Protein AF-0000000085098813 (afdb_homodimer)

Foldseek 3Di:
DDDPPPPPPPPPPPPPPPLQDWDDDVQWIWTQDQQGIEIEHWDAAPVGAIKTKFAFAAQFPQCAQVSFLFATHGRRHPPHDHHYRYAHAQADDAPDDPVSYDSRFFGKMKMARDLPAAAQEEEEQEADLQRDDFQHCFAAFPCRLLRVFHYMYMYGHFHGDCRQAAALCDPGRHGNNRLSSVLSVLVVCLRGVNRVRHDQQLYEYEYFQRRLQSQLLLQQFPSNASSHAEYEHEFAHLQAQFQADSLVVLQVLCVVVVFDRHPPVRSVVVVSPDDSNSSNVVVVVVCPLQFDAHRGDHACSCHRHVDRSLVCLLVPNGHAHQYEYEYADQAQLQRCVVCQVVFVVQLCCFQVVLVCPCRNLRHDRDSVLSQLLCCVQPRNPGRGDHPVRSSSVRVSNSCSRGNLNSVSSLQRSQAHYFYFAEYEWAFFQDAPGADADPVNGGPTHYRCQLVCLAGAHPRNHHDDDPPGPCVVSSNQVSVQVSVCSVPVDGDDDDDDRGTDHPVDAWYWYDYPDIDIDHDPPVVVSVSVCVSRVDHHPRDNPCPVVPPPPPPDDPVVVVVVVVVD/DDDPPPPPPPPPPPPPPPLQDWDDDVQWIWTQAQQGIEIEHWDAAPVGAIKTKFAFAAQFPQCAQVSFLFATHGRRHPPHDHHYRYAHAQADDAPDDPVSYDSRFFGKMKMARDLPAAAQEEEEQEADLQRDDFQHCFAAFPCRLLRVFHYMYMYGHFHGDCRQAAALCDPGRHGNNRLSSVLSVLVVCLRGVNRVNHDQQLYEYEYFQRRLQSQLLLQLFPSNASSHAEYEREFAHLQAQFQADSLVVLQVLCVVVVFDRHPPVRSVVVVSPDDSNSSNVVVVVVCPLQFDAHHGDDACSCHRHVDRSLVCLLVVNGHAHQYEYEYEPQAQLQRCVVCQVVFVVQLCCFQVVLVCPCRNLRHPRDSVLSQLLCCVQPRNPGRGDHPVRSSSVRVSNSCSRGVLNSVSSLQRSQAHYFYFAEYEWAFFQDAPGADADPVNGGPTHYRCQLVCLAGAHPRNHHDDDPPGPCVVSSNQVSVQVSVCSVPVDGDDDDDDRGTDHPVDDWYWYDYPDIDIDHDPPVVVSVSVCVSDVHHHPRDNPCPVVPCPPPPDPPVVVVVVVVVD

Organism: Drosophila sechellia (NCBI:txid7238)

InterPro domains:
  IPR002018 Carboxylesterase, type B [PF00135] (27-511)
  IPR019826 Carboxylesterase type B, active site [PS00122] (196-211)
  IPR029058 Alpha/Beta hydrolase fold [G3DSA:3.40.50.1820] (4-537)
  IPR029058 Alpha/Beta hydrolase fold [SSF53474] (27-530)

Nearest PDB structures (foldseek):
  3be8-assembly1_A  TM=8.441E-01  e=2.572E-43  Homo sapiens
  5ydj-assembly1_A-2  TM=8.595E-01  e=6.577E-42  Anopheles gambiae
  6ary-assembly1_B-2  TM=8.665E-01  e=5.708E-41  Anopheles gambiae
  5ydh-assembly1_A-2  TM=8.693E-01  e=1.323E-40  Anopheles gambiae
  3biw-assembly2_C  TM=8.330E-01  e=2.824E-39  Rattus norvegicus

Sequence (1128 aa):
MPRFFQLTWALLLILIGFTAAVTFIGDDPVVELSLGRIQGDTMQSFRNKTIYAFRGIRYAQSPVGQLRFANPVQETSWGDEVFKATSDSLVCPQPGVVSFMSEDCLKINVFTKSFEEKFPVMVYIHGGANVLGSGHSSYEAGPQYLLDQDVVFVAFNYRLGALGFLSTNSSETKGNFGFLDQVMALEWVRDHISHFGGDPELVTIFGMSAGSMAVSLHLASPLSAGLFHRAILMSGSATNHFDIDNIFWTRKLARELGCPMYDPTDVVKCLRNETWARIVEVCKAWETYQLVNMKWNYEIDGHFLPNHPTELIKEGNFNKVPLLISYTANEFDYNANVHLENQHLLHDFGSNFVDYAPELFLYRQDAQIGEKLKDFYLGDNTTEINSENIQNFGQIFSDAYIGHGVHRLVQLASHFTPVYYMRMDYVGDQSLSAPLNGENKPVGVGHADDLHYVMPGYWYGALMSANDSDVFMMERLTSWFSHFAKTGTPVNSTDIWPPCNSTVLKMLYNGVVTQVGSPGYSNRYAVWDELFPTHARGGGAAWKLSFAVAVATGVASRLIGKLMMPRFFQLTWALLLILIGFTAAVTFIGDDPVVELSLGRIQGDTMQSFRNKTIYAFRGIRYAQSPVGQLRFANPVQETSWGDEVFKATSDSLVCPQPGVVSFMSEDCLKINVFTKSFEEKFPVMVYIHGGANVLGSGHSSYEAGPQYLLDQDVVFVAFNYRLGALGFLSTNSSETKGNFGFLDQVMALEWVRDHISHFGGDPELVTIFGMSAGSMAVSLHLASPLSAGLFHRAILMSGSATNHFDIDNIFWTRKLARELGCPMYDPTDVVKCLRNETWARIVEVCKAWETYQLVNMKWNYEIDGHFLPNHPTELIKEGNFNKVPLLISYTANEFDYNANVHLENQHLLHDFGSNFVDYAPELFLYRQDAQIGEKLKDFYLGDNTTEINSENIQNFGQIFSDAYIGHGVHRLVQLASHFTPVYYMRMDYVGDQSLSAPLNGENKPVGVGHADDLHYVMPGYWYGALMSANDSDVFMMERLTSWFSHFAKTGTPVNSTDIWPPCNSTVLKMLYNGVVTQVGSPGYSNRYAVWDELFPTHARGGGAAWKLSFAVAVATGVASRLIGKLM

Secondary structure (DSSP, 8-state):
----------------------EEETTEEEEEETTEEEE-EEEE-TT--EEEEEEEEE-B----GGGTTS---B-----SSPEE-BSPPPBPS-SS-GGGB-S---EEEEEES-SSS-EEEEEEE--STTTS----TTTT---TTGGGSS-EEEEE----HHHHH----SSS--S-HHHHHHHHHHHHHHHHGGGGTEEEEEEEEEEETHHHHHHHHHHH-GGGTTS-SEEEEES--S-S-----HHHHHHHHHHHTT--SS-HHHHHHHHHTS-HHHHHHHHHTT-TT------------SSS-SS-HHHHHHTT-S----EEEEEESSBGGGGGGGGTT-HHHHHHHHHTHHHHHHHHTT----HHHHHHHHHHHT-TT-----TTTHHHHHHHHHIIIIIHHHHHHHHHHTTTS-EEEEEE----S--SSPPB-TTS-BSS-BTTTTGGGT--BTTTBPPPPTT-TTHHHHHHHHHHHHHHHHHSS----SS--PPB-SS---EEEESSSEEEESPTTHHHHHHHHHH--S---SS---------------HHHHHHTTT-/----------------------EEETTEEEEEETTEEEE-EEEE-TT--EEEEEEEEE-B----GGGTTS---B-----SSPEE-BSPPPBPS-SS-GGGB-S---EEEEEES-SSS-EEEEEEE--STTTS----TTTT---TTGGGSS-EEEEE----HHHHH----SSS--S-HHHHHHHHHHHHHHHHGGGGTEEEEEEEEEEETHHHHHHHHHHH-GGGTTS-SEEEEES--SSS-----HHHHHHHHHHHTT--SS-HHHHHHHHHTS-HHHHHHHHHTT-TT------------SSS-SS-HHHHHHTT-S----EEEEEESSBGGGGGGGGTT-HHHHHHHHHTHHHHHHHHTT----HHHHHHHHHHHT-TT-----TTTHHHHHHHHHIIIIIHHHHHHHHHHTTTS-EEEEEE----S--SSPPB-TTS-BSS-BTTTTGGGT--BTTTBPPPPTT-TTHHHHHHHHHHHHHHHHHSS----SS--PPB-SS---EEEESSSEEEESPTTHHHHHHHHHH--S---SS---------------HHHHHHHHH-

Structure (mmCIF, N/CA/C/O backbone):
data_AF-0000000085098813-model_v1
#
loop_
_entity.id
_entity.type
_entity.pdbx_description
1 polymer 'Carboxylic ester hydrolase'
#
loop_
_atom_site.group_PDB
_atom_site.id
_atom_site.type_symbol
_atom_site.label_atom_id
_atom_site.label_alt_id
_atom_site.label_comp_id
_atom_site.label_asym_id
_atom_site.label_entity_id
_atom_site.label_seq_id
_atom_site.pdbx_PDB_ins_code
_atom_site.Cartn_x
_atom_site.Cartn_y
_atom_site.Cartn_z
_atom_site.occupancy
_atom_site.B_iso_or_equiv
_atom_site.auth_seq_id
_atom_site.auth_comp_id
_atom_site.auth_asym_id
_atom_site.auth_atom_id
_atom_site.pdbx_PDB_model_num
ATOM 1 N N . MET A 1 1 ? 56.406 -68.812 -48.812 1 28.59 1 MET A N 1
ATOM 2 C CA . MET A 1 1 ? 56.406 -67.938 -47.656 1 28.59 1 MET A CA 1
ATOM 3 C C . MET A 1 1 ? 55.062 -68.062 -46.906 1 28.59 1 MET A C 1
ATOM 5 O O . MET A 1 1 ? 54.031 -68.375 -47.5 1 28.59 1 MET A O 1
ATOM 9 N N . PRO A 1 2 ? 55.031 -68.062 -45.5 1 29.84 2 PRO A N 1
ATOM 10 C CA . PRO A 1 2 ? 54.062 -68.375 -44.406 1 29.84 2 PRO A CA 1
ATOM 11 C C . PRO A 1 2 ? 52.812 -67.5 -44.5 1 29.84 2 PRO A C 1
ATOM 13 O O . PRO A 1 2 ? 52.844 -66.375 -45.031 1 29.84 2 PRO A O 1
ATOM 16 N N . ARG A 1 3 ? 51.625 -68.25 -44.531 1 33 3 ARG A N 1
ATOM 17 C CA . ARG A 1 3 ? 50.188 -68.062 -44.375 1 33 3 ARG A CA 1
ATOM 18 C C . ARG A 1 3 ? 49.875 -67.25 -43.125 1 33 3 ARG A C 1
ATOM 20 O O . ARG A 1 3 ? 50.094 -67.688 -42 1 33 3 ARG A O 1
ATOM 27 N N . PHE A 1 4 ? 50.094 -65.875 -43.094 1 33.34 4 PHE A N 1
ATOM 28 C CA . PHE A 1 4 ? 49.75 -64.938 -42.031 1 33.34 4 PHE A CA 1
ATOM 29 C C . PHE A 1 4 ? 48.281 -65.062 -41.656 1 33.34 4 PHE A C 1
ATOM 31 O O . PHE A 1 4 ? 47.406 -64.75 -42.469 1 33.34 4 PHE A O 1
ATOM 38 N N . PHE A 1 5 ? 47.875 -66.062 -40.875 1 38.84 5 PHE A N 1
ATOM 39 C CA . PHE A 1 5 ? 46.531 -66.125 -40.312 1 38.84 5 PHE A CA 1
ATOM 40 C C . PHE A 1 5 ? 46.188 -64.875 -39.469 1 38.84 5 PHE A C 1
ATOM 42 O O . PHE A 1 5 ? 46.906 -64.562 -38.531 1 38.84 5 PHE A O 1
ATOM 49 N N . GLN A 1 6 ? 45.594 -63.844 -40.062 1 34.66 6 GLN A N 1
ATOM 50 C CA . GLN A 1 6 ? 45.031 -62.656 -39.406 1 34.66 6 GLN A CA 1
ATOM 51 C C . GLN A 1 6 ? 43.938 -63.031 -38.406 1 34.66 6 GLN A C 1
ATOM 53 O O . GLN A 1 6 ? 42.906 -63.594 -38.781 1 34.66 6 GLN A O 1
ATOM 58 N N . LEU A 1 7 ? 44.25 -63.406 -37.125 1 39.22 7 LEU A N 1
ATOM 59 C CA . LEU A 1 7 ? 43.281 -63.562 -36.031 1 39.22 7 LEU A CA 1
ATOM 60 C C . LEU A 1 7 ? 42.531 -62.281 -35.812 1 39.22 7 LEU A C 1
ATOM 62 O O . LEU A 1 7 ? 43.125 -61.25 -35.438 1 39.22 7 LEU A O 1
ATOM 66 N N . THR A 1 8 ? 41.406 -62.062 -36.438 1 39.66 8 THR A N 1
ATOM 67 C CA . THR A 1 8 ? 40.469 -61 -36.156 1 39.66 8 THR A CA 1
ATOM 68 C C . THR A 1 8 ? 39.938 -61.125 -34.75 1 39.66 8 THR A C 1
ATOM 70 O O . THR A 1 8 ? 39.312 -62.125 -34.375 1 39.66 8 THR A O 1
ATOM 73 N N . TRP A 1 9 ? 40.562 -60.562 -33.688 1 38.81 9 TRP A N 1
ATOM 74 C CA . TRP A 1 9 ? 40.031 -60.438 -32.344 1 38.81 9 TRP A CA 1
ATOM 75 C C . TRP A 1 9 ? 38.719 -59.688 -32.344 1 38.81 9 TRP A C 1
ATOM 77 O O . TRP A 1 9 ? 38.656 -58.531 -32.781 1 38.81 9 TRP A O 1
ATOM 87 N N . ALA A 1 10 ? 37.562 -60.312 -32.438 1 42.25 10 ALA A N 1
ATOM 88 C CA . ALA A 1 10 ? 36.219 -59.781 -32.156 1 42.25 10 ALA A CA 1
ATOM 89 C C . ALA A 1 10 ? 36.188 -59.156 -30.75 1 42.25 10 ALA A C 1
ATOM 91 O O . ALA A 1 10 ? 36.281 -59.875 -29.75 1 42.25 10 ALA A O 1
ATOM 92 N N . LEU A 1 11 ? 36.531 -57.938 -30.547 1 40.31 11 LEU A N 1
ATOM 93 C CA . LEU A 1 11 ? 36.25 -57.188 -29.344 1 40.31 11 LEU A CA 1
ATOM 94 C C . LEU A 1 11 ? 34.75 -57.25 -29.016 1 40.31 11 LEU A C 1
ATOM 96 O O . LEU A 1 11 ? 33.906 -56.75 -29.766 1 40.31 11 LEU A O 1
ATOM 100 N N . LEU A 1 12 ? 34.281 -58.312 -28.375 1 38.62 12 LEU A N 1
ATOM 101 C CA . LEU A 1 12 ? 32.969 -58.344 -27.75 1 38.62 12 LEU A CA 1
ATOM 102 C C . LEU A 1 12 ? 32.781 -57.094 -26.875 1 38.62 12 LEU A C 1
ATOM 104 O O . LEU A 1 12 ? 33.438 -56.969 -25.844 1 38.62 12 LEU A O 1
ATOM 108 N N . LEU A 1 13 ? 32.375 -56 -27.422 1 38.66 13 LEU A N 1
ATOM 109 C CA . LEU A 1 13 ? 31.859 -54.875 -26.625 1 38.66 13 LEU A CA 1
ATOM 110 C C . LEU A 1 13 ? 30.75 -55.375 -25.688 1 38.66 13 LEU A C 1
ATOM 112 O O . LEU A 1 13 ? 29.656 -55.719 -26.141 1 38.66 13 LEU A O 1
ATOM 116 N N . ILE A 1 14 ? 31.078 -55.969 -24.609 1 38.69 14 ILE A N 1
ATOM 117 C CA . ILE A 1 14 ? 30.094 -56.156 -23.547 1 38.69 14 ILE A CA 1
ATOM 118 C C . ILE A 1 14 ? 29.391 -54.844 -23.25 1 38.69 14 ILE A C 1
ATOM 120 O O . ILE A 1 14 ? 30.016 -53.875 -22.812 1 38.69 14 ILE A O 1
ATOM 124 N N . LEU A 1 15 ? 28.391 -54.562 -23.969 1 37.47 15 LEU A N 1
ATOM 125 C CA . LEU A 1 15 ? 27.438 -53.562 -23.5 1 37.47 15 LEU A CA 1
ATOM 126 C C . LEU A 1 15 ? 27.062 -53.812 -22.031 1 37.47 15 LEU A C 1
ATOM 128 O O . LEU A 1 15 ? 26.312 -54.75 -21.734 1 37.47 15 LEU A O 1
ATOM 132 N N . ILE A 1 16 ? 27.953 -53.625 -21.125 1 39.03 16 ILE A N 1
ATOM 133 C CA . ILE A 1 16 ? 27.5 -53.531 -19.734 1 39.03 16 ILE A CA 1
ATOM 134 C C . ILE A 1 16 ? 26.312 -52.594 -19.641 1 39.03 16 ILE A C 1
ATOM 136 O O . ILE A 1 16 ? 26.453 -51.375 -19.828 1 39.03 16 ILE A O 1
ATOM 140 N N . GLY A 1 17 ? 25.203 -53.031 -20.078 1 39.47 17 GLY A N 1
ATOM 141 C CA . GLY A 1 17 ? 24.031 -52.281 -19.641 1 39.47 17 GLY A CA 1
ATOM 142 C C . GLY A 1 17 ? 24.094 -51.844 -18.188 1 39.47 17 GLY A C 1
ATOM 143 O O . GLY A 1 17 ? 24.172 -52.688 -17.297 1 39.47 17 GLY A O 1
ATOM 144 N N . PHE A 1 18 ? 24.75 -50.75 -17.891 1 42.78 18 PHE A N 1
ATOM 145 C CA . PHE A 1 18 ? 24.641 -50.125 -16.578 1 42.78 18 PHE A CA 1
ATOM 146 C C . PHE A 1 18 ? 23.219 -50.156 -16.062 1 42.78 18 PHE A C 1
ATOM 148 O O . PHE A 1 18 ? 22.391 -49.312 -16.422 1 42.78 18 PHE A O 1
ATOM 155 N N . THR A 1 19 ? 22.594 -51.25 -15.977 1 49.66 19 THR A N 1
ATOM 156 C CA . THR A 1 19 ? 21.375 -51.25 -15.18 1 49.66 19 THR A CA 1
ATOM 157 C C . THR A 1 19 ? 21.594 -50.562 -13.836 1 49.66 19 THR A C 1
ATOM 159 O O . THR A 1 19 ? 22.547 -50.875 -13.125 1 49.66 19 THR A O 1
ATOM 162 N N . ALA A 1 20 ? 21.219 -49.344 -13.648 1 57.47 20 ALA A N 1
ATOM 163 C CA . ALA A 1 20 ? 21.219 -48.625 -12.375 1 57.47 20 ALA A CA 1
ATOM 164 C C . ALA A 1 20 ? 20.859 -49.562 -11.219 1 57.47 20 ALA A C 1
ATOM 166 O O . ALA A 1 20 ? 19.766 -50.125 -11.203 1 57.47 20 ALA A O 1
ATOM 167 N N . ALA A 1 21 ? 21.797 -50.156 -10.57 1 70.75 21 ALA A N 1
ATOM 168 C CA . ALA A 1 21 ? 21.703 -51.125 -9.484 1 70.75 21 ALA A CA 1
ATOM 169 C C . ALA A 1 21 ? 21.031 -50.5 -8.266 1 70.75 21 ALA A C 1
ATOM 171 O O . ALA A 1 21 ? 21.469 -49.469 -7.762 1 70.75 21 ALA A O 1
ATOM 172 N N . VAL A 1 22 ? 19.656 -50.719 -8.094 1 83.56 22 VAL A N 1
ATOM 173 C CA . VAL A 1 22 ? 18.969 -50.406 -6.848 1 83.56 22 VAL A CA 1
ATOM 174 C C . VAL A 1 22 ? 19.312 -51.438 -5.781 1 83.56 22 VAL A C 1
ATOM 176 O O . VAL A 1 22 ? 19.375 -52.625 -6.062 1 83.56 22 VAL A O 1
ATOM 179 N N . THR A 1 23 ? 19.812 -50.938 -4.684 1 89.12 23 THR A N 1
ATOM 180 C CA . THR A 1 23 ? 20 -51.781 -3.518 1 89.12 23 THR A CA 1
ATOM 181 C C . THR A 1 23 ? 18.984 -51.438 -2.426 1 89.12 23 THR A C 1
ATOM 183 O O . THR A 1 23 ? 18.234 -50.469 -2.559 1 89.12 23 THR A O 1
ATOM 186 N N . PHE A 1 24 ? 18.859 -52.344 -1.469 1 91.56 24 PHE A N 1
ATOM 187 C CA . PHE A 1 24 ? 17.891 -52.125 -0.398 1 91.56 24 PHE A CA 1
ATOM 188 C C . PHE A 1 24 ? 18.578 -52.188 0.965 1 91.56 24 PHE A C 1
ATOM 190 O O . PHE A 1 24 ? 19.438 -53.031 1.189 1 91.56 24 PHE A O 1
ATOM 197 N N . ILE A 1 25 ? 18.359 -51.312 1.752 1 87.38 25 ILE A N 1
ATOM 198 C CA . ILE A 1 25 ? 18.641 -51.375 3.182 1 87.38 25 ILE A CA 1
ATOM 199 C C . ILE A 1 25 ? 17.359 -51.656 3.953 1 87.38 25 ILE A C 1
ATOM 201 O O . ILE A 1 25 ? 16.547 -50.75 4.172 1 87.38 25 ILE A O 1
ATOM 205 N N . GLY A 1 26 ? 17.266 -52.875 4.383 1 87.38 26 GLY A N 1
ATOM 206 C CA . GLY A 1 26 ? 15.93 -53.281 4.809 1 87.38 26 GLY A CA 1
ATOM 207 C C . GLY A 1 26 ? 14.898 -53.219 3.697 1 87.38 26 GLY A C 1
ATOM 208 O O . GLY A 1 26 ? 15.102 -53.781 2.613 1 87.38 26 GLY A O 1
ATOM 209 N N . ASP A 1 27 ? 13.922 -52.531 3.982 1 88.44 27 ASP A N 1
ATOM 210 C CA . ASP A 1 27 ? 12.867 -52.375 2.988 1 88.44 27 ASP A CA 1
ATOM 211 C C . ASP A 1 27 ? 13.031 -51.031 2.238 1 88.44 27 ASP A C 1
ATOM 213 O O . ASP A 1 27 ? 12.273 -50.75 1.308 1 88.44 27 ASP A O 1
ATOM 217 N N . ASP A 1 28 ? 14.055 -50.375 2.57 1 93.44 28 ASP A N 1
ATOM 218 C CA . ASP A 1 28 ? 14.25 -49.062 1.999 1 93.44 28 ASP A CA 1
ATOM 219 C C . ASP A 1 28 ? 15.141 -49.125 0.763 1 93.44 28 ASP A C 1
ATOM 221 O O . ASP A 1 28 ? 16.25 -49.656 0.818 1 93.44 28 ASP A O 1
ATOM 225 N N . PRO A 1 29 ? 14.672 -48.562 -0.352 1 95.94 29 PRO A N 1
ATOM 226 C CA . PRO A 1 29 ? 15.477 -48.594 -1.571 1 95.94 29 PRO A CA 1
ATOM 227 C C . PRO A 1 29 ? 16.609 -47.562 -1.553 1 95.94 29 PRO A C 1
ATOM 229 O O . PRO A 1 29 ? 16.422 -46.469 -1.042 1 95.94 29 PRO A O 1
ATOM 232 N N . VAL A 1 30 ? 17.734 -47.875 -2.094 1 95.69 30 VAL A N 1
ATOM 233 C CA . VAL A 1 30 ? 18.859 -46.969 -2.287 1 95.69 30 VAL A CA 1
ATOM 234 C C . VAL A 1 30 ? 19.234 -46.906 -3.768 1 95.69 30 VAL A C 1
ATOM 236 O O . VAL A 1 30 ? 19.484 -47.938 -4.387 1 95.69 30 VAL A O 1
ATOM 239 N N . VAL A 1 31 ? 19.172 -45.781 -4.312 1 94.69 31 VAL A N 1
ATOM 240 C CA . VAL A 1 31 ? 19.5 -45.531 -5.715 1 94.69 31 VAL A CA 1
ATOM 241 C C . VAL A 1 31 ? 20.797 -44.75 -5.82 1 94.69 31 VAL A C 1
ATOM 243 O O . VAL A 1 31 ? 21.078 -43.875 -4.977 1 94.69 31 VAL A O 1
ATOM 246 N N . GLU A 1 32 ? 21.625 -45 -6.828 1 92.56 32 GLU A N 1
ATOM 247 C CA . GLU A 1 32 ? 22.875 -44.312 -7.07 1 92.56 32 GLU A CA 1
ATOM 248 C C . GLU A 1 32 ? 22.734 -43.344 -8.242 1 92.56 32 GLU A C 1
ATOM 250 O O . GLU A 1 32 ? 22.406 -43.75 -9.359 1 92.56 32 GLU A O 1
ATOM 255 N N . LEU A 1 33 ? 22.906 -42.031 -7.926 1 92.19 33 LEU A N 1
ATOM 256 C CA . LEU A 1 33 ? 22.938 -41 -8.938 1 92.19 33 LEU A CA 1
ATOM 257 C C . LEU A 1 33 ? 24.359 -40.438 -9.102 1 92.19 33 LEU A C 1
ATOM 259 O O . LEU A 1 33 ? 25.25 -40.781 -8.32 1 92.19 33 LEU A O 1
ATOM 263 N N . SER A 1 34 ? 24.547 -39.625 -10.18 1 89.69 34 SER A N 1
ATOM 264 C CA . SER A 1 34 ? 25.812 -38.906 -10.328 1 89.69 34 SER A CA 1
ATOM 265 C C . SER A 1 34 ? 26.062 -37.969 -9.164 1 89.69 34 SER A C 1
ATOM 267 O O . SER A 1 34 ? 27.219 -37.625 -8.875 1 89.69 34 SER A O 1
ATOM 269 N N . LEU A 1 35 ? 25.031 -37.656 -8.422 1 91.5 35 LEU A N 1
ATOM 270 C CA . LEU A 1 35 ? 25.094 -36.75 -7.289 1 91.5 35 LEU A CA 1
ATOM 271 C C . LEU A 1 35 ? 25.438 -37.469 -6.004 1 91.5 35 LEU A C 1
ATOM 273 O O . LEU A 1 35 ? 25.812 -36.875 -5.004 1 91.5 35 LEU A O 1
ATOM 277 N N . GLY A 1 36 ? 25.266 -38.75 -6.035 1 91.75 36 GLY A N 1
ATOM 278 C CA . GLY A 1 36 ? 25.469 -39.594 -4.855 1 91.75 36 GLY A CA 1
ATOM 279 C C . GLY A 1 36 ? 24.344 -40.594 -4.648 1 91.75 36 GLY A C 1
ATOM 280 O O . GLY A 1 36 ? 23.453 -40.719 -5.488 1 91.75 36 GLY A O 1
ATOM 281 N N . ARG A 1 37 ? 24.484 -41.281 -3.469 1 94.25 37 ARG A N 1
ATOM 282 C CA . ARG A 1 37 ? 23.469 -42.281 -3.145 1 94.25 37 ARG A CA 1
ATOM 283 C C . ARG A 1 37 ? 22.312 -41.656 -2.373 1 94.25 37 ARG A C 1
ATOM 285 O O . ARG A 1 37 ? 22.531 -40.812 -1.516 1 94.25 37 ARG A O 1
ATOM 292 N N . ILE A 1 38 ? 21.109 -42.219 -2.746 1 95.12 38 ILE A N 1
ATOM 293 C CA . ILE A 1 38 ? 19.922 -41.688 -2.068 1 95.12 38 ILE A CA 1
ATOM 294 C C . ILE A 1 38 ? 19.078 -42.875 -1.544 1 95.12 38 ILE A C 1
ATOM 296 O O . ILE A 1 38 ? 18.875 -43.844 -2.25 1 95.12 38 ILE A O 1
ATOM 300 N N . GLN A 1 39 ? 18.703 -42.719 -0.272 1 96.69 39 GLN A N 1
ATOM 301 C CA . GLN A 1 39 ? 17.844 -43.719 0.354 1 96.69 39 GLN A CA 1
ATOM 302 C C . GLN A 1 39 ? 16.406 -43.188 0.468 1 96.69 39 GLN A C 1
ATOM 304 O O . GLN A 1 39 ? 16.172 -42.125 1.015 1 96.69 39 GLN A O 1
ATOM 309 N N . GLY A 1 40 ? 15.5 -43.969 -0.162 1 97.62 40 GLY A N 1
ATOM 310 C CA . GLY A 1 40 ? 14.086 -43.656 -0.005 1 97.62 40 GLY A CA 1
ATOM 311 C C . GLY A 1 40 ? 13.398 -44.5 1.049 1 97.62 40 GLY A C 1
ATOM 312 O O . GLY A 1 40 ? 14.062 -45.125 1.891 1 97.62 40 GLY A O 1
ATOM 313 N N . ASP A 1 41 ? 12.117 -44.375 1.143 1 97.19 41 ASP A N 1
ATOM 314 C CA . ASP A 1 41 ? 11.297 -45.25 1.994 1 97.19 41 ASP A CA 1
ATOM 315 C C . ASP A 1 41 ? 10.078 -45.781 1.231 1 97.19 41 ASP A C 1
ATOM 317 O O . ASP A 1 41 ? 10.094 -45.812 0 1 97.19 41 ASP A O 1
ATOM 321 N N . THR A 1 42 ? 9.141 -46.344 1.973 1 96.69 42 THR A N 1
ATOM 322 C CA . THR A 1 42 ? 7.988 -46.938 1.308 1 96.69 42 THR A CA 1
ATOM 323 C C . THR A 1 42 ? 6.691 -46.281 1.764 1 96.69 42 THR A C 1
ATOM 325 O O . THR A 1 42 ? 6.602 -45.812 2.896 1 96.69 42 THR A O 1
ATOM 328 N N . MET A 1 43 ? 5.777 -46.188 0.823 1 96.88 43 MET A N 1
ATOM 329 C CA . MET A 1 43 ? 4.398 -45.75 1.034 1 96.88 43 MET A CA 1
ATOM 330 C C . MET A 1 43 ? 3.42 -46.75 0.403 1 96.88 43 MET A C 1
ATOM 332 O O . MET A 1 43 ? 3.83 -47.719 -0.217 1 96.88 43 MET A O 1
ATOM 336 N N . GLN A 1 44 ? 2.152 -46.469 0.664 1 97 44 GLN A N 1
ATOM 337 C CA . GLN A 1 44 ? 1.113 -47.281 0.053 1 97 44 GLN A CA 1
ATOM 338 C C . GLN A 1 44 ? 0.214 -46.438 -0.855 1 97 44 GLN A C 1
ATOM 340 O O . GLN A 1 44 ? -0.122 -45.312 -0.527 1 97 44 GLN A O 1
ATOM 345 N N . SER A 1 45 ? -0.099 -47.062 -1.951 1 97.88 45 SER A N 1
ATOM 346 C CA . SER A 1 45 ? -1.06 -46.438 -2.838 1 97.88 45 SER A CA 1
ATOM 347 C C . SER A 1 45 ? -2.484 -46.594 -2.318 1 97.88 45 SER A C 1
ATOM 349 O O . SER A 1 45 ? -2.703 -47.188 -1.264 1 97.88 45 SER A O 1
ATOM 351 N N . PHE A 1 46 ? -3.412 -45.938 -3.057 1 97.88 46 PHE A N 1
ATOM 352 C CA . PHE A 1 46 ? -4.82 -46 -2.68 1 97.88 46 PHE A CA 1
ATOM 353 C C . PHE A 1 46 ? -5.301 -47.469 -2.631 1 97.88 46 PHE A C 1
ATOM 355 O O . PHE A 1 46 ? -6.062 -47.844 -1.736 1 97.88 46 PHE A O 1
ATOM 362 N N . ARG A 1 47 ? -4.824 -48.312 -3.541 1 97.12 47 ARG A N 1
ATOM 363 C CA . ARG A 1 47 ? -5.191 -49.75 -3.604 1 97.12 47 ARG A CA 1
ATOM 364 C C . ARG A 1 47 ? -4.117 -50.625 -2.967 1 97.12 47 ARG A C 1
ATOM 366 O O . ARG A 1 47 ? -3.91 -51.75 -3.385 1 97.12 47 ARG A O 1
ATOM 373 N N . ASN A 1 48 ? -3.295 -50.062 -2.158 1 96.06 48 ASN A N 1
ATOM 374 C CA . ASN A 1 48 ? -2.361 -50.75 -1.263 1 96.06 48 ASN A CA 1
ATOM 375 C C . ASN A 1 48 ? -1.185 -51.344 -2.027 1 96.06 48 ASN A C 1
ATOM 377 O O . ASN A 1 48 ? -0.657 -52.406 -1.646 1 96.06 48 ASN A O 1
ATOM 381 N N . LYS A 1 49 ? -0.895 -50.75 -3.104 1 96.62 49 LYS A N 1
ATOM 382 C CA . LYS A 1 49 ? 0.363 -51.094 -3.758 1 96.62 49 LYS A CA 1
ATOM 383 C C . LYS A 1 49 ? 1.543 -50.406 -3.09 1 96.62 49 LYS A C 1
ATOM 385 O O . LYS A 1 49 ? 1.396 -49.281 -2.549 1 96.62 49 LYS A O 1
ATOM 390 N N . THR A 1 50 ? 2.684 -51.094 -3.123 1 96.75 50 THR A N 1
ATOM 391 C CA . THR A 1 50 ? 3.883 -50.5 -2.557 1 96.75 50 THR A CA 1
ATOM 392 C C . THR A 1 50 ? 4.402 -49.375 -3.459 1 96.75 50 THR A C 1
ATOM 394 O O . THR A 1 50 ? 4.555 -49.562 -4.668 1 96.75 50 THR A O 1
ATOM 397 N N . ILE A 1 51 ? 4.641 -48.25 -2.893 1 98.06 51 ILE A N 1
ATOM 398 C CA . ILE A 1 51 ? 5.293 -47.125 -3.535 1 98.06 51 ILE A CA 1
ATOM 399 C C . ILE A 1 51 ? 6.691 -46.938 -2.949 1 98.06 51 ILE A C 1
ATOM 401 O O . ILE A 1 51 ? 6.855 -46.844 -1.73 1 98.06 51 ILE A O 1
ATOM 405 N N . TYR A 1 52 ? 7.691 -46.938 -3.748 1 98.19 52 TYR A N 1
ATOM 406 C CA . TYR A 1 52 ? 9.008 -46.469 -3.336 1 98.19 52 TYR A CA 1
ATOM 407 C C . TYR A 1 52 ? 9.109 -44.969 -3.459 1 98.19 52 TYR A C 1
ATOM 409 O O . TYR A 1 52 ? 9 -44.406 -4.559 1 98.19 52 TYR A O 1
ATOM 417 N N . ALA A 1 53 ? 9.305 -44.344 -2.291 1 98.56 53 ALA A N 1
ATOM 418 C CA . ALA A 1 53 ? 9.227 -42.875 -2.217 1 98.56 53 ALA A CA 1
ATOM 419 C C . ALA A 1 53 ? 10.594 -42.281 -1.893 1 98.56 53 ALA A C 1
ATOM 421 O O . ALA A 1 53 ? 11.25 -42.688 -0.933 1 98.56 53 ALA A O 1
ATOM 422 N N . PHE A 1 54 ? 11.055 -41.375 -2.717 1 98.5 54 PHE A N 1
ATOM 423 C CA . PHE A 1 54 ? 12.219 -40.531 -2.48 1 98.5 54 PHE A CA 1
ATOM 424 C C . PHE A 1 54 ? 11.812 -39.062 -2.352 1 98.5 54 PHE A C 1
ATOM 426 O O . PHE A 1 54 ? 11.406 -38.438 -3.334 1 98.5 54 PHE A O 1
ATOM 433 N N . ARG A 1 55 ? 11.891 -38.5 -1.119 1 98.44 55 ARG A N 1
ATOM 434 C CA . ARG A 1 55 ? 11.336 -37.188 -0.845 1 98.44 55 ARG A CA 1
ATOM 435 C C . ARG A 1 55 ? 12.414 -36.219 -0.34 1 98.44 55 ARG A C 1
ATOM 437 O O . ARG A 1 55 ? 13.336 -36.656 0.367 1 98.44 55 ARG A O 1
ATOM 444 N N . GLY A 1 56 ? 12.234 -34.938 -0.734 1 97.06 56 GLY A N 1
ATOM 445 C CA . GLY A 1 56 ? 13.117 -33.906 -0.233 1 97.06 56 GLY A CA 1
ATOM 446 C C . GLY A 1 56 ? 14.461 -33.875 -0.937 1 97.06 56 GLY A C 1
ATOM 447 O O . GLY A 1 56 ? 15.461 -33.438 -0.362 1 97.06 56 GLY A O 1
ATOM 448 N N . ILE A 1 57 ? 14.531 -34.344 -2.162 1 96.56 57 ILE A N 1
ATOM 449 C CA . ILE A 1 57 ? 15.781 -34.375 -2.91 1 96.56 57 ILE A CA 1
ATOM 450 C C . ILE A 1 57 ? 16.109 -32.969 -3.414 1 96.56 57 ILE A C 1
ATOM 452 O O . ILE A 1 57 ? 15.289 -32.312 -4.066 1 96.56 57 ILE A O 1
ATOM 456 N N . ARG A 1 58 ? 17.281 -32.5 -3.152 1 95.56 58 ARG A N 1
ATOM 457 C CA . ARG A 1 58 ? 17.703 -31.188 -3.633 1 95.56 58 ARG A CA 1
ATOM 458 C C . ARG A 1 58 ? 18 -31.219 -5.129 1 95.56 58 ARG A C 1
ATOM 460 O O . ARG A 1 58 ? 18.875 -31.953 -5.582 1 95.56 58 ARG A O 1
ATOM 467 N N . TYR A 1 59 ? 17.297 -30.453 -5.918 1 96.38 59 TYR A N 1
ATOM 468 C CA . TYR A 1 59 ? 17.578 -30.438 -7.348 1 96.38 59 TYR A CA 1
ATOM 469 C C . TYR A 1 59 ? 18.344 -29.172 -7.723 1 96.38 59 TYR A C 1
ATOM 471 O O . TYR A 1 59 ? 18.875 -29.062 -8.836 1 96.38 59 TYR A O 1
ATOM 479 N N . ALA A 1 60 ? 18.422 -28.203 -6.801 1 97.25 60 ALA A N 1
ATOM 480 C CA . ALA A 1 60 ? 19.156 -26.953 -6.961 1 97.25 60 ALA A CA 1
ATOM 481 C C . ALA A 1 60 ? 19.75 -26.484 -5.633 1 97.25 60 ALA A C 1
ATOM 483 O O . ALA A 1 60 ? 19.312 -26.906 -4.562 1 97.25 60 ALA A O 1
ATOM 484 N N . GLN A 1 61 ? 20.766 -25.641 -5.723 1 97 61 GLN A N 1
ATOM 485 C CA . GLN A 1 61 ? 21.312 -25.016 -4.52 1 97 61 GLN A CA 1
ATOM 486 C C . GLN A 1 61 ? 20.281 -24.109 -3.854 1 97 61 GLN A C 1
ATOM 488 O O . GLN A 1 61 ? 19.375 -23.594 -4.52 1 97 61 GLN A O 1
ATOM 493 N N . SER A 1 62 ? 20.469 -24 -2.496 1 96.81 62 SER A N 1
ATOM 494 C CA . SER A 1 62 ? 19.547 -23.141 -1.749 1 96.81 62 SER A CA 1
ATOM 495 C C . SER A 1 62 ? 19.578 -21.703 -2.26 1 96.81 62 SER A C 1
ATOM 497 O O . SER A 1 62 ? 20.656 -21.109 -2.371 1 96.81 62 SER A O 1
ATOM 499 N N . PRO A 1 63 ? 18.422 -21.156 -2.629 1 97.56 63 PRO A N 1
ATOM 500 C CA . PRO A 1 63 ? 18.391 -19.797 -3.172 1 97.56 63 PRO A CA 1
ATOM 501 C C . PRO A 1 63 ? 18.391 -18.719 -2.082 1 97.56 63 PRO A C 1
ATOM 503 O O . PRO A 1 63 ? 17.469 -17.906 -1.996 1 97.56 63 PRO A O 1
ATOM 506 N N . VAL A 1 64 ? 19.453 -18.656 -1.254 1 96.56 64 VAL A N 1
ATOM 507 C CA . VAL A 1 64 ? 19.609 -17.719 -0.142 1 96.56 64 VAL A CA 1
ATOM 508 C C . VAL A 1 64 ? 20.828 -16.828 -0.383 1 96.56 64 VAL A C 1
ATOM 510 O O . VAL A 1 64 ? 21.641 -17.094 -1.272 1 96.56 64 VAL A O 1
ATOM 513 N N . GLY A 1 65 ? 20.906 -15.719 0.398 1 94.88 65 GLY A N 1
ATOM 514 C CA . GLY A 1 65 ? 22.031 -14.805 0.237 1 94.88 65 GLY A CA 1
ATOM 515 C C . GLY A 1 65 ? 22.156 -14.266 -1.174 1 94.88 65 GLY A C 1
ATOM 516 O O . GLY A 1 65 ? 21.188 -13.75 -1.738 1 94.88 65 GLY A O 1
ATOM 517 N N . GLN A 1 66 ? 23.297 -14.508 -1.8 1 94.31 66 GLN A N 1
ATOM 518 C CA . GLN A 1 66 ? 23.562 -13.977 -3.133 1 94.31 66 GLN A CA 1
ATOM 519 C C . GLN A 1 66 ? 22.766 -14.727 -4.195 1 94.31 66 GLN A C 1
ATOM 521 O O . GLN A 1 66 ? 22.625 -14.25 -5.324 1 94.31 66 GLN A O 1
ATOM 526 N N . LEU A 1 67 ? 22.234 -15.891 -3.84 1 96.38 67 LEU A N 1
ATOM 527 C CA . LEU A 1 67 ? 21.453 -16.672 -4.801 1 96.38 67 LEU A CA 1
ATOM 528 C C . LEU A 1 67 ? 19.984 -16.297 -4.738 1 96.38 67 LEU A C 1
ATOM 530 O O . LEU A 1 67 ? 19.172 -16.781 -5.539 1 96.38 67 LEU A O 1
ATOM 534 N N . ARG A 1 68 ? 19.688 -15.445 -3.682 1 96.19 68 ARG A N 1
ATOM 535 C CA . ARG A 1 68 ? 18.344 -14.852 -3.707 1 96.19 68 ARG A CA 1
ATOM 536 C C . ARG A 1 68 ? 18.203 -13.875 -4.871 1 96.19 68 ARG A C 1
ATOM 538 O O . ARG A 1 68 ? 19.109 -13.086 -5.145 1 96.19 68 ARG A O 1
ATOM 545 N N . PHE A 1 69 ? 17.094 -13.945 -5.574 1 97.19 69 PHE A N 1
ATOM 546 C CA . PHE A 1 69 ? 16.812 -13.086 -6.719 1 97.19 69 PHE A CA 1
ATOM 547 C C . PHE A 1 69 ? 17.844 -13.289 -7.816 1 97.19 69 PHE A C 1
ATOM 549 O O . PHE A 1 69 ? 18.344 -12.312 -8.383 1 97.19 69 PHE A O 1
ATOM 556 N N . ALA A 1 70 ? 18.125 -14.5 -8.055 1 95.94 70 ALA A N 1
ATOM 557 C CA . ALA A 1 70 ? 19.062 -14.898 -9.102 1 95.94 70 ALA A CA 1
ATOM 558 C C . ALA A 1 70 ? 18.656 -16.219 -9.727 1 95.94 70 ALA A C 1
ATOM 560 O O . ALA A 1 70 ? 17.781 -16.922 -9.195 1 95.94 70 ALA A O 1
ATOM 561 N N . ASN A 1 71 ? 19.25 -16.516 -10.891 1 96.94 71 ASN A N 1
ATOM 562 C CA . ASN A 1 71 ? 18.984 -17.812 -11.523 1 96.94 71 ASN A CA 1
ATOM 563 C C . ASN A 1 71 ? 19.375 -18.969 -10.617 1 96.94 71 ASN A C 1
ATOM 565 O O . ASN A 1 71 ? 20.328 -18.859 -9.844 1 96.94 71 ASN A O 1
ATOM 569 N N . PRO A 1 72 ? 18.609 -20.062 -10.688 1 97.75 72 PRO A N 1
ATOM 570 C CA . PRO A 1 72 ? 19 -21.219 -9.883 1 97.75 72 PRO A CA 1
ATOM 571 C C . PRO A 1 72 ? 20.344 -21.812 -10.305 1 97.75 72 PRO A C 1
ATOM 573 O O . PRO A 1 72 ? 20.734 -21.672 -11.461 1 97.75 72 PRO A O 1
ATOM 576 N N . VAL A 1 73 ? 20.984 -22.422 -9.336 1 97.19 73 VAL A N 1
ATOM 577 C CA . VAL A 1 73 ? 22.281 -23.078 -9.57 1 97.19 73 VAL A CA 1
ATOM 578 C C . VAL A 1 73 ? 22.156 -24.578 -9.281 1 97.19 73 VAL A C 1
ATOM 580 O O . VAL A 1 73 ? 21.594 -24.969 -8.258 1 97.19 73 VAL A O 1
ATOM 583 N N . GLN A 1 74 ? 22.656 -25.344 -10.141 1 94.44 74 GLN A N 1
ATOM 584 C CA . GLN A 1 74 ? 22.547 -26.797 -10.031 1 94.44 74 GLN A CA 1
ATOM 585 C C . GLN A 1 74 ? 23.281 -27.312 -8.805 1 94.44 74 GLN A C 1
ATOM 587 O O . GLN A 1 74 ? 24.375 -26.828 -8.477 1 94.44 74 GLN A O 1
ATOM 592 N N . GLU A 1 75 ? 22.656 -28.234 -8.141 1 89.25 75 GLU A N 1
ATOM 593 C CA . GLU A 1 75 ? 23.328 -28.984 -7.09 1 89.25 75 GLU A CA 1
ATOM 594 C C . GLU A 1 75 ? 24.328 -29.969 -7.68 1 89.25 75 GLU A C 1
ATOM 596 O O . GLU A 1 75 ? 24 -30.703 -8.609 1 89.25 75 GLU A O 1
ATOM 601 N N . THR A 1 76 ? 25.562 -30.031 -7.125 1 85.25 76 THR A N 1
ATOM 602 C CA . THR A 1 76 ? 26.594 -30.812 -7.801 1 85.25 76 THR A CA 1
ATOM 603 C C . THR A 1 76 ? 26.891 -32.094 -7.035 1 85.25 76 THR A C 1
ATOM 605 O O . THR A 1 76 ? 27.406 -33.062 -7.602 1 85.25 76 THR A O 1
ATOM 608 N N . SER A 1 77 ? 26.656 -32.156 -5.75 1 87.62 77 SER A N 1
ATOM 609 C CA . SER A 1 77 ? 26.922 -33.375 -5 1 87.62 77 SER A CA 1
ATOM 610 C C . SER A 1 77 ? 26.281 -33.344 -3.619 1 87.62 77 SER A C 1
ATOM 612 O O . SER A 1 77 ? 26.047 -32.25 -3.072 1 87.62 77 SER A O 1
ATOM 614 N N . TRP A 1 78 ? 25.906 -34.562 -3.182 1 80.44 78 TRP A N 1
ATOM 615 C CA . TRP A 1 78 ? 25.469 -34.656 -1.796 1 80.44 78 TRP A CA 1
ATOM 616 C C . TRP A 1 78 ? 26.578 -35.219 -0.909 1 80.44 78 TRP A C 1
ATOM 618 O O . TRP A 1 78 ? 26.359 -35.469 0.278 1 80.44 78 TRP A O 1
ATOM 628 N N . GLY A 1 79 ? 27.672 -35.406 -1.423 1 80 79 GLY A N 1
ATOM 629 C CA . GLY A 1 79 ? 28.797 -35.938 -0.665 1 80 79 GLY A CA 1
ATOM 630 C C . GLY A 1 79 ? 28.828 -37.469 -0.667 1 80 79 GLY A C 1
ATOM 631 O O . GLY A 1 79 ? 28.172 -38.094 -1.482 1 80 79 GLY A O 1
ATOM 632 N N . ASP A 1 80 ? 29.594 -38.031 0.26 1 85.06 80 ASP A N 1
ATOM 633 C CA . ASP A 1 80 ? 29.859 -39.469 0.29 1 85.06 80 ASP A CA 1
ATOM 634 C C . ASP A 1 80 ? 28.797 -40.188 1.098 1 85.06 80 ASP A C 1
ATOM 636 O O . ASP A 1 80 ? 28.594 -41.406 0.909 1 85.06 80 ASP A O 1
ATOM 640 N N . GLU A 1 81 ? 28.156 -39.469 1.831 1 89.44 81 GLU A N 1
ATOM 641 C CA . GLU A 1 81 ? 27.141 -40.094 2.674 1 89.44 81 GLU A CA 1
ATOM 642 C C . GLU A 1 81 ? 25.828 -40.281 1.906 1 89.44 81 GLU A C 1
ATOM 644 O O . GLU A 1 81 ? 25.562 -39.562 0.938 1 89.44 81 GLU A O 1
ATOM 649 N N . VAL A 1 82 ? 25.141 -41.406 2.307 1 92.62 82 VAL A N 1
ATOM 650 C CA . VAL A 1 82 ? 23.828 -41.656 1.706 1 92.62 82 VAL A CA 1
ATOM 651 C C . VAL A 1 82 ? 22.844 -40.562 2.115 1 92.62 82 VAL A C 1
ATOM 653 O O . VAL A 1 82 ? 22.641 -40.312 3.305 1 92.62 82 VAL A O 1
ATOM 656 N N . PHE A 1 83 ? 22.375 -39.906 1.102 1 93.69 83 PHE A N 1
ATOM 657 C CA . PHE A 1 83 ? 21.375 -38.875 1.359 1 93.69 83 PHE A CA 1
ATOM 658 C C . PHE A 1 83 ? 20.047 -39.5 1.78 1 93.69 83 PHE A C 1
ATOM 660 O O . PHE A 1 83 ? 19.5 -40.312 1.061 1 93.69 83 PHE A O 1
ATOM 667 N N . LYS A 1 84 ? 19.547 -39.125 2.939 1 95.25 84 LYS A N 1
ATOM 668 C CA . LYS A 1 84 ? 18.266 -39.625 3.42 1 95.25 84 LYS A CA 1
ATOM 669 C C . LYS A 1 84 ? 17.109 -38.844 2.816 1 95.25 84 LYS A C 1
ATOM 671 O O . LYS A 1 84 ? 16.75 -37.75 3.301 1 95.25 84 LYS A O 1
ATOM 676 N N . ALA A 1 85 ? 16.5 -39.438 1.814 1 97.12 85 ALA A N 1
ATOM 677 C CA . ALA A 1 85 ? 15.352 -38.844 1.131 1 97.12 85 ALA A CA 1
ATOM 678 C C . ALA A 1 85 ? 14.047 -39.469 1.615 1 97.12 85 ALA A C 1
ATOM 680 O O . ALA A 1 85 ? 13.219 -39.906 0.807 1 97.12 85 ALA A O 1
ATOM 681 N N . THR A 1 86 ? 13.805 -39.406 2.938 1 97.25 86 THR A N 1
ATOM 682 C CA . THR A 1 86 ? 12.695 -40.125 3.521 1 97.25 86 THR A CA 1
ATOM 683 C C . THR A 1 86 ? 11.609 -39.188 4.023 1 97.25 86 THR A C 1
ATOM 685 O O . THR A 1 86 ? 10.609 -39.625 4.594 1 97.25 86 THR A O 1
ATOM 688 N N . SER A 1 87 ? 11.828 -37.938 3.854 1 96.88 87 SER A N 1
ATOM 689 C CA . SER A 1 87 ? 10.836 -36.938 4.281 1 96.88 87 SER A CA 1
ATOM 690 C C . SER A 1 87 ? 10.742 -35.812 3.285 1 96.88 87 SER A C 1
ATOM 692 O O . SER A 1 87 ? 11.727 -35.438 2.639 1 96.88 87 SER A O 1
ATOM 694 N N . ASP A 1 88 ? 9.516 -35.25 3.238 1 97.06 88 ASP A N 1
ATOM 695 C CA . ASP A 1 88 ? 9.352 -34.062 2.422 1 97.06 88 ASP A CA 1
ATOM 696 C C . ASP A 1 88 ? 10.18 -32.906 2.971 1 97.06 88 ASP A C 1
ATOM 698 O O . ASP A 1 88 ? 10.414 -32.812 4.18 1 97.06 88 ASP A O 1
ATOM 702 N N . SER A 1 89 ? 10.57 -32.031 2.07 1 96.12 89 SER A N 1
ATOM 703 C CA . SER A 1 89 ? 11.18 -30.781 2.488 1 96.12 89 SER A CA 1
ATOM 704 C C . SER A 1 89 ? 10.133 -29.797 2.986 1 96.12 89 SER A C 1
ATOM 706 O O . SER A 1 89 ? 8.938 -30 2.799 1 96.12 89 SER A O 1
ATOM 708 N N . LEU A 1 90 ? 10.625 -28.734 3.662 1 96.12 90 LEU A N 1
ATOM 709 C CA . LEU A 1 90 ? 9.766 -27.562 3.902 1 96.12 90 LEU A CA 1
ATOM 710 C C . LEU A 1 90 ? 9.344 -26.922 2.586 1 96.12 90 LEU A C 1
ATOM 712 O O . LEU A 1 90 ? 10 -27.109 1.559 1 96.12 90 LEU A O 1
ATOM 716 N N . VAL A 1 91 ? 8.219 -26.219 2.65 1 97.19 91 VAL A N 1
ATOM 717 C CA . VAL A 1 91 ? 7.707 -25.578 1.447 1 97.19 91 VAL A CA 1
ATOM 718 C C . VAL A 1 91 ? 8.352 -24.203 1.286 1 97.19 91 VAL A C 1
ATOM 720 O O . VAL A 1 91 ? 8.938 -23.672 2.23 1 97.19 91 VAL A O 1
ATOM 723 N N . CYS A 1 92 ? 8.266 -23.641 0.091 1 98.38 92 CYS A N 1
ATOM 724 C CA . CYS A 1 92 ? 8.82 -22.312 -0.146 1 98.38 92 CYS A CA 1
ATOM 725 C C . CYS A 1 92 ? 8.016 -21.25 0.593 1 98.38 92 CYS A C 1
ATOM 727 O O . CYS A 1 92 ? 6.816 -21.422 0.836 1 98.38 92 CYS A O 1
ATOM 729 N N . PRO A 1 93 ? 8.664 -20.125 0.936 1 98.12 93 PRO A N 1
ATOM 730 C CA . PRO A 1 93 ? 7.961 -19.047 1.623 1 98.12 93 PRO A CA 1
ATOM 731 C C . PRO A 1 93 ? 6.703 -18.594 0.887 1 98.12 93 PRO A C 1
ATOM 733 O O . PRO A 1 93 ? 6.746 -18.328 -0.318 1 98.12 93 PRO A O 1
ATOM 736 N N . GLN A 1 94 ? 5.629 -18.531 1.582 1 96.56 94 GLN A N 1
ATOM 737 C CA . GLN A 1 94 ? 4.301 -18.172 1.108 1 96.56 94 GLN A CA 1
ATOM 738 C C . GLN A 1 94 ? 3.404 -17.734 2.266 1 96.56 94 GLN A C 1
ATOM 740 O O . GLN A 1 94 ? 3.771 -17.891 3.432 1 96.56 94 GLN A O 1
ATOM 745 N N . PRO A 1 95 ? 2.334 -17.062 2.039 1 92.62 95 PRO A N 1
ATOM 746 C CA . PRO A 1 95 ? 1.457 -16.688 3.15 1 92.62 95 PRO A CA 1
ATOM 747 C C . PRO A 1 95 ? 0.992 -17.891 3.967 1 92.62 95 PRO A C 1
ATOM 749 O O . PRO A 1 95 ? 0.71 -18.953 3.402 1 92.62 95 PRO A O 1
ATOM 752 N N . GLY A 1 96 ? 0.967 -17.797 5.215 1 88.12 96 GLY A N 1
ATOM 753 C CA . GLY A 1 96 ? 0.557 -18.906 6.066 1 88.12 96 GLY A CA 1
ATOM 754 C C . GLY A 1 96 ? 1.481 -19.109 7.25 1 88.12 96 GLY A C 1
ATOM 755 O O . GLY A 1 96 ? 2.059 -18.156 7.777 1 88.12 96 GLY A O 1
ATOM 756 N N . VAL A 1 97 ? 1.622 -20.375 7.668 1 78.19 97 VAL A N 1
ATOM 757 C CA . VAL A 1 97 ? 2.371 -20.719 8.875 1 78.19 97 VAL A CA 1
ATOM 758 C C . VAL A 1 97 ? 3.865 -20.75 8.555 1 78.19 97 VAL A C 1
ATOM 760 O O . VAL A 1 97 ? 4.336 -21.672 7.883 1 78.19 97 VAL A O 1
ATOM 763 N N . VAL A 1 98 ? 4.539 -20.016 9.188 1 80.62 98 VAL A N 1
ATOM 764 C CA . VAL A 1 98 ? 5.941 -19.75 8.883 1 80.62 98 VAL A CA 1
ATOM 765 C C . VAL A 1 98 ? 6.785 -20.969 9.227 1 80.62 98 VAL A C 1
ATOM 767 O O . VAL A 1 98 ? 7.754 -21.281 8.523 1 80.62 98 VAL A O 1
ATOM 770 N N . SER A 1 99 ? 6.398 -21.719 10.234 1 81.06 99 SER A N 1
ATOM 771 C CA . SER A 1 99 ? 7.223 -22.812 10.719 1 81.06 99 SER A CA 1
ATOM 772 C C . SER A 1 99 ? 7.336 -23.938 9.688 1 81.06 99 SER A C 1
ATOM 774 O O . SER A 1 99 ? 8.219 -24.781 9.773 1 81.06 99 SER A O 1
ATOM 776 N N . PHE A 1 100 ? 6.664 -23.938 8.617 1 89.38 100 PHE A N 1
ATOM 777 C CA . PHE A 1 100 ? 6.66 -24.969 7.586 1 89.38 100 PHE A CA 1
ATOM 778 C C . PHE A 1 100 ? 7.34 -24.469 6.316 1 89.38 100 PHE A C 1
ATOM 780 O O . PHE A 1 100 ? 7.242 -25.094 5.262 1 89.38 100 PHE A O 1
ATOM 787 N N . MET A 1 101 ? 8.055 -23.391 6.531 1 96.5 101 MET A N 1
ATOM 788 C CA . MET A 1 101 ? 8.57 -22.734 5.336 1 96.5 101 MET A CA 1
ATOM 789 C C . MET A 1 101 ? 10.078 -22.5 5.453 1 96.5 101 MET A C 1
ATOM 791 O O . MET A 1 101 ? 10.602 -22.375 6.559 1 96.5 101 MET A O 1
ATOM 795 N N . SER A 1 102 ? 10.703 -22.547 4.352 1 97.56 102 SER A N 1
ATOM 796 C CA . SER A 1 102 ? 12.117 -22.203 4.258 1 97.56 102 SER A CA 1
ATOM 797 C C . SER A 1 102 ? 12.477 -21.703 2.867 1 97.56 102 SER A C 1
ATOM 799 O O . SER A 1 102 ? 11.906 -22.141 1.87 1 97.56 102 SER A O 1
ATOM 801 N N . GLU A 1 103 ? 13.43 -20.828 2.805 1 97.25 103 GLU A N 1
ATOM 802 C CA . GLU A 1 103 ? 13.945 -20.438 1.492 1 97.25 103 GLU A CA 1
ATOM 803 C C . GLU A 1 103 ? 14.742 -21.578 0.86 1 97.25 103 GLU A C 1
ATOM 805 O O . GLU A 1 103 ? 14.891 -21.641 -0.362 1 97.25 103 GLU A O 1
ATOM 810 N N . ASP A 1 104 ? 15.25 -22.422 1.732 1 97.31 104 ASP A N 1
ATOM 811 C CA . ASP A 1 104 ? 15.883 -23.641 1.218 1 97.31 104 ASP A CA 1
ATOM 812 C C . ASP A 1 104 ? 14.836 -24.688 0.855 1 97.31 104 ASP A C 1
ATOM 814 O O . ASP A 1 104 ? 14.734 -25.719 1.516 1 97.31 104 ASP A O 1
ATOM 818 N N . CYS A 1 105 ? 14.148 -24.469 -0.224 1 97.88 105 CYS A N 1
ATOM 819 C CA . CYS A 1 105 ? 12.953 -25.266 -0.494 1 97.88 105 CYS A CA 1
ATOM 820 C C . CYS A 1 105 ? 13.023 -25.891 -1.882 1 97.88 105 CYS A C 1
ATOM 822 O O . CYS A 1 105 ? 12.086 -26.562 -2.307 1 97.88 105 CYS A O 1
ATOM 824 N N . LEU A 1 106 ? 14.078 -25.703 -2.658 1 98.25 106 LEU A N 1
ATOM 825 C CA . LEU A 1 106 ? 14.148 -26.234 -4.016 1 98.25 106 LEU A CA 1
ATOM 826 C C . LEU A 1 106 ? 14.438 -27.734 -4 1 98.25 106 LEU A C 1
ATOM 828 O O . LEU A 1 106 ? 15.555 -28.156 -4.277 1 98.25 106 LEU A O 1
ATOM 832 N N . LYS A 1 107 ? 13.359 -28.469 -3.742 1 97.44 107 LYS A N 1
ATOM 833 C CA . LYS A 1 107 ? 13.43 -29.906 -3.561 1 97.44 107 LYS A CA 1
ATOM 834 C C . LYS A 1 107 ? 12.43 -30.625 -4.461 1 97.44 107 LYS A C 1
ATOM 836 O O . LYS A 1 107 ? 11.422 -30.047 -4.871 1 97.44 107 LYS A O 1
ATOM 841 N N . ILE A 1 108 ? 12.758 -31.875 -4.836 1 98.06 108 ILE A N 1
ATOM 842 C CA . ILE A 1 108 ? 11.953 -32.688 -5.734 1 98.06 108 ILE A CA 1
ATOM 843 C C . ILE A 1 108 ? 11.664 -34.031 -5.078 1 98.06 108 ILE A C 1
ATOM 845 O O . ILE A 1 108 ? 12.469 -34.531 -4.293 1 98.06 108 ILE A O 1
ATOM 849 N N . ASN A 1 109 ? 10.484 -34.562 -5.25 1 98.81 109 ASN A N 1
ATOM 850 C CA . ASN A 1 109 ? 10.055 -35.906 -4.84 1 98.81 109 ASN A CA 1
ATOM 851 C C . ASN A 1 109 ? 9.875 -36.812 -6.043 1 98.81 109 ASN A C 1
ATOM 853 O O . ASN A 1 109 ? 9.383 -36.406 -7.086 1 98.81 109 ASN A O 1
ATOM 857 N N . VAL A 1 110 ? 10.258 -38.062 -5.832 1 98.81 110 VAL A N 1
ATOM 858 C CA . VAL A 1 110 ? 10.07 -39.094 -6.855 1 98.81 110 VAL A CA 1
ATOM 859 C C . VAL A 1 110 ? 9.375 -40.312 -6.246 1 98.81 110 VAL A C 1
ATOM 861 O O . VAL A 1 110 ? 9.789 -40.812 -5.199 1 98.81 110 VAL A O 1
ATOM 864 N N . PHE A 1 111 ? 8.398 -40.781 -6.91 1 98.81 111 PHE A N 1
ATOM 865 C CA . PHE A 1 111 ? 7.641 -41.938 -6.492 1 98.81 111 PHE A CA 1
ATOM 866 C C . PHE A 1 111 ? 7.57 -42.969 -7.613 1 98.81 111 PHE A C 1
ATOM 868 O O . PHE A 1 111 ? 7.254 -42.656 -8.758 1 98.81 111 PHE A O 1
ATOM 875 N N . THR A 1 112 ? 7.84 -44.188 -7.312 1 98.12 112 THR A N 1
ATOM 876 C CA . THR A 1 112 ? 7.809 -45.25 -8.305 1 98.12 112 THR A CA 1
ATOM 877 C C . THR A 1 112 ? 7.344 -46.562 -7.68 1 98.12 112 THR A C 1
ATOM 879 O O . THR A 1 112 ? 7.234 -46.656 -6.457 1 98.12 112 THR A O 1
ATOM 882 N N . LYS A 1 113 ? 7.012 -47.531 -8.539 1 95.19 113 LYS A N 1
ATOM 883 C CA . LYS A 1 113 ? 6.586 -48.844 -8.039 1 95.19 113 LYS A CA 1
ATOM 884 C C . LYS A 1 113 ? 7.582 -49.906 -8.43 1 95.19 113 LYS A C 1
ATOM 886 O O . LYS A 1 113 ? 7.551 -51.031 -7.875 1 95.19 113 LYS A O 1
ATOM 891 N N . SER A 1 114 ? 8.43 -49.531 -9.344 1 93.75 114 SER A N 1
ATOM 892 C CA . SER A 1 114 ? 9.398 -50.5 -9.82 1 93.75 114 SER A CA 1
ATOM 893 C C . SER A 1 114 ? 10.633 -49.812 -10.391 1 93.75 114 SER A C 1
ATOM 895 O O . SER A 1 114 ? 10.57 -48.688 -10.844 1 93.75 114 SER A O 1
ATOM 897 N N . PHE A 1 115 ? 11.758 -50.562 -10.297 1 94 115 PHE A N 1
ATOM 898 C CA . PHE A 1 115 ? 13.008 -50.031 -10.836 1 94 115 PHE A CA 1
ATOM 899 C C . PHE A 1 115 ? 13.398 -50.812 -12.102 1 94 115 PHE A C 1
ATOM 901 O O . PHE A 1 115 ? 14.375 -50.438 -12.766 1 94 115 PHE A O 1
ATOM 908 N N . GLU A 1 116 ? 12.688 -51.812 -12.422 1 88.25 116 GLU A N 1
ATOM 909 C CA . GLU A 1 116 ? 13.047 -52.719 -13.508 1 88.25 116 GLU A CA 1
ATOM 910 C C . GLU A 1 116 ? 12.398 -52.312 -14.82 1 88.25 116 GLU A C 1
ATOM 912 O O . GLU A 1 116 ? 12.961 -52.531 -15.898 1 88.25 116 GLU A O 1
ATOM 917 N N . GLU A 1 117 ? 11.273 -51.75 -14.719 1 85.75 117 GLU A N 1
ATOM 918 C CA . GLU A 1 117 ? 10.539 -51.281 -15.891 1 85.75 117 GLU A CA 1
ATOM 919 C C . GLU A 1 117 ? 10.719 -49.781 -16.109 1 85.75 117 GLU A C 1
ATOM 921 O O . GLU A 1 117 ? 10.977 -49.031 -15.172 1 85.75 117 GLU A O 1
ATOM 926 N N . LYS A 1 118 ? 10.695 -49.469 -17.406 1 94.25 118 LYS A N 1
ATOM 927 C CA . LYS A 1 118 ? 10.703 -48.031 -17.719 1 94.25 118 LYS A CA 1
ATOM 928 C C . LYS A 1 118 ? 9.281 -47.5 -17.891 1 94.25 118 LYS A C 1
ATOM 930 O O . LYS A 1 118 ? 8.68 -47.656 -18.953 1 94.25 118 LYS A O 1
ATOM 935 N N . PHE A 1 119 ? 8.812 -46.844 -16.859 1 97.62 119 PHE A N 1
ATOM 936 C CA . PHE A 1 119 ? 7.461 -46.312 -16.859 1 97.62 119 PHE A CA 1
ATOM 937 C C . PHE A 1 119 ? 7.445 -44.906 -17.406 1 97.62 119 PHE A C 1
ATOM 939 O O . PHE A 1 119 ? 8.445 -44.188 -17.344 1 97.62 119 PHE A O 1
ATOM 946 N N . PRO A 1 120 ? 6.289 -44.5 -18.062 1 98.5 120 PRO A N 1
ATOM 947 C CA . PRO A 1 120 ? 6.137 -43.062 -18.328 1 98.5 120 PRO A CA 1
ATOM 948 C C . PRO A 1 120 ? 6.258 -42.219 -17.078 1 98.5 120 PRO A C 1
ATOM 950 O O . PRO A 1 120 ? 5.863 -42.625 -15.984 1 98.5 120 PRO A O 1
ATOM 953 N N . VAL A 1 121 ? 6.832 -41.031 -17.219 1 98.88 121 VAL A N 1
ATOM 954 C CA . VAL A 1 121 ? 7.062 -40.125 -16.109 1 98.88 121 VAL A CA 1
ATOM 955 C C . VAL A 1 121 ? 6.035 -38.969 -16.156 1 98.88 121 VAL A C 1
ATOM 957 O O . VAL A 1 121 ? 5.805 -38.375 -17.203 1 98.88 121 VAL A O 1
ATOM 960 N N . MET A 1 122 ? 5.355 -38.719 -15.055 1 98.88 122 MET A N 1
ATOM 961 C CA . MET A 1 122 ? 4.461 -37.594 -14.898 1 98.88 122 MET A CA 1
ATOM 962 C C . MET A 1 122 ? 5.031 -36.594 -13.898 1 98.88 122 MET A C 1
ATOM 964 O O . MET A 1 122 ? 5.293 -36.938 -12.742 1 98.88 122 MET A O 1
ATOM 968 N N . VAL A 1 123 ? 5.242 -35.375 -14.344 1 98.94 123 VAL A N 1
ATOM 969 C CA . VAL A 1 123 ? 5.832 -34.312 -13.516 1 98.94 123 VAL A CA 1
ATOM 970 C C . VAL A 1 123 ? 4.785 -33.25 -13.227 1 98.94 123 VAL A C 1
ATOM 972 O O . VAL A 1 123 ? 4.305 -32.594 -14.141 1 98.94 123 VAL A O 1
ATOM 975 N N . TYR A 1 124 ? 4.516 -33 -11.961 1 98.81 124 TYR A N 1
ATOM 976 C CA . TYR A 1 124 ? 3.502 -32.062 -11.531 1 98.81 124 TYR A CA 1
ATOM 977 C C . TYR A 1 124 ? 4.121 -30.688 -11.258 1 98.81 124 TYR A C 1
ATOM 979 O O . TYR A 1 124 ? 5.086 -30.578 -10.5 1 98.81 124 TYR A O 1
ATOM 987 N N . ILE A 1 125 ? 3.598 -29.703 -11.898 1 98.81 125 ILE A N 1
ATOM 988 C CA . ILE A 1 125 ? 3.91 -28.312 -11.617 1 98.81 125 ILE A CA 1
ATOM 989 C C . ILE A 1 125 ? 2.742 -27.656 -10.883 1 98.81 125 ILE A C 1
ATOM 991 O O . ILE A 1 125 ? 1.683 -27.422 -11.469 1 98.81 125 ILE A O 1
ATOM 995 N N . HIS A 1 126 ? 2.986 -27.359 -9.602 1 97.81 126 HIS A N 1
ATOM 996 C CA . HIS A 1 126 ? 1.873 -26.922 -8.766 1 97.81 126 HIS A CA 1
ATOM 997 C C . HIS A 1 126 ? 1.423 -25.516 -9.141 1 97.81 126 HIS A C 1
ATOM 999 O O . HIS A 1 126 ? 2.199 -24.734 -9.703 1 97.81 126 HIS A O 1
ATOM 1005 N N . GLY A 1 127 ? 0.157 -25.25 -8.844 1 96.44 127 GLY A N 1
ATOM 1006 C CA . GLY A 1 127 ? -0.417 -23.922 -9.047 1 96.44 127 GLY A CA 1
ATOM 1007 C C . GLY A 1 127 ? -0.296 -23.031 -7.832 1 96.44 127 GLY A C 1
ATOM 1008 O O . GLY A 1 127 ? 0.696 -23.094 -7.105 1 96.44 127 GLY A O 1
ATOM 1009 N N . GLY A 1 128 ? -1.208 -22.094 -7.742 1 95 128 GLY A N 1
ATOM 1010 C CA . GLY A 1 128 ? -1.235 -21.203 -6.598 1 95 128 GLY A CA 1
ATOM 1011 C C . GLY A 1 128 ? -0.936 -19.75 -6.961 1 95 128 GLY A C 1
ATOM 1012 O O . GLY A 1 128 ? -0.315 -19.031 -6.18 1 95 128 GLY A O 1
ATOM 1013 N N . ALA A 1 129 ? -1.281 -19.359 -8.125 1 95.06 129 ALA A N 1
ATOM 1014 C CA . ALA A 1 129 ? -1.187 -17.984 -8.586 1 95.06 129 ALA A CA 1
ATOM 1015 C C . ALA A 1 129 ? 0.228 -17.438 -8.406 1 95.06 129 ALA A C 1
ATOM 1017 O O . ALA A 1 129 ? 0.414 -16.25 -8.133 1 95.06 129 ALA A O 1
ATOM 1018 N N . ASN A 1 130 ? 1.171 -18.281 -8.359 1 96.38 130 ASN A N 1
ATOM 1019 C CA . ASN A 1 130 ? 2.594 -17.984 -8.234 1 96.38 130 ASN A CA 1
ATOM 1020 C C . ASN A 1 130 ? 2.936 -17.453 -6.84 1 96.38 130 ASN A C 1
ATOM 1022 O O . ASN A 1 130 ? 4.016 -16.891 -6.633 1 96.38 130 ASN A O 1
ATOM 1026 N N . VAL A 1 131 ? 2.033 -17.594 -5.879 1 95.81 131 VAL A N 1
ATOM 1027 C CA . VAL A 1 131 ? 2.338 -17.094 -4.543 1 95.81 131 VAL A CA 1
ATOM 1028 C C . VAL A 1 131 ? 2.133 -18.203 -3.518 1 95.81 131 VAL A C 1
ATOM 1030 O O . VAL A 1 131 ? 2.543 -18.078 -2.361 1 95.81 131 VAL A O 1
ATOM 1033 N N . LEU A 1 132 ? 1.542 -19.312 -3.934 1 94.25 132 LEU A N 1
ATOM 1034 C CA . LEU A 1 132 ? 1.303 -20.438 -3.033 1 94.25 132 LEU A CA 1
ATOM 1035 C C . LEU A 1 132 ? 1.466 -21.766 -3.764 1 94.25 132 LEU A C 1
ATOM 1037 O O . LEU A 1 132 ? 1.546 -21.797 -4.992 1 94.25 132 LEU A O 1
ATOM 1041 N N . GLY A 1 133 ? 1.531 -22.781 -2.959 1 95.94 133 GLY A N 1
ATOM 1042 C CA . GLY A 1 133 ? 1.589 -24.125 -3.506 1 95.94 133 GLY A CA 1
ATOM 1043 C C . GLY A 1 133 ? 2.881 -24.844 -3.176 1 95.94 133 GLY A C 1
ATOM 1044 O O . GLY A 1 133 ? 3.797 -24.266 -2.598 1 95.94 133 GLY A O 1
ATOM 1045 N N . SER A 1 134 ? 2.873 -26.141 -3.545 1 97.25 134 SER A N 1
ATOM 1046 C CA . SER A 1 134 ? 4.043 -26.953 -3.232 1 97.25 134 SER A CA 1
ATOM 1047 C C . SER A 1 134 ? 3.941 -28.328 -3.873 1 97.25 134 SER A C 1
ATOM 1049 O O . SER A 1 134 ? 2.842 -28.828 -4.145 1 97.25 134 SER A O 1
ATOM 1051 N N . GLY A 1 135 ? 5.098 -28.906 -4.105 1 97.44 135 GLY A N 1
ATOM 1052 C CA . GLY A 1 135 ? 5.172 -30.312 -4.488 1 97.44 135 GLY A CA 1
ATOM 1053 C C . GLY A 1 135 ? 5.176 -31.25 -3.305 1 97.44 135 GLY A C 1
ATOM 1054 O O . GLY A 1 135 ? 5.34 -32.469 -3.469 1 97.44 135 GLY A O 1
ATOM 1055 N N . HIS A 1 136 ? 4.934 -30.781 -2.145 1 96.81 136 HIS A N 1
ATOM 1056 C CA . HIS A 1 136 ? 4.891 -31.562 -0.914 1 96.81 136 HIS A CA 1
ATOM 1057 C C . HIS A 1 136 ? 3.814 -32.656 -0.982 1 96.81 136 HIS A C 1
ATOM 1059 O O . HIS A 1 136 ? 2.672 -32.375 -1.352 1 96.81 136 HIS A O 1
ATOM 1065 N N . SER A 1 137 ? 4.156 -33.844 -0.553 1 97.19 137 SER A N 1
ATOM 1066 C CA . SER A 1 137 ? 3.328 -35 -0.799 1 97.19 137 SER A CA 1
ATOM 1067 C C . SER A 1 137 ? 2.061 -34.969 0.048 1 97.19 137 SER A C 1
ATOM 1069 O O . SER A 1 137 ? 1.033 -35.531 -0.344 1 97.19 137 SER A O 1
ATOM 1071 N N . SER A 1 138 ? 2.109 -34.375 1.219 1 94.31 138 SER A N 1
ATOM 1072 C CA . SER A 1 138 ? 0.929 -34.281 2.074 1 94.31 138 SER A CA 1
ATOM 1073 C C . SER A 1 138 ? 0.176 -33 1.87 1 94.31 138 SER A C 1
ATOM 1075 O O . SER A 1 138 ? -1.045 -32.938 2.027 1 94.31 138 SER A O 1
ATOM 1077 N N . TYR A 1 139 ? 0.938 -32.031 1.492 1 92.75 139 TYR A N 1
ATOM 1078 C CA . TYR A 1 139 ? 0.35 -30.719 1.345 1 92.75 139 TYR A CA 1
ATOM 1079 C C . TYR A 1 139 ? -0.498 -30.625 0.082 1 92.75 139 TYR A C 1
ATOM 1081 O O . TYR A 1 139 ? -1.639 -30.156 0.122 1 92.75 139 TYR A O 1
ATOM 1089 N N . GLU A 1 140 ? 0.065 -31.172 -1.012 1 94.94 140 GLU A N 1
ATOM 1090 C CA . GLU A 1 140 ? -0.636 -30.953 -2.273 1 94.94 140 GLU A CA 1
ATOM 1091 C C . GLU A 1 140 ? -0.453 -32.156 -3.217 1 94.94 140 GLU A C 1
ATOM 1093 O O . GLU A 1 140 ? -1.413 -32.594 -3.84 1 94.94 140 GLU A O 1
ATOM 1098 N N . ALA A 1 141 ? 0.673 -32.75 -3.281 1 97.56 141 ALA A N 1
ATOM 1099 C CA . ALA A 1 141 ? 1.018 -33.656 -4.355 1 97.56 141 ALA A CA 1
ATOM 1100 C C . ALA A 1 141 ? 1.123 -35.094 -3.828 1 97.56 141 ALA A C 1
ATOM 1102 O O . ALA A 1 141 ? 2.176 -35.719 -3.939 1 97.56 141 ALA A O 1
ATOM 1103 N N . GLY A 1 142 ? 0.03 -35.625 -3.373 1 98.19 142 GLY A N 1
ATOM 1104 C CA . GLY A 1 142 ? 0.021 -37 -2.912 1 98.19 142 GLY A CA 1
ATOM 1105 C C . GLY A 1 142 ? 0.098 -38 -4.043 1 98.19 142 GLY A C 1
ATOM 1106 O O . GLY A 1 142 ? -0.648 -37.906 -5.02 1 98.19 142 GLY A O 1
ATOM 1107 N N . PRO A 1 143 ? 0.974 -39.031 -3.881 1 98.44 143 PRO A N 1
ATOM 1108 C CA . PRO A 1 143 ? 1.181 -39.969 -4.98 1 98.44 143 PRO A CA 1
ATOM 1109 C C . PRO A 1 143 ? 0.164 -41.094 -4.977 1 98.44 143 PRO A C 1
ATOM 1111 O O . PRO A 1 143 ? 0.108 -41.875 -5.926 1 98.44 143 PRO A O 1
ATOM 1114 N N . GLN A 1 144 ? -0.677 -41.188 -4.008 1 98.38 144 GLN A N 1
ATOM 1115 C CA . GLN A 1 144 ? -1.429 -42.406 -3.697 1 98.38 144 GLN A CA 1
ATOM 1116 C C . GLN A 1 144 ? -2.336 -42.812 -4.855 1 98.38 144 GLN A C 1
ATOM 1118 O O . GLN A 1 144 ? -2.459 -44 -5.18 1 98.38 144 GLN A O 1
ATOM 1123 N N . TYR A 1 145 ? -2.969 -41.875 -5.492 1 98.5 145 TYR A N 1
ATOM 1124 C CA . TYR A 1 145 ? -3.904 -42.188 -6.562 1 98.5 145 TYR A CA 1
ATOM 1125 C C . TYR A 1 145 ? -3.164 -42.531 -7.848 1 98.5 145 TYR A C 1
ATOM 1127 O O . TYR A 1 145 ? -3.404 -43.594 -8.438 1 98.5 145 TYR A O 1
ATOM 1135 N N . LEU A 1 146 ? -2.242 -41.75 -8.289 1 98.25 146 LEU A N 1
ATOM 1136 C CA . LEU A 1 146 ? -1.544 -41.906 -9.555 1 98.25 146 LEU A CA 1
ATOM 1137 C C . LEU A 1 146 ? -0.739 -43.219 -9.578 1 98.25 146 LEU A C 1
ATOM 1139 O O . LEU A 1 146 ? -0.631 -43.875 -10.617 1 98.25 146 LEU A O 1
ATOM 1143 N N . LEU A 1 147 ? -0.194 -43.594 -8.43 1 98.38 147 LEU A N 1
ATOM 1144 C CA . LEU A 1 147 ? 0.72 -44.75 -8.398 1 98.38 147 LEU A CA 1
ATOM 1145 C C . LEU A 1 147 ? -0.049 -46.062 -8.32 1 98.38 147 LEU A C 1
ATOM 1147 O O . LEU A 1 147 ? 0.554 -47.125 -8.258 1 98.38 147 LEU A O 1
ATOM 1151 N N . ASP A 1 148 ? -1.349 -45.969 -8.359 1 98 148 ASP A N 1
ATOM 1152 C CA . ASP A 1 148 ? -2.104 -47.156 -8.703 1 98 148 ASP A CA 1
ATOM 1153 C C . ASP A 1 148 ? -1.949 -47.531 -10.18 1 98 148 ASP A C 1
ATOM 1155 O O . ASP A 1 148 ? -2.262 -48.625 -10.594 1 98 148 ASP A O 1
ATOM 1159 N N . GLN A 1 149 ? -1.494 -46.562 -10.938 1 97.5 149 GLN A N 1
ATOM 1160 C CA . GLN A 1 149 ? -1.156 -46.75 -12.344 1 97.5 149 GLN A CA 1
ATOM 1161 C C . GLN A 1 149 ? 0.34 -46.969 -12.523 1 97.5 149 GLN A C 1
ATOM 1163 O O . GLN A 1 149 ? 1.115 -46.844 -11.578 1 97.5 149 GLN A O 1
ATOM 1168 N N . ASP A 1 150 ? 0.744 -47.406 -13.773 1 97.31 150 ASP A N 1
ATOM 1169 C CA . ASP A 1 150 ? 2.145 -47.688 -14.062 1 97.31 150 ASP A CA 1
ATOM 1170 C C . ASP A 1 150 ? 2.867 -46.438 -14.562 1 97.31 150 ASP A C 1
ATOM 1172 O O . ASP A 1 150 ? 3.189 -46.312 -15.75 1 97.31 150 ASP A O 1
ATOM 1176 N N . VAL A 1 151 ? 3.111 -45.562 -13.609 1 98.38 151 VAL A N 1
ATOM 1177 C CA . VAL A 1 151 ? 3.824 -44.344 -13.906 1 98.38 151 VAL A CA 1
ATOM 1178 C C . VAL A 1 151 ? 4.84 -44.031 -12.797 1 98.38 151 VAL A C 1
ATOM 1180 O O . VAL A 1 151 ? 4.75 -44.594 -11.703 1 98.38 151 VAL A O 1
ATOM 1183 N N . VAL A 1 152 ? 5.879 -43.281 -13.133 1 98.75 152 VAL A N 1
ATOM 1184 C CA . VAL A 1 152 ? 6.699 -42.562 -12.141 1 98.75 152 VAL A CA 1
ATOM 1185 C C . VAL A 1 152 ? 6.16 -41.156 -11.93 1 98.75 152 VAL A C 1
ATOM 1187 O O . VAL A 1 152 ? 5.875 -40.438 -12.891 1 98.75 152 VAL A O 1
ATOM 1190 N N . PHE A 1 153 ? 5.91 -40.844 -10.672 1 98.81 153 PHE A N 1
ATOM 1191 C CA . PHE A 1 153 ? 5.359 -39.531 -10.352 1 98.81 153 PHE A CA 1
ATOM 1192 C C . PHE A 1 153 ? 6.426 -38.625 -9.719 1 98.81 153 PHE A C 1
ATOM 1194 O O . PHE A 1 153 ? 7.145 -39.062 -8.812 1 98.81 153 PHE A O 1
ATOM 1201 N N . VAL A 1 154 ? 6.57 -37.406 -10.258 1 98.94 154 VAL A N 1
ATOM 1202 C CA . VAL A 1 154 ? 7.523 -36.406 -9.766 1 98.94 154 VAL A CA 1
ATOM 1203 C C . VAL A 1 154 ? 6.793 -35.125 -9.414 1 98.94 154 VAL A C 1
ATOM 1205 O O . VAL A 1 154 ? 5.918 -34.688 -10.156 1 98.94 154 VAL A O 1
ATOM 1208 N N . ALA A 1 155 ? 7.078 -34.531 -8.281 1 98.75 155 ALA A N 1
ATOM 1209 C CA . ALA A 1 155 ? 6.605 -33.219 -7.879 1 98.75 155 ALA A CA 1
ATOM 1210 C C . ALA A 1 155 ? 7.727 -32.406 -7.219 1 98.75 155 ALA A C 1
ATOM 1212 O O . ALA A 1 155 ? 8.633 -33 -6.609 1 98.75 155 ALA A O 1
ATOM 1213 N N . PHE A 1 156 ? 7.664 -31.078 -7.312 1 98.69 156 PHE A N 1
ATOM 1214 C CA . PHE A 1 156 ? 8.758 -30.281 -6.777 1 98.69 156 PHE A CA 1
ATOM 1215 C C . PHE A 1 156 ? 8.266 -28.906 -6.328 1 98.69 156 PHE A C 1
ATOM 1217 O O . PHE A 1 156 ? 7.141 -28.516 -6.641 1 98.69 156 PHE A O 1
ATOM 1224 N N . ASN A 1 157 ? 9.102 -28.281 -5.488 1 98.56 157 ASN A N 1
ATOM 1225 C CA . ASN A 1 157 ? 8.914 -26.891 -5.105 1 98.56 157 ASN A CA 1
ATOM 1226 C C . ASN A 1 157 ? 9.656 -25.938 -6.047 1 98.56 157 ASN A C 1
ATOM 1228 O O . ASN A 1 157 ? 10.648 -26.328 -6.664 1 98.56 157 ASN A O 1
ATOM 1232 N N . TYR A 1 158 ? 9.141 -24.781 -6.188 1 98.75 158 TYR A N 1
ATOM 1233 C CA . TYR A 1 158 ? 9.844 -23.672 -6.832 1 98.75 158 TYR A CA 1
ATOM 1234 C C . TYR A 1 158 ? 9.57 -22.359 -6.113 1 98.75 158 TYR A C 1
ATOM 1236 O O . TYR A 1 158 ? 8.617 -22.266 -5.328 1 98.75 158 TYR A O 1
ATOM 1244 N N . ARG A 1 159 ? 10.422 -21.422 -6.289 1 98.12 159 ARG A N 1
ATOM 1245 C CA . ARG A 1 159 ? 10.289 -20.156 -5.578 1 98.12 159 ARG A CA 1
ATOM 1246 C C . ARG A 1 159 ? 8.984 -19.453 -5.949 1 98.12 159 ARG A C 1
ATOM 1248 O O . ARG A 1 159 ? 8.57 -19.484 -7.109 1 98.12 159 ARG A O 1
ATOM 1255 N N . LEU A 1 160 ? 8.438 -18.672 -4.984 1 98.19 160 LEU A N 1
ATOM 1256 C CA . LEU A 1 160 ? 7.109 -18.062 -5.117 1 98.19 160 LEU A CA 1
ATOM 1257 C C . LEU A 1 160 ? 7.16 -16.562 -4.84 1 98.19 160 LEU A C 1
ATOM 1259 O O . LEU A 1 160 ? 8.133 -16.078 -4.262 1 98.19 160 LEU A O 1
ATOM 1263 N N . GLY A 1 161 ? 6.086 -15.914 -5.258 1 97.56 161 GLY A N 1
ATOM 1264 C CA . GLY A 1 161 ? 5.941 -14.5 -4.945 1 97.56 161 GLY A CA 1
ATOM 1265 C C . GLY A 1 161 ? 7.117 -13.664 -5.414 1 97.56 161 GLY A C 1
ATOM 1266 O O . GLY A 1 161 ? 7.695 -13.93 -6.473 1 97.56 161 GLY A O 1
ATOM 1267 N N . ALA A 1 162 ? 7.379 -12.711 -4.625 1 97.94 162 ALA A N 1
ATOM 1268 C CA . ALA A 1 162 ? 8.492 -11.82 -4.957 1 97.94 162 ALA A CA 1
ATOM 1269 C C . ALA A 1 162 ? 9.797 -12.602 -5.078 1 97.94 162 ALA A C 1
ATOM 1271 O O . ALA A 1 162 ? 10.633 -12.289 -5.93 1 97.94 162 ALA A O 1
ATOM 1272 N N . LEU A 1 163 ? 9.945 -13.617 -4.301 1 98.25 163 LEU A N 1
ATOM 1273 C CA . LEU A 1 163 ? 11.188 -14.383 -4.277 1 98.25 163 LEU A CA 1
ATOM 1274 C C . LEU A 1 163 ? 11.383 -15.133 -5.59 1 98.25 163 LEU A C 1
ATOM 1276 O O . LEU A 1 163 ? 12.516 -15.398 -5.992 1 98.25 163 LEU A O 1
ATOM 1280 N N . GLY A 1 164 ? 10.289 -15.367 -6.266 1 98.12 164 GLY A N 1
ATOM 1281 C CA . GLY A 1 164 ? 10.375 -16.141 -7.496 1 98.12 164 GLY A CA 1
ATOM 1282 C C . GLY A 1 164 ? 10.242 -15.289 -8.742 1 98.12 164 GLY A C 1
ATOM 1283 O O . GLY A 1 164 ? 10.594 -15.727 -9.844 1 98.12 164 GLY A O 1
ATOM 1284 N N . PHE A 1 165 ? 9.742 -14.016 -8.555 1 97.69 165 PHE A N 1
ATOM 1285 C CA . PHE A 1 165 ? 9.289 -13.422 -9.812 1 97.69 165 PHE A CA 1
ATOM 1286 C C . PHE A 1 165 ? 9.594 -11.93 -9.836 1 97.69 165 PHE A C 1
ATOM 1288 O O . PHE A 1 165 ? 9.391 -11.266 -10.859 1 97.69 165 PHE A O 1
ATOM 1295 N N . LEU A 1 166 ? 10.07 -11.312 -8.734 1 97.25 166 LEU A N 1
ATOM 1296 C CA . LEU A 1 166 ? 10.383 -9.891 -8.781 1 97.25 166 LEU A CA 1
ATOM 1297 C C . LEU A 1 166 ? 11.391 -9.586 -9.891 1 97.25 166 LEU A C 1
ATOM 1299 O O . LEU A 1 166 ? 12.242 -10.43 -10.203 1 97.25 166 LEU A O 1
ATOM 1303 N N . SER A 1 167 ? 11.25 -8.375 -10.492 1 96.31 167 SER A N 1
ATOM 1304 C CA . SER A 1 167 ? 12.141 -7.957 -11.57 1 96.31 167 SER A CA 1
ATOM 1305 C C . SER A 1 167 ? 12.508 -6.48 -11.438 1 96.31 167 SER A C 1
ATOM 1307 O O . SER A 1 167 ? 11.656 -5.652 -11.102 1 96.31 167 SER A O 1
ATOM 1309 N N . THR A 1 168 ? 13.734 -6.195 -11.578 1 94.38 168 THR A N 1
ATOM 1310 C CA . THR A 1 168 ? 14.172 -4.809 -11.727 1 94.38 168 THR A CA 1
ATOM 1311 C C . THR A 1 168 ? 14.477 -4.492 -13.188 1 94.38 168 THR A C 1
ATOM 1313 O O . THR A 1 168 ? 14.977 -3.41 -13.5 1 94.38 168 THR A O 1
ATOM 1316 N N . ASN A 1 169 ? 14.25 -5.449 -14.023 1 86 169 ASN A N 1
ATOM 1317 C CA . ASN A 1 169 ? 14.5 -5.387 -15.461 1 86 169 ASN A CA 1
ATOM 1318 C C . ASN A 1 169 ? 15.977 -5.145 -15.766 1 86 169 ASN A C 1
ATOM 1320 O O . ASN A 1 169 ? 16.328 -4.668 -16.844 1 86 169 ASN A O 1
ATOM 1324 N N . SER A 1 170 ? 16.797 -5.367 -14.797 1 89.38 170 SER A N 1
ATOM 1325 C CA . SER A 1 170 ? 18.234 -5.352 -15.031 1 89.38 170 SER A CA 1
ATOM 1326 C C . SER A 1 170 ? 18.719 -6.703 -15.539 1 89.38 170 SER A C 1
ATOM 1328 O O . SER A 1 170 ? 18 -7.699 -15.469 1 89.38 170 SER A O 1
ATOM 1330 N N . SER A 1 171 ? 19.922 -6.703 -16.062 1 84.81 171 SER A N 1
ATOM 1331 C CA . SER A 1 171 ? 20.5 -7.938 -16.578 1 84.81 171 SER A CA 1
ATOM 1332 C C . SER A 1 171 ? 20.672 -8.977 -15.484 1 84.81 171 SER A C 1
ATOM 1334 O O . SER A 1 171 ? 20.594 -10.18 -15.742 1 84.81 171 SER A O 1
ATOM 1336 N N . GLU A 1 172 ? 20.812 -8.547 -14.289 1 84.44 172 GLU A N 1
ATOM 1337 C CA . GLU A 1 172 ? 21.094 -9.453 -13.188 1 84.44 172 GLU A CA 1
ATOM 1338 C C . GLU A 1 172 ? 19.812 -9.953 -12.539 1 84.44 172 GLU A C 1
ATOM 1340 O O . GLU A 1 172 ? 19.797 -11.008 -11.906 1 84.44 172 GLU A O 1
ATOM 1345 N N . THR A 1 173 ? 18.828 -9.203 -12.641 1 91.12 173 THR A N 1
ATOM 1346 C CA . THR A 1 173 ? 17.562 -9.539 -12 1 91.12 173 THR A CA 1
ATOM 1347 C C . THR A 1 173 ? 16.406 -9.367 -12.977 1 91.12 173 THR A C 1
ATOM 1349 O O . THR A 1 173 ? 15.578 -8.461 -12.812 1 91.12 173 THR A O 1
ATOM 1352 N N . LYS A 1 174 ? 16.266 -10.289 -13.883 1 90 174 LYS A N 1
ATOM 1353 C CA . LYS A 1 174 ? 15.297 -10.195 -14.969 1 90 174 LYS A CA 1
ATOM 1354 C C . LYS A 1 174 ? 13.945 -10.766 -14.555 1 90 174 LYS A C 1
ATOM 1356 O O . LYS A 1 174 ? 12.938 -10.555 -15.242 1 90 174 LYS A O 1
ATOM 1361 N N . GLY A 1 175 ? 13.977 -11.492 -13.461 1 94.56 175 GLY A N 1
ATOM 1362 C CA . GLY A 1 175 ? 12.758 -12.188 -13.086 1 94.56 175 GLY A CA 1
ATOM 1363 C C . GLY A 1 175 ? 12.727 -13.633 -13.547 1 94.56 175 GLY A C 1
ATOM 1364 O O . GLY A 1 175 ? 13.781 -14.234 -13.797 1 94.56 175 GLY A O 1
ATOM 1365 N N . ASN A 1 176 ? 11.602 -14.289 -13.523 1 97.69 176 ASN A N 1
ATOM 1366 C CA . ASN A 1 176 ? 11.336 -15.633 -14.008 1 97.69 176 ASN A CA 1
ATOM 1367 C C . ASN A 1 176 ? 12.086 -16.688 -13.203 1 97.69 176 ASN A C 1
ATOM 1369 O O . ASN A 1 176 ? 12.258 -17.812 -13.656 1 97.69 176 ASN A O 1
ATOM 1373 N N . PHE A 1 177 ? 12.57 -16.344 -12.023 1 98.12 177 PHE A N 1
ATOM 1374 C CA . PHE A 1 177 ? 13.359 -17.281 -11.242 1 98.12 177 PHE A CA 1
ATOM 1375 C C . PHE A 1 177 ? 12.562 -18.547 -10.938 1 98.12 177 PHE A C 1
ATOM 1377 O O . PHE A 1 177 ? 13.094 -19.656 -10.992 1 98.12 177 PHE A O 1
ATOM 1384 N N . GLY A 1 178 ? 11.281 -18.344 -10.617 1 98.56 178 GLY A N 1
ATOM 1385 C CA . GLY A 1 178 ? 10.43 -19.5 -10.375 1 98.56 178 GLY A CA 1
ATOM 1386 C C . GLY A 1 178 ? 10.312 -20.422 -11.578 1 98.56 178 GLY A C 1
ATOM 1387 O O . GLY A 1 178 ? 10.312 -21.641 -11.43 1 98.56 178 GLY A O 1
ATOM 1388 N N . PHE A 1 179 ? 10.242 -19.891 -12.781 1 98.75 179 PHE A N 1
ATOM 1389 C CA . PHE A 1 179 ? 10.148 -20.703 -13.984 1 98.75 179 PHE A CA 1
ATOM 1390 C C . PHE A 1 179 ? 11.5 -21.328 -14.312 1 98.75 179 PHE A C 1
ATOM 1392 O O . PHE A 1 179 ? 11.555 -22.453 -14.828 1 98.75 179 PHE A O 1
ATOM 1399 N N . LEU A 1 180 ? 12.555 -20.625 -14.031 1 98.69 180 LEU A N 1
ATOM 1400 C CA . LEU A 1 180 ? 13.883 -21.188 -14.227 1 98.69 180 LEU A CA 1
ATOM 1401 C C . LEU A 1 180 ? 14.148 -22.312 -13.234 1 98.69 180 LEU A C 1
ATOM 1403 O O . LEU A 1 180 ? 14.844 -23.281 -13.562 1 98.69 180 LEU A O 1
ATOM 1407 N N . ASP A 1 181 ? 13.617 -22.141 -12 1 98.81 181 ASP A N 1
ATOM 1408 C CA . ASP A 1 181 ? 13.633 -23.281 -11.078 1 98.81 181 ASP A CA 1
ATOM 1409 C C . ASP A 1 181 ? 12.977 -24.516 -11.711 1 98.81 181 ASP A C 1
ATOM 1411 O O . ASP A 1 181 ? 13.5 -25.625 -11.602 1 98.81 181 ASP A O 1
ATOM 1415 N N . GLN A 1 182 ? 11.891 -24.344 -12.391 1 98.88 182 GLN A N 1
ATOM 1416 C CA . GLN A 1 182 ? 11.156 -25.422 -13.023 1 98.88 182 GLN A CA 1
ATOM 1417 C C . GLN A 1 182 ? 11.969 -26.062 -14.148 1 98.88 182 GLN A C 1
ATOM 1419 O O . GLN A 1 182 ? 11.992 -27.281 -14.289 1 98.88 182 GLN A O 1
ATOM 1424 N N . VAL A 1 183 ? 12.625 -25.219 -14.93 1 98.88 183 VAL A N 1
ATOM 1425 C CA . VAL A 1 183 ? 13.5 -25.734 -15.977 1 98.88 183 VAL A CA 1
ATOM 1426 C C . VAL A 1 183 ? 14.555 -26.656 -15.359 1 98.88 183 VAL A C 1
ATOM 1428 O O . VAL A 1 183 ? 14.781 -27.766 -15.852 1 98.88 183 VAL A O 1
ATOM 1431 N N . MET A 1 184 ? 15.094 -26.203 -14.328 1 98.69 184 MET A N 1
ATOM 1432 C CA . MET A 1 184 ? 16.156 -26.984 -13.695 1 98.69 184 MET A CA 1
ATOM 1433 C C . MET A 1 184 ? 15.617 -28.281 -13.125 1 98.69 184 MET A C 1
ATOM 1435 O O . MET A 1 184 ? 16.281 -29.312 -13.18 1 98.69 184 MET A O 1
ATOM 1439 N N . ALA A 1 185 ? 14.461 -28.25 -12.539 1 98.81 185 ALA A N 1
ATOM 1440 C CA . ALA A 1 185 ? 13.82 -29.469 -12.07 1 98.81 185 ALA A CA 1
ATOM 1441 C C . ALA A 1 185 ? 13.594 -30.453 -13.227 1 98.81 185 ALA A C 1
ATOM 1443 O O . ALA A 1 185 ? 13.82 -31.656 -13.078 1 98.81 185 ALA A O 1
ATOM 1444 N N . LEU A 1 186 ? 13.156 -29.953 -14.375 1 98.88 186 LEU A N 1
ATOM 1445 C CA . LEU A 1 186 ? 12.922 -30.797 -15.547 1 98.88 186 LEU A CA 1
ATOM 1446 C C . LEU A 1 186 ? 14.234 -31.359 -16.094 1 98.88 186 LEU A C 1
ATOM 1448 O O . LEU A 1 186 ? 14.281 -32.5 -16.562 1 98.88 186 LEU A O 1
ATOM 1452 N N . GLU A 1 187 ? 15.273 -30.547 -16.016 1 98.62 187 GLU A N 1
ATOM 1453 C CA . GLU A 1 187 ? 16.594 -31.047 -16.375 1 98.62 187 GLU A CA 1
ATOM 1454 C C . GLU A 1 187 ? 17.047 -32.156 -15.445 1 98.62 187 GLU A C 1
ATOM 1456 O O . GLU A 1 187 ? 17.625 -33.156 -15.891 1 98.62 187 GLU A O 1
ATOM 1461 N N . TRP A 1 188 ? 16.781 -31.984 -14.195 1 97.88 188 TRP A N 1
ATOM 1462 C CA . TRP A 1 188 ? 17.078 -33.031 -13.234 1 97.88 188 TRP A CA 1
ATOM 1463 C C . TRP A 1 188 ? 16.359 -34.344 -13.602 1 97.88 188 TRP A C 1
ATOM 1465 O O . TRP A 1 188 ? 16.953 -35.406 -13.523 1 97.88 188 TRP A O 1
ATOM 1475 N N . VAL A 1 189 ? 15.117 -34.25 -13.992 1 98.69 189 VAL A N 1
ATOM 1476 C CA . VAL A 1 189 ? 14.336 -35.406 -14.398 1 98.69 189 VAL A CA 1
ATOM 1477 C C . VAL A 1 189 ? 14.992 -36.062 -15.609 1 98.69 189 VAL A C 1
ATOM 1479 O O . VAL A 1 189 ? 15.195 -37.281 -15.617 1 98.69 189 VAL A O 1
ATOM 1482 N N . ARG A 1 190 ? 15.312 -35.312 -16.594 1 98.19 190 ARG A N 1
ATOM 1483 C CA . ARG A 1 190 ? 15.984 -35.844 -17.766 1 98.19 190 ARG A CA 1
ATOM 1484 C C . ARG A 1 190 ? 17.234 -36.625 -17.391 1 98.19 190 ARG A C 1
ATOM 1486 O O . ARG A 1 190 ? 17.453 -37.719 -17.875 1 98.19 190 ARG A O 1
ATOM 1493 N N . ASP A 1 191 ? 17.969 -36.125 -16.469 1 96.94 191 ASP A N 1
ATOM 1494 C CA . ASP A 1 191 ? 19.312 -36.656 -16.188 1 96.94 191 ASP A CA 1
ATOM 1495 C C . ASP A 1 191 ? 19.25 -37.844 -15.25 1 96.94 191 ASP A C 1
ATOM 1497 O O . ASP A 1 191 ? 20.141 -38.688 -15.266 1 96.94 191 ASP A O 1
ATOM 1501 N N . HIS A 1 192 ? 18.141 -37.938 -14.461 1 96.56 192 HIS A N 1
ATOM 1502 C CA . HIS A 1 192 ? 18.266 -38.875 -13.344 1 96.56 192 HIS A CA 1
ATOM 1503 C C . HIS A 1 192 ? 17.078 -39.812 -13.273 1 96.56 192 HIS A C 1
ATOM 1505 O O . HIS A 1 192 ? 17.141 -40.844 -12.578 1 96.56 192 HIS A O 1
ATOM 1511 N N . ILE A 1 193 ? 16.031 -39.625 -13.977 1 97.81 193 ILE A N 1
ATOM 1512 C CA . ILE A 1 193 ? 14.773 -40.312 -13.695 1 97.81 193 ILE A CA 1
ATOM 1513 C C . ILE A 1 193 ? 14.891 -41.781 -14.047 1 97.81 193 ILE A C 1
ATOM 1515 O O . ILE A 1 193 ? 14.125 -42.625 -13.547 1 97.81 193 ILE A O 1
ATOM 1519 N N . SER A 1 194 ? 15.797 -42.094 -14.938 1 97 194 SER A N 1
ATOM 1520 C CA . SER A 1 194 ? 15.977 -43.5 -15.344 1 97 194 SER A CA 1
ATOM 1521 C C . SER A 1 194 ? 16.406 -44.375 -14.164 1 97 194 SER A C 1
ATOM 1523 O O . SER A 1 194 ? 16.109 -45.562 -14.125 1 97 194 SER A O 1
ATOM 1525 N N . HIS A 1 195 ? 17.062 -43.812 -13.18 1 96 195 HIS A N 1
ATOM 1526 C CA . HIS A 1 195 ? 17.516 -44.531 -12 1 96 195 HIS A CA 1
ATOM 1527 C C . HIS A 1 195 ? 16.344 -44.875 -11.086 1 96 195 HIS A C 1
ATOM 1529 O O . HIS A 1 195 ? 16.484 -45.688 -10.172 1 96 195 HIS A O 1
ATOM 1535 N N . PHE A 1 196 ? 15.203 -44.312 -11.336 1 97.19 196 PHE A N 1
ATOM 1536 C CA . PHE A 1 196 ? 14.023 -44.531 -10.508 1 97.19 196 PHE A CA 1
ATOM 1537 C C . PHE A 1 196 ? 12.953 -45.312 -11.258 1 97.19 196 PHE A C 1
ATOM 1539 O O . PHE A 1 196 ? 11.789 -45.312 -10.859 1 9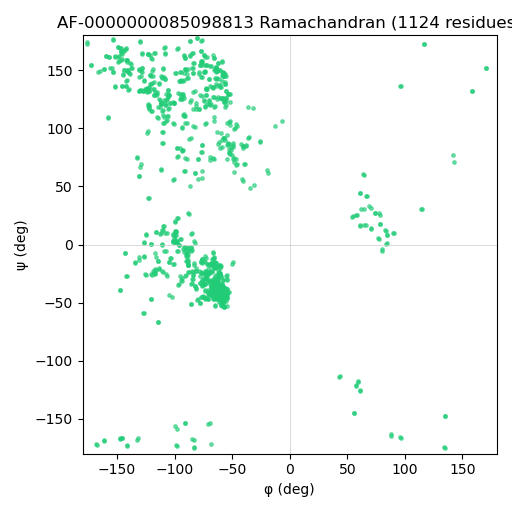7.19 196 PHE A O 1
ATOM 1546 N N . GLY A 1 197 ? 13.336 -45.812 -12.406 1 96.88 197 GLY A N 1
ATOM 1547 C CA . GLY A 1 197 ? 12.398 -46.594 -13.188 1 96.88 197 GLY A CA 1
ATOM 1548 C C . GLY A 1 197 ? 11.594 -45.781 -14.172 1 96.88 197 GLY A C 1
ATOM 1549 O O . GLY A 1 197 ? 10.609 -46.25 -14.734 1 96.88 197 GLY A O 1
ATOM 1550 N N . GLY A 1 198 ? 11.953 -44.562 -14.352 1 98 198 GLY A N 1
ATOM 1551 C CA . GLY A 1 198 ? 11.266 -43.688 -15.289 1 98 198 GLY A CA 1
ATOM 1552 C C . GLY A 1 198 ? 11.938 -43.656 -16.656 1 98 198 GLY A C 1
ATOM 1553 O O . GLY A 1 198 ? 13.164 -43.75 -16.75 1 98 198 GLY A O 1
ATOM 1554 N N . ASP A 1 199 ? 11.188 -43.469 -17.703 1 98.12 199 ASP A N 1
ATOM 1555 C CA . ASP A 1 199 ? 11.695 -43.25 -19.047 1 98.12 199 ASP A CA 1
ATOM 1556 C C . ASP A 1 199 ? 11.891 -41.781 -19.344 1 98.12 199 ASP A C 1
ATOM 1558 O O . ASP A 1 199 ? 10.914 -41.031 -19.469 1 98.12 199 ASP A O 1
ATOM 1562 N N . PRO A 1 200 ? 13.102 -41.281 -19.484 1 97.75 200 PRO A N 1
ATOM 1563 C CA . PRO A 1 200 ? 13.32 -39.875 -19.734 1 97.75 200 PRO A CA 1
ATOM 1564 C C . PRO A 1 200 ? 12.781 -39.406 -21.094 1 97.75 200 PRO A C 1
ATOM 1566 O O . PRO A 1 200 ? 12.711 -38.219 -21.375 1 97.75 200 PRO A O 1
ATOM 1569 N N . GLU A 1 201 ? 12.391 -40.344 -21.984 1 97.94 201 GLU A N 1
ATOM 1570 C CA . GLU A 1 201 ? 11.867 -40.031 -23.312 1 97.94 201 GLU A CA 1
ATOM 1571 C C . GLU A 1 201 ? 10.344 -40.062 -23.328 1 97.94 201 GLU A C 1
ATOM 1573 O O . GLU A 1 201 ? 9.727 -39.938 -24.391 1 97.94 201 GLU A O 1
ATOM 1578 N N . LEU A 1 202 ? 9.75 -40.312 -22.188 1 98.38 202 LEU A N 1
ATOM 1579 C CA . LEU A 1 202 ? 8.297 -40.344 -22.031 1 98.38 202 LEU A CA 1
ATOM 1580 C C . LEU A 1 202 ? 7.863 -39.5 -20.828 1 98.38 202 LEU A C 1
ATOM 1582 O O . LEU A 1 202 ? 7.164 -40 -19.953 1 98.38 202 LEU A O 1
ATOM 1586 N N . VAL A 1 203 ? 8.219 -38.25 -20.891 1 98.94 203 VAL A N 1
ATOM 1587 C CA . VAL A 1 203 ? 7.934 -37.344 -19.781 1 98.94 203 VAL A CA 1
ATOM 1588 C C . VAL A 1 203 ? 6.711 -36.5 -20.125 1 98.94 203 VAL A C 1
ATOM 1590 O O . VAL A 1 203 ? 6.672 -35.844 -21.156 1 98.94 203 VAL A O 1
ATOM 1593 N N . THR A 1 204 ? 5.668 -36.562 -19.281 1 98.88 204 THR A N 1
ATOM 1594 C CA . THR A 1 204 ? 4.492 -35.688 -19.344 1 98.88 204 THR A CA 1
ATOM 1595 C C . THR A 1 204 ? 4.496 -34.688 -18.203 1 98.88 204 THR A C 1
ATOM 1597 O O . THR A 1 204 ? 4.516 -35.062 -17.031 1 98.88 204 THR A O 1
ATOM 1600 N N . ILE A 1 205 ? 4.504 -33.406 -18.547 1 98.94 205 ILE A N 1
ATOM 1601 C CA . ILE A 1 205 ? 4.32 -32.406 -17.516 1 98.94 205 ILE A CA 1
ATOM 1602 C C . ILE A 1 205 ? 2.842 -32.031 -17.391 1 98.94 205 ILE A C 1
ATOM 1604 O O . ILE A 1 205 ? 2.117 -32.031 -18.391 1 98.94 205 ILE A O 1
ATOM 1608 N N . PHE A 1 206 ? 2.371 -31.828 -16.188 1 98.81 206 PHE A N 1
ATOM 1609 C CA . PHE A 1 206 ? 0.99 -31.391 -15.992 1 98.81 206 PHE A CA 1
ATOM 1610 C C . PHE A 1 206 ? 0.882 -30.422 -14.828 1 98.81 206 PHE A C 1
ATOM 1612 O O . PHE A 1 206 ? 1.731 -30.422 -13.93 1 98.81 206 PHE A O 1
ATOM 1619 N N . GLY A 1 207 ? -0.025 -29.562 -14.867 1 98.5 207 GLY A N 1
ATOM 1620 C CA . GLY A 1 207 ? -0.227 -28.547 -13.844 1 98.5 207 GLY A CA 1
ATOM 1621 C C . GLY A 1 207 ? -1.641 -28 -13.812 1 98.5 207 GLY A C 1
ATOM 1622 O O . GLY A 1 207 ? -2.408 -28.203 -14.758 1 98.5 207 GLY A O 1
ATOM 1623 N N . MET A 1 208 ? -1.974 -27.391 -12.719 1 97.38 208 MET A N 1
ATOM 1624 C CA . MET A 1 208 ? -3.285 -26.797 -12.469 1 97.38 208 MET A CA 1
ATOM 1625 C C . MET A 1 208 ? -3.158 -25.297 -12.18 1 97.38 208 MET A C 1
ATOM 1627 O O . MET A 1 208 ? -2.246 -24.875 -11.469 1 97.38 208 MET A O 1
ATOM 1631 N N . SER A 1 209 ? -4.094 -24.531 -12.766 1 97.06 209 SER A N 1
ATOM 1632 C CA . SER A 1 209 ? -4.125 -23.094 -12.508 1 97.06 209 SER A CA 1
ATOM 1633 C C . SER A 1 209 ? -2.816 -22.422 -12.922 1 97.06 209 SER A C 1
ATOM 1635 O O . SER A 1 209 ? -2.379 -22.562 -14.07 1 97.06 209 SER A O 1
ATOM 1637 N N . ALA A 1 210 ? -2.07 -21.812 -11.961 1 97.12 210 ALA A N 1
ATOM 1638 C CA . ALA A 1 210 ? -0.771 -21.234 -12.281 1 97.12 210 ALA A CA 1
ATOM 1639 C C . ALA A 1 210 ? 0.209 -22.297 -12.758 1 97.12 210 ALA A C 1
ATOM 1641 O O . ALA A 1 210 ? 1.08 -22.016 -13.586 1 97.12 210 ALA A O 1
ATOM 1642 N N . GLY A 1 211 ? 0.038 -23.516 -12.281 1 98.38 211 GLY A N 1
ATOM 1643 C CA . GLY A 1 211 ? 0.834 -24.609 -12.789 1 98.38 211 GLY A CA 1
ATOM 1644 C C . GLY A 1 211 ? 0.557 -24.938 -14.25 1 98.38 211 GLY A C 1
ATOM 1645 O O . GLY A 1 211 ? 1.477 -25.234 -15.008 1 98.38 211 GLY A O 1
ATOM 1646 N N . SER A 1 212 ? -0.725 -24.859 -14.57 1 98.62 212 SER A N 1
ATOM 1647 C CA . SER A 1 212 ? -1.112 -25.031 -15.969 1 98.62 212 SER A CA 1
ATOM 1648 C C . SER A 1 212 ? -0.568 -23.906 -16.828 1 98.62 212 SER A C 1
ATOM 1650 O O . SER A 1 212 ? -0.123 -24.141 -17.953 1 98.62 212 SER A O 1
ATOM 1652 N N . MET A 1 213 ? -0.617 -22.734 -16.359 1 98.19 213 MET A N 1
ATOM 1653 C CA . MET A 1 213 ? 0.016 -21.609 -17.047 1 98.19 213 MET A CA 1
ATOM 1654 C C . MET A 1 213 ? 1.51 -21.859 -17.234 1 98.19 213 MET A C 1
ATOM 1656 O O . MET A 1 213 ? 2.055 -21.609 -18.312 1 98.19 213 MET A O 1
ATOM 1660 N N . ALA A 1 214 ? 2.127 -22.359 -16.219 1 98.75 214 ALA A N 1
ATOM 1661 C CA . ALA A 1 214 ? 3.547 -22.688 -16.312 1 98.75 214 ALA A CA 1
ATOM 1662 C C . ALA A 1 214 ? 3.801 -23.734 -17.391 1 98.75 214 ALA A C 1
ATOM 1664 O O . ALA A 1 214 ? 4.754 -23.625 -18.172 1 98.75 214 ALA A O 1
ATOM 1665 N N . VAL A 1 215 ? 2.979 -24.719 -17.469 1 98.88 215 VAL A N 1
ATOM 1666 C CA . VAL A 1 215 ? 3.102 -25.734 -18.5 1 98.88 215 VAL A CA 1
ATOM 1667 C C . VAL A 1 215 ? 3.068 -25.078 -19.875 1 98.88 215 VAL A C 1
ATOM 1669 O O . VAL A 1 215 ? 3.889 -25.391 -20.75 1 98.88 215 VAL A O 1
ATOM 1672 N N . SER A 1 216 ? 2.168 -24.156 -20.078 1 98.62 216 SER A N 1
ATOM 1673 C CA . SER A 1 216 ? 2.084 -23.484 -21.359 1 98.62 216 SER A CA 1
ATOM 1674 C C . SER A 1 216 ? 3.311 -22.609 -21.609 1 98.62 216 SER A C 1
ATOM 1676 O O . SER A 1 216 ? 3.744 -22.438 -22.75 1 98.62 216 SER A O 1
ATOM 1678 N N . LEU A 1 217 ? 3.863 -22.078 -20.562 1 98.75 217 LEU A N 1
ATOM 1679 C CA . LEU A 1 217 ? 5.105 -21.328 -20.703 1 98.75 217 LEU A CA 1
ATOM 1680 C C . LEU A 1 217 ? 6.254 -22.234 -21.109 1 98.75 217 LEU A C 1
ATOM 1682 O O . LEU A 1 217 ? 7.105 -21.859 -21.906 1 98.75 217 LEU A O 1
ATOM 1686 N N . HIS A 1 218 ? 6.285 -23.406 -20.547 1 98.88 218 HIS A N 1
ATOM 1687 C CA . HIS A 1 218 ? 7.305 -24.391 -20.938 1 98.88 218 HIS A CA 1
ATOM 1688 C C . HIS A 1 218 ? 7.113 -24.828 -22.391 1 98.88 218 HIS A C 1
ATOM 1690 O O . HIS A 1 218 ? 8.094 -25.109 -23.078 1 98.88 218 HIS A O 1
ATOM 1696 N N . LEU A 1 219 ? 5.875 -24.922 -22.875 1 98.81 219 LEU A N 1
ATOM 1697 C CA . LEU A 1 219 ? 5.664 -25.109 -24.312 1 98.81 219 LEU A CA 1
ATOM 1698 C C . LEU A 1 219 ? 6.367 -24.031 -25.109 1 98.81 219 LEU A C 1
ATOM 1700 O O . LEU A 1 219 ? 7.016 -24.312 -26.125 1 98.81 219 LEU A O 1
ATOM 1704 N N . ALA A 1 220 ? 6.348 -22.844 -24.625 1 98.44 220 ALA A N 1
ATOM 1705 C CA . ALA A 1 220 ? 6.797 -21.672 -25.375 1 98.44 220 ALA A CA 1
ATOM 1706 C C . ALA A 1 220 ? 8.297 -21.453 -25.203 1 98.44 220 ALA A C 1
ATOM 1708 O O . ALA A 1 220 ? 8.938 -20.797 -26.031 1 98.44 220 ALA A O 1
ATOM 1709 N N . SER A 1 221 ? 8.883 -21.938 -24.156 1 98.75 221 SER A N 1
ATOM 1710 C CA . SER A 1 221 ? 10.273 -21.625 -23.828 1 98.75 221 SER A CA 1
ATOM 1711 C C . SER A 1 221 ? 11.234 -22.531 -24.578 1 98.75 221 SER A C 1
ATOM 1713 O O . SER A 1 221 ? 11.133 -23.75 -24.484 1 98.75 221 SER A O 1
ATOM 1715 N N . PRO A 1 222 ? 12.219 -21.938 -25.188 1 98.56 222 PRO A N 1
ATOM 1716 C CA . PRO A 1 222 ? 13.242 -22.766 -25.828 1 98.56 222 PRO A CA 1
ATOM 1717 C C . PRO A 1 222 ? 14.109 -23.516 -24.812 1 98.56 222 PRO A C 1
ATOM 1719 O O . PRO A 1 222 ? 14.688 -24.547 -25.141 1 98.56 222 PRO A O 1
ATOM 1722 N N . LEU A 1 223 ? 14.148 -23 -23.609 1 98.56 223 LEU A N 1
ATOM 1723 C CA . LEU A 1 223 ? 14.961 -23.641 -22.578 1 98.56 223 LEU A CA 1
ATOM 1724 C C . LEU A 1 223 ? 14.375 -24.984 -22.188 1 98.56 223 LEU A C 1
ATOM 1726 O O . LEU A 1 223 ? 15.062 -25.828 -21.594 1 98.56 223 LEU A O 1
ATOM 1730 N N . SER A 1 224 ? 13.125 -25.234 -22.516 1 98.75 224 SER A N 1
ATOM 1731 C CA . SER A 1 224 ? 12.438 -26.453 -22.094 1 98.75 224 SER A CA 1
ATOM 1732 C C . SER A 1 224 ? 12.406 -27.484 -23.219 1 98.75 224 SER A C 1
ATOM 1734 O O . SER A 1 224 ? 11.82 -28.562 -23.062 1 98.75 224 SER A O 1
ATOM 1736 N N . ALA A 1 225 ? 13.008 -27.172 -24.344 1 98.62 225 ALA A N 1
ATOM 1737 C CA . ALA A 1 225 ? 13 -28.078 -25.5 1 98.62 225 ALA A CA 1
ATOM 1738 C C . ALA A 1 225 ? 13.602 -29.422 -25.125 1 98.62 225 ALA A C 1
ATOM 1740 O O . ALA A 1 225 ? 14.695 -29.5 -24.562 1 98.62 225 ALA A O 1
ATOM 1741 N N . GLY A 1 226 ? 12.844 -30.391 -25.391 1 98.5 226 GLY A N 1
ATOM 1742 C CA . GLY A 1 226 ? 13.32 -31.75 -25.219 1 98.5 226 GLY A CA 1
ATOM 1743 C C . GLY A 1 226 ? 13.172 -32.25 -23.797 1 98.5 226 GLY A C 1
ATOM 1744 O O . GLY A 1 226 ? 13.469 -33.438 -23.516 1 98.5 226 GLY A O 1
ATOM 1745 N N . LEU A 1 227 ? 12.641 -31.453 -22.922 1 98.88 227 LEU A N 1
ATOM 1746 C CA . LEU A 1 227 ? 12.594 -31.828 -21.516 1 98.88 227 LEU A CA 1
ATOM 1747 C C . LEU A 1 227 ? 11.297 -32.594 -21.203 1 98.88 227 LEU A C 1
ATOM 1749 O O . LEU A 1 227 ? 11.164 -33.188 -20.141 1 98.88 227 LEU A O 1
ATOM 1753 N N . PHE A 1 228 ? 10.352 -32.562 -22.078 1 98.88 228 PHE A N 1
ATOM 1754 C CA . PHE A 1 228 ? 9.094 -33.281 -21.938 1 98.88 228 PHE A CA 1
ATOM 1755 C C . PHE A 1 228 ? 8.547 -33.688 -23.297 1 98.88 228 PHE A C 1
ATOM 1757 O O . PHE A 1 228 ? 9 -33.188 -24.328 1 98.88 228 PHE A O 1
ATOM 1764 N N . HIS A 1 229 ? 7.504 -34.531 -23.281 1 98.69 229 HIS A N 1
ATOM 1765 C CA . HIS A 1 229 ? 7.059 -35.156 -24.531 1 98.69 229 HIS A CA 1
ATOM 1766 C C . HIS A 1 229 ? 5.539 -35.094 -24.656 1 98.69 229 HIS A C 1
ATOM 1768 O O . HIS A 1 229 ? 4.996 -35.344 -25.734 1 98.69 229 HIS A O 1
ATOM 1774 N N . ARG A 1 230 ? 4.891 -34.812 -23.625 1 98.69 230 ARG A N 1
ATOM 1775 C CA . ARG A 1 230 ? 3.455 -34.562 -23.562 1 98.69 230 ARG A CA 1
ATOM 1776 C C . ARG A 1 230 ? 3.125 -33.562 -22.453 1 98.69 230 ARG A C 1
ATOM 1778 O O . ARG A 1 230 ? 3.943 -33.312 -21.562 1 98.69 230 ARG A O 1
ATOM 1785 N N . ALA A 1 231 ? 1.892 -32.969 -22.562 1 98.88 231 ALA A N 1
ATOM 1786 C CA . ALA A 1 231 ? 1.538 -31.984 -21.547 1 98.88 231 ALA A CA 1
ATOM 1787 C C . ALA A 1 231 ? 0.042 -32.031 -21.25 1 98.88 231 ALA A C 1
ATOM 1789 O O . ALA A 1 231 ? -0.776 -32.156 -22.156 1 98.88 231 ALA A O 1
ATOM 1790 N N . ILE A 1 232 ? -0.311 -31.969 -20 1 98.81 232 ILE A N 1
ATOM 1791 C CA . ILE A 1 232 ? -1.684 -31.859 -19.516 1 98.81 232 ILE A CA 1
ATOM 1792 C C . ILE A 1 232 ? -1.879 -30.516 -18.828 1 98.81 232 ILE A C 1
ATOM 1794 O O . ILE A 1 232 ? -1.169 -30.188 -17.859 1 98.81 232 ILE A O 1
ATOM 1798 N N . LEU A 1 233 ? -2.754 -29.719 -19.344 1 98.81 233 LEU A N 1
ATOM 1799 C CA . LEU A 1 233 ? -3.039 -28.391 -18.797 1 98.81 233 LEU A CA 1
ATOM 1800 C C . LEU A 1 233 ? -4.422 -28.359 -18.156 1 98.81 233 LEU A C 1
ATOM 1802 O O . LEU A 1 233 ? -5.434 -28.5 -18.844 1 98.81 233 LEU A O 1
ATOM 1806 N N . MET A 1 234 ? -4.406 -28.125 -16.797 1 98.69 234 MET A N 1
ATOM 1807 C CA . MET A 1 234 ? -5.668 -28.078 -16.078 1 98.69 234 MET A CA 1
ATOM 1808 C C . MET A 1 234 ? -5.977 -26.656 -15.617 1 98.69 234 MET A C 1
ATOM 1810 O O . MET A 1 234 ? -5.371 -26.156 -14.664 1 98.69 234 MET A O 1
ATOM 1814 N N . SER A 1 235 ? -6.859 -26 -16.234 1 98.44 235 SER A N 1
ATOM 1815 C CA . SER A 1 235 ? -7.422 -24.719 -15.812 1 98.44 235 SER A CA 1
ATOM 1816 C C . SER A 1 235 ? -6.363 -23.625 -15.797 1 98.44 235 SER A C 1
ATOM 1818 O O . SER A 1 235 ? -6.188 -22.938 -14.789 1 98.44 235 SER A O 1
ATOM 1820 N N . GLY A 1 236 ? -5.742 -23.328 -16.922 1 97.62 236 GLY A N 1
ATOM 1821 C CA . GLY A 1 236 ? -4.793 -22.234 -17 1 97.62 236 GLY A CA 1
ATOM 1822 C C . GLY A 1 236 ? -4.023 -22.188 -18.312 1 97.62 236 GLY A C 1
ATOM 1823 O O . GLY A 1 236 ? -3.797 -23.234 -18.922 1 97.62 236 GLY A O 1
ATOM 1824 N N . SER A 1 237 ? -3.617 -21.047 -18.703 1 97.31 237 SER A N 1
ATOM 1825 C CA . SER A 1 237 ? -2.811 -20.875 -19.906 1 97.31 237 SER A CA 1
ATOM 1826 C C . SER A 1 237 ? -2.09 -19.531 -19.906 1 97.31 237 SER A C 1
ATOM 1828 O O . SER A 1 237 ? -2.598 -18.547 -19.359 1 97.31 237 SER A O 1
ATOM 1830 N N . ALA A 1 238 ? -0.941 -19.5 -20.562 1 96.62 238 ALA A N 1
ATOM 1831 C CA . ALA A 1 238 ? -0.177 -18.25 -20.672 1 96.62 238 ALA A CA 1
ATOM 1832 C C . ALA A 1 238 ? -0.668 -17.422 -21.859 1 96.62 238 ALA A C 1
ATOM 1834 O O . ALA A 1 238 ? -0.222 -16.281 -22.047 1 96.62 238 ALA A O 1
ATOM 1835 N N . THR A 1 239 ? -1.621 -17.922 -22.609 1 96.88 239 THR A N 1
ATOM 1836 C CA . THR A 1 239 ? -2.178 -17.156 -23.719 1 96.88 239 THR A CA 1
ATOM 1837 C C . THR A 1 239 ? -3.33 -16.281 -23.25 1 96.88 239 THR A C 1
ATOM 1839 O O . THR A 1 239 ? -4.254 -15.992 -24.016 1 96.88 239 THR A O 1
ATOM 1842 N N . ASN A 1 240 ? -3.322 -15.906 -22.047 1 93.88 240 ASN A N 1
ATOM 1843 C CA . ASN A 1 240 ? -4.309 -15.008 -21.453 1 93.88 240 ASN A CA 1
ATOM 1844 C C . ASN A 1 240 ? -4.004 -13.547 -21.781 1 93.88 240 ASN A C 1
ATOM 1846 O O . ASN A 1 240 ? -3.006 -13.25 -22.438 1 93.88 240 ASN A O 1
ATOM 1850 N N . HIS A 1 241 ? -4.859 -12.602 -21.328 1 93.81 241 HIS A N 1
ATOM 1851 C CA . HIS A 1 241 ? -4.742 -11.18 -21.609 1 93.81 241 HIS A CA 1
ATOM 1852 C C . HIS A 1 241 ? -4.102 -10.438 -20.438 1 93.81 241 HIS A C 1
ATOM 1854 O O . HIS A 1 241 ? -4.059 -9.203 -20.438 1 93.81 241 HIS A O 1
ATOM 1860 N N . PHE A 1 242 ? -3.564 -11.109 -19.484 1 93.75 242 PHE A N 1
ATOM 1861 C CA . PHE A 1 242 ? -3.148 -10.508 -18.219 1 93.75 242 PHE A CA 1
ATOM 1862 C C . PHE A 1 242 ? -2.182 -9.359 -18.469 1 93.75 242 PHE A C 1
ATOM 1864 O O . PHE A 1 242 ? -1.251 -9.477 -19.266 1 93.75 242 PHE A O 1
ATOM 1871 N N . ASP A 1 243 ? -2.434 -8.289 -17.859 1 91.75 243 ASP A N 1
ATOM 1872 C CA . ASP A 1 243 ? -1.51 -7.164 -17.781 1 91.75 243 ASP A CA 1
ATOM 1873 C C . ASP A 1 243 ? -0.944 -7 -16.375 1 91.75 243 ASP A C 1
ATOM 1875 O O . ASP A 1 243 ? -1.496 -6.258 -15.562 1 91.75 243 ASP A O 1
ATOM 1879 N N . ILE A 1 244 ? 0.131 -7.664 -16.047 1 90.25 244 ILE A N 1
ATOM 1880 C CA . ILE A 1 244 ? 0.78 -7.668 -14.734 1 90.25 244 ILE A CA 1
ATOM 1881 C C . ILE A 1 244 ? 2.191 -7.102 -14.859 1 90.25 244 ILE A C 1
ATOM 1883 O O . ILE A 1 244 ? 2.955 -7.508 -15.742 1 90.25 244 ILE A O 1
ATOM 1887 N N . ASP A 1 245 ? 2.5 -6.137 -14.023 1 91.62 245 ASP A N 1
ATOM 1888 C CA . ASP A 1 245 ? 3.771 -5.422 -14.078 1 91.62 245 ASP A CA 1
ATOM 1889 C C . ASP A 1 245 ? 4.652 -5.77 -12.883 1 91.62 245 ASP A C 1
ATOM 1891 O O . ASP A 1 245 ? 4.562 -5.133 -11.828 1 91.62 245 ASP A O 1
ATOM 1895 N N . ASN A 1 246 ? 5.555 -6.699 -13.102 1 95.25 246 ASN A N 1
ATOM 1896 C CA . ASN A 1 246 ? 6.434 -7.133 -12.023 1 95.25 246 ASN A CA 1
ATOM 1897 C C . ASN A 1 246 ? 7.297 -5.988 -11.508 1 95.25 246 ASN A C 1
ATOM 1899 O O . ASN A 1 246 ? 7.625 -5.938 -10.32 1 95.25 246 ASN A O 1
ATOM 1903 N N . ILE A 1 247 ? 7.688 -5.062 -12.406 1 94.75 247 ILE A N 1
ATOM 1904 C CA . ILE A 1 247 ? 8.531 -3.939 -12 1 94.75 247 ILE A CA 1
ATOM 1905 C C . ILE A 1 247 ? 7.762 -3.033 -11.047 1 94.75 247 ILE A C 1
ATOM 1907 O O . ILE A 1 247 ? 8.305 -2.596 -10.023 1 94.75 247 ILE A O 1
ATOM 1911 N N . PHE A 1 248 ? 6.559 -2.779 -11.352 1 93.94 248 PHE A N 1
ATOM 1912 C CA . PHE A 1 248 ? 5.711 -1.991 -10.469 1 93.94 248 PHE A CA 1
ATOM 1913 C C . PHE A 1 248 ? 5.633 -2.629 -9.086 1 93.94 248 PHE A C 1
ATOM 1915 O O . PHE A 1 248 ? 5.82 -1.952 -8.07 1 93.94 248 PHE A O 1
ATOM 1922 N N . TRP A 1 249 ? 5.293 -3.885 -9.023 1 95.31 249 TRP A N 1
ATOM 1923 C CA . TRP A 1 249 ? 5.133 -4.582 -7.754 1 95.31 249 TRP A CA 1
ATOM 1924 C C . TRP A 1 249 ? 6.457 -4.664 -7.004 1 95.31 249 TRP A C 1
ATOM 1926 O O . TRP A 1 249 ? 6.484 -4.625 -5.773 1 95.31 249 TRP A O 1
ATOM 1936 N N . THR A 1 250 ? 7.555 -4.781 -7.75 1 97.44 250 THR A N 1
ATOM 1937 C CA . THR A 1 250 ? 8.875 -4.758 -7.133 1 97.44 250 THR A CA 1
ATOM 1938 C C . THR A 1 250 ? 9.125 -3.418 -6.445 1 97.44 250 THR A C 1
ATOM 1940 O O . THR A 1 250 ? 9.578 -3.377 -5.297 1 97.44 250 THR A O 1
ATOM 1943 N N . ARG A 1 251 ? 8.805 -2.381 -7.105 1 95.62 251 ARG A N 1
ATOM 1944 C CA . ARG A 1 251 ? 9 -1.048 -6.547 1 95.62 251 ARG A CA 1
ATOM 1945 C C . ARG A 1 251 ? 8.086 -0.816 -5.348 1 95.62 251 ARG A C 1
ATOM 1947 O O . ARG A 1 251 ? 8.5 -0.21 -4.355 1 95.62 251 ARG A O 1
ATOM 1954 N N . LYS A 1 252 ? 6.906 -1.277 -5.457 1 94.31 252 LYS A N 1
ATOM 1955 C CA . LYS A 1 252 ? 5.992 -1.157 -4.324 1 94.31 252 LYS A CA 1
ATOM 1956 C C . LYS A 1 252 ? 6.531 -1.896 -3.102 1 94.31 252 LYS A C 1
ATOM 1958 O O . LYS A 1 252 ? 6.488 -1.375 -1.986 1 94.31 252 LYS A O 1
ATOM 1963 N N . LEU A 1 253 ? 6.973 -3.107 -3.32 1 96.62 253 LEU A N 1
ATOM 1964 C CA . LEU A 1 253 ? 7.578 -3.881 -2.242 1 96.62 253 LEU A CA 1
ATOM 1965 C C . LEU A 1 253 ? 8.766 -3.139 -1.643 1 96.62 253 LEU A C 1
ATOM 1967 O O . LEU A 1 253 ? 8.875 -3.01 -0.42 1 96.62 253 LEU A O 1
ATOM 1971 N N . ALA A 1 254 ? 9.633 -2.666 -2.525 1 96.81 254 ALA A N 1
ATOM 1972 C CA . ALA A 1 254 ? 10.812 -1.932 -2.074 1 96.81 254 ALA A CA 1
ATOM 1973 C C . ALA A 1 254 ? 10.422 -0.732 -1.217 1 96.81 254 ALA A C 1
ATOM 1975 O O . ALA A 1 254 ? 10.945 -0.548 -0.117 1 96.81 254 ALA A O 1
ATOM 1976 N N . ARG A 1 255 ? 9.469 -0.03 -1.666 1 93.81 255 ARG A N 1
ATOM 1977 C CA . ARG A 1 255 ? 8.984 1.146 -0.945 1 93.81 255 ARG A CA 1
ATOM 1978 C C . ARG A 1 255 ? 8.484 0.769 0.445 1 93.81 255 ARG A C 1
ATOM 1980 O O . ARG A 1 255 ? 8.867 1.395 1.438 1 93.81 255 ARG A O 1
ATOM 1987 N N . GLU A 1 256 ? 7.656 -0.162 0.465 1 92.5 256 GLU A N 1
ATOM 1988 C CA . GLU A 1 256 ? 6.992 -0.521 1.715 1 92.5 256 GLU A CA 1
ATOM 1989 C C . GLU A 1 256 ? 7.977 -1.142 2.703 1 92.5 256 GLU A C 1
ATOM 1991 O O . GLU A 1 256 ? 7.707 -1.196 3.904 1 92.5 256 GLU A O 1
ATOM 1996 N N . LEU A 1 257 ? 9.125 -1.559 2.215 1 94.62 257 LEU A N 1
ATOM 1997 C CA . LEU A 1 257 ? 10.164 -2.104 3.088 1 94.62 257 LEU A CA 1
ATOM 1998 C C . LEU A 1 257 ? 11.227 -1.057 3.385 1 94.62 257 LEU A C 1
ATOM 2000 O O . LEU A 1 257 ? 12.227 -1.354 4.043 1 94.62 257 LEU A O 1
ATOM 2004 N N . GLY A 1 258 ? 11.062 0.15 2.885 1 92 258 GLY A N 1
ATOM 2005 C CA . GLY A 1 258 ? 12.008 1.227 3.119 1 92 258 GLY A CA 1
ATOM 2006 C C . GLY A 1 258 ? 13.25 1.129 2.25 1 92 258 GLY A C 1
ATOM 2007 O O . GLY A 1 258 ? 14.273 1.738 2.557 1 92 258 GLY A O 1
ATOM 2008 N N . CYS A 1 259 ? 13.18 0.34 1.174 1 95.38 259 CYS A N 1
ATOM 2009 C CA . CYS A 1 259 ? 14.281 0.163 0.232 1 95.38 259 CYS A CA 1
ATOM 2010 C C . CYS A 1 259 ? 14.195 1.176 -0.903 1 95.38 259 CYS A C 1
ATOM 2012 O O . CYS A 1 259 ? 13.141 1.762 -1.14 1 95.38 259 CYS A O 1
ATOM 2014 N N . PRO A 1 260 ? 15.398 1.379 -1.591 1 95.44 260 PRO A N 1
ATOM 2015 C CA . PRO A 1 260 ? 15.344 2.164 -2.826 1 95.44 260 PRO A CA 1
ATOM 2016 C C . PRO A 1 260 ? 14.414 1.557 -3.875 1 95.44 260 PRO A C 1
ATOM 2018 O O . PRO A 1 260 ? 14.219 0.339 -3.898 1 95.44 260 PRO A O 1
ATOM 2021 N N . MET A 1 261 ? 13.953 2.367 -4.789 1 95.19 261 MET A N 1
ATOM 2022 C CA . MET A 1 261 ? 12.891 1.895 -5.668 1 95.19 261 MET A CA 1
ATOM 2023 C C . MET A 1 261 ? 13.383 1.777 -7.105 1 95.19 261 MET A C 1
ATOM 2025 O O . MET A 1 261 ? 12.773 1.076 -7.918 1 95.19 261 MET A O 1
ATOM 2029 N N . TYR A 1 262 ? 14.469 2.465 -7.457 1 94.44 262 TYR A N 1
ATOM 2030 C CA . TYR A 1 262 ? 14.641 2.654 -8.891 1 94.44 262 TYR A CA 1
ATOM 2031 C C . TYR A 1 262 ? 15.953 2.047 -9.367 1 94.44 262 TYR A C 1
ATOM 2033 O O . TYR A 1 262 ? 15.984 1.329 -10.375 1 94.44 262 TYR A O 1
ATOM 2041 N N . ASP A 1 263 ? 17.031 2.33 -8.648 1 95.38 263 ASP A N 1
ATOM 2042 C CA . ASP A 1 263 ? 18.281 1.723 -9.078 1 95.38 263 ASP A CA 1
ATOM 2043 C C . ASP A 1 263 ? 18.266 0.211 -8.859 1 95.38 263 ASP A C 1
ATOM 2045 O O . ASP A 1 263 ? 18.141 -0.254 -7.719 1 95.38 263 ASP A O 1
ATOM 2049 N N . PRO A 1 264 ? 18.438 -0.544 -9.914 1 95.81 264 PRO A N 1
ATOM 2050 C CA . PRO A 1 264 ? 18.266 -1.994 -9.781 1 95.81 264 PRO A CA 1
ATOM 2051 C C . PRO A 1 264 ? 19.234 -2.611 -8.781 1 95.81 264 PRO A C 1
ATOM 2053 O O . PRO A 1 264 ? 18.844 -3.5 -8.016 1 95.81 264 PRO A O 1
ATOM 2056 N N . THR A 1 265 ? 20.453 -2.18 -8.812 1 95.06 265 THR A N 1
ATOM 2057 C CA . THR A 1 265 ? 21.453 -2.738 -7.906 1 95.06 265 THR A CA 1
ATOM 2058 C C . THR A 1 265 ? 21.109 -2.412 -6.457 1 95.06 265 THR A C 1
ATOM 2060 O O . THR A 1 265 ? 21.172 -3.285 -5.59 1 95.06 265 THR A O 1
ATOM 2063 N N . ASP A 1 266 ? 20.688 -1.166 -6.191 1 95.62 266 ASP A N 1
ATOM 2064 C CA . ASP A 1 266 ? 20.344 -0.737 -4.844 1 95.62 266 ASP A CA 1
ATOM 2065 C C . ASP A 1 266 ? 19.094 -1.47 -4.34 1 95.62 266 ASP A C 1
ATOM 2067 O O . ASP A 1 266 ? 19.047 -1.886 -3.18 1 95.62 266 ASP A O 1
ATOM 2071 N N . VAL A 1 267 ? 18.156 -1.605 -5.215 1 97 267 VAL A N 1
ATOM 2072 C CA . VAL A 1 267 ? 16.922 -2.299 -4.867 1 97 267 VAL A CA 1
ATOM 2073 C C . VAL A 1 267 ? 17.234 -3.727 -4.43 1 97 267 VAL A C 1
ATOM 2075 O O . VAL A 1 267 ? 16.828 -4.152 -3.342 1 97 267 VAL A O 1
ATOM 2078 N N . VAL A 1 268 ? 17.969 -4.461 -5.219 1 96.88 268 VAL A N 1
ATOM 2079 C CA . VAL A 1 268 ? 18.219 -5.883 -4.996 1 96.88 268 VAL A CA 1
ATOM 2080 C C . VAL A 1 268 ? 19.078 -6.066 -3.746 1 96.88 268 VAL A C 1
ATOM 2082 O O . VAL A 1 268 ? 18.812 -6.949 -2.93 1 96.88 268 VAL A O 1
ATOM 2085 N N . LYS A 1 269 ? 20.125 -5.23 -3.566 1 95.75 269 LYS A N 1
ATOM 2086 C CA . LYS A 1 269 ? 20.984 -5.336 -2.393 1 95.75 269 LYS A CA 1
ATOM 2087 C C . LYS A 1 269 ? 20.188 -5.113 -1.107 1 95.75 269 LYS A C 1
ATOM 2089 O O . LYS A 1 269 ? 20.359 -5.848 -0.131 1 95.75 269 LYS A O 1
ATOM 2094 N N . CYS A 1 270 ? 19.344 -4.113 -1.156 1 95.81 270 CYS A N 1
ATOM 2095 C CA . CYS A 1 270 ? 18.516 -3.836 0.008 1 95.81 270 CYS A CA 1
ATOM 2096 C C . CYS A 1 270 ? 17.562 -4.992 0.281 1 95.81 270 CYS A C 1
ATOM 2098 O O . CYS A 1 270 ? 17.469 -5.469 1.413 1 95.81 270 CYS A O 1
ATOM 2100 N N . LEU A 1 271 ? 16.891 -5.488 -0.723 1 97.12 271 LEU A N 1
ATOM 2101 C CA . LEU A 1 271 ? 15.891 -6.543 -0.571 1 97.12 271 LEU A CA 1
ATOM 2102 C C . LEU A 1 271 ? 16.547 -7.852 -0.137 1 97.12 271 LEU A C 1
ATOM 2104 O O . LEU A 1 271 ? 15.945 -8.648 0.585 1 97.12 271 LEU A O 1
ATOM 2108 N N . ARG A 1 272 ? 17.766 -8.133 -0.578 1 97 272 ARG A N 1
ATOM 2109 C CA . ARG A 1 272 ? 18.484 -9.328 -0.162 1 97 272 ARG A CA 1
ATOM 2110 C C . ARG A 1 272 ? 18.734 -9.328 1.343 1 97 272 ARG A C 1
ATOM 2112 O O . ARG A 1 272 ? 18.922 -10.383 1.95 1 97 272 ARG A O 1
ATOM 2119 N N . ASN A 1 273 ? 18.703 -8.141 1.906 1 95.5 273 ASN A N 1
ATOM 2120 C CA . ASN A 1 273 ? 18.984 -8.039 3.334 1 95.5 273 ASN A CA 1
ATOM 2121 C C . ASN A 1 273 ? 17.688 -8.109 4.16 1 95.5 273 ASN A C 1
ATOM 2123 O O . ASN A 1 273 ? 17.75 -8.109 5.391 1 95.5 273 ASN A O 1
ATOM 2127 N N . GLU A 1 274 ? 16.578 -8.164 3.531 1 96.69 274 GLU A N 1
ATOM 2128 C CA . GLU A 1 274 ? 15.312 -8.32 4.23 1 96.69 274 GLU A CA 1
ATOM 2129 C C . GLU A 1 274 ? 15.016 -9.789 4.516 1 96.69 274 GLU A C 1
ATOM 2131 O O . GLU A 1 274 ? 15.469 -10.672 3.789 1 96.69 274 GLU A O 1
ATOM 2136 N N . THR A 1 275 ? 14.273 -10.094 5.574 1 97.31 275 THR A N 1
ATOM 2137 C CA . THR A 1 275 ? 13.844 -11.469 5.82 1 97.31 275 THR A CA 1
ATOM 2138 C C . THR A 1 275 ? 12.734 -11.867 4.852 1 97.31 275 THR A C 1
ATOM 2140 O O . THR A 1 275 ? 11.93 -11.023 4.441 1 97.31 275 THR A O 1
ATOM 2143 N N . TRP A 1 276 ? 12.703 -13.125 4.512 1 97.44 276 TRP A N 1
ATOM 2144 C CA . TRP A 1 276 ? 11.648 -13.578 3.609 1 97.44 276 TRP A CA 1
ATOM 2145 C C . TRP A 1 276 ? 10.281 -13.43 4.254 1 97.44 276 TRP A C 1
ATOM 2147 O O . TRP A 1 276 ? 9.289 -13.172 3.568 1 97.44 276 TRP A O 1
ATOM 2157 N N . ALA A 1 277 ? 10.188 -13.633 5.535 1 97.19 277 ALA A N 1
ATOM 2158 C CA . ALA A 1 277 ? 8.914 -13.508 6.242 1 97.19 277 ALA A CA 1
ATOM 2159 C C . ALA A 1 277 ? 8.328 -12.109 6.082 1 97.19 277 ALA A C 1
ATOM 2161 O O . ALA A 1 277 ? 7.129 -11.953 5.832 1 97.19 277 ALA A O 1
ATOM 2162 N N . ARG A 1 278 ? 9.164 -11.086 6.168 1 96.19 278 ARG A N 1
ATOM 2163 C CA . ARG A 1 278 ? 8.711 -9.711 5.988 1 96.19 278 ARG A CA 1
ATOM 2164 C C . ARG A 1 278 ? 8.266 -9.461 4.551 1 96.19 278 ARG A C 1
ATOM 2166 O O . ARG A 1 278 ? 7.266 -8.781 4.312 1 96.19 278 ARG A O 1
ATOM 2173 N N . ILE A 1 279 ? 8.992 -9.977 3.627 1 97.69 279 ILE A N 1
ATOM 2174 C CA . ILE A 1 279 ? 8.648 -9.844 2.217 1 97.69 279 ILE A CA 1
ATOM 2175 C C . ILE A 1 279 ? 7.266 -10.453 1.968 1 97.69 279 ILE A C 1
ATOM 2177 O O . ILE A 1 279 ? 6.402 -9.805 1.368 1 97.69 279 ILE A O 1
ATOM 2181 N N . VAL A 1 280 ? 7.012 -11.633 2.498 1 96.69 280 VAL A N 1
ATOM 2182 C CA . VAL A 1 280 ? 5.746 -12.336 2.293 1 96.69 280 VAL A CA 1
ATOM 2183 C C . VAL A 1 280 ? 4.613 -11.57 2.971 1 96.69 280 VAL A C 1
ATOM 2185 O O . VAL A 1 280 ? 3.531 -11.414 2.4 1 96.69 280 VAL A O 1
ATOM 2188 N N . GLU A 1 281 ? 4.867 -11.078 4.121 1 93.88 281 GLU A N 1
ATOM 2189 C CA . GLU A 1 281 ? 3.842 -10.375 4.887 1 93.88 281 GLU A CA 1
ATOM 2190 C C . GLU A 1 281 ? 3.416 -9.094 4.188 1 93.88 281 GLU A C 1
ATOM 2192 O O . GLU A 1 281 ? 2.223 -8.789 4.102 1 93.88 281 GLU A O 1
ATOM 2197 N N . VAL A 1 282 ? 4.367 -8.328 3.725 1 93.56 282 VAL A N 1
ATOM 2198 C CA . VAL A 1 282 ? 4.066 -7.082 3.025 1 93.56 282 VAL A CA 1
ATOM 2199 C C . VAL A 1 282 ? 3.248 -7.375 1.771 1 93.56 282 VAL A C 1
ATOM 2201 O O . VAL A 1 282 ? 2.24 -6.715 1.511 1 93.56 282 VAL A O 1
ATOM 2204 N N . CYS A 1 283 ? 3.637 -8.375 1.046 1 94.69 283 CYS A N 1
ATOM 2205 C CA . CYS A 1 283 ? 2.934 -8.703 -0.189 1 94.69 283 CYS A CA 1
ATOM 2206 C C . CYS A 1 283 ? 1.531 -9.227 0.105 1 94.69 283 CYS A C 1
ATOM 2208 O O . CYS A 1 283 ? 0.594 -8.953 -0.649 1 94.69 283 CYS A O 1
ATOM 2210 N N . LYS A 1 284 ? 1.407 -9.992 1.19 1 91.44 284 LYS A N 1
ATOM 2211 C CA . LYS A 1 284 ? 0.11 -10.531 1.587 1 91.44 284 LYS A CA 1
ATOM 2212 C C . LYS A 1 284 ? -0.904 -9.414 1.813 1 91.44 284 LYS A C 1
ATOM 2214 O O . LYS A 1 284 ? -2.08 -9.562 1.473 1 91.44 284 LYS A O 1
ATOM 2219 N N . ALA A 1 285 ? -0.467 -8.305 2.219 1 86.62 285 ALA A N 1
ATOM 2220 C CA . ALA A 1 285 ? -1.334 -7.188 2.58 1 86.62 285 ALA A CA 1
ATOM 2221 C C . ALA A 1 285 ? -1.891 -6.5 1.338 1 86.62 285 ALA A C 1
ATOM 2223 O O . ALA A 1 285 ? -2.822 -5.695 1.429 1 86.62 285 ALA A O 1
ATOM 2224 N N . TRP A 1 286 ? -1.376 -6.793 0.181 1 88.75 286 TRP A N 1
ATOM 2225 C CA . TRP A 1 286 ? -1.828 -6.16 -1.053 1 88.75 286 TRP A CA 1
ATOM 2226 C C . TRP A 1 286 ? -3.156 -6.75 -1.515 1 88.75 286 TRP A C 1
ATOM 2228 O O . TRP A 1 286 ? -3.832 -6.18 -2.373 1 88.75 286 TRP A O 1
ATOM 2238 N N . GLU A 1 287 ? -3.572 -7.867 -1.008 1 81.06 287 GLU A N 1
ATOM 2239 C CA . GLU A 1 287 ? -4.797 -8.555 -1.407 1 81.06 287 GLU A CA 1
ATOM 2240 C C . GLU A 1 287 ? -5.969 -8.148 -0.519 1 81.06 287 GLU A C 1
ATOM 2242 O O . GLU A 1 287 ? -6.434 -8.945 0.303 1 81.06 287 GLU A O 1
ATOM 2247 N N . THR A 1 288 ? -6.609 -7.043 -0.752 1 74.5 288 THR A N 1
ATOM 2248 C CA . THR A 1 288 ? -7.516 -6.445 0.222 1 74.5 288 THR A CA 1
ATOM 2249 C C . THR A 1 288 ? -8.914 -7.047 0.095 1 74.5 288 THR A C 1
ATOM 2251 O O . THR A 1 288 ? -9.625 -7.188 1.091 1 74.5 288 THR A O 1
ATOM 2254 N N . TYR A 1 289 ? -9.43 -7.441 -1.09 1 80.06 289 TYR A N 1
ATOM 2255 C CA . TYR A 1 289 ? -10.82 -7.863 -1.212 1 80.06 289 TYR A CA 1
ATOM 2256 C C . TYR A 1 289 ? -10.93 -9.383 -1.202 1 80.06 289 TYR A C 1
ATOM 2258 O O . TYR A 1 289 ? -12 -9.938 -1.484 1 80.06 289 TYR A O 1
ATOM 2266 N N . GLN A 1 290 ? -9.953 -10.078 -0.882 1 75.31 290 GLN A N 1
ATOM 2267 C CA . GLN A 1 290 ? -9.977 -11.531 -0.758 1 75.31 290 GLN A CA 1
ATOM 2268 C C . GLN A 1 290 ? -10.43 -12.188 -2.059 1 75.31 290 GLN A C 1
ATOM 2270 O O . GLN A 1 290 ? -11.156 -13.18 -2.039 1 75.31 290 GLN A O 1
ATOM 2275 N N . LEU A 1 291 ? -10.219 -11.5 -3.137 1 81.69 291 LEU A N 1
ATOM 2276 C CA . LEU A 1 291 ? -10.438 -12.07 -4.457 1 81.69 291 LEU A CA 1
ATOM 2277 C C . LEU A 1 291 ? -9.133 -12.617 -5.035 1 81.69 291 LEU A C 1
ATOM 2279 O O . LEU A 1 291 ? -8.055 -12.102 -4.734 1 81.69 291 LEU A O 1
ATOM 2283 N N . VAL A 1 292 ? -9.273 -13.68 -5.641 1 74.56 292 VAL A N 1
ATOM 2284 C CA . VAL A 1 292 ? -8.086 -14.227 -6.285 1 74.56 292 VAL A CA 1
ATOM 2285 C C . VAL A 1 292 ? -7.496 -13.195 -7.242 1 74.56 292 VAL A C 1
ATOM 2287 O O . VAL A 1 292 ? -8.227 -12.555 -8 1 74.56 292 VAL A O 1
ATOM 2290 N N . ASN A 1 293 ? -6.238 -12.93 -6.988 1 77.44 293 ASN A N 1
ATOM 2291 C CA . ASN A 1 293 ? -5.543 -12.008 -7.887 1 77.44 293 ASN A CA 1
ATOM 2292 C C . ASN A 1 293 ? -4.082 -12.406 -8.07 1 77.44 293 ASN A C 1
ATOM 2294 O O . ASN A 1 293 ? -3.523 -13.141 -7.254 1 77.44 293 ASN A O 1
ATOM 2298 N N . MET A 1 294 ? -3.6 -12.172 -9.195 1 89.38 294 MET A N 1
ATOM 2299 C CA . MET A 1 294 ? -2.205 -12.453 -9.531 1 89.38 294 MET A CA 1
ATOM 2300 C C . MET A 1 294 ? -1.402 -11.164 -9.641 1 89.38 294 MET A C 1
ATOM 2302 O O . MET A 1 294 ? -1.81 -10.227 -10.336 1 89.38 294 MET A O 1
ATOM 2306 N N . LYS A 1 295 ? -0.301 -11.125 -8.844 1 90.75 295 LYS A N 1
ATOM 2307 C CA . LYS A 1 295 ? 0.522 -9.922 -8.867 1 90.75 295 LYS A CA 1
ATOM 2308 C C . LYS A 1 295 ? 1.869 -10.188 -9.531 1 90.75 295 LYS A C 1
ATOM 2310 O O . LYS A 1 295 ? 2.521 -9.258 -10.016 1 90.75 295 LYS A O 1
ATOM 2315 N N . TRP A 1 296 ? 2.252 -11.414 -9.523 1 94.75 296 TRP A N 1
ATOM 2316 C CA . TRP A 1 296 ? 3.529 -11.82 -10.102 1 94.75 296 TRP A CA 1
ATOM 2317 C C . TRP A 1 296 ? 3.316 -12.734 -11.305 1 94.75 296 TRP A C 1
ATOM 2319 O O . TRP A 1 296 ? 2.51 -13.664 -11.25 1 94.75 296 TRP A O 1
ATOM 2329 N N . ASN A 1 297 ? 3.971 -12.383 -12.398 1 93.31 297 ASN A N 1
ATOM 2330 C CA . ASN A 1 297 ? 3.834 -13.164 -13.625 1 93.31 297 ASN A CA 1
ATOM 2331 C C . ASN A 1 297 ? 5.16 -13.281 -14.367 1 93.31 297 ASN A C 1
ATOM 2333 O O . ASN A 1 297 ? 6.223 -13.031 -13.797 1 93.31 297 ASN A O 1
ATOM 2337 N N . TYR A 1 298 ? 5.141 -13.828 -15.539 1 95.75 298 TYR A N 1
ATOM 2338 C CA . TYR A 1 298 ? 6.348 -14.047 -16.328 1 95.75 298 TYR A CA 1
ATOM 2339 C C . TYR A 1 298 ? 6.816 -12.742 -16.969 1 95.75 298 TYR A C 1
ATOM 2341 O O . TYR A 1 298 ? 6.035 -11.805 -17.125 1 95.75 298 TYR A O 1
ATOM 2349 N N . GLU A 1 299 ? 8.102 -12.695 -17.312 1 94.75 299 GLU A N 1
ATOM 2350 C CA . GLU A 1 299 ? 8.734 -11.617 -18.047 1 94.75 299 GLU A CA 1
ATOM 2351 C C . GLU A 1 299 ? 9.203 -12.086 -19.422 1 94.75 299 GLU A C 1
ATOM 2353 O O . GLU A 1 299 ? 9.656 -13.219 -19.578 1 94.75 299 GLU A O 1
ATOM 2358 N N . ILE A 1 300 ? 8.984 -11.219 -20.422 1 94.25 300 ILE A N 1
ATOM 2359 C CA . ILE A 1 300 ? 9.68 -11.445 -21.688 1 94.25 300 ILE A CA 1
ATOM 2360 C C . ILE A 1 300 ? 11.141 -11.023 -21.547 1 94.25 300 ILE A C 1
ATOM 2362 O O . ILE A 1 300 ? 11.508 -9.906 -21.922 1 94.25 300 ILE A O 1
ATOM 2366 N N . ASP A 1 301 ? 11.961 -11.922 -21.062 1 93.44 301 ASP A N 1
ATOM 2367 C CA . ASP A 1 301 ? 13.312 -11.586 -20.609 1 93.44 301 ASP A CA 1
ATOM 2368 C C . ASP A 1 301 ? 14.344 -11.883 -21.688 1 93.44 301 ASP A C 1
ATOM 2370 O O . ASP A 1 301 ? 15.531 -11.594 -21.516 1 93.44 301 ASP A O 1
ATOM 2374 N N . GLY A 1 302 ? 13.914 -12.492 -22.797 1 93.44 302 GLY A N 1
ATOM 2375 C CA . GLY A 1 302 ? 14.828 -12.836 -23.875 1 93.44 302 GLY A CA 1
ATOM 2376 C C . GLY A 1 302 ? 15.617 -14.109 -23.609 1 93.44 302 GLY A C 1
ATOM 2377 O O . GLY A 1 302 ? 16.391 -14.555 -24.453 1 93.44 302 GLY A O 1
ATOM 2378 N N . HIS A 1 303 ? 15.477 -14.68 -22.438 1 94.19 303 HIS A N 1
ATOM 2379 C CA . HIS A 1 303 ? 16.172 -15.898 -22.047 1 94.19 303 HIS A CA 1
ATOM 2380 C C . HIS A 1 303 ? 15.195 -17.047 -21.844 1 94.19 303 HIS A C 1
ATOM 2382 O O . HIS A 1 303 ? 15.039 -17.906 -22.719 1 94.19 303 HIS A O 1
ATOM 2388 N N . PHE A 1 304 ? 14.398 -16.953 -20.891 1 96.75 304 PHE A N 1
ATOM 2389 C CA . PHE A 1 304 ? 13.352 -17.953 -20.703 1 96.75 304 PHE A CA 1
ATOM 2390 C C . PHE A 1 304 ? 12.281 -17.812 -21.781 1 96.75 304 PHE A C 1
ATOM 2392 O O . PHE A 1 304 ? 11.852 -18.812 -22.359 1 96.75 304 PHE A O 1
ATOM 2399 N N . LEU A 1 305 ? 11.875 -16.594 -21.984 1 96.75 305 LEU A N 1
ATOM 2400 C CA . LEU A 1 305 ? 10.906 -16.297 -23.031 1 96.75 305 LEU A CA 1
ATOM 2401 C C . LEU A 1 305 ? 11.469 -15.289 -24.016 1 96.75 305 LEU A C 1
ATOM 2403 O O . LEU A 1 305 ? 11.656 -14.117 -23.688 1 96.75 305 LEU A O 1
ATOM 2407 N N . PRO A 1 306 ? 11.648 -15.625 -25.234 1 96 306 PRO A N 1
ATOM 2408 C CA . PRO A 1 306 ? 12.156 -14.68 -26.234 1 96 306 PRO A CA 1
ATOM 2409 C C . PRO A 1 306 ? 11.094 -13.688 -26.703 1 96 306 PRO A C 1
ATOM 2411 O O . PRO A 1 306 ? 11.422 -12.617 -27.219 1 96 306 PRO A O 1
ATOM 2414 N N . ASN A 1 307 ? 9.859 -14.031 -26.609 1 95.12 307 ASN A N 1
ATOM 2415 C CA . ASN A 1 307 ? 8.695 -13.234 -26.969 1 95.12 307 ASN A CA 1
ATOM 2416 C C . ASN A 1 307 ? 7.457 -13.641 -26.172 1 95.12 307 ASN A C 1
ATOM 2418 O O . ASN A 1 307 ? 7.512 -14.57 -25.375 1 95.12 307 ASN A O 1
ATOM 2422 N N . HIS A 1 308 ? 6.391 -12.891 -26.422 1 95.06 308 HIS A N 1
ATOM 2423 C CA . HIS A 1 308 ? 5.156 -13.227 -25.719 1 95.06 308 HIS A CA 1
ATOM 2424 C C . HIS A 1 308 ? 4.68 -14.625 -26.078 1 95.06 308 HIS A C 1
ATOM 2426 O O . HIS A 1 308 ? 4.691 -15.016 -27.234 1 95.06 308 HIS A O 1
ATOM 2432 N N . PRO A 1 309 ? 4.23 -15.438 -25.125 1 96.56 309 PRO A N 1
ATOM 2433 C CA . PRO A 1 309 ? 3.857 -16.828 -25.375 1 96.56 309 PRO A CA 1
ATOM 2434 C C . PRO A 1 309 ? 2.744 -16.953 -26.422 1 96.56 309 PRO A C 1
ATOM 2436 O O . PRO A 1 309 ? 2.75 -17.891 -27.219 1 96.56 309 PRO A O 1
ATOM 2439 N N . THR A 1 310 ? 1.81 -16 -26.406 1 96.5 310 THR A N 1
ATOM 2440 C CA . THR A 1 310 ? 0.737 -16.031 -27.391 1 96.5 310 THR A CA 1
ATOM 2441 C C . THR A 1 310 ? 1.302 -15.945 -28.812 1 96.5 310 THR A C 1
ATOM 2443 O O . THR A 1 310 ? 0.878 -16.688 -29.703 1 96.5 310 THR A O 1
ATOM 2446 N N . GLU A 1 311 ? 2.262 -15.102 -29 1 95.81 311 GLU A N 1
ATOM 2447 C CA . GLU A 1 311 ? 2.879 -14.938 -30.312 1 95.81 311 GLU A CA 1
ATOM 2448 C C . GLU A 1 311 ? 3.695 -16.172 -30.703 1 95.81 311 GLU A C 1
ATOM 2450 O O . GLU A 1 311 ? 3.66 -16.609 -31.844 1 95.81 311 GLU A O 1
ATOM 2455 N N . LEU A 1 312 ? 4.414 -16.688 -29.766 1 97.25 312 LEU A N 1
ATOM 2456 C CA . LEU A 1 312 ? 5.246 -17.844 -30.016 1 97.25 312 LEU A CA 1
ATOM 2457 C C . LEU A 1 312 ? 4.398 -19.047 -30.453 1 97.25 312 LEU A C 1
ATOM 2459 O O . LEU A 1 312 ? 4.723 -19.719 -31.422 1 97.25 312 LEU A O 1
ATOM 2463 N N . ILE A 1 313 ? 3.307 -19.266 -29.812 1 97.38 313 ILE A N 1
ATOM 2464 C CA . ILE A 1 313 ? 2.449 -20.406 -30.109 1 97.38 313 ILE A CA 1
ATOM 2465 C C . ILE A 1 313 ? 1.707 -20.156 -31.422 1 97.38 313 ILE A C 1
ATOM 2467 O O . ILE A 1 313 ? 1.57 -21.062 -32.25 1 97.38 313 ILE A O 1
ATOM 2471 N N . LYS A 1 314 ? 1.284 -18.953 -31.641 1 96 314 LYS A N 1
ATOM 2472 C CA . LYS A 1 314 ? 0.597 -18.578 -32.875 1 96 314 LYS A CA 1
ATOM 2473 C C . LYS A 1 314 ? 1.473 -18.859 -34.094 1 96 314 LYS A C 1
ATOM 2475 O O . LYS A 1 314 ? 0.981 -19.312 -35.125 1 96 314 LYS A O 1
ATOM 2480 N N . GLU A 1 315 ? 2.738 -18.625 -33.938 1 96.38 315 GLU A N 1
ATOM 2481 C CA . GLU A 1 315 ? 3.674 -18.75 -35.062 1 96.38 315 GLU A CA 1
ATOM 2482 C C . GLU A 1 315 ? 4.211 -20.172 -35.156 1 96.38 315 GLU A C 1
ATOM 2484 O O . GLU A 1 315 ? 4.93 -20.5 -36.094 1 96.38 315 GLU A O 1
ATOM 2489 N N . GLY A 1 316 ? 3.891 -20.953 -34.219 1 97.38 316 GLY A N 1
ATOM 2490 C CA . GLY A 1 316 ? 4.363 -22.328 -34.219 1 97.38 316 GLY A CA 1
ATOM 2491 C C . GLY A 1 316 ? 5.762 -22.484 -33.656 1 97.38 316 GLY A C 1
ATOM 2492 O O . GLY A 1 316 ? 6.41 -23.516 -33.875 1 97.38 316 GLY A O 1
ATOM 2493 N N . ASN A 1 317 ? 6.254 -21.438 -33.031 1 97.56 317 ASN A N 1
ATOM 2494 C CA . ASN A 1 317 ? 7.582 -21.469 -32.406 1 97.56 317 ASN A CA 1
ATOM 2495 C C . ASN A 1 317 ? 7.52 -21.906 -30.953 1 97.56 317 ASN A C 1
ATOM 2497 O O . ASN A 1 317 ? 7.875 -21.156 -30.062 1 97.56 317 ASN A O 1
ATOM 2501 N N . PHE A 1 318 ? 7.098 -23.109 -30.703 1 98.25 318 PHE A N 1
ATOM 2502 C CA . PHE A 1 318 ? 6.984 -23.688 -29.375 1 98.25 318 PHE A CA 1
ATOM 2503 C C . PHE A 1 318 ? 7.27 -25.188 -29.406 1 98.25 318 PHE A C 1
ATOM 2505 O O . PHE A 1 318 ? 7.48 -25.766 -30.469 1 98.25 318 PHE A O 1
ATOM 2512 N N . ASN A 1 319 ? 7.422 -25.844 -28.25 1 98.75 319 ASN A N 1
ATOM 2513 C CA . ASN A 1 319 ? 7.609 -27.281 -28.141 1 98.75 319 ASN A CA 1
ATOM 2514 C C . ASN A 1 319 ? 6.316 -28.031 -28.422 1 98.75 319 ASN A C 1
ATOM 2516 O O . ASN A 1 319 ? 5.438 -28.125 -27.562 1 98.75 319 ASN A O 1
ATOM 2520 N N . LYS A 1 320 ? 6.266 -28.625 -29.656 1 98.5 320 LYS A N 1
ATOM 2521 C CA . LYS A 1 320 ? 5.027 -29.219 -30.172 1 98.5 320 LYS A CA 1
ATOM 2522 C C . LYS A 1 320 ? 4.867 -30.656 -29.703 1 98.5 320 LYS A C 1
ATOM 2524 O O . LYS A 1 320 ? 5.348 -31.578 -30.375 1 98.5 320 LYS A O 1
ATOM 2529 N N . VAL A 1 321 ? 4.207 -30.812 -28.609 1 98.5 321 VAL A N 1
ATOM 2530 C CA . VAL A 1 321 ? 3.889 -32.125 -28.062 1 98.5 321 VAL A CA 1
ATOM 2531 C C . VAL A 1 321 ? 2.375 -32.312 -27.953 1 98.5 321 VAL A C 1
ATOM 2533 O O . VAL A 1 321 ? 1.633 -31.312 -28 1 98.5 321 VAL A O 1
ATOM 2536 N N . PRO A 1 322 ? 1.859 -33.562 -27.875 1 97.94 322 PRO A N 1
ATOM 2537 C CA . PRO A 1 322 ? 0.425 -33.75 -27.625 1 97.94 322 PRO A CA 1
ATOM 2538 C C . PRO A 1 322 ? -0.049 -33.062 -26.344 1 97.94 322 PRO A C 1
ATOM 2540 O O . PRO A 1 322 ? 0.65 -33.125 -25.328 1 97.94 322 PRO A O 1
ATOM 2543 N N . LEU A 1 323 ? -1.277 -32.469 -26.5 1 98.38 323 LEU A N 1
ATOM 2544 C CA . LEU A 1 323 ? -1.806 -31.719 -25.359 1 98.38 323 LEU A CA 1
ATOM 2545 C C . LEU A 1 323 ? -3.166 -32.281 -24.938 1 98.38 323 LEU A C 1
ATOM 2547 O O . LEU A 1 323 ? -3.992 -32.625 -25.781 1 98.38 323 LEU A O 1
ATOM 2551 N N . LEU A 1 324 ? -3.354 -32.438 -23.656 1 97.88 324 LEU A N 1
ATOM 2552 C CA . LEU A 1 324 ? -4.656 -32.562 -23.016 1 97.88 324 LEU A CA 1
ATOM 2553 C C . LEU A 1 324 ? -4.992 -31.344 -22.188 1 97.88 324 LEU A C 1
ATOM 2555 O O . LEU A 1 324 ? -4.348 -31.094 -21.156 1 97.88 324 LEU A O 1
ATOM 2559 N N . ILE A 1 325 ? -5.977 -30.594 -22.656 1 98.38 325 ILE A N 1
ATOM 2560 C CA . ILE A 1 325 ? -6.301 -29.312 -22.031 1 98.38 325 ILE A CA 1
ATOM 2561 C C . ILE A 1 325 ? -7.715 -29.359 -21.453 1 98.38 325 ILE A C 1
ATOM 2563 O O . ILE A 1 325 ? -8.656 -29.781 -22.141 1 98.38 325 ILE A O 1
ATOM 2567 N N . SER A 1 326 ? -7.82 -28.922 -20.203 1 97.88 326 SER A N 1
ATOM 2568 C CA . SER A 1 326 ? -9.133 -28.984 -19.562 1 97.88 326 SER A CA 1
ATOM 2569 C C . SER A 1 326 ? -9.383 -27.766 -18.688 1 97.88 326 SER A C 1
ATOM 2571 O O . SER A 1 326 ? -8.453 -27.031 -18.359 1 97.88 326 SER A O 1
ATOM 2573 N N . TYR A 1 327 ? -10.609 -27.484 -18.406 1 98.44 327 TYR A N 1
ATOM 2574 C CA . TYR A 1 327 ? -11.062 -26.609 -17.328 1 98.44 327 TYR A CA 1
ATOM 2575 C C . TYR A 1 327 ? -12.336 -27.141 -16.688 1 98.44 327 TYR A C 1
ATOM 2577 O O . TYR A 1 327 ? -12.891 -28.141 -17.141 1 98.44 327 TYR A O 1
ATOM 2585 N N . THR A 1 328 ? -12.734 -26.578 -15.539 1 98.5 328 THR A N 1
ATOM 2586 C CA . THR A 1 328 ? -13.945 -27.031 -14.859 1 98.5 328 THR A CA 1
ATOM 2587 C C . THR A 1 328 ? -15.156 -26.219 -15.305 1 98.5 328 THR A C 1
ATOM 2589 O O . THR A 1 328 ? -15.008 -25.094 -15.797 1 98.5 328 THR A O 1
ATOM 2592 N N . ALA A 1 329 ? -16.25 -26.703 -15.062 1 98.25 329 ALA A N 1
ATOM 2593 C CA . ALA A 1 329 ? -17.469 -26.141 -15.617 1 98.25 329 ALA A CA 1
ATOM 2594 C C . ALA A 1 329 ? -17.719 -24.734 -15.078 1 98.25 329 ALA A C 1
ATOM 2596 O O . ALA A 1 329 ? -18.188 -23.859 -15.797 1 98.25 329 ALA A O 1
ATOM 2597 N N . ASN A 1 330 ? -17.359 -24.484 -13.812 1 98.31 330 ASN A N 1
ATOM 2598 C CA . ASN A 1 330 ? -17.734 -23.219 -13.195 1 98.31 330 ASN A CA 1
ATOM 2599 C C . ASN A 1 330 ? -16.5 -22.391 -12.82 1 98.31 330 ASN A C 1
ATOM 2601 O O . ASN A 1 330 ? -16.594 -21.188 -12.648 1 98.31 330 ASN A O 1
ATOM 2605 N N . GLU A 1 331 ? -15.422 -23.031 -12.703 1 97.75 331 GLU A N 1
ATOM 2606 C CA . GLU A 1 331 ? -14.18 -22.328 -12.359 1 97.75 331 GLU A CA 1
ATOM 2607 C C . GLU A 1 331 ? -14.414 -21.297 -11.258 1 97.75 331 GLU A C 1
ATOM 2609 O O . GLU A 1 331 ? -14.812 -21.656 -10.148 1 97.75 331 GLU A O 1
ATOM 2614 N N . PHE A 1 332 ? -14.273 -20.062 -11.516 1 97.12 332 PHE A N 1
ATOM 2615 C CA . PHE A 1 332 ? -14.305 -19.016 -10.5 1 97.12 332 PHE A CA 1
ATOM 2616 C C . PHE A 1 332 ? -15.688 -18.375 -10.422 1 97.12 332 PHE A C 1
ATOM 2618 O O . PHE A 1 332 ? -15.836 -17.266 -9.922 1 97.12 332 PHE A O 1
ATOM 2625 N N . ASP A 1 333 ? -16.719 -19.047 -10.844 1 97.25 333 ASP A N 1
ATOM 2626 C CA . ASP A 1 333 ? -18.078 -18.531 -10.805 1 97.25 333 ASP A CA 1
ATOM 2627 C C . ASP A 1 333 ? -18.453 -18.094 -9.391 1 97.25 333 ASP A C 1
ATOM 2629 O O . ASP A 1 333 ? -19.297 -17.203 -9.219 1 97.25 333 ASP A O 1
ATOM 2633 N N . TYR A 1 334 ? -17.828 -18.688 -8.422 1 95.31 334 TYR A N 1
ATOM 2634 C CA . TYR A 1 334 ? -18.266 -18.5 -7.043 1 95.31 334 TYR A CA 1
ATOM 2635 C C . TYR A 1 334 ? -17.281 -17.641 -6.27 1 95.31 334 TYR A C 1
ATOM 2637 O O . TYR A 1 334 ? -17.375 -17.5 -5.047 1 95.31 334 TYR A O 1
ATOM 2645 N N . ASN A 1 335 ? -16.328 -17.031 -6.945 1 92.62 335 ASN A N 1
ATOM 2646 C CA . ASN A 1 335 ? -15.258 -16.266 -6.34 1 92.62 335 ASN A CA 1
ATOM 2647 C C . ASN A 1 335 ? -15.789 -15.109 -5.504 1 92.62 335 ASN A C 1
ATOM 2649 O O . ASN A 1 335 ? -15.273 -14.82 -4.422 1 92.62 335 ASN A O 1
ATOM 2653 N N . ALA A 1 336 ? -16.844 -14.438 -5.918 1 92.88 336 ALA A N 1
ATOM 2654 C CA . ALA A 1 336 ? -17.344 -13.219 -5.273 1 92.88 336 ALA A CA 1
ATOM 2655 C C . ALA A 1 336 ? -18.328 -13.555 -4.16 1 92.88 336 ALA A C 1
ATOM 2657 O O . ALA A 1 336 ? -18.766 -12.672 -3.424 1 92.88 336 ALA A O 1
ATOM 2658 N N . ASN A 1 337 ? -18.625 -14.859 -3.975 1 92.81 337 ASN A N 1
ATOM 2659 C CA . ASN A 1 337 ? -19.641 -15.25 -3.004 1 92.81 337 ASN A CA 1
ATOM 2660 C C . ASN A 1 337 ? -19.219 -14.922 -1.577 1 92.81 337 ASN A C 1
ATOM 2662 O O . ASN A 1 337 ? -20.047 -14.805 -0.681 1 92.81 337 ASN A O 1
ATOM 2666 N N . VAL A 1 338 ? -17.938 -14.75 -1.394 1 88.62 338 VAL A N 1
ATOM 2667 C CA . VAL A 1 338 ? -17.406 -14.422 -0.071 1 88.62 338 VAL A CA 1
ATOM 2668 C C . VAL A 1 338 ? -17.922 -13.047 0.363 1 88.62 338 VAL A C 1
ATOM 2670 O O . VAL A 1 338 ? -17.922 -12.727 1.554 1 88.62 338 VAL A O 1
ATOM 2673 N N . HIS A 1 339 ? -18.453 -12.266 -0.554 1 92 339 HIS A N 1
ATOM 2674 C CA . HIS A 1 339 ? -18.875 -10.906 -0.253 1 92 339 HIS A CA 1
ATOM 2675 C C . HIS A 1 339 ? -20.391 -10.773 -0.289 1 92 339 HIS A C 1
ATOM 2677 O O . HIS A 1 339 ? -20.922 -9.656 -0.319 1 92 339 HIS A O 1
ATOM 2683 N N . LEU A 1 340 ? -21.094 -11.875 -0.32 1 92.88 340 LEU A N 1
ATOM 2684 C CA . LEU A 1 340 ? -22.547 -11.844 -0.408 1 92.88 340 LEU A CA 1
ATOM 2685 C C . LEU A 1 340 ? -23.141 -11 0.716 1 92.88 340 LEU A C 1
ATOM 2687 O O . LEU A 1 340 ? -24.172 -10.359 0.534 1 92.88 340 LEU A O 1
ATOM 2691 N N . GLU A 1 341 ? -22.453 -10.953 1.864 1 91.44 341 GLU A N 1
ATOM 2692 C CA . GLU A 1 341 ? -22.984 -10.195 2.994 1 91.44 341 GLU A CA 1
ATOM 2693 C C . GLU A 1 341 ? -22.375 -8.797 3.055 1 91.44 341 GLU A C 1
ATOM 2695 O O . GLU A 1 341 ? -22.641 -8.031 3.979 1 91.44 341 GLU A O 1
ATOM 2700 N N . ASN A 1 342 ? -21.531 -8.453 2.203 1 92.5 342 ASN A N 1
ATOM 2701 C CA . ASN A 1 342 ? -20.906 -7.137 2.129 1 92.5 342 ASN A CA 1
ATOM 2702 C C . ASN A 1 342 ? -21.594 -6.238 1.11 1 92.5 342 ASN A C 1
ATOM 2704 O O . ASN A 1 342 ? -21.031 -5.918 0.067 1 92.5 342 ASN A O 1
ATOM 2708 N N . GLN A 1 343 ? -22.734 -5.754 1.49 1 92.44 343 GLN A N 1
ATOM 2709 C CA . GLN A 1 343 ? -23.625 -5.059 0.575 1 92.44 343 GLN A CA 1
ATOM 2710 C C . GLN A 1 343 ? -22.984 -3.789 0.029 1 92.44 343 GLN A C 1
ATOM 2712 O O . GLN A 1 343 ? -23.141 -3.457 -1.146 1 92.44 343 GLN A O 1
ATOM 2717 N N . HIS A 1 344 ? -22.203 -3.109 0.808 1 93.31 344 HIS A N 1
ATOM 2718 C CA . HIS A 1 344 ? -21.578 -1.867 0.364 1 93.31 344 HIS A CA 1
ATOM 2719 C C . HIS A 1 344 ? -20.531 -2.127 -0.72 1 93.31 344 HIS A C 1
ATOM 2721 O O . HIS A 1 344 ? -20.469 -1.402 -1.716 1 93.31 344 HIS A O 1
ATOM 2727 N N . LEU A 1 345 ? -19.766 -3.113 -0.501 1 94.31 345 LEU A N 1
ATOM 2728 C CA . LEU A 1 345 ? -18.734 -3.443 -1.48 1 94.31 345 LEU A CA 1
ATOM 2729 C C . LEU A 1 345 ? -19.359 -3.916 -2.789 1 94.31 345 LEU A C 1
ATOM 2731 O O . LEU A 1 345 ? -18.953 -3.482 -3.869 1 94.31 345 LEU A O 1
ATOM 2735 N N . LEU A 1 346 ? -20.375 -4.758 -2.674 1 96 346 LEU A N 1
ATOM 2736 C CA . LEU A 1 346 ? -21.031 -5.285 -3.869 1 96 346 LEU A CA 1
ATOM 2737 C C . LEU A 1 346 ? -21.75 -4.176 -4.633 1 96 346 LEU A C 1
ATOM 2739 O O . LEU A 1 346 ? -21.75 -4.168 -5.863 1 96 346 LEU A O 1
ATOM 2743 N N . HIS A 1 347 ? -22.391 -3.299 -3.857 1 96.12 347 HIS A N 1
ATOM 2744 C CA . HIS A 1 347 ? -23 -2.143 -4.5 1 96.12 347 HIS A CA 1
ATOM 2745 C C . HIS A 1 347 ? -21.969 -1.317 -5.258 1 96.12 347 HIS A C 1
ATOM 2747 O O . HIS A 1 347 ? -22.203 -0.927 -6.406 1 96.12 347 HIS A O 1
ATOM 2753 N N . ASP A 1 348 ? -20.844 -1.092 -4.668 1 96 348 ASP A N 1
ATOM 2754 C CA . ASP A 1 348 ? -19.781 -0.305 -5.301 1 96 348 ASP A CA 1
ATOM 2755 C C . ASP A 1 348 ? -19.219 -1.032 -6.516 1 96 348 ASP A C 1
ATOM 2757 O O . ASP A 1 348 ? -18.953 -0.413 -7.547 1 96 348 ASP A O 1
ATOM 2761 N N . PHE A 1 349 ? -19.031 -2.334 -6.422 1 95.44 349 PHE A N 1
ATOM 2762 C CA . PHE A 1 349 ? -18.578 -3.127 -7.562 1 95.44 349 PHE A CA 1
ATOM 2763 C C . PHE A 1 349 ? -19.516 -2.949 -8.75 1 95.44 349 PHE A C 1
ATOM 2765 O O . PHE A 1 349 ? -19.078 -2.893 -9.898 1 95.44 349 PHE A O 1
ATOM 2772 N N . GLY A 1 350 ? -20.797 -2.928 -8.422 1 96 350 GLY A N 1
ATOM 2773 C CA . GLY A 1 350 ? -21.781 -2.771 -9.484 1 96 350 GLY A CA 1
ATOM 2774 C C . GLY A 1 350 ? -21.828 -1.36 -10.039 1 96 350 GLY A C 1
ATOM 2775 O O . GLY A 1 350 ? -21.781 -1.167 -11.258 1 96 350 GLY A O 1
ATOM 2776 N N . SER A 1 351 ? -21.859 -0.362 -9.156 1 95.5 351 SER A N 1
ATOM 2777 C CA . SER A 1 351 ? -22.047 1.03 -9.539 1 95.5 351 SER A CA 1
ATOM 2778 C C . SER A 1 351 ? -20.797 1.604 -10.195 1 95.5 351 SER A C 1
ATOM 2780 O O . SER A 1 351 ? -20.891 2.484 -11.055 1 95.5 351 SER A O 1
ATOM 2782 N N . ASN A 1 352 ? -19.656 1.103 -9.836 1 95.88 352 ASN A N 1
ATOM 2783 C CA . ASN A 1 352 ? -18.375 1.558 -10.367 1 95.88 352 ASN A CA 1
ATOM 2784 C C . ASN A 1 352 ? -17.594 0.414 -11.008 1 95.88 352 ASN A C 1
ATOM 2786 O O . ASN A 1 352 ? -16.375 0.325 -10.859 1 95.88 352 ASN A O 1
ATOM 2790 N N . PHE A 1 353 ? -18.281 -0.421 -11.695 1 96.75 353 PHE A N 1
ATOM 2791 C CA . PHE A 1 353 ? -17.734 -1.63 -12.305 1 96.75 353 PHE A CA 1
ATOM 2792 C C . PHE A 1 353 ? -16.547 -1.298 -13.211 1 96.75 353 PHE A C 1
ATOM 2794 O O . PHE A 1 353 ? -15.5 -1.941 -13.133 1 96.75 353 PHE A O 1
ATOM 2801 N N . VAL A 1 354 ? -16.703 -0.273 -14.031 1 96.62 354 VAL A N 1
ATOM 2802 C CA . VAL A 1 354 ? -15.711 0.064 -15.055 1 96.62 354 VAL A CA 1
ATOM 2803 C C . VAL A 1 354 ? -14.391 0.443 -14.391 1 96.62 354 VAL A C 1
ATOM 2805 O O . VAL A 1 354 ? -13.312 0.128 -14.914 1 96.62 354 VAL A O 1
ATOM 2808 N N . ASP A 1 355 ? -14.477 1.009 -13.188 1 94.56 355 ASP A N 1
ATOM 2809 C CA . ASP A 1 355 ? -13.281 1.435 -12.461 1 94.56 355 ASP A CA 1
ATOM 2810 C C . ASP A 1 355 ? -12.578 0.245 -11.812 1 94.56 355 ASP A C 1
ATOM 2812 O O . ASP A 1 355 ? -11.352 0.226 -11.703 1 94.56 355 ASP A O 1
ATOM 2816 N N . TYR A 1 356 ? -13.328 -0.762 -11.383 1 94.69 356 TYR A N 1
ATOM 2817 C CA . TYR A 1 356 ? -12.781 -1.922 -10.688 1 94.69 356 TYR A CA 1
ATOM 2818 C C . TYR A 1 356 ? -12.273 -2.959 -11.68 1 94.69 356 TYR A C 1
ATOM 2820 O O . TYR A 1 356 ? -11.352 -3.725 -11.375 1 94.69 356 TYR A O 1
ATOM 2828 N N . ALA A 1 357 ? -12.789 -2.998 -12.867 1 96.12 357 ALA A N 1
ATOM 2829 C CA . ALA A 1 357 ? -12.703 -4.133 -13.781 1 96.12 357 ALA A CA 1
ATOM 2830 C C . ALA A 1 357 ? -11.258 -4.41 -14.18 1 96.12 357 ALA A C 1
ATOM 2832 O O . ALA A 1 357 ? -10.82 -5.562 -14.18 1 96.12 357 ALA A O 1
ATOM 2833 N N . PRO A 1 358 ? -10.492 -3.393 -14.547 1 94.38 358 PRO A N 1
ATOM 2834 C CA . PRO A 1 358 ? -9.133 -3.705 -14.992 1 94.38 358 PRO A CA 1
ATOM 2835 C C . PRO A 1 358 ? -8.336 -4.484 -13.945 1 94.38 358 PRO A C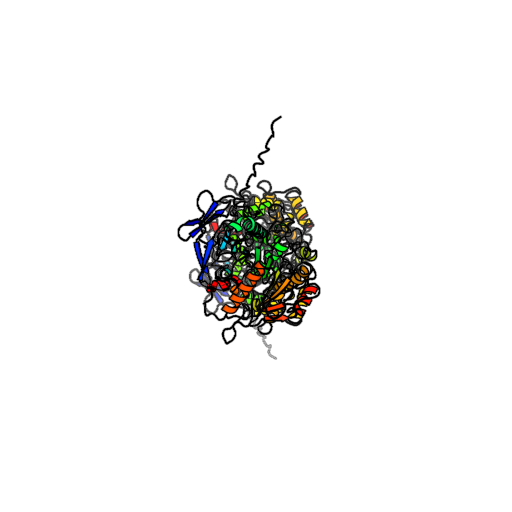 1
ATOM 2837 O O . PRO A 1 358 ? -7.617 -5.426 -14.289 1 94.38 358 PRO A O 1
ATOM 2840 N N . GLU A 1 359 ? -8.508 -4.16 -12.711 1 91.12 359 GLU A N 1
ATOM 2841 C CA . GLU A 1 359 ? -7.789 -4.863 -11.656 1 91.12 359 GLU A CA 1
ATOM 2842 C C . GLU A 1 359 ? -8.398 -6.238 -11.391 1 91.12 359 GLU A C 1
ATOM 2844 O O . GLU A 1 359 ? -7.676 -7.227 -11.242 1 91.12 359 GLU A O 1
ATOM 2849 N N . LEU A 1 360 ? -9.688 -6.273 -11.312 1 93.88 360 LEU A N 1
ATOM 2850 C CA . LEU A 1 360 ? -10.367 -7.523 -10.984 1 93.88 360 LEU A CA 1
ATOM 2851 C C . LEU A 1 360 ? -10.117 -8.57 -12.062 1 93.88 360 LEU A C 1
ATOM 2853 O O . LEU A 1 360 ? -10 -9.766 -11.758 1 93.88 360 LEU A O 1
ATOM 2857 N N . PHE A 1 361 ? -10.031 -8.109 -13.281 1 95.62 361 PHE A N 1
ATOM 2858 C CA . PHE A 1 361 ? -9.992 -9.078 -14.375 1 95.62 361 PHE A CA 1
ATOM 2859 C C . PHE A 1 361 ? -8.664 -9 -15.117 1 95.62 361 PHE A C 1
ATOM 2861 O O . PHE A 1 361 ? -8.531 -9.516 -16.234 1 95.62 361 PHE A O 1
ATOM 2868 N N . LEU A 1 362 ? -7.699 -8.281 -14.578 1 93.5 362 LEU A N 1
ATOM 2869 C CA . LEU A 1 362 ? -6.273 -8.328 -14.875 1 93.5 362 LEU A CA 1
ATOM 2870 C C . LEU A 1 362 ? -5.996 -7.828 -16.297 1 93.5 362 LEU A C 1
ATOM 2872 O O . LEU A 1 362 ? -5.203 -8.422 -17.016 1 93.5 362 LEU A O 1
ATOM 2876 N N . TYR A 1 363 ? -6.664 -6.754 -16.703 1 93.62 363 TYR A N 1
ATOM 2877 C CA . TYR A 1 363 ? -6.367 -6.16 -18 1 93.62 363 TYR A CA 1
ATOM 2878 C C . TYR A 1 363 ? -5.98 -4.691 -17.859 1 93.62 363 TYR A C 1
ATOM 2880 O O . TYR A 1 363 ? -6.133 -4.109 -16.781 1 93.62 363 TYR A O 1
ATOM 2888 N N . ARG A 1 364 ? -5.398 -4.156 -18.875 1 91.19 364 ARG A N 1
ATOM 2889 C CA . ARG A 1 364 ? -5.02 -2.75 -18.891 1 91.19 364 ARG A CA 1
ATOM 2890 C C . ARG A 1 364 ? -6.246 -1.849 -18.828 1 91.19 364 ARG A C 1
ATOM 2892 O O . ARG A 1 364 ? -7.25 -2.117 -19.5 1 91.19 364 ARG A O 1
ATOM 2899 N N . GLN A 1 365 ? -6.102 -0.804 -18.125 1 90.88 365 GLN A N 1
ATOM 2900 C CA . GLN A 1 365 ? -7.227 0.107 -17.938 1 90.88 365 GLN A CA 1
ATOM 2901 C C . GLN A 1 365 ? -7.754 0.597 -19.297 1 90.88 365 GLN A C 1
ATOM 2903 O O . GLN A 1 365 ? -7.012 1.185 -20.078 1 90.88 365 GLN A O 1
ATOM 2908 N N . ASP A 1 366 ? -8.953 0.35 -19.484 1 93.75 366 ASP A N 1
ATOM 2909 C CA . ASP A 1 366 ? -9.719 0.733 -20.672 1 93.75 366 ASP A CA 1
ATOM 2910 C C . ASP A 1 366 ? -11.211 0.782 -20.359 1 93.75 366 ASP A C 1
ATOM 2912 O O . ASP A 1 366 ? -11.844 -0.258 -20.172 1 93.75 366 ASP A O 1
ATOM 2916 N N . ALA A 1 367 ? -11.727 1.916 -20.328 1 95.06 367 ALA A N 1
ATOM 2917 C CA . ALA A 1 367 ? -13.125 2.094 -19.922 1 95.06 367 ALA A CA 1
ATOM 2918 C C . ALA A 1 367 ? -14.062 1.379 -20.891 1 95.06 367 ALA A C 1
ATOM 2920 O O . ALA A 1 367 ? -15.102 0.85 -20.484 1 95.06 367 ALA A O 1
ATOM 2921 N N . GLN A 1 368 ? -13.727 1.35 -22.172 1 96.25 368 GLN A N 1
ATOM 2922 C CA . GLN A 1 368 ? -14.594 0.719 -23.156 1 96.25 368 GLN A CA 1
ATOM 2923 C C . GLN A 1 368 ? -14.688 -0.787 -22.922 1 96.25 368 GLN A C 1
ATOM 2925 O O . GLN A 1 368 ? -15.766 -1.371 -23.047 1 96.25 368 GLN A O 1
ATOM 2930 N N . ILE A 1 369 ? -13.594 -1.427 -22.609 1 97 369 ILE A N 1
ATOM 2931 C CA . ILE A 1 369 ? -13.594 -2.855 -22.312 1 97 369 ILE A CA 1
ATOM 2932 C C . ILE A 1 369 ? -14.469 -3.131 -21.094 1 97 369 ILE A C 1
ATOM 2934 O O . ILE A 1 369 ? -15.289 -4.055 -21.094 1 97 369 ILE A O 1
ATOM 2938 N N . GLY A 1 370 ? -14.305 -2.281 -20.078 1 97.12 370 GLY A N 1
ATOM 2939 C CA . GLY A 1 370 ? -15.117 -2.439 -18.891 1 97.12 370 GLY A CA 1
ATOM 2940 C C . GLY A 1 370 ? -16.609 -2.307 -19.156 1 97.12 370 GLY A C 1
ATOM 2941 O O . GLY A 1 370 ? -17.406 -3.092 -18.641 1 97.12 370 GLY A O 1
ATOM 2942 N N . GLU A 1 371 ? -16.953 -1.335 -19.953 1 97.44 371 GLU A N 1
ATOM 2943 C CA . GLU A 1 371 ? -18.344 -1.106 -20.281 1 97.44 371 GLU A CA 1
ATOM 2944 C C . GLU A 1 371 ? -18.922 -2.285 -21.062 1 97.44 371 GLU A C 1
ATOM 2946 O O . GLU A 1 371 ? -20.047 -2.719 -20.797 1 97.44 371 GLU A O 1
ATOM 2951 N N . LYS A 1 372 ? -18.188 -2.822 -21.969 1 97.62 372 LYS A N 1
ATOM 2952 C CA . LYS A 1 372 ? -18.656 -3.936 -22.781 1 97.62 372 LYS A CA 1
ATOM 2953 C C . LYS A 1 372 ? -18.812 -5.203 -21.953 1 97.62 372 LYS A C 1
ATOM 2955 O O . LYS A 1 372 ? -19.766 -5.961 -22.125 1 97.62 372 LYS A O 1
ATOM 2960 N N . LEU A 1 373 ? -17.859 -5.465 -21.062 1 98 373 LEU A N 1
ATOM 2961 C CA . LEU A 1 373 ? -17.969 -6.613 -20.172 1 98 373 LEU A CA 1
ATOM 2962 C C . LEU A 1 373 ? -19.188 -6.484 -19.266 1 98 373 LEU A C 1
ATOM 2964 O O . LEU A 1 373 ? -19.953 -7.441 -19.109 1 98 373 LEU A O 1
ATOM 2968 N N . LYS A 1 374 ? -19.344 -5.285 -18.719 1 97.81 374 LYS A N 1
ATOM 2969 C CA . LYS A 1 374 ? -20.5 -5.055 -17.859 1 97.81 374 LYS A CA 1
ATOM 2970 C C . LYS A 1 374 ? -21.797 -5.309 -18.609 1 97.81 374 LYS A C 1
ATOM 2972 O O . LYS A 1 374 ? -22.688 -6.016 -18.125 1 97.81 374 LYS A O 1
ATOM 2977 N N . ASP A 1 375 ? -21.922 -4.738 -19.766 1 97.44 375 ASP A N 1
ATOM 2978 C CA . ASP A 1 375 ? -23.125 -4.867 -20.578 1 97.44 375 ASP A CA 1
ATOM 2979 C C . ASP A 1 375 ? -23.406 -6.328 -20.906 1 97.44 375 ASP A C 1
ATOM 2981 O O . ASP A 1 375 ? -24.547 -6.789 -20.766 1 97.44 375 ASP A O 1
ATOM 2985 N N . PHE A 1 376 ? -22.438 -7.07 -21.266 1 97.94 376 PHE A N 1
ATOM 2986 C CA . PHE A 1 376 ? -22.609 -8.445 -21.719 1 97.94 376 PHE A CA 1
ATOM 2987 C C . PHE A 1 376 ? -23.016 -9.352 -20.562 1 97.94 376 PHE A C 1
ATOM 2989 O O . PHE A 1 376 ? -23.938 -10.164 -20.719 1 97.94 376 PHE A O 1
ATOM 2996 N N . TYR A 1 377 ? -22.391 -9.18 -19.406 1 98.06 377 TYR A N 1
ATOM 2997 C CA . TYR A 1 377 ? -22.594 -10.164 -18.344 1 98.06 377 TYR A CA 1
ATOM 2998 C C . TYR A 1 377 ? -23.672 -9.719 -17.375 1 98.06 377 TYR A C 1
ATOM 3000 O O . TYR A 1 377 ? -24.375 -10.547 -16.781 1 98.06 377 TYR A O 1
ATOM 3008 N N . LEU A 1 378 ? -23.766 -8.398 -17.141 1 97 378 LEU A N 1
ATOM 3009 C CA . LEU A 1 378 ? -24.609 -7.902 -16.062 1 97 378 LEU A CA 1
ATOM 3010 C C . LEU A 1 378 ? -25.734 -7.031 -16.609 1 97 378 LEU A C 1
ATOM 3012 O O . LEU A 1 378 ? -26.781 -6.898 -15.984 1 97 378 LEU A O 1
ATOM 3016 N N . GLY A 1 379 ? -25.547 -6.477 -17.719 1 95.38 379 GLY A N 1
ATOM 3017 C CA . GLY A 1 379 ? -26.453 -5.473 -18.25 1 95.38 379 GLY A CA 1
ATOM 3018 C C . GLY A 1 379 ? -26 -4.051 -17.969 1 95.38 379 GLY A C 1
ATOM 3019 O O . GLY A 1 379 ? -25.547 -3.742 -16.859 1 95.38 379 GLY A O 1
ATOM 3020 N N . ASP A 1 380 ? -26.062 -3.168 -18.875 1 85.5 380 ASP A N 1
ATOM 3021 C CA . ASP A 1 380 ? -25.516 -1.817 -18.844 1 85.5 380 ASP A CA 1
ATOM 3022 C C . ASP A 1 380 ? -26.109 -1.015 -17.688 1 85.5 380 ASP A C 1
ATOM 3024 O O . ASP A 1 380 ? -25.453 -0.129 -17.125 1 85.5 380 ASP A O 1
ATOM 3028 N N . ASN A 1 381 ? -27.266 -1.307 -17.281 1 86.88 381 ASN A N 1
ATOM 3029 C CA . ASN A 1 381 ? -27.953 -0.506 -16.266 1 86.88 381 ASN A CA 1
ATOM 3030 C C . ASN A 1 381 ? -27.75 -1.078 -14.867 1 86.88 381 ASN A C 1
ATOM 3032 O O . ASN A 1 381 ? -28.344 -0.579 -13.906 1 86.88 381 ASN A O 1
ATOM 3036 N N . THR A 1 382 ? -26.953 -2.09 -14.781 1 89.75 382 THR A N 1
ATOM 3037 C CA . THR A 1 382 ? -26.734 -2.695 -13.469 1 89.75 382 THR A CA 1
ATOM 3038 C C . THR A 1 382 ? -26 -1.73 -12.547 1 89.75 382 THR A C 1
ATOM 3040 O O . THR A 1 382 ? -24.953 -1.197 -12.906 1 89.75 382 THR A O 1
ATOM 3043 N N . THR A 1 383 ? -26.578 -1.515 -11.375 1 88.06 383 THR A N 1
ATOM 3044 C CA . THR A 1 383 ? -25.938 -0.602 -10.438 1 88.06 383 THR A CA 1
ATOM 3045 C C . THR A 1 383 ? -25.609 -1.318 -9.133 1 88.06 383 THR A C 1
ATOM 3047 O O . THR A 1 383 ? -25.031 -0.718 -8.219 1 88.06 383 THR A O 1
ATOM 3050 N N . GLU A 1 384 ? -25.953 -2.578 -9.109 1 90.69 384 GLU A N 1
ATOM 3051 C CA . GLU A 1 384 ? -25.688 -3.326 -7.887 1 90.69 384 GLU A CA 1
ATOM 3052 C C . GLU A 1 384 ? -25.469 -4.809 -8.18 1 90.69 384 GLU A C 1
ATOM 3054 O O . GLU A 1 384 ? -26.141 -5.387 -9.031 1 90.69 384 GLU A O 1
ATOM 3059 N N . ILE A 1 385 ? -24.5 -5.348 -7.586 1 95.75 385 ILE A N 1
ATOM 3060 C CA . ILE A 1 385 ? -24.328 -6.793 -7.527 1 95.75 385 ILE A CA 1
ATOM 3061 C C . ILE A 1 385 ? -24.969 -7.34 -6.254 1 95.75 385 ILE A C 1
ATOM 3063 O O . ILE A 1 385 ? -24.766 -6.789 -5.168 1 95.75 385 ILE A O 1
ATOM 3067 N N . ASN A 1 386 ? -25.75 -8.281 -6.332 1 94.19 386 ASN A N 1
ATOM 3068 C CA . ASN A 1 386 ? -26.422 -8.914 -5.215 1 94.19 386 ASN A CA 1
ATOM 3069 C C . ASN A 1 386 ? -26.609 -10.414 -5.449 1 94.19 386 ASN A C 1
ATOM 3071 O O . ASN A 1 386 ? -25.969 -10.992 -6.332 1 94.19 386 ASN A O 1
ATOM 3075 N N . SER A 1 387 ? -27.438 -11.047 -4.645 1 92.88 387 SER A N 1
ATOM 3076 C CA . SER A 1 387 ? -27.594 -12.5 -4.695 1 92.88 387 SER A CA 1
ATOM 3077 C C . SER A 1 387 ? -28.188 -12.945 -6.027 1 92.88 387 SER A C 1
ATOM 3079 O O . SER A 1 387 ? -27.969 -14.078 -6.461 1 92.88 387 SER A O 1
ATOM 3081 N N . GLU A 1 388 ? -28.828 -12.055 -6.77 1 93.44 388 GLU A N 1
ATOM 3082 C CA . GLU A 1 388 ? -29.531 -12.414 -7.996 1 93.44 388 GLU A CA 1
ATOM 3083 C C . GLU A 1 388 ? -28.578 -12.445 -9.188 1 93.44 388 GLU A C 1
ATOM 3085 O O . GLU A 1 388 ? -28.812 -13.18 -10.156 1 93.44 388 GLU A O 1
ATOM 3090 N N . ASN A 1 389 ? -27.562 -11.617 -9.102 1 95.94 389 ASN A N 1
ATOM 3091 C CA . ASN A 1 389 ? -26.719 -11.523 -10.289 1 95.94 389 ASN A CA 1
ATOM 3092 C C . ASN A 1 389 ? -25.25 -11.805 -9.953 1 95.94 389 ASN A C 1
ATOM 3094 O O . ASN A 1 389 ? -24.375 -11.648 -10.805 1 95.94 389 ASN A O 1
ATOM 3098 N N . ILE A 1 390 ? -24.906 -12.258 -8.766 1 96 390 ILE A N 1
ATOM 3099 C CA . ILE A 1 390 ? -23.531 -12.477 -8.32 1 96 390 ILE A CA 1
ATOM 3100 C C . ILE A 1 390 ? -22.906 -13.609 -9.133 1 96 390 ILE A C 1
ATOM 3102 O O . ILE A 1 390 ? -21.703 -13.609 -9.383 1 96 390 ILE A O 1
ATOM 3106 N N . GLN A 1 391 ? -23.688 -14.539 -9.57 1 94.56 391 GLN A N 1
ATOM 3107 C CA . GLN A 1 391 ? -23.141 -15.625 -10.391 1 94.56 391 GLN A CA 1
ATOM 3108 C C . GLN A 1 391 ? -22.672 -15.102 -11.75 1 94.56 391 GLN A C 1
ATOM 3110 O O . GLN A 1 391 ? -21.656 -15.562 -12.273 1 94.56 391 GLN A O 1
ATOM 3115 N N . ASN A 1 392 ? -23.469 -14.172 -12.312 1 96.88 392 ASN A N 1
ATOM 3116 C CA . ASN A 1 392 ? -23.031 -13.539 -13.547 1 96.88 392 ASN A CA 1
ATOM 3117 C C . ASN A 1 392 ? -21.719 -12.781 -13.344 1 96.88 392 ASN A C 1
ATOM 3119 O O . ASN A 1 392 ? -20.828 -12.836 -14.203 1 96.88 392 ASN A O 1
ATOM 3123 N N . PHE A 1 393 ? -21.688 -12.086 -12.203 1 97.31 393 PHE A N 1
ATOM 3124 C CA . PHE A 1 393 ? -20.453 -11.406 -11.844 1 97.31 393 PHE A CA 1
ATOM 3125 C C . PHE A 1 393 ? -19.312 -12.398 -11.703 1 97.31 393 PHE A C 1
ATOM 3127 O O . PHE A 1 393 ? -18.203 -12.148 -12.188 1 97.31 393 PHE A O 1
ATOM 3134 N N . GLY A 1 394 ? -19.547 -13.555 -11.172 1 97.31 394 GLY A N 1
ATOM 3135 C CA . GLY A 1 394 ? -18.562 -14.617 -11.008 1 97.31 394 GLY A CA 1
ATOM 3136 C C . GLY A 1 394 ? -18.094 -15.188 -12.328 1 97.31 394 GLY A C 1
ATOM 3137 O O . GLY A 1 394 ? -16.922 -15.539 -12.477 1 97.31 394 GLY A O 1
ATOM 3138 N N . GLN A 1 395 ? -18.906 -15.242 -13.328 1 98.19 395 GLN A N 1
ATOM 3139 C CA . GLN A 1 395 ? -18.562 -15.781 -14.641 1 98.19 395 GLN A CA 1
ATOM 3140 C C . GLN A 1 395 ? -17.484 -14.945 -15.32 1 98.19 395 GLN A C 1
ATOM 3142 O O . GLN A 1 395 ? -16.688 -15.461 -16.109 1 98.19 395 GLN A O 1
ATOM 3147 N N . ILE A 1 396 ? -17.453 -13.672 -14.961 1 98.06 396 ILE A N 1
ATOM 3148 C CA . ILE A 1 396 ? -16.422 -12.82 -15.539 1 98.06 396 ILE A CA 1
ATOM 3149 C C . ILE A 1 396 ? -15.055 -13.258 -15.023 1 98.06 396 ILE A C 1
ATOM 3151 O O . ILE A 1 396 ? -14.094 -13.328 -15.797 1 98.06 396 ILE A O 1
ATOM 3155 N N . PHE A 1 397 ? -15.023 -13.57 -13.75 1 97.25 397 PHE A N 1
ATOM 3156 C CA . PHE A 1 397 ? -13.781 -14.07 -13.188 1 97.25 397 PHE A CA 1
ATOM 3157 C C . PHE A 1 397 ? -13.359 -15.359 -13.875 1 97.25 397 PHE A C 1
ATOM 3159 O O . PHE A 1 397 ? -12.188 -15.523 -14.234 1 97.25 397 PHE A O 1
ATOM 3166 N N . SER A 1 398 ? -14.266 -16.266 -14.078 1 98 398 SER A N 1
ATOM 3167 C CA . SER A 1 398 ? -13.977 -17.547 -14.719 1 98 398 SER A CA 1
ATOM 3168 C C . SER A 1 398 ? -13.398 -17.359 -16.109 1 98 398 SER A C 1
ATOM 3170 O O . SER A 1 398 ? -12.398 -17.984 -16.469 1 98 398 SER A O 1
ATOM 3172 N N . ASP A 1 399 ? -14.039 -16.5 -16.859 1 98.31 399 ASP A N 1
ATOM 3173 C CA . ASP A 1 399 ? -13.617 -16.297 -18.25 1 98.31 399 ASP A CA 1
ATOM 3174 C C . ASP A 1 399 ? -12.312 -15.508 -18.328 1 98.31 399 ASP A C 1
ATOM 3176 O O . ASP A 1 399 ? -11.461 -15.781 -19.172 1 98.31 399 ASP A O 1
ATOM 3180 N N . ALA A 1 400 ? -12.156 -14.602 -17.391 1 97 400 ALA A N 1
ATOM 3181 C CA . ALA A 1 400 ? -10.961 -13.766 -17.375 1 97 400 ALA A CA 1
ATOM 3182 C C . ALA A 1 400 ? -9.734 -14.57 -16.938 1 97 400 ALA A C 1
ATOM 3184 O O . ALA A 1 400 ? -8.68 -14.5 -17.578 1 97 400 ALA A O 1
ATOM 3185 N N . TYR A 1 401 ? -9.898 -15.336 -15.922 1 96.81 401 TYR A N 1
ATOM 3186 C CA . TYR A 1 401 ? -8.742 -15.977 -15.305 1 96.81 401 TYR A CA 1
ATOM 3187 C C . TYR A 1 401 ? -8.352 -17.25 -16.062 1 96.81 401 TYR A C 1
ATOM 3189 O O . TYR A 1 401 ? -7.176 -17.609 -16.125 1 96.81 401 TYR A O 1
ATOM 3197 N N . ILE A 1 402 ? -9.383 -17.938 -16.562 1 97.81 402 ILE A N 1
ATOM 3198 C CA . ILE A 1 402 ? -9.102 -19.281 -17.062 1 97.81 402 ILE A CA 1
ATOM 3199 C C . ILE A 1 402 ? -9.625 -19.406 -18.5 1 97.81 402 ILE A C 1
ATOM 3201 O O . ILE A 1 402 ? -8.852 -19.641 -19.422 1 97.81 402 ILE A O 1
ATOM 3205 N N . GLY A 1 403 ? -10.898 -19.203 -18.656 1 97.56 403 GLY A N 1
ATOM 3206 C CA . GLY A 1 403 ? -11.641 -19.656 -19.828 1 97.56 403 GLY A CA 1
ATOM 3207 C C . GLY A 1 403 ? -11.078 -19.125 -21.141 1 97.56 403 GLY A C 1
ATOM 3208 O O . GLY A 1 403 ? -10.773 -19.891 -22.047 1 97.56 403 GLY A O 1
ATOM 3209 N N . HIS A 1 404 ? -10.93 -17.844 -21.234 1 97.12 404 HIS A N 1
ATOM 3210 C CA . HIS A 1 404 ? -10.516 -17.234 -22.484 1 97.12 404 HIS A CA 1
ATOM 3211 C C . HIS A 1 404 ? -9.102 -17.656 -22.875 1 97.12 404 HIS A C 1
ATOM 3213 O O . HIS A 1 404 ? -8.844 -18 -24.031 1 97.12 404 HIS A O 1
ATOM 3219 N N . GLY A 1 405 ? -8.188 -17.641 -21.875 1 97.06 405 GLY A N 1
ATOM 3220 C CA . GLY A 1 405 ? -6.82 -18.062 -22.156 1 97.06 405 GLY A CA 1
ATOM 3221 C C . GLY A 1 405 ? -6.723 -19.484 -22.641 1 97.06 405 GLY A C 1
ATOM 3222 O O . GLY A 1 405 ? -5.965 -19.797 -23.562 1 97.06 405 GLY A O 1
ATOM 3223 N N . VAL A 1 406 ? -7.477 -20.359 -22.031 1 97.94 406 VAL A N 1
ATOM 3224 C CA . VAL A 1 406 ? -7.488 -21.766 -22.422 1 97.94 406 VAL A CA 1
ATOM 3225 C C . VAL A 1 406 ? -8.078 -21.906 -23.812 1 97.94 406 VAL A C 1
ATOM 3227 O O . VAL A 1 406 ? -7.531 -22.625 -24.656 1 97.94 406 VAL A O 1
ATOM 3230 N N . HIS A 1 407 ? -9.172 -21.203 -24.031 1 96.5 407 HIS A N 1
ATOM 3231 C CA . HIS A 1 407 ? -9.805 -21.188 -25.344 1 96.5 407 HIS A CA 1
ATOM 3232 C C . HIS A 1 407 ? -8.805 -20.766 -26.422 1 96.5 407 HIS A C 1
ATOM 3234 O O . HIS A 1 407 ? -8.695 -21.438 -27.453 1 96.5 407 HIS A O 1
ATOM 3240 N N . ARG A 1 408 ? -8.094 -19.766 -26.172 1 96.44 408 ARG A N 1
ATOM 3241 C CA . ARG A 1 408 ? -7.125 -19.25 -27.141 1 96.44 408 ARG A CA 1
ATOM 3242 C C . ARG A 1 408 ? -5.992 -20.25 -27.359 1 96.44 408 ARG A C 1
ATOM 3244 O O . ARG A 1 408 ? -5.551 -20.453 -28.484 1 96.44 408 ARG A O 1
ATOM 3251 N N . LEU A 1 409 ? -5.523 -20.844 -26.312 1 97.5 409 LEU A N 1
ATOM 3252 C CA . LEU A 1 409 ? -4.461 -21.828 -26.422 1 97.5 409 LEU A CA 1
ATOM 3253 C C . LEU A 1 409 ? -4.891 -22.969 -27.344 1 97.5 409 LEU A C 1
ATOM 3255 O O . LEU A 1 409 ? -4.133 -23.391 -28.219 1 97.5 409 LEU A O 1
ATOM 3259 N N . VAL A 1 410 ? -6.078 -23.516 -27.109 1 97.25 410 VAL A N 1
ATOM 3260 C CA . VAL A 1 410 ? -6.586 -24.625 -27.922 1 97.25 410 VAL A CA 1
ATOM 3261 C C . VAL A 1 410 ? -6.648 -24.203 -29.391 1 97.25 410 VAL A C 1
ATOM 3263 O O . VAL A 1 410 ? -6.195 -24.938 -30.266 1 97.25 410 VAL A O 1
ATOM 3266 N N . GLN A 1 411 ? -7.117 -23.016 -29.656 1 94.56 411 GLN A N 1
ATOM 3267 C CA . GLN A 1 411 ? -7.258 -22.516 -31.016 1 94.56 411 GLN A CA 1
ATOM 3268 C C . GLN A 1 411 ? -5.902 -22.391 -31.703 1 94.56 411 GLN A C 1
ATOM 3270 O O . GLN A 1 411 ? -5.754 -22.75 -32.875 1 94.56 411 GLN A O 1
ATOM 3275 N N . LEU A 1 412 ? -4.969 -21.938 -30.969 1 95.5 412 LEU A N 1
ATOM 3276 C CA . LEU A 1 412 ? -3.664 -21.672 -31.562 1 95.5 412 LEU A CA 1
ATOM 3277 C C . LEU A 1 412 ? -2.855 -22.953 -31.703 1 95.5 412 LEU A C 1
ATOM 3279 O O . LEU A 1 412 ? -2.326 -23.234 -32.781 1 95.5 412 LEU A O 1
ATOM 3283 N N . ALA A 1 413 ? -2.787 -23.719 -30.703 1 97.25 413 ALA A N 1
ATOM 3284 C CA . ALA A 1 413 ? -1.903 -24.891 -30.672 1 97.25 413 ALA A CA 1
ATOM 3285 C C . ALA A 1 413 ? -2.42 -26 -31.578 1 97.25 413 ALA A C 1
ATOM 3287 O O . ALA A 1 413 ? -1.634 -26.781 -32.125 1 97.25 413 ALA A O 1
ATOM 3288 N N . SER A 1 414 ? -3.715 -26.062 -31.781 1 96.69 414 SER A N 1
ATOM 3289 C CA . SER A 1 414 ? -4.32 -27.172 -32.531 1 96.69 414 SER A CA 1
ATOM 3290 C C . SER A 1 414 ? -3.916 -27.141 -34 1 96.69 414 SER A C 1
ATOM 3292 O O . SER A 1 414 ? -4.074 -28.125 -34.719 1 96.69 414 SER A O 1
ATOM 3294 N N . HIS A 1 415 ? -3.348 -26.078 -34.438 1 95.12 415 HIS A N 1
ATOM 3295 C CA . HIS A 1 415 ? -2.842 -25.984 -35.812 1 95.12 415 HIS A CA 1
ATOM 3296 C C . HIS A 1 415 ? -1.529 -26.734 -35.969 1 95.12 415 HIS A C 1
ATOM 3298 O O . HIS A 1 415 ? -1.11 -27.047 -37.094 1 95.12 415 HIS A O 1
ATOM 3304 N N . PHE A 1 416 ? -0.953 -27.047 -34.875 1 96.56 416 PHE A N 1
ATOM 3305 C CA . PHE A 1 416 ? 0.432 -27.484 -34.969 1 96.56 416 PHE A CA 1
ATOM 3306 C C . PHE A 1 416 ? 0.622 -28.844 -34.312 1 96.56 416 PHE A C 1
ATOM 3308 O O . PHE A 1 416 ? 1.581 -29.562 -34.594 1 96.56 416 PHE A O 1
ATOM 3315 N N . THR A 1 417 ? -0.228 -29.203 -33.344 1 96.88 417 THR A N 1
ATOM 3316 C CA . THR A 1 417 ? -0.083 -30.453 -32.594 1 96.88 417 THR A CA 1
ATOM 3317 C C . THR A 1 417 ? -1.446 -30.984 -32.156 1 96.88 417 THR A C 1
ATOM 3319 O O . THR A 1 417 ? -2.436 -30.25 -32.156 1 96.88 417 THR A O 1
ATOM 3322 N N . PRO A 1 418 ? -1.575 -32.344 -31.875 1 95.75 418 PRO A N 1
ATOM 3323 C CA . PRO A 1 418 ? -2.85 -32.844 -31.375 1 95.75 418 PRO A CA 1
ATOM 3324 C C . PRO A 1 418 ? -3.23 -32.219 -30.016 1 95.75 418 PRO A C 1
ATOM 3326 O O . PRO A 1 418 ? -2.428 -32.25 -29.094 1 95.75 418 PRO A O 1
ATOM 3329 N N . VAL A 1 419 ? -4.426 -31.688 -30 1 97.5 419 VAL A N 1
ATOM 3330 C CA . VAL A 1 419 ? -4.973 -31.094 -28.781 1 97.5 419 VAL A CA 1
ATOM 3331 C C . VAL A 1 419 ? -6.301 -31.781 -28.438 1 97.5 419 VAL A C 1
ATOM 3333 O O . VAL A 1 419 ? -7.234 -31.766 -29.234 1 97.5 419 VAL A O 1
ATOM 3336 N N . TYR A 1 420 ? -6.332 -32.375 -27.297 1 96.62 420 TYR A N 1
ATOM 3337 C CA . TYR A 1 420 ? -7.574 -32.906 -26.766 1 96.62 420 TYR A CA 1
ATOM 3338 C C . TYR A 1 420 ? -8.18 -31.984 -25.719 1 96.62 420 TYR A C 1
ATOM 3340 O O . TYR A 1 420 ? -7.539 -31.656 -24.719 1 96.62 420 TYR A O 1
ATOM 3348 N N . TYR A 1 421 ? -9.398 -31.562 -25.984 1 96.75 421 TYR A N 1
ATOM 3349 C CA . TYR A 1 421 ? -10.086 -30.547 -25.219 1 96.75 421 TYR A CA 1
ATOM 3350 C C . TYR A 1 421 ? -11.164 -31.156 -24.328 1 96.75 421 TYR A C 1
ATOM 3352 O O . TYR A 1 421 ? -12.016 -31.906 -24.812 1 96.75 421 TYR A O 1
ATOM 3360 N N . MET A 1 422 ? -11.125 -30.828 -23.031 1 96.5 422 MET A N 1
ATOM 3361 C CA . MET A 1 422 ? -12.031 -31.469 -22.078 1 96.5 422 MET A CA 1
ATOM 3362 C C . MET A 1 422 ? -12.57 -30.453 -21.062 1 96.5 422 MET A C 1
ATOM 3364 O O . MET A 1 422 ? -11.891 -29.484 -20.734 1 96.5 422 MET A O 1
ATOM 3368 N N . ARG A 1 423 ? -13.75 -30.625 -20.609 1 97.69 423 ARG A N 1
ATOM 3369 C CA . ARG A 1 423 ? -14.312 -29.906 -19.469 1 97.69 423 ARG A CA 1
ATOM 3370 C C . ARG A 1 423 ? -14.773 -30.859 -18.375 1 97.69 423 ARG A C 1
ATOM 3372 O O . ARG A 1 423 ? -15.367 -31.906 -18.672 1 97.69 423 ARG A O 1
ATOM 3379 N N . MET A 1 424 ? -14.398 -30.578 -17.172 1 97.94 424 MET A N 1
ATOM 3380 C CA . MET A 1 424 ? -14.875 -31.344 -16.031 1 97.94 424 MET A CA 1
ATOM 3381 C C . MET A 1 424 ? -16.281 -30.922 -15.625 1 97.94 424 MET A C 1
ATOM 3383 O O . MET A 1 424 ? -16.484 -29.797 -15.18 1 97.94 424 MET A O 1
ATOM 3387 N N . ASP A 1 425 ? -17.219 -31.859 -15.742 1 97.69 425 ASP A N 1
ATOM 3388 C CA . ASP A 1 425 ? -18.625 -31.531 -15.477 1 97.69 425 ASP A CA 1
ATOM 3389 C C . ASP A 1 425 ? -19.156 -32.344 -14.289 1 97.69 425 ASP A C 1
ATOM 3391 O O . ASP A 1 425 ? -20.25 -32.062 -13.789 1 97.69 425 ASP A O 1
ATOM 3395 N N . TYR A 1 426 ? -18.422 -33.25 -13.812 1 97.44 426 TYR A N 1
ATOM 3396 C CA . TYR A 1 426 ? -18.875 -34.094 -12.703 1 97.44 426 TYR A CA 1
ATOM 3397 C C . TYR A 1 426 ? -18.906 -33.312 -11.398 1 97.44 426 TYR A C 1
ATOM 3399 O O . TYR A 1 426 ? -17.875 -32.781 -10.953 1 97.44 426 TYR A O 1
ATOM 3407 N N . VAL A 1 427 ? -20.062 -33.25 -10.82 1 97.62 427 VAL A N 1
ATOM 3408 C CA . VAL A 1 427 ? -20.219 -32.625 -9.5 1 97.62 427 VAL A CA 1
ATOM 3409 C C . VAL A 1 427 ? -20.047 -33.688 -8.422 1 97.62 427 VAL A C 1
ATOM 3411 O O . VAL A 1 427 ? -20.922 -34.531 -8.219 1 97.62 427 VAL A O 1
ATOM 3414 N N . GLY A 1 428 ? -18.922 -33.656 -7.785 1 95.5 428 GLY A N 1
ATOM 3415 C CA . GLY A 1 428 ? -18.625 -34.594 -6.73 1 95.5 428 GLY A CA 1
ATOM 3416 C C . GLY A 1 428 ? -19.188 -34.188 -5.379 1 95.5 428 GLY A C 1
ATOM 3417 O O . GLY A 1 428 ? -20 -33.25 -5.297 1 95.5 428 GLY A O 1
ATOM 3418 N N . ASP A 1 429 ? -18.734 -34.875 -4.363 1 92.75 429 ASP A N 1
ATOM 3419 C CA . ASP A 1 429 ? -19.234 -34.656 -3.01 1 92.75 429 ASP A CA 1
ATOM 3420 C C . ASP A 1 429 ? -18.531 -33.5 -2.344 1 92.75 429 ASP A C 1
ATOM 3422 O O . ASP A 1 429 ? -19 -32.969 -1.34 1 92.75 429 ASP A O 1
ATOM 3426 N N . GLN A 1 430 ? -17.453 -33.156 -2.92 1 90.19 430 GLN A N 1
ATOM 3427 C CA . GLN A 1 430 ? -16.672 -32.062 -2.33 1 90.19 430 GLN A CA 1
ATOM 3428 C C . GLN A 1 430 ? -16.297 -31.031 -3.381 1 90.19 430 GLN A C 1
ATOM 3430 O O . GLN A 1 430 ? -16.156 -31.359 -4.562 1 90.19 430 GLN A O 1
ATOM 3435 N N . SER A 1 431 ? -16.297 -29.797 -2.941 1 93.69 431 SER A N 1
ATOM 3436 C CA . SER A 1 431 ? -15.812 -28.688 -3.764 1 93.69 431 SER A CA 1
ATOM 3437 C C . SER A 1 431 ? -15.016 -27.688 -2.936 1 93.69 431 SER A C 1
ATOM 3439 O O . SER A 1 431 ? -15.281 -27.516 -1.746 1 93.69 431 SER A O 1
ATOM 3441 N N . LEU A 1 432 ? -14.039 -27.078 -3.586 1 90.88 432 LEU A N 1
ATOM 3442 C CA . LEU A 1 432 ? -13.227 -26.062 -2.924 1 90.88 432 LEU A CA 1
ATOM 3443 C C . LEU A 1 432 ? -13.984 -24.734 -2.826 1 90.88 432 LEU A C 1
ATOM 3445 O O . LEU A 1 432 ? -13.703 -23.922 -1.943 1 90.88 432 LEU A O 1
ATOM 3449 N N . SER A 1 433 ? -14.953 -24.531 -3.705 1 91.62 433 SER A N 1
ATOM 3450 C CA . SER A 1 433 ? -15.477 -23.172 -3.773 1 91.62 433 SER A CA 1
ATOM 3451 C C . SER A 1 433 ? -16.984 -23.172 -3.992 1 91.62 433 SER A C 1
ATOM 3453 O O . SER A 1 433 ? -17.672 -22.203 -3.641 1 91.62 433 SER A O 1
ATOM 3455 N N . ALA A 1 434 ? -17.531 -24.188 -4.598 1 94.81 434 ALA A N 1
ATOM 3456 C CA . ALA A 1 434 ? -18.953 -24.188 -4.918 1 94.81 434 ALA A CA 1
ATOM 3457 C C . ALA A 1 434 ? -19.797 -24.234 -3.646 1 94.81 434 ALA A C 1
ATOM 3459 O O . ALA A 1 434 ? -19.516 -25.016 -2.732 1 94.81 434 ALA A O 1
ATOM 3460 N N . PRO A 1 435 ? -20.828 -23.391 -3.605 1 94.81 435 PRO A N 1
ATOM 3461 C CA . PRO A 1 435 ? -21.734 -23.484 -2.459 1 94.81 435 PRO A CA 1
ATOM 3462 C C . PRO A 1 435 ? -22.5 -24.812 -2.426 1 94.81 435 PRO A C 1
ATOM 3464 O O . PRO A 1 435 ? -22.578 -25.516 -3.439 1 94.81 435 PRO A O 1
ATOM 3467 N N . LEU A 1 436 ? -22.984 -25.094 -1.245 1 94.62 436 LEU A N 1
ATOM 3468 C CA . LEU A 1 436 ? -23.766 -26.312 -1.052 1 94.62 436 LEU A CA 1
ATOM 3469 C C . LEU A 1 436 ? -25.266 -26.031 -1.198 1 94.62 436 LEU A C 1
ATOM 3471 O O . LEU A 1 436 ? -25.75 -24.969 -0.777 1 94.62 436 LEU A O 1
ATOM 3475 N N . ASN A 1 437 ? -25.859 -26.969 -1.807 1 93.62 437 ASN A N 1
ATOM 3476 C CA . ASN A 1 437 ? -27.312 -26.875 -1.863 1 93.62 437 ASN A CA 1
ATOM 3477 C C . ASN A 1 437 ? -27.969 -27.422 -0.592 1 93.62 437 ASN A C 1
ATOM 3479 O O . ASN A 1 437 ? -27.281 -27.688 0.397 1 93.62 437 ASN A O 1
ATOM 3483 N N . GLY A 1 438 ? -29.344 -27.484 -0.602 1 91.38 438 GLY A N 1
ATOM 3484 C CA . GLY A 1 438 ? -30.078 -27.938 0.566 1 91.38 438 GLY A CA 1
ATOM 3485 C C . GLY A 1 438 ? -29.75 -29.359 0.984 1 91.38 438 GLY A C 1
ATOM 3486 O O . GLY A 1 438 ? -29.938 -29.734 2.143 1 91.38 438 GLY A O 1
ATOM 3487 N N . GLU A 1 439 ? -29.203 -30.125 0.149 1 92.81 439 GLU A N 1
ATOM 3488 C CA . GLU A 1 439 ? -28.828 -31.516 0.429 1 92.81 439 GLU A CA 1
ATOM 3489 C C . GLU A 1 439 ? -27.328 -31.625 0.75 1 92.81 439 GLU A C 1
ATOM 3491 O O . GLU A 1 439 ? -26.766 -32.719 0.711 1 92.81 439 GLU A O 1
ATOM 3496 N N . ASN A 1 440 ? -26.656 -30.562 0.883 1 93.06 440 ASN A N 1
ATOM 3497 C CA . ASN A 1 440 ? -25.25 -30.484 1.245 1 93.06 440 ASN A CA 1
ATOM 3498 C C . ASN A 1 440 ? -24.359 -30.969 0.116 1 93.06 440 ASN A C 1
ATOM 3500 O O . ASN A 1 440 ? -23.328 -31.625 0.366 1 93.06 440 ASN A O 1
ATOM 3504 N N . LYS A 1 441 ? -24.766 -30.781 -1.095 1 94.31 441 LYS A N 1
ATOM 3505 C CA . LYS A 1 441 ? -23.969 -31.094 -2.279 1 94.31 441 LYS A CA 1
ATOM 3506 C C . LYS A 1 441 ? -23.547 -29.828 -3.008 1 94.31 441 LYS A C 1
ATOM 3508 O O . LYS A 1 441 ? -24.328 -28.875 -3.105 1 94.31 441 LYS A O 1
ATOM 3513 N N . PRO A 1 442 ? -22.359 -29.922 -3.496 1 96.75 442 PRO A N 1
ATOM 3514 C CA . PRO A 1 442 ? -21.969 -28.75 -4.281 1 96.75 442 PRO A CA 1
ATOM 3515 C C . PRO A 1 442 ? -22.922 -28.469 -5.449 1 96.75 442 PRO A C 1
ATOM 3517 O O . PRO A 1 442 ? -23.422 -29.406 -6.066 1 96.75 442 PRO A O 1
ATOM 3520 N N . VAL A 1 443 ? -23.062 -27.172 -5.785 1 96.38 443 VAL A N 1
ATOM 3521 C CA . VAL A 1 443 ? -24.016 -26.797 -6.828 1 96.38 443 VAL A CA 1
ATOM 3522 C C . VAL A 1 443 ? -23.328 -26.828 -8.188 1 96.38 443 VAL A C 1
ATOM 3524 O O . VAL A 1 443 ? -23.984 -26.688 -9.227 1 96.38 443 VAL A O 1
ATOM 3527 N N . GLY A 1 444 ? -22.031 -26.953 -8.234 1 97.5 444 GLY A N 1
ATOM 3528 C CA . GLY A 1 444 ? -21.266 -26.953 -9.469 1 97.5 444 GLY A CA 1
ATOM 3529 C C . GLY A 1 444 ? -19.828 -27.406 -9.273 1 97.5 444 GLY A C 1
ATOM 3530 O O . GLY A 1 444 ? -19.484 -27.984 -8.234 1 97.5 444 GLY A O 1
ATOM 3531 N N . VAL A 1 445 ? -19.062 -27.266 -10.352 1 98.12 445 VAL A N 1
ATOM 3532 C CA . VAL A 1 445 ? -17.672 -27.688 -10.352 1 98.12 445 VAL A CA 1
ATOM 3533 C C . VAL A 1 445 ? -16.766 -26.469 -10.32 1 98.12 445 VAL A C 1
ATOM 3535 O O . VAL A 1 445 ? -16.531 -25.828 -11.352 1 98.12 445 VAL A O 1
ATOM 3538 N N . GLY A 1 446 ? -16.172 -26.25 -9.195 1 96.81 446 GLY A N 1
ATOM 3539 C CA . GLY A 1 446 ? -15.344 -25.062 -9.008 1 96.81 446 GLY A CA 1
ATOM 3540 C C . GLY A 1 446 ? -13.906 -25.266 -9.461 1 96.81 446 GLY A C 1
ATOM 3541 O O . GLY A 1 446 ? -13.531 -26.359 -9.883 1 96.81 446 GLY A O 1
ATOM 3542 N N . HIS A 1 447 ? -13.211 -24.141 -9.383 1 96.38 447 HIS A N 1
ATOM 3543 C CA . HIS A 1 447 ? -11.797 -24.141 -9.75 1 96.38 447 HIS A CA 1
ATOM 3544 C C . HIS A 1 447 ? -11.016 -25.188 -8.961 1 96.38 447 HIS A C 1
ATOM 3546 O O . HIS A 1 447 ? -11.109 -25.234 -7.73 1 96.38 447 HIS A O 1
ATOM 3552 N N . ALA A 1 448 ? -10.32 -26.047 -9.664 1 96.12 448 ALA A N 1
ATOM 3553 C CA . ALA A 1 448 ? -9.391 -27.047 -9.117 1 96.12 448 ALA A CA 1
ATOM 3554 C C . ALA A 1 448 ? -10.148 -28.219 -8.516 1 96.12 448 ALA A C 1
ATOM 3556 O O . ALA A 1 448 ? -9.539 -29.109 -7.902 1 96.12 448 ALA A O 1
ATOM 3557 N N . ASP A 1 449 ? -11.461 -28.281 -8.648 1 96.5 449 ASP A N 1
ATOM 3558 C CA . ASP A 1 449 ? -12.219 -29.406 -8.125 1 96.5 449 ASP A CA 1
ATOM 3559 C C . ASP A 1 449 ? -11.781 -30.719 -8.766 1 96.5 449 ASP A C 1
ATOM 3561 O O . ASP A 1 449 ? -11.961 -31.797 -8.188 1 96.5 449 ASP A O 1
ATOM 3565 N N . ASP A 1 450 ? -11.25 -30.672 -9.93 1 96.81 450 ASP A N 1
ATOM 3566 C CA . ASP A 1 450 ? -10.852 -31.875 -10.656 1 96.81 450 ASP A CA 1
ATOM 3567 C C . ASP A 1 450 ? -9.5 -32.375 -10.18 1 96.81 450 ASP A C 1
ATOM 3569 O O . ASP A 1 450 ? -9.188 -33.562 -10.336 1 96.81 450 ASP A O 1
ATOM 3573 N N . LEU A 1 451 ? -8.664 -31.562 -9.594 1 96.56 451 LEU A N 1
ATOM 3574 C CA . LEU A 1 451 ? -7.328 -31.969 -9.172 1 96.56 451 LEU A CA 1
ATOM 3575 C C . LEU A 1 451 ? -7.402 -33.031 -8.07 1 96.56 451 LEU A C 1
ATOM 3577 O O . LEU A 1 451 ? -6.551 -33.906 -8.008 1 96.56 451 LEU A O 1
ATOM 3581 N N . HIS A 1 452 ? -8.414 -32.938 -7.234 1 94.25 452 HIS A N 1
ATOM 3582 C CA . HIS A 1 452 ? -8.539 -33.875 -6.105 1 94.25 452 HIS A CA 1
ATOM 3583 C C . HIS A 1 452 ? -8.75 -35.312 -6.586 1 94.25 452 HIS A C 1
ATOM 3585 O O . HIS A 1 452 ? -8.539 -36.25 -5.828 1 94.25 452 HIS A O 1
ATOM 3591 N N . TYR A 1 453 ? -9.109 -35.469 -7.836 1 97 453 TYR A N 1
ATOM 3592 C CA . TYR A 1 453 ? -9.297 -36.812 -8.383 1 97 453 TYR A CA 1
ATOM 3593 C C . TYR A 1 453 ? -7.992 -37.375 -8.938 1 97 453 TYR A C 1
ATOM 3595 O O . TYR A 1 453 ? -7.914 -38.531 -9.297 1 97 453 TYR A O 1
ATOM 3603 N N . VAL A 1 454 ? -6.996 -36.562 -9.016 1 97.31 454 VAL A N 1
ATOM 3604 C CA . VAL A 1 454 ? -5.711 -36.969 -9.562 1 97.31 454 VAL A CA 1
ATOM 3605 C C . VAL A 1 454 ? -4.715 -37.219 -8.43 1 97.31 454 VAL A C 1
ATOM 3607 O O . VAL A 1 454 ? -3.938 -38.156 -8.461 1 97.31 454 VAL A O 1
ATOM 3610 N N . MET A 1 455 ? -4.707 -36.281 -7.484 1 96.38 455 MET A N 1
ATOM 3611 C CA . MET A 1 455 ? -3.807 -36.406 -6.336 1 96.38 455 MET A CA 1
ATOM 3612 C C . MET A 1 455 ? -4.492 -35.906 -5.066 1 96.38 455 MET A C 1
ATOM 3614 O O . MET A 1 455 ? -5.133 -34.844 -5.066 1 96.38 455 MET A O 1
ATOM 3618 N N . PRO A 1 456 ? -4.34 -36.625 -3.992 1 96.5 456 PRO A N 1
ATOM 3619 C CA . PRO A 1 456 ? -4.848 -36.156 -2.701 1 96.5 456 PRO A CA 1
ATOM 3620 C C . PRO A 1 456 ? -3.879 -35.188 -2.004 1 96.5 456 PRO A C 1
ATOM 3622 O O . PRO A 1 456 ? -2.68 -35.219 -2.291 1 96.5 456 PRO A O 1
ATOM 3625 N N . GLY A 1 457 ? -4.324 -34.375 -1.165 1 93.38 457 GLY A N 1
ATOM 3626 C CA . GLY A 1 457 ? -3.561 -33.469 -0.335 1 93.38 457 GLY A CA 1
ATOM 3627 C C . GLY A 1 457 ? -4.422 -32.688 0.639 1 93.38 457 GLY A C 1
ATOM 3628 O O . GLY A 1 457 ? -5.652 -32.719 0.557 1 93.38 457 GLY A O 1
ATOM 3629 N N . TYR A 1 458 ? -3.783 -31.953 1.48 1 89.31 458 TYR A N 1
ATOM 3630 C CA . TYR A 1 458 ? -4.5 -31.172 2.48 1 89.31 458 TYR A CA 1
ATOM 3631 C C . TYR A 1 458 ? -5.184 -29.969 1.844 1 89.31 458 TYR A C 1
ATOM 3633 O O . TYR A 1 458 ? -6.23 -29.516 2.316 1 89.31 458 TYR A O 1
ATOM 3641 N N . TRP A 1 459 ? -4.664 -29.547 0.795 1 84.06 459 TRP A N 1
ATOM 3642 C CA . TRP A 1 459 ? -5.121 -28.281 0.219 1 84.06 459 TRP A CA 1
ATOM 3643 C C . TRP A 1 459 ? -6.336 -28.5 -0.679 1 84.06 459 TRP A C 1
ATOM 3645 O O . TRP A 1 459 ? -7.355 -27.828 -0.529 1 84.06 459 TRP A O 1
ATOM 3655 N N . TYR A 1 460 ? -6.285 -29.406 -1.6 1 85.69 460 TYR A N 1
ATOM 3656 C CA . TYR A 1 460 ? -7.312 -29.531 -2.627 1 85.69 460 TYR A CA 1
ATOM 3657 C C . TYR A 1 460 ? -8.281 -30.656 -2.297 1 85.69 460 TYR A C 1
ATOM 3659 O O . TYR A 1 460 ? -9.359 -30.75 -2.885 1 85.69 460 TYR A O 1
ATOM 3667 N N . GLY A 1 461 ? -7.938 -31.562 -1.388 1 89.19 461 GLY A N 1
ATOM 3668 C CA . GLY A 1 461 ? -8.781 -32.688 -0.963 1 89.19 461 GLY A CA 1
ATOM 3669 C C . GLY A 1 461 ? -8 -33.812 -0.355 1 89.19 461 GLY A C 1
ATOM 3670 O O . GLY A 1 461 ? -7.055 -34.312 -0.964 1 89.19 461 GLY A O 1
ATOM 3671 N N . ALA A 1 462 ? -8.453 -34.25 0.738 1 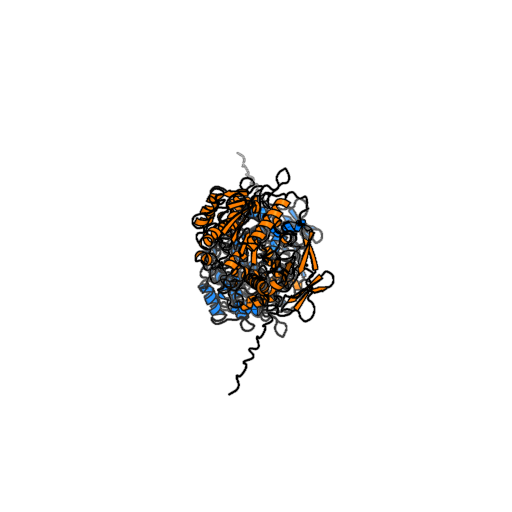91.62 462 ALA A N 1
ATOM 3672 C CA . ALA A 1 462 ? -7.773 -35.344 1.445 1 91.62 462 ALA A CA 1
ATOM 3673 C C . ALA A 1 462 ? -8.016 -36.688 0.757 1 91.62 462 ALA A C 1
ATOM 3675 O O . ALA A 1 462 ? -8.883 -36.781 -0.107 1 91.62 462 ALA A O 1
ATOM 3676 N N . LEU A 1 463 ? -7.16 -37.625 1.121 1 95.38 463 LEU A N 1
ATOM 3677 C CA . LEU A 1 463 ? -7.289 -38.969 0.614 1 95.38 463 LEU A CA 1
ATOM 3678 C C . LEU A 1 463 ? -8.695 -39.5 0.841 1 95.38 463 LEU A C 1
ATOM 3680 O O . LEU A 1 463 ? -9.203 -39.469 1.964 1 95.38 463 LEU A O 1
ATOM 3684 N N . MET A 1 464 ? -9.281 -40.031 -0.237 1 95.31 464 MET A N 1
ATOM 3685 C CA . MET A 1 464 ? -10.648 -40.531 -0.162 1 95.31 464 MET A CA 1
ATOM 3686 C C . MET A 1 464 ? -10.68 -41.906 0.51 1 95.31 464 MET A C 1
ATOM 3688 O O . MET A 1 464 ? -9.703 -42.656 0.466 1 95.31 464 MET A O 1
ATOM 3692 N N . SER A 1 465 ? -11.914 -42.188 1.11 1 94.69 465 SER A N 1
ATOM 3693 C CA . SER A 1 465 ? -12.148 -43.562 1.56 1 94.69 465 SER A CA 1
ATOM 3694 C C . SER A 1 465 ? -12.445 -44.469 0.384 1 94.69 465 SER A C 1
ATOM 3696 O O . SER A 1 465 ? -12.891 -44.031 -0.672 1 94.69 465 SER A O 1
ATOM 3698 N N . ALA A 1 466 ? -12.195 -45.75 0.606 1 93.94 466 ALA A N 1
ATOM 3699 C CA . ALA A 1 466 ? -12.391 -46.75 -0.459 1 93.94 466 ALA A CA 1
ATOM 3700 C C . ALA A 1 466 ? -13.852 -46.781 -0.913 1 93.94 466 ALA A C 1
ATOM 3702 O O . ALA A 1 466 ? -14.141 -47.094 -2.066 1 93.94 466 ALA A O 1
ATOM 3703 N N . ASN A 1 467 ? -14.781 -46.375 -0.025 1 94.19 467 ASN A N 1
ATOM 3704 C CA . ASN A 1 467 ? -16.203 -46.438 -0.33 1 94.19 467 ASN A CA 1
ATOM 3705 C C . ASN A 1 467 ? -16.766 -45.062 -0.734 1 94.19 467 ASN A C 1
ATOM 3707 O O . ASN A 1 467 ? -17.969 -44.906 -0.871 1 94.19 467 ASN A O 1
ATOM 3711 N N . ASP A 1 468 ? -15.898 -44.156 -0.9 1 95.06 468 ASP A N 1
ATOM 3712 C CA . ASP A 1 468 ? -16.344 -42.844 -1.34 1 95.06 468 ASP A CA 1
ATOM 3713 C C . ASP A 1 468 ? -17.016 -42.906 -2.709 1 95.06 468 ASP A C 1
ATOM 3715 O O . ASP A 1 468 ? -16.562 -43.656 -3.586 1 95.06 468 ASP A O 1
ATOM 3719 N N . SER A 1 469 ? -18.062 -42.125 -2.928 1 95 469 SER A N 1
ATOM 3720 C CA . SER A 1 469 ? -18.828 -42.125 -4.168 1 95 469 SER A CA 1
ATOM 3721 C C . SER A 1 469 ? -18.016 -41.562 -5.328 1 95 469 SER A C 1
ATOM 3723 O O . SER A 1 469 ? -18.328 -41.844 -6.492 1 95 469 SER A O 1
ATOM 3725 N N . ASP A 1 470 ? -16.984 -40.844 -5.027 1 96.62 470 ASP A N 1
ATOM 3726 C CA . ASP A 1 470 ? -16.219 -40.156 -6.059 1 96.62 470 ASP A CA 1
ATOM 3727 C C . ASP A 1 470 ? -15.062 -41.062 -6.559 1 96.62 470 ASP A C 1
ATOM 3729 O O . ASP A 1 470 ? -14.336 -40.656 -7.477 1 96.62 470 ASP A O 1
ATOM 3733 N N . VAL A 1 471 ? -14.883 -42.219 -6.031 1 97.69 471 VAL A N 1
ATOM 3734 C CA . VAL A 1 471 ? -13.75 -43.094 -6.332 1 97.69 471 VAL A CA 1
ATOM 3735 C C . VAL A 1 471 ? -13.719 -43.406 -7.824 1 97.69 471 VAL A C 1
ATOM 3737 O O . VAL A 1 471 ? -12.648 -43.469 -8.438 1 97.69 471 VAL A O 1
ATOM 3740 N N . PHE A 1 472 ? -14.875 -43.562 -8.438 1 97 472 PHE A N 1
ATOM 3741 C CA . PHE A 1 472 ? -14.914 -43.906 -9.852 1 97 472 PHE A CA 1
ATOM 3742 C C . PHE A 1 472 ? -14.281 -42.812 -10.703 1 97 472 PHE A C 1
ATOM 3744 O O . PHE A 1 472 ? -13.625 -43.094 -11.703 1 97 472 PHE A O 1
ATOM 3751 N N . MET A 1 473 ? -14.539 -41.625 -10.328 1 97.19 473 MET A N 1
ATOM 3752 C CA . MET A 1 473 ? -13.984 -40.5 -11.078 1 97.19 473 MET A CA 1
ATOM 3753 C C . MET A 1 473 ? -12.477 -40.406 -10.891 1 97.19 473 MET A C 1
ATOM 3755 O O . MET A 1 473 ? -11.742 -40.094 -11.836 1 97.19 473 MET A O 1
ATOM 3759 N N . MET A 1 474 ? -12.031 -40.656 -9.656 1 97.5 474 MET A N 1
ATOM 3760 C CA . MET A 1 474 ? -10.594 -40.719 -9.383 1 97.5 474 MET A CA 1
ATOM 3761 C C . MET A 1 474 ? -9.938 -41.812 -10.234 1 97.5 474 MET A C 1
ATOM 3763 O O . MET A 1 474 ? -8.914 -41.562 -10.875 1 97.5 474 MET A O 1
ATOM 3767 N N . GLU A 1 475 ? -10.508 -42.938 -10.312 1 97.06 475 GLU A N 1
ATOM 3768 C CA . GLU A 1 475 ? -9.969 -44.031 -11.109 1 97.06 475 GLU A CA 1
ATOM 3769 C C . GLU A 1 475 ? -9.992 -43.688 -12.602 1 97.06 475 GLU A C 1
ATOM 3771 O O . GLU A 1 475 ? -9.039 -44 -13.32 1 97.06 475 GLU A O 1
ATOM 3776 N N . ARG A 1 476 ? -11.008 -43.062 -13.016 1 95.88 476 ARG A N 1
ATOM 3777 C CA . ARG A 1 476 ? -11.117 -42.688 -14.422 1 95.88 476 ARG A CA 1
ATOM 3778 C C . ARG A 1 476 ? -10.031 -41.688 -14.797 1 95.88 476 ARG A C 1
ATOM 3780 O O . ARG A 1 476 ? -9.289 -41.906 -15.758 1 95.88 476 ARG A O 1
ATOM 3787 N N . LEU A 1 477 ? -9.938 -40.625 -14.031 1 96.88 477 LEU A N 1
ATOM 3788 C CA . LEU A 1 477 ? -9.008 -39.562 -14.391 1 96.88 477 LEU A CA 1
ATOM 3789 C C . LEU A 1 477 ? -7.566 -40.062 -14.305 1 96.88 477 LEU A C 1
ATOM 3791 O O . LEU A 1 477 ? -6.746 -39.75 -15.172 1 96.88 477 LEU A O 1
ATOM 3795 N N . THR A 1 478 ? -7.207 -40.812 -13.273 1 97.69 478 THR A N 1
ATOM 3796 C CA . THR A 1 478 ? -5.84 -41.312 -13.156 1 97.69 478 THR A CA 1
ATOM 3797 C C . THR A 1 478 ? -5.523 -42.312 -14.281 1 97.69 478 THR A C 1
ATOM 3799 O O . THR A 1 478 ? -4.398 -42.344 -14.789 1 97.69 478 THR A O 1
ATOM 3802 N N . SER A 1 479 ? -6.512 -43.031 -14.617 1 96.19 479 SER A N 1
ATOM 3803 C CA . SER A 1 479 ? -6.328 -43.938 -15.75 1 96.19 479 SER A CA 1
ATOM 3804 C C . SER A 1 479 ? -6.125 -43.156 -17.047 1 96.19 479 SER A C 1
ATOM 3806 O O . SER A 1 479 ? -5.258 -43.5 -17.859 1 96.19 479 SER A O 1
ATOM 3808 N N . TRP A 1 480 ? -6.957 -42.188 -17.25 1 95.69 480 TRP A N 1
ATOM 3809 C CA . TRP A 1 480 ? -6.852 -41.375 -18.453 1 95.69 480 TRP A CA 1
ATOM 3810 C C . TRP A 1 480 ? -5.5 -40.656 -18.516 1 95.69 480 TRP A C 1
ATOM 3812 O O . TRP A 1 480 ? -4.852 -40.656 -19.562 1 95.69 480 TRP A O 1
ATOM 3822 N N . PHE A 1 481 ? -5.051 -40.094 -17.422 1 97.81 481 PHE A N 1
ATOM 3823 C CA . PHE A 1 481 ? -3.777 -39.406 -17.391 1 97.81 481 PHE A CA 1
ATOM 3824 C C . PHE A 1 481 ? -2.617 -40.344 -17.656 1 97.81 481 PHE A C 1
ATOM 3826 O O . PHE A 1 481 ? -1.713 -40.031 -18.438 1 97.81 481 PHE A O 1
ATOM 3833 N N . SER A 1 482 ? -2.688 -41.5 -17.016 1 97.44 482 SER A N 1
ATOM 3834 C CA . SER A 1 482 ? -1.632 -42.5 -17.203 1 97.44 482 SER A CA 1
ATOM 3835 C C . SER A 1 482 ? -1.583 -42.969 -18.656 1 97.44 482 SER A C 1
ATOM 3837 O O . SER A 1 482 ? -0.502 -43.125 -19.219 1 97.44 482 SER A O 1
ATOM 3839 N N . HIS A 1 483 ? -2.707 -43.25 -19.219 1 96.69 483 HIS A N 1
ATOM 3840 C CA . HIS A 1 483 ? -2.766 -43.688 -20.609 1 96.69 483 HIS A CA 1
ATOM 3841 C C . HIS A 1 483 ? -2.221 -42.594 -21.547 1 96.69 483 HIS A C 1
ATOM 3843 O O . HIS A 1 483 ? -1.469 -42.906 -22.484 1 96.69 483 HIS A O 1
ATOM 3849 N N . PHE A 1 484 ? -2.635 -41.406 -21.328 1 97.12 484 PHE A N 1
ATOM 3850 C CA . PHE A 1 484 ? -2.135 -40.281 -22.125 1 97.12 484 PHE A CA 1
ATOM 3851 C C . PHE A 1 484 ? -0.623 -40.156 -21.984 1 97.12 484 PHE A C 1
ATOM 3853 O O . PHE A 1 484 ? 0.077 -39.906 -22.953 1 97.12 484 PHE A O 1
ATOM 3860 N N . ALA A 1 485 ? -0.113 -40.312 -20.781 1 98.25 485 ALA A N 1
ATOM 3861 C CA . ALA A 1 485 ? 1.324 -40.25 -20.531 1 98.25 485 ALA A CA 1
ATOM 3862 C C . ALA A 1 485 ? 2.066 -41.312 -21.328 1 98.25 485 ALA A C 1
ATOM 3864 O O . ALA A 1 485 ? 3.199 -41.094 -21.766 1 98.25 485 ALA A O 1
ATOM 3865 N N . LYS A 1 486 ? 1.438 -42.375 -21.469 1 97.12 486 LYS A N 1
ATOM 3866 C CA . LYS A 1 486 ? 2.053 -43.531 -22.141 1 97.12 486 LYS A CA 1
ATOM 3867 C C . LYS A 1 486 ? 1.952 -43.375 -23.656 1 97.12 486 LYS A C 1
ATOM 3869 O O . LYS A 1 486 ? 2.904 -43.656 -24.391 1 97.12 486 LYS A O 1
ATOM 3874 N N . THR A 1 487 ? 0.808 -42.844 -24.172 1 95.88 487 THR A N 1
ATOM 3875 C CA . THR A 1 487 ? 0.538 -43 -25.594 1 95.88 487 THR A CA 1
ATOM 3876 C C . THR A 1 487 ? 0.427 -41.656 -26.281 1 95.88 487 THR A C 1
ATOM 3878 O O . THR A 1 487 ? 0.54 -41.562 -27.516 1 95.88 487 THR A O 1
ATOM 3881 N N . GLY A 1 488 ? 0.063 -40.656 -25.531 1 95.62 488 GLY A N 1
ATOM 3882 C CA . GLY A 1 488 ? -0.185 -39.344 -26.109 1 95.62 488 GLY A CA 1
ATOM 3883 C C . GLY A 1 488 ? -1.587 -39.188 -26.672 1 95.62 488 GLY A C 1
ATOM 3884 O O . GLY A 1 488 ? -1.905 -38.188 -27.297 1 95.62 488 GLY A O 1
ATOM 3885 N N . THR A 1 489 ? -2.408 -40.188 -26.406 1 92.81 489 THR A N 1
ATOM 3886 C CA . THR A 1 489 ? -3.793 -40.156 -26.859 1 92.81 489 THR A CA 1
ATOM 3887 C C . THR A 1 489 ? -4.75 -40.5 -25.719 1 92.81 489 THR A C 1
ATOM 3889 O O . THR A 1 489 ? -4.367 -41.156 -24.75 1 92.81 489 THR A O 1
ATOM 3892 N N . PRO A 1 490 ? -5.945 -39.969 -25.766 1 88.62 490 PRO A N 1
ATOM 3893 C CA . PRO A 1 490 ? -6.895 -40.312 -24.703 1 88.62 490 PRO A CA 1
ATOM 3894 C C . PRO A 1 490 ? -7.422 -41.75 -24.812 1 88.62 490 PRO A C 1
ATOM 3896 O O . PRO A 1 490 ? -7.207 -42.406 -25.844 1 88.62 490 PRO A O 1
ATOM 3899 N N . VAL A 1 491 ? -7.949 -42.188 -23.656 1 82.5 491 VAL A N 1
ATOM 3900 C CA . VAL A 1 491 ? -8.578 -43.5 -23.656 1 82.5 491 VAL A CA 1
ATOM 3901 C C . VAL A 1 491 ? -9.82 -43.469 -24.531 1 82.5 491 VAL A C 1
ATOM 3903 O O . VAL A 1 491 ? -10.602 -42.531 -24.5 1 82.5 491 VAL A O 1
ATOM 3906 N N . ASN A 1 492 ? -9.789 -44.125 -25.672 1 63.94 492 ASN A N 1
ATOM 3907 C CA . ASN A 1 492 ? -10.875 -44.156 -26.641 1 63.94 492 ASN A CA 1
ATOM 3908 C C . ASN A 1 492 ? -12.078 -44.938 -26.109 1 63.94 492 ASN A C 1
ATOM 3910 O O . ASN A 1 492 ? -12.031 -46.156 -26 1 63.94 492 ASN A O 1
ATOM 3914 N N . SER A 1 493 ? -12.711 -44.344 -25.234 1 58.81 493 SER A N 1
ATOM 3915 C CA . SER A 1 493 ? -13.953 -45.062 -24.984 1 58.81 493 SER A CA 1
ATOM 3916 C C . SER A 1 493 ? -14.906 -44.938 -26.172 1 58.81 493 SER A C 1
ATOM 3918 O O . SER A 1 493 ? -14.57 -44.312 -27.188 1 58.81 493 SER A O 1
ATOM 3920 N N . THR A 1 494 ? -16.297 -45.062 -25.891 1 53.53 494 THR A N 1
ATOM 3921 C CA . THR A 1 494 ? -17.375 -45.312 -26.844 1 53.53 494 THR A CA 1
ATOM 3922 C C . THR A 1 494 ? -17.359 -44.281 -27.953 1 53.53 494 THR A C 1
ATOM 3924 O O . THR A 1 494 ? -17.438 -44.594 -29.141 1 53.53 494 THR A O 1
ATOM 3927 N N . ASP A 1 495 ? -17.359 -42.938 -27.609 1 63.78 495 ASP A N 1
ATOM 3928 C CA . ASP A 1 495 ? -17.547 -41.938 -28.625 1 63.78 495 ASP A CA 1
ATOM 3929 C C . ASP A 1 495 ? -16.203 -41.406 -29.125 1 63.78 495 ASP A C 1
ATOM 3931 O O . ASP A 1 495 ? -15.242 -41.312 -28.359 1 63.78 495 ASP A O 1
ATOM 3935 N N . ILE A 1 496 ? -15.992 -41.375 -30.297 1 77.56 496 ILE A N 1
ATOM 3936 C CA . ILE A 1 496 ? -14.789 -40.875 -30.953 1 77.56 496 ILE A CA 1
ATOM 3937 C C . ILE A 1 496 ? -14.484 -39.438 -30.469 1 77.56 496 ILE A C 1
ATOM 3939 O O . ILE A 1 496 ? -15.328 -38.562 -30.562 1 77.56 496 ILE A O 1
ATOM 3943 N N . TRP A 1 497 ? -13.5 -39.219 -29.625 1 89.44 497 TRP A N 1
ATOM 3944 C CA . TRP A 1 497 ? -12.953 -37.969 -29.172 1 89.44 497 TRP A CA 1
ATOM 3945 C C . TRP A 1 497 ? -11.688 -37.594 -29.953 1 89.44 497 TRP A C 1
ATOM 3947 O O . TRP A 1 497 ? -10.578 -37.875 -29.484 1 89.44 497 TRP A O 1
ATOM 3957 N N . PRO A 1 498 ? -11.891 -36.969 -31.172 1 88.44 498 PRO A N 1
ATOM 3958 C CA . PRO A 1 498 ? -10.734 -36.656 -32 1 88.44 498 PRO A CA 1
ATOM 3959 C C . PRO A 1 498 ? -9.953 -35.438 -31.484 1 88.44 498 PRO A C 1
ATOM 3961 O O . PRO A 1 498 ? -10.508 -34.594 -30.781 1 88.44 498 PRO A O 1
ATOM 3964 N N . PRO A 1 499 ? -8.711 -35.406 -31.812 1 92.94 499 PRO A N 1
ATOM 3965 C CA . PRO A 1 499 ? -7.996 -34.156 -31.484 1 92.94 499 PRO A CA 1
ATOM 3966 C C . PRO A 1 499 ? -8.547 -32.938 -32.219 1 92.94 499 PRO A C 1
ATOM 3968 O O . PRO A 1 499 ? -8.992 -33.062 -33.375 1 92.94 499 PRO A O 1
ATOM 3971 N N . CYS A 1 500 ? -8.422 -31.844 -31.562 1 93.81 500 CYS A N 1
ATOM 3972 C CA . CYS A 1 500 ? -8.828 -30.578 -32.188 1 93.81 500 CYS A CA 1
ATOM 3973 C C . CYS A 1 500 ? -7.875 -30.188 -33.312 1 93.81 500 CYS A C 1
ATOM 3975 O O . CYS A 1 500 ? -6.672 -30.438 -33.219 1 93.81 500 CYS A O 1
ATOM 3977 N N . ASN A 1 501 ? -8.398 -29.641 -34.375 1 86.25 501 ASN A N 1
ATOM 3978 C CA . ASN A 1 501 ? -7.645 -29.047 -35.469 1 86.25 501 ASN A CA 1
ATOM 3979 C C . ASN A 1 501 ? -8.398 -27.875 -36.094 1 86.25 501 ASN A C 1
ATOM 3981 O O . ASN A 1 501 ? -9.289 -27.297 -35.469 1 86.25 501 ASN A O 1
ATOM 3985 N N . SER A 1 502 ? -7.91 -27.453 -37.281 1 78.5 502 SER A N 1
ATOM 3986 C CA . SER A 1 502 ? -8.461 -26.25 -37.906 1 78.5 502 SER A CA 1
ATOM 3987 C C . SER A 1 502 ? -9.922 -26.438 -38.281 1 78.5 502 SER A C 1
ATOM 3989 O O . SER A 1 502 ? -10.672 -25.469 -38.406 1 78.5 502 SER A O 1
ATOM 3991 N N . THR A 1 503 ? -10.359 -27.625 -38.375 1 83.44 503 THR A N 1
ATOM 3992 C CA . THR A 1 503 ? -11.703 -27.859 -38.875 1 83.44 503 THR A CA 1
ATOM 3993 C C . THR A 1 503 ? -12.578 -28.516 -37.844 1 83.44 503 THR A C 1
ATOM 3995 O O . THR A 1 503 ? -13.805 -28.469 -37.906 1 83.44 503 THR A O 1
ATOM 3998 N N . VAL A 1 504 ? -11.992 -29.172 -36.938 1 87.06 504 VAL A N 1
ATOM 3999 C CA . VAL A 1 504 ? -12.719 -29.922 -35.938 1 87.06 504 VAL A CA 1
ATOM 4000 C C . VAL A 1 504 ? -12.352 -29.375 -34.531 1 87.06 504 VAL A C 1
ATOM 4002 O O . VAL A 1 504 ? -11.195 -29.438 -34.125 1 87.06 504 VAL A O 1
ATOM 4005 N N . LEU A 1 505 ? -13.344 -28.844 -33.938 1 91.44 505 LEU A N 1
ATOM 4006 C CA . LEU A 1 505 ? -13.203 -28.406 -32.562 1 91.44 505 LEU A CA 1
ATOM 4007 C C . LEU A 1 505 ? -14.258 -29.062 -31.672 1 91.44 505 LEU A C 1
ATOM 4009 O O . LEU A 1 505 ? -15.375 -28.562 -31.562 1 91.44 505 LEU A O 1
ATOM 4013 N N . LYS A 1 506 ? -13.82 -30.203 -31.016 1 93 506 LYS A N 1
ATOM 4014 C CA . LYS A 1 506 ? -14.727 -30.938 -30.125 1 93 506 LYS A CA 1
ATOM 4015 C C . LYS A 1 506 ? -14.188 -30.969 -28.703 1 93 506 LYS A C 1
ATOM 4017 O O . LYS A 1 506 ? -12.969 -30.953 -28.484 1 93 506 LYS A O 1
ATOM 4022 N N . MET A 1 507 ? -15.102 -31.031 -27.812 1 95.5 507 MET A N 1
ATOM 4023 C CA . MET A 1 507 ? -14.789 -31.062 -26.375 1 95.5 507 MET A CA 1
ATOM 4024 C C . MET A 1 507 ? -15.453 -32.281 -25.719 1 95.5 507 MET A C 1
ATOM 4026 O O . MET A 1 507 ? -16.609 -32.594 -26.016 1 95.5 507 MET A O 1
ATOM 4030 N N . LEU A 1 508 ? -14.695 -32.938 -24.938 1 95.69 508 LEU A N 1
ATOM 4031 C CA . LEU A 1 508 ? -15.281 -33.969 -24.094 1 95.69 508 LEU A CA 1
ATOM 4032 C C . LEU A 1 508 ? -15.805 -33.406 -22.781 1 95.69 508 LEU A C 1
ATOM 4034 O O . LEU A 1 508 ? -15.055 -32.75 -22.047 1 95.69 508 LEU A O 1
ATOM 4038 N N . TYR A 1 509 ? -17.047 -33.594 -22.5 1 96.38 509 TYR A N 1
ATOM 4039 C CA . TYR A 1 509 ? -17.656 -33.25 -21.219 1 96.38 509 TYR A CA 1
ATOM 4040 C C . TYR A 1 509 ? -17.625 -34.438 -20.25 1 96.38 509 TYR A C 1
ATOM 4042 O O . TYR A 1 509 ? -18.297 -35.438 -20.484 1 96.38 509 TYR A O 1
ATOM 4050 N N . ASN A 1 510 ? -16.828 -34.312 -19.234 1 96.06 510 ASN A N 1
ATOM 4051 C CA . ASN A 1 510 ? -16.578 -35.406 -18.297 1 96.06 510 ASN A CA 1
ATOM 4052 C C . ASN A 1 510 ? -17.516 -35.344 -17.094 1 96.06 510 ASN A C 1
ATOM 4054 O O . ASN A 1 510 ? -17.141 -34.812 -16.047 1 96.06 510 ASN A O 1
ATOM 4058 N N . GLY A 1 511 ? -18.688 -35.812 -17.219 1 95.81 511 GLY A N 1
ATOM 4059 C CA . GLY A 1 511 ? -19.656 -36 -16.141 1 95.81 511 GLY A CA 1
ATOM 4060 C C . GLY A 1 511 ? -19.688 -37.438 -15.609 1 95.81 511 GLY A C 1
ATOM 4061 O O . GLY A 1 511 ? -18.688 -38.125 -15.672 1 95.81 511 GLY A O 1
ATOM 4062 N N . VAL A 1 512 ? -20.875 -37.719 -14.961 1 95.25 512 VAL A N 1
ATOM 4063 C CA . VAL A 1 512 ? -21.016 -39.125 -14.578 1 95.25 512 VAL A CA 1
ATOM 4064 C C . VAL A 1 512 ? -20.828 -40.031 -15.805 1 95.25 512 VAL A C 1
ATOM 4066 O O . VAL A 1 512 ? -20.094 -41.031 -15.75 1 95.25 512 VAL A O 1
ATOM 4069 N N . VAL A 1 513 ? -21.484 -39.531 -16.812 1 92.94 513 VAL A N 1
ATOM 4070 C CA . VAL A 1 513 ? -21.219 -40.094 -18.125 1 92.94 513 VAL A CA 1
ATOM 4071 C C . VAL A 1 513 ? -20.484 -39.094 -18.984 1 92.94 513 VAL A C 1
ATOM 4073 O O . VAL A 1 513 ? -20.594 -37.875 -18.781 1 92.94 513 VAL A O 1
ATOM 4076 N N . THR A 1 514 ? -19.688 -39.562 -19.938 1 93.94 514 THR A N 1
ATOM 4077 C CA . THR A 1 514 ? -18.953 -38.656 -20.828 1 93.94 514 THR A CA 1
ATOM 4078 C C . THR A 1 514 ? -19.781 -38.375 -22.078 1 93.94 514 THR A C 1
ATOM 4080 O O . THR A 1 514 ? -20.562 -39.188 -22.531 1 93.94 514 THR A O 1
ATOM 4083 N N . GLN A 1 515 ? -19.578 -37.125 -22.562 1 92.31 515 GLN A N 1
ATOM 4084 C CA . GLN A 1 515 ? -20.188 -36.719 -23.828 1 92.31 515 GLN A CA 1
ATOM 4085 C C . GLN A 1 515 ? -19.219 -35.844 -24.625 1 92.31 515 GLN A C 1
ATOM 4087 O O . GLN A 1 515 ? -18.438 -35.094 -24.062 1 92.31 515 GLN A O 1
ATOM 4092 N N . VAL A 1 516 ? -19.234 -36.062 -25.922 1 94 516 VAL A N 1
ATOM 4093 C CA . VAL A 1 516 ? -18.422 -35.219 -26.812 1 94 516 VAL A CA 1
ATOM 4094 C C . VAL A 1 516 ? -19.328 -34.25 -27.562 1 94 516 VAL A C 1
ATOM 4096 O O . VAL A 1 516 ? -20.391 -34.625 -28.062 1 94 516 VAL A O 1
ATOM 4099 N N . GLY A 1 517 ? -18.969 -33 -27.609 1 92.81 517 GLY A N 1
ATOM 4100 C CA . GLY A 1 517 ? -19.781 -31.984 -28.281 1 92.81 517 GLY A CA 1
ATOM 4101 C C . GLY A 1 517 ? -19 -30.734 -28.609 1 92.81 517 GLY A C 1
ATOM 4102 O O . GLY A 1 517 ? -17.766 -30.75 -28.656 1 92.81 517 GLY A O 1
ATOM 4103 N N . SER A 1 518 ? -19.766 -29.703 -29 1 93.75 518 SER A N 1
ATOM 4104 C CA . SER A 1 518 ? -19.156 -28.406 -29.297 1 93.75 518 SER A CA 1
ATOM 4105 C C . SER A 1 518 ? -18.562 -27.781 -28.047 1 93.75 518 SER A C 1
ATOM 4107 O O . SER A 1 518 ? -19.031 -28.031 -26.938 1 93.75 518 SER A O 1
ATOM 4109 N N . PRO A 1 519 ? -17.516 -27 -28.25 1 95.25 519 PRO A N 1
ATOM 4110 C CA . PRO A 1 519 ? -16.891 -26.375 -27.094 1 95.25 519 PRO A CA 1
ATOM 4111 C C . PRO A 1 519 ? -17.875 -25.531 -26.281 1 95.25 519 PRO A C 1
ATOM 4113 O O . PRO A 1 519 ? -18.75 -24.875 -26.844 1 95.25 519 PRO A O 1
ATOM 4116 N N . GLY A 1 520 ? -17.656 -25.562 -25 1 94.5 520 GLY A N 1
ATOM 4117 C CA . GLY A 1 520 ? -18.5 -24.812 -24.078 1 94.5 520 GLY A CA 1
ATOM 4118 C C . GLY A 1 520 ? -18.234 -23.312 -24.125 1 94.5 520 GLY A C 1
ATOM 4119 O O . GLY A 1 520 ? -17.141 -22.875 -24.484 1 94.5 520 GLY A O 1
ATOM 4120 N N . TYR A 1 521 ? -19.266 -22.484 -23.859 1 96.31 521 TYR A N 1
ATOM 4121 C CA . TYR A 1 521 ? -19.234 -21.062 -23.609 1 96.31 521 TYR A CA 1
ATOM 4122 C C . TYR A 1 521 ? -18.703 -20.297 -24.812 1 96.31 521 TYR A C 1
ATOM 4124 O O . TYR A 1 521 ? -18.016 -19.281 -24.672 1 96.31 521 TYR A O 1
ATOM 4132 N N . SER A 1 522 ? -18.906 -20.766 -26 1 93.81 522 SER A N 1
ATOM 4133 C CA . SER A 1 522 ? -18.375 -20.188 -27.219 1 93.81 522 SER A CA 1
ATOM 4134 C C . SER A 1 522 ? -18.812 -18.734 -27.391 1 93.81 522 SER A C 1
ATOM 4136 O O . SER A 1 522 ? -18.031 -17.891 -27.844 1 93.81 522 SER A O 1
ATOM 4138 N N . ASN A 1 523 ? -20.016 -18.406 -26.984 1 95.38 523 ASN A N 1
ATOM 4139 C CA . ASN A 1 523 ? -20.516 -17.047 -27.094 1 95.38 523 ASN A CA 1
ATOM 4140 C C . ASN A 1 523 ? -19.75 -16.094 -26.172 1 95.38 523 ASN A C 1
ATOM 4142 O O . ASN A 1 523 ? -19.469 -14.953 -26.562 1 95.38 523 ASN A O 1
ATOM 4146 N N . ARG A 1 524 ? -19.453 -16.562 -25.031 1 97.75 524 ARG A N 1
ATOM 4147 C CA . ARG A 1 524 ? -18.719 -15.742 -24.094 1 97.75 524 ARG A CA 1
ATOM 4148 C C . ARG A 1 524 ? -17.281 -15.5 -24.578 1 97.75 524 ARG A C 1
ATOM 4150 O O . ARG A 1 524 ? -16.797 -14.367 -24.562 1 97.75 524 ARG A O 1
ATOM 4157 N N . TYR A 1 525 ? -16.625 -16.516 -25.078 1 96.94 525 TYR A N 1
ATOM 4158 C CA . TYR A 1 525 ? -15.234 -16.391 -25.5 1 96.94 525 TYR A CA 1
ATOM 4159 C C . TYR A 1 525 ? -15.117 -15.57 -26.781 1 96.94 525 TYR A C 1
ATOM 4161 O O . TYR A 1 525 ? -14.094 -14.914 -27 1 96.94 525 TYR A O 1
ATOM 4169 N N . ALA A 1 526 ? -16.188 -15.523 -27.562 1 96.06 526 ALA A N 1
ATOM 4170 C CA . ALA A 1 526 ? -16.203 -14.648 -28.734 1 96.06 526 ALA A CA 1
ATOM 4171 C C . ALA A 1 526 ? -16.125 -13.18 -28.312 1 96.06 526 ALA A C 1
ATOM 4173 O O . ALA A 1 526 ? -15.43 -12.383 -28.953 1 96.06 526 ALA A O 1
ATOM 4174 N N . VAL A 1 527 ? -16.797 -12.836 -27.281 1 97.12 527 VAL A N 1
ATOM 4175 C CA . VAL A 1 527 ? -16.734 -11.477 -26.75 1 97.12 527 VAL A CA 1
ATOM 4176 C C . VAL A 1 527 ? -15.328 -11.164 -26.266 1 97.12 527 VAL A C 1
ATOM 4178 O O . VAL A 1 527 ? -14.789 -10.094 -26.562 1 97.12 527 VAL A O 1
ATOM 4181 N N . TRP A 1 528 ? -14.742 -12.07 -25.578 1 97.62 528 TRP A N 1
ATOM 4182 C CA . TRP A 1 528 ? -13.398 -11.859 -25.062 1 97.62 528 TRP A CA 1
ATOM 4183 C C . TRP A 1 528 ? -12.383 -11.773 -26.188 1 97.62 528 TRP A C 1
ATOM 4185 O O . TRP A 1 528 ? -11.422 -11 -26.125 1 97.62 528 TRP A O 1
ATOM 4195 N N . ASP A 1 529 ? -12.586 -12.539 -27.25 1 96.12 529 ASP A N 1
ATOM 4196 C CA . ASP A 1 529 ? -11.719 -12.445 -28.422 1 96.12 529 ASP A CA 1
ATOM 4197 C C . ASP A 1 529 ? -11.773 -11.047 -29.031 1 96.12 529 ASP A C 1
ATOM 4199 O O . ASP A 1 529 ? -10.758 -10.523 -29.5 1 96.12 529 ASP A O 1
ATOM 4203 N N . GLU A 1 530 ? -12.883 -10.508 -29.016 1 95.62 530 GLU A N 1
ATOM 4204 C CA . GLU A 1 530 ? -13.055 -9.164 -29.562 1 95.62 530 GLU A CA 1
ATOM 4205 C C . GLU A 1 530 ? -12.391 -8.117 -28.672 1 95.62 530 GLU A C 1
ATOM 4207 O O . GLU A 1 530 ? -11.742 -7.191 -29.172 1 95.62 530 GLU A O 1
ATOM 4212 N N . LEU A 1 531 ? -12.555 -8.281 -27.422 1 96.31 531 LEU A N 1
ATOM 4213 C CA . LEU A 1 531 ? -12.062 -7.297 -26.469 1 96.31 531 LEU A CA 1
ATOM 4214 C C . LEU A 1 531 ? -10.555 -7.41 -26.297 1 96.31 531 LEU A C 1
ATOM 4216 O O . LEU A 1 531 ? -9.883 -6.422 -26 1 96.31 531 LEU A O 1
ATOM 4220 N N . PHE A 1 532 ? -10.094 -8.625 -26.469 1 95.19 532 PHE A N 1
ATOM 4221 C CA . PHE A 1 532 ? -8.68 -8.898 -26.25 1 95.19 532 PHE A CA 1
ATOM 4222 C C . PHE A 1 532 ? -8.086 -9.656 -27.422 1 95.19 532 PHE A C 1
ATOM 4224 O O . PHE A 1 532 ? -7.645 -10.797 -27.281 1 95.19 532 PHE A O 1
ATOM 4231 N N . PRO A 1 533 ? -8 -9.016 -28.578 1 86.44 533 PRO A N 1
ATOM 4232 C CA . PRO A 1 533 ? -7.562 -9.703 -29.781 1 86.44 533 PRO A CA 1
ATOM 4233 C C . PRO A 1 533 ? -6.086 -10.094 -29.75 1 86.44 533 PRO A C 1
ATOM 4235 O O . PRO A 1 533 ? -5.668 -11.023 -30.438 1 86.44 533 PRO A O 1
ATOM 4238 N N . THR A 1 534 ? -5.355 -9.266 -29.062 1 73.38 534 THR A N 1
ATOM 4239 C CA . THR A 1 534 ? -3.924 -9.523 -28.953 1 73.38 534 THR A CA 1
ATOM 4240 C C . THR A 1 534 ? -3.508 -9.672 -27.5 1 73.38 534 THR A C 1
ATOM 4242 O O . THR A 1 534 ? -4.328 -9.5 -26.594 1 73.38 534 THR A O 1
ATOM 4245 N N . HIS A 1 535 ? -2.338 -10.25 -27.391 1 64.44 535 HIS A N 1
ATOM 4246 C CA . HIS A 1 535 ? -1.774 -10.32 -26.047 1 64.44 535 HIS A CA 1
ATOM 4247 C C . HIS A 1 535 ? -1.487 -8.93 -25.5 1 64.44 535 HIS A C 1
ATOM 4249 O O . HIS A 1 535 ? -1.411 -7.961 -26.25 1 64.44 535 HIS A O 1
ATOM 4255 N N . ALA A 1 536 ? -1.638 -8.93 -24.172 1 60.47 536 ALA A N 1
ATOM 4256 C CA . ALA A 1 536 ? -1.264 -7.652 -23.578 1 60.47 536 ALA A CA 1
ATOM 4257 C C . ALA A 1 536 ? 0.16 -7.262 -23.969 1 60.47 536 ALA A C 1
ATOM 4259 O O . ALA A 1 536 ? 1.021 -8.125 -24.141 1 60.47 536 ALA A O 1
ATOM 4260 N N . ARG A 1 537 ? 0.321 -6.219 -24.578 1 49.75 537 ARG A N 1
ATOM 4261 C CA . ARG A 1 537 ? 1.655 -5.738 -24.938 1 49.75 537 ARG A CA 1
ATOM 4262 C C . ARG A 1 537 ? 2.6 -5.832 -23.734 1 49.75 537 ARG A C 1
ATOM 4264 O O . ARG A 1 537 ? 2.193 -5.594 -22.594 1 49.75 537 ARG A O 1
ATOM 4271 N N . GLY A 1 538 ? 3.416 -6.848 -23.828 1 41.53 538 GLY A N 1
ATOM 4272 C CA . GLY A 1 538 ? 4.582 -6.844 -22.953 1 41.53 538 GLY A CA 1
ATOM 4273 C C . GLY A 1 538 ? 5.156 -5.457 -22.734 1 41.53 538 GLY A C 1
ATOM 4274 O O . GLY A 1 538 ? 4.914 -4.547 -23.531 1 41.53 538 GLY A O 1
ATOM 4275 N N . GLY A 1 539 ? 5.242 -4.84 -21.547 1 38.62 539 GLY A N 1
ATOM 4276 C CA . GLY A 1 539 ? 5.797 -3.59 -21.047 1 38.62 539 GLY A CA 1
ATOM 4277 C C . GLY A 1 539 ? 4.941 -2.936 -19.984 1 38.62 539 GLY A C 1
ATOM 4278 O O . GLY A 1 539 ? 3.729 -2.787 -20.156 1 38.62 539 GLY A O 1
ATOM 4279 N N . GLY A 1 540 ? 5.156 -3.561 -19.016 1 34.5 540 GLY A N 1
ATOM 4280 C CA . GLY A 1 540 ? 4.496 -3.066 -17.812 1 34.5 540 GLY A CA 1
ATOM 4281 C C . GLY A 1 540 ? 3.908 -1.679 -17.984 1 34.5 540 GLY A C 1
ATOM 4282 O O . GLY A 1 540 ? 4.5 -0.827 -18.641 1 34.5 540 GLY A O 1
ATOM 4283 N N . ALA A 1 541 ? 2.654 -1.685 -18.156 1 30.56 541 ALA A N 1
ATOM 4284 C CA . ALA A 1 541 ? 2.107 -0.335 -18.047 1 30.56 541 ALA A CA 1
ATOM 4285 C C . ALA A 1 541 ? 2.998 0.544 -17.172 1 30.56 541 ALA A C 1
ATOM 4287 O O . ALA A 1 541 ? 3.297 0.195 -16.031 1 30.56 541 ALA A O 1
ATOM 4288 N N . ALA A 1 542 ? 3.91 1.129 -17.812 1 31.31 542 ALA A N 1
ATOM 4289 C CA . ALA A 1 542 ? 4.629 2.139 -17.031 1 31.31 542 ALA A CA 1
ATOM 4290 C C . ALA A 1 542 ? 3.703 2.832 -16.047 1 31.31 542 ALA A C 1
ATOM 4292 O O . ALA A 1 542 ? 2.947 3.732 -16.406 1 31.31 542 ALA A O 1
ATOM 4293 N N . TRP A 1 543 ? 2.992 1.975 -15.352 1 31.81 543 TRP A N 1
ATOM 4294 C CA . TRP A 1 543 ? 2.355 2.695 -14.258 1 31.81 543 TRP A CA 1
ATOM 4295 C C . TRP A 1 543 ? 3.35 3.619 -13.562 1 31.81 543 TRP A C 1
ATOM 4297 O O . TRP A 1 543 ? 4.367 3.162 -13.031 1 31.81 543 TRP A O 1
ATOM 4307 N N . LYS A 1 544 ? 3.689 4.516 -14.164 1 33.25 544 LYS A N 1
ATOM 4308 C CA . LYS A 1 544 ? 4.441 5.41 -13.289 1 33.25 544 LYS A CA 1
ATOM 4309 C C . LYS A 1 544 ? 3.762 5.547 -11.93 1 33.25 544 LYS A C 1
ATOM 4311 O O . LYS A 1 544 ? 2.57 5.859 -11.852 1 33.25 544 LYS A O 1
ATOM 4316 N N . LEU A 1 545 ? 4.133 4.578 -11.055 1 29.75 545 LEU A N 1
ATOM 4317 C CA . LEU A 1 545 ? 3.75 4.902 -9.68 1 29.75 545 LEU A CA 1
ATOM 4318 C C . LEU A 1 545 ? 3.49 6.398 -9.531 1 29.75 545 LEU A C 1
ATOM 4320 O O . LEU A 1 545 ? 4.414 7.207 -9.641 1 29.75 545 LEU A O 1
ATOM 4324 N N . SER A 1 546 ? 2.539 6.738 -10.219 1 26.66 546 SER A N 1
ATOM 4325 C CA . SER A 1 546 ? 2.271 8.086 -9.719 1 26.66 546 SER A CA 1
ATOM 4326 C C . SER A 1 546 ? 2.41 8.141 -8.203 1 26.66 546 SER A C 1
ATOM 4328 O O . SER A 1 546 ? 1.792 7.355 -7.484 1 26.66 546 SER A O 1
ATOM 4330 N N . PHE A 1 547 ? 3.578 8.312 -7.91 1 28.47 547 PHE A N 1
ATOM 4331 C CA . PHE A 1 547 ? 4.023 8.5 -6.535 1 28.47 547 PHE A CA 1
ATOM 4332 C C . PHE A 1 547 ? 3.047 9.375 -5.762 1 28.47 547 PHE A C 1
ATOM 4334 O O . PHE A 1 547 ? 2.934 10.578 -6.031 1 28.47 547 PHE A O 1
ATOM 4341 N N . ALA A 1 548 ? 1.927 8.812 -5.539 1 27.2 548 ALA A N 1
ATOM 4342 C CA . ALA A 1 548 ? 1.344 9.602 -4.453 1 27.2 548 ALA A CA 1
ATOM 4343 C C . ALA A 1 548 ? 2.326 9.75 -3.297 1 27.2 548 ALA A C 1
ATOM 4345 O O . ALA A 1 548 ? 2.938 8.766 -2.861 1 27.2 548 ALA A O 1
ATOM 4346 N N . VAL A 1 549 ? 2.834 10.758 -3.143 1 23.77 549 VAL A N 1
ATOM 4347 C CA . VAL A 1 549 ? 3.834 11.227 -2.186 1 23.77 549 VAL A CA 1
ATOM 4348 C C . VAL A 1 549 ? 3.355 10.945 -0.762 1 23.77 549 VAL A C 1
ATOM 4350 O O . VAL A 1 549 ? 2.346 11.5 -0.32 1 23.77 549 VAL A O 1
ATOM 4353 N N . ALA A 1 550 ? 3.367 9.766 -0.299 1 26.81 550 ALA A N 1
ATOM 4354 C CA . ALA A 1 550 ? 3.098 9.5 1.112 1 26.81 550 ALA A CA 1
ATOM 4355 C C . ALA A 1 550 ? 4.211 10.062 1.997 1 26.81 550 ALA A C 1
ATOM 4357 O O . ALA A 1 550 ? 5.367 9.656 1.881 1 26.81 550 ALA A O 1
ATOM 4358 N N . VAL A 1 551 ? 4.41 11.227 2.285 1 24.84 551 VAL A N 1
ATOM 4359 C CA . VAL A 1 551 ? 5.441 11.711 3.197 1 24.84 551 VAL A CA 1
ATOM 4360 C C . VAL A 1 551 ? 4.98 11.523 4.641 1 24.84 551 VAL A C 1
ATOM 4362 O O . VAL A 1 551 ? 4.062 12.203 5.102 1 24.84 551 VAL A O 1
ATOM 4365 N N . ALA A 1 552 ? 4.605 10.336 5.16 1 28.59 552 ALA A N 1
ATOM 4366 C CA . ALA A 1 552 ? 4.176 10.477 6.547 1 28.59 552 ALA A CA 1
ATOM 4367 C C . ALA A 1 552 ? 5.355 10.82 7.453 1 28.59 552 ALA A C 1
ATOM 4369 O O . ALA A 1 552 ? 6.516 10.609 7.082 1 28.59 552 ALA A O 1
ATOM 4370 N N . THR A 1 553 ? 5.059 10.797 8.859 1 29.16 553 THR A N 1
ATOM 4371 C CA . THR A 1 553 ? 5.508 11.43 10.094 1 29.16 553 THR A CA 1
ATOM 4372 C C . THR A 1 553 ? 6.68 10.664 10.695 1 29.16 553 THR A C 1
ATOM 4374 O O . THR A 1 553 ? 6.492 9.602 11.305 1 29.16 553 THR A O 1
ATOM 4377 N N . GLY A 1 554 ? 7.695 10.344 10.023 1 29.12 554 GLY A N 1
ATOM 4378 C CA . GLY A 1 554 ? 8.82 9.812 10.773 1 29.12 554 GLY A CA 1
ATOM 4379 C C . GLY A 1 554 ? 9.203 10.672 11.961 1 29.12 554 GLY A C 1
ATOM 4380 O O . GLY A 1 554 ? 10.211 10.414 12.625 1 29.12 554 GLY A O 1
ATOM 4381 N N . VAL A 1 555 ? 8.758 11.781 11.93 1 31.75 555 VAL A N 1
ATOM 4382 C CA . VAL A 1 555 ? 9.273 12.609 13.016 1 31.75 555 VAL A CA 1
ATOM 4383 C C . VAL A 1 555 ? 8.867 12.016 14.359 1 31.75 555 VAL A C 1
ATOM 4385 O O . VAL A 1 555 ? 9.406 12.391 15.398 1 31.75 555 VAL A O 1
ATOM 4388 N N . ALA A 1 556 ? 7.922 11.195 14.414 1 33.41 556 ALA A N 1
ATOM 4389 C CA . ALA A 1 556 ? 7.441 10.82 15.742 1 33.41 556 ALA A CA 1
ATOM 4390 C C . ALA A 1 556 ? 8.398 9.844 16.422 1 33.41 556 ALA A C 1
ATOM 4392 O O . ALA A 1 556 ? 8.531 9.836 17.641 1 33.41 556 ALA A O 1
ATOM 4393 N N . SER A 1 557 ? 8.992 8.977 15.633 1 32.19 557 SER A N 1
ATOM 4394 C CA . SER A 1 557 ? 9.727 7.949 16.359 1 32.19 557 SER A CA 1
ATOM 4395 C C . SER A 1 557 ? 10.945 8.539 17.062 1 32.19 557 SER A C 1
ATOM 4397 O O . SER A 1 557 ? 11.492 7.93 17.984 1 32.19 557 SER A O 1
ATOM 4399 N N . ARG A 1 558 ? 11.602 9.398 16.406 1 32.97 558 ARG A N 1
ATOM 4400 C CA . ARG A 1 558 ? 12.734 9.891 17.188 1 32.97 558 ARG A CA 1
ATOM 4401 C C . ARG A 1 558 ? 12.266 10.625 18.438 1 32.97 558 ARG A C 1
ATOM 4403 O O . ARG A 1 558 ? 13.047 10.852 19.359 1 32.97 558 ARG A O 1
ATOM 4410 N N . LEU A 1 559 ? 11.141 11.242 18.281 1 30.19 559 LEU A N 1
ATOM 4411 C CA . LEU A 1 559 ? 10.672 11.961 19.469 1 30.19 559 LEU A CA 1
ATOM 4412 C C . LEU A 1 559 ? 10.117 10.992 20.5 1 30.19 559 LEU A C 1
ATOM 4414 O O . LEU A 1 559 ? 10.078 11.305 21.688 1 30.19 559 LEU A O 1
ATOM 4418 N N . ILE A 1 560 ? 9.602 9.922 20.047 1 31.56 560 ILE A N 1
ATOM 4419 C CA . ILE A 1 560 ? 9.141 9.016 21.094 1 31.56 560 ILE A CA 1
ATOM 4420 C C . ILE A 1 560 ? 10.344 8.344 21.766 1 31.56 560 ILE A C 1
ATOM 4422 O O . ILE A 1 560 ? 10.227 7.828 22.875 1 31.56 560 ILE A O 1
ATOM 4426 N N . GLY A 1 561 ? 11.422 8.227 21.172 1 31.44 561 GLY A N 1
ATOM 4427 C CA . GLY A 1 561 ? 12.492 7.609 21.938 1 31.44 561 GLY A CA 1
ATOM 4428 C C . GLY A 1 561 ? 12.805 8.352 23.219 1 31.44 561 GLY A C 1
ATOM 4429 O O . GLY A 1 561 ? 13.578 7.871 24.062 1 31.44 561 GLY A O 1
ATOM 4430 N N . LYS A 1 562 ? 12.719 9.719 23.109 1 30.22 562 LYS A N 1
ATOM 4431 C CA . LYS A 1 562 ? 13.055 10.391 24.359 1 30.22 562 LYS A CA 1
ATOM 4432 C C . LYS A 1 562 ? 11.938 10.227 25.391 1 30.22 562 LYS A C 1
ATOM 4434 O O . LYS A 1 562 ? 12.047 10.727 26.516 1 30.22 562 LYS A O 1
ATOM 4439 N N . LEU A 1 563 ? 10.75 9.977 24.953 1 27.14 563 LEU A N 1
ATOM 4440 C CA . LEU A 1 563 ? 9.758 9.844 26 1 27.14 563 LEU A CA 1
ATOM 4441 C C . LEU A 1 563 ? 9.844 8.477 26.672 1 27.14 563 LEU A C 1
ATOM 4443 O O . LEU A 1 563 ? 9.102 8.18 27.609 1 27.14 563 LEU A O 1
ATOM 4447 N N . MET A 1 564 ? 10.328 7.422 25.969 1 26.23 564 MET A N 1
ATOM 4448 C CA . MET A 1 564 ? 10.586 6.348 26.938 1 26.23 564 MET A CA 1
ATOM 4449 C C . MET A 1 564 ? 11.844 6.629 27.75 1 26.23 564 MET A C 1
ATOM 4451 O O . MET A 1 564 ? 12.859 7.066 27.203 1 26.23 564 MET A O 1
ATOM 4455 N N . MET B 1 1 ? -57.562 77.5 32.031 1 27.78 1 MET B N 1
ATOM 4456 C CA . MET B 1 1 ? -57.156 76.062 32.031 1 27.78 1 MET B CA 1
ATOM 4457 C C . MET B 1 1 ? -55.781 75.875 32.625 1 27.78 1 MET B C 1
ATOM 4459 O O . MET B 1 1 ? -54.906 76.688 32.438 1 27.78 1 MET B O 1
ATOM 4463 N N . PRO B 1 2 ? -55.531 74.938 33.719 1 31.08 2 PRO B N 1
ATOM 4464 C CA . PRO B 1 2 ? -54.469 74.375 34.531 1 31.08 2 PRO B CA 1
ATOM 4465 C C . PRO B 1 2 ? -53.344 73.812 33.688 1 31.08 2 PRO B C 1
ATOM 4467 O O . PRO B 1 2 ? -53.562 73.312 32.562 1 31.08 2 PRO B O 1
ATOM 4470 N N . ARG B 1 3 ? -52.094 74.312 33.906 1 35.38 3 ARG B N 1
ATOM 4471 C CA . ARG B 1 3 ? -50.719 74 33.5 1 35.38 3 ARG B CA 1
ATOM 4472 C C . ARG B 1 3 ? -50.344 72.562 33.812 1 35.38 3 ARG B C 1
ATOM 4474 O O . ARG B 1 3 ? -50.344 72.188 35 1 35.38 3 ARG B O 1
ATOM 4481 N N . PHE B 1 4 ? -50.625 71.562 32.969 1 33.66 4 PHE B N 1
ATOM 4482 C CA . PHE B 1 4 ? -50.281 70.125 32.969 1 33.66 4 PHE B CA 1
ATOM 4483 C C . PHE B 1 4 ? -48.781 69.938 33.094 1 33.66 4 PHE B C 1
ATOM 4485 O O . PHE B 1 4 ? -48 70.438 32.25 1 33.66 4 PHE B O 1
ATOM 4492 N N . PHE B 1 5 ? -48.188 69.875 34.312 1 39.31 5 PHE B N 1
ATOM 4493 C CA . PHE B 1 5 ? -46.812 69.5 34.625 1 39.31 5 PHE B CA 1
ATOM 4494 C C . PHE B 1 5 ? -46.469 68.125 34.031 1 39.31 5 PHE B C 1
ATOM 4496 O O . PHE B 1 5 ? -47.094 67.125 34.344 1 39.31 5 PHE B O 1
ATOM 4503 N N . GLN B 1 6 ? -45.875 68 32.844 1 35.66 6 GLN B N 1
ATOM 4504 C CA . GLN B 1 6 ? -45.281 66.875 32.156 1 35.66 6 GLN B CA 1
ATOM 4505 C C . GLN B 1 6 ? -44.125 66.312 32.969 1 35.66 6 GLN B C 1
ATOM 4507 O O . GLN B 1 6 ? -43.094 66.938 33.156 1 35.66 6 GLN B O 1
ATOM 4512 N N . LEU B 1 7 ? -44.344 65.438 33.969 1 39.44 7 LEU B N 1
ATOM 4513 C CA . LEU B 1 7 ? -43.281 64.625 34.625 1 39.44 7 LEU B CA 1
ATOM 4514 C C . LEU B 1 7 ? -42.562 63.75 33.656 1 39.44 7 LEU B C 1
ATOM 4516 O O . LEU B 1 7 ? -43.156 62.844 33.062 1 39.44 7 LEU B O 1
ATOM 4520 N N . THR B 1 8 ? -41.5 64.188 33.031 1 40.72 8 THR B N 1
ATOM 4521 C CA . THR B 1 8 ? -40.562 63.406 32.219 1 40.72 8 THR B CA 1
ATOM 4522 C C . THR B 1 8 ? -39.875 62.344 33.094 1 40.72 8 THR B C 1
ATOM 4524 O O . THR B 1 8 ? -39.188 62.656 34.062 1 40.72 8 THR B O 1
ATOM 4527 N N . TRP B 1 9 ? -40.438 61.156 33.281 1 40.81 9 TRP B N 1
ATOM 4528 C CA . TRP B 1 9 ? -39.781 60 33.875 1 40.81 9 TRP B CA 1
ATOM 4529 C C . TRP B 1 9 ? -38.5 59.625 33.125 1 40.81 9 TRP B C 1
ATOM 4531 O O . TRP B 1 9 ? -38.531 59.344 31.922 1 40.81 9 TRP B O 1
ATOM 4541 N N . ALA B 1 10 ? -37.312 60.156 33.469 1 43.5 10 ALA B N 1
ATOM 4542 C CA . ALA B 1 10 ? -36 59.688 33.062 1 43.5 10 ALA B CA 1
ATOM 4543 C C . ALA B 1 10 ? -35.812 58.188 33.375 1 43.5 10 ALA B C 1
ATOM 4545 O O . ALA B 1 10 ? -35.781 57.812 34.531 1 43.5 10 ALA B O 1
ATOM 4546 N N . LEU B 1 11 ? -36.219 57.312 32.5 1 41.19 11 LEU B N 1
ATOM 4547 C CA . LEU B 1 11 ? -35.812 55.906 32.531 1 41.19 11 LEU B CA 1
ATOM 4548 C C . LEU B 1 11 ? -34.281 55.781 32.625 1 41.19 11 LEU B C 1
ATOM 4550 O O . LEU B 1 11 ? -33.562 56.156 31.703 1 41.19 11 LEU B O 1
ATOM 4554 N N . LEU B 1 12 ? -33.719 55.906 33.812 1 39.69 12 LEU B N 1
ATOM 4555 C CA . LEU B 1 12 ? -32.344 55.5 34.031 1 39.69 12 LEU B CA 1
ATOM 4556 C C . LEU B 1 12 ? -32.094 54.094 33.531 1 39.69 12 LEU B C 1
ATOM 4558 O O . LEU B 1 12 ? -32.656 53.125 34.094 1 39.69 12 LEU B O 1
ATOM 4562 N N . LEU B 1 13 ? -31.828 53.906 32.281 1 39.69 13 LEU B N 1
ATOM 4563 C CA . LEU B 1 13 ? -31.25 52.656 31.781 1 39.69 13 LEU B CA 1
ATOM 4564 C C . LEU B 1 13 ? -30.016 52.25 32.594 1 39.69 13 LEU B C 1
ATOM 4566 O O . LEU B 1 13 ? -28.969 52.906 32.5 1 39.69 13 LEU B O 1
ATOM 4570 N N . ILE B 1 14 ? -30.172 51.719 33.75 1 39.28 14 ILE B N 1
ATOM 4571 C CA . ILE B 1 14 ? -29.047 51.062 34.406 1 39.28 14 ILE B CA 1
ATOM 4572 C C . ILE B 1 14 ? -28.391 50.094 33.406 1 39.28 14 ILE B C 1
ATOM 4574 O O . ILE B 1 14 ? -29.016 49.125 33 1 39.28 14 ILE B O 1
ATOM 4578 N N . LEU B 1 15 ? -27.5 50.562 32.656 1 38.34 15 LEU B N 1
ATOM 4579 C CA . LEU B 1 15 ? -26.547 49.656 32.031 1 38.34 15 LEU B CA 1
ATOM 4580 C C . LEU B 1 15 ? -25.969 48.688 33.062 1 38.34 15 LEU B C 1
ATOM 4582 O O . LEU B 1 15 ? -25.125 49.062 33.875 1 38.34 15 LEU B O 1
ATOM 4586 N N . ILE B 1 16 ? -26.734 47.781 33.531 1 39.44 16 ILE B N 1
ATOM 4587 C CA . ILE B 1 16 ? -26.109 46.656 34.219 1 39.44 16 ILE B CA 1
ATOM 4588 C C . ILE B 1 16 ? -24.984 46.094 33.375 1 39.44 16 ILE B C 1
ATOM 4590 O O . ILE B 1 16 ? -25.219 45.5 32.312 1 39.44 16 ILE B O 1
ATOM 4594 N N . GLY B 1 17 ? -23.938 46.781 33.312 1 39.88 17 GLY B N 1
ATOM 4595 C CA . GLY B 1 17 ? -22.766 46.062 32.812 1 39.88 17 GLY B CA 1
ATOM 4596 C C . GLY B 1 17 ? -22.656 44.656 33.344 1 39.88 17 GLY B C 1
ATOM 4597 O O . GLY B 1 17 ? -22.562 44.438 34.562 1 39.88 17 GLY B O 1
ATOM 4598 N N . PHE B 1 18 ? -23.312 43.719 32.719 1 43.03 18 PHE B N 1
ATOM 4599 C CA . PHE B 1 18 ? -23.062 42.312 33 1 43.03 18 PHE B CA 1
ATOM 4600 C C . PHE B 1 18 ? -21.578 42.031 33.156 1 43.03 18 PHE B C 1
ATOM 4602 O O . PHE B 1 18 ? -20.859 41.875 32.156 1 43.03 18 PHE B O 1
ATOM 4609 N N . THR B 1 19 ? -20.891 42.656 34 1 49.72 19 THR B N 1
ATOM 4610 C CA . THR B 1 19 ? -19.578 42.125 34.312 1 49.72 19 THR B CA 1
ATOM 4611 C C . THR B 1 19 ? -19.656 40.625 34.594 1 49.72 19 THR B C 1
ATOM 4613 O O . THR B 1 19 ? -20.469 40.188 35.406 1 49.72 19 THR B O 1
ATOM 4616 N N . ALA B 1 20 ? -19.344 39.75 33.688 1 57.53 20 ALA B N 1
ATOM 4617 C CA . ALA B 1 20 ? -19.219 38.312 33.906 1 57.53 20 ALA B CA 1
ATOM 4618 C C . ALA B 1 20 ? -18.641 38 35.25 1 57.53 20 ALA B C 1
ATOM 4620 O O . ALA B 1 20 ? -17.531 38.406 35.594 1 57.53 20 ALA B O 1
ATOM 4621 N N . ALA B 1 21 ? -19.438 37.812 36.25 1 70.88 21 ALA B N 1
ATOM 4622 C CA . ALA B 1 21 ? -19.125 37.531 37.656 1 70.88 21 ALA B CA 1
ATOM 4623 C C . ALA B 1 21 ? -18.312 36.25 37.812 1 70.88 21 ALA B C 1
ATOM 4625 O O . ALA B 1 21 ? -18.75 35.188 37.344 1 70.88 21 ALA B O 1
ATOM 4626 N N . VAL B 1 22 ? -16.922 36.344 37.906 1 83.62 22 VAL B N 1
ATOM 4627 C CA . VAL B 1 22 ? -16.078 35.25 38.281 1 83.62 22 VAL B CA 1
ATOM 4628 C C . VAL B 1 22 ? -16.219 35 39.812 1 83.62 22 VAL B C 1
ATOM 4630 O O . VAL B 1 22 ? -16.234 35.969 40.594 1 83.62 22 VAL B O 1
ATOM 4633 N N . THR B 1 23 ? -16.578 33.812 40.125 1 89.19 23 THR B N 1
ATOM 4634 C CA . THR B 1 23 ? -16.547 33.375 41.531 1 89.19 23 THR B CA 1
ATOM 4635 C C . THR B 1 23 ? -15.422 32.375 41.781 1 89.19 23 THR B C 1
ATOM 4637 O O . THR B 1 23 ? -14.758 31.953 40.812 1 89.19 23 THR B O 1
ATOM 4640 N N . PHE B 1 24 ? -15.102 32.188 43.062 1 91.62 24 PHE B N 1
ATOM 4641 C CA . PHE B 1 24 ? -14.023 31.281 43.375 1 91.62 24 PHE B CA 1
ATOM 4642 C C . PHE B 1 24 ? -14.5 30.203 44.344 1 91.62 24 PHE B C 1
ATOM 4644 O O . PHE B 1 24 ? -15.266 30.484 45.281 1 91.62 24 PHE B O 1
ATOM 4651 N N . ILE B 1 25 ? -14.242 29.062 44.094 1 87.44 25 ILE B N 1
ATOM 4652 C CA . ILE B 1 25 ? -14.328 27.953 45.031 1 87.44 25 ILE B CA 1
ATOM 4653 C C . ILE B 1 25 ? -12.938 27.594 45.562 1 87.44 25 ILE B C 1
ATOM 4655 O O . ILE B 1 25 ? -12.172 26.906 44.875 1 87.44 25 ILE B O 1
ATOM 4659 N N . GLY B 1 26 ? -12.695 28.016 46.781 1 87.69 26 GLY B N 1
ATOM 4660 C CA . GLY B 1 26 ? -11.297 28.016 47.156 1 87.69 26 GLY B CA 1
ATOM 4661 C C . GLY B 1 26 ? -10.43 28.906 46.312 1 87.69 26 GLY B C 1
ATOM 4662 O O . GLY B 1 26 ? -10.742 30.094 46.125 1 87.69 26 GLY B O 1
ATOM 4663 N N . ASP B 1 27 ? -9.469 28.344 45.812 1 88.56 27 ASP B N 1
ATOM 4664 C CA . ASP B 1 27 ? -8.57 29.094 44.938 1 88.56 27 ASP B CA 1
ATOM 4665 C C . ASP B 1 27 ? -8.922 28.859 43.469 1 88.56 27 ASP B C 1
ATOM 4667 O O . ASP B 1 27 ? -8.328 29.469 42.562 1 88.56 27 ASP B O 1
ATOM 4671 N N . ASP B 1 28 ? -9.938 28.125 43.281 1 93.44 28 ASP B N 1
ATOM 4672 C CA . ASP B 1 28 ? -10.297 27.75 41.906 1 93.44 28 ASP B CA 1
ATOM 4673 C C . ASP B 1 28 ? -11.344 28.703 41.344 1 93.44 28 ASP B C 1
ATOM 4675 O O . ASP B 1 28 ? -12.398 28.906 41.938 1 93.44 28 ASP B O 1
ATOM 4679 N N . PRO B 1 29 ? -11.055 29.297 40.188 1 96 29 PRO B N 1
ATOM 4680 C CA . PRO B 1 29 ? -12.023 30.219 39.594 1 96 29 PRO B CA 1
ATOM 4681 C C . PRO B 1 29 ? -13.203 29.5 38.938 1 96 29 PRO B C 1
ATOM 4683 O O . PRO B 1 29 ? -13.023 28.438 38.344 1 96 29 PRO B O 1
ATOM 4686 N N . VAL B 1 30 ? -14.359 30.031 39 1 95.69 30 VAL B N 1
ATOM 4687 C CA . VAL B 1 30 ? -15.562 29.562 38.312 1 95.69 30 VAL B CA 1
ATOM 4688 C C . VAL B 1 30 ? -16.125 30.672 37.438 1 95.69 30 VAL B C 1
ATOM 4690 O O . VAL B 1 30 ? -16.406 31.781 37.938 1 95.69 30 VAL B O 1
ATOM 4693 N N . VAL B 1 31 ? -16.219 30.406 36.188 1 94.69 31 VAL B N 1
ATOM 4694 C CA . VAL B 1 31 ? -16.75 31.359 35.219 1 94.69 31 VAL B CA 1
ATOM 4695 C C . VAL B 1 31 ? -18.094 30.859 34.688 1 94.69 31 VAL B C 1
ATOM 4697 O O . VAL B 1 31 ? -18.312 29.656 34.562 1 94.69 31 VAL B O 1
ATOM 4700 N N . GLU B 1 32 ? -19.031 31.766 34.406 1 92.5 32 GLU B N 1
ATOM 4701 C CA . GLU B 1 32 ? -20.344 31.438 33.875 1 92.5 32 GLU B CA 1
ATOM 4702 C C . GLU B 1 32 ? -20.422 31.797 32.375 1 92.5 32 GLU B C 1
ATOM 4704 O O . GLU B 1 32 ? -20.219 32.938 32 1 92.5 32 GLU B O 1
ATOM 4709 N N . LEU B 1 33 ? -20.641 30.734 31.578 1 92.12 33 LEU B N 1
ATOM 4710 C CA . LEU B 1 33 ? -20.875 30.891 30.156 1 92.12 33 LEU B CA 1
ATOM 4711 C C . LEU B 1 33 ? -22.344 30.594 29.812 1 92.12 33 LEU B C 1
ATOM 4713 O O . LEU B 1 33 ? -23.094 30.109 30.656 1 92.12 33 LEU B O 1
ATOM 4717 N N . SER B 1 34 ? -22.719 30.922 28.531 1 89.62 34 SER B N 1
ATOM 4718 C CA . SER B 1 34 ? -24.047 30.531 28.047 1 89.62 34 SER B CA 1
ATOM 4719 C C . SER B 1 34 ? -24.203 29.016 28.047 1 89.62 34 SER B C 1
ATOM 4721 O O . SER B 1 34 ? -25.312 28.5 28.109 1 89.62 34 SER B O 1
ATOM 4723 N N . LEU B 1 35 ? -23.094 28.312 28.109 1 91.44 35 LEU B N 1
ATOM 4724 C CA . LEU B 1 35 ? -23.062 26.844 28.078 1 91.44 35 LEU B CA 1
ATOM 4725 C C . LEU B 1 35 ? -23.188 26.266 29.469 1 91.44 35 LEU B C 1
ATOM 4727 O O . LEU B 1 35 ? -23.453 25.078 29.641 1 91.44 35 LEU B O 1
ATOM 4731 N N . GLY B 1 36 ? -22.938 27.094 30.438 1 91.69 36 GLY B N 1
ATOM 4732 C CA . GLY B 1 36 ? -22.922 26.656 31.812 1 91.69 36 GLY B CA 1
ATOM 4733 C C . GLY B 1 36 ? -21.719 27.188 32.594 1 91.69 36 GLY B C 1
ATOM 4734 O O . GLY B 1 36 ? -20.953 27.984 32.062 1 91.69 36 GLY B O 1
ATOM 4735 N N . ARG B 1 37 ? -21.672 26.656 33.875 1 94.12 37 ARG B N 1
ATOM 4736 C CA . ARG B 1 37 ? -20.562 27.078 34.719 1 94.12 37 ARG B CA 1
ATOM 4737 C C . ARG B 1 37 ? -19.344 26.172 34.531 1 94.12 37 ARG B C 1
ATOM 4739 O O . ARG B 1 37 ? -19.5 24.953 34.406 1 94.12 37 ARG B O 1
ATOM 4746 N N . ILE B 1 38 ? -18.172 26.891 34.594 1 95 38 ILE B N 1
ATOM 4747 C CA . ILE B 1 38 ? -16.953 26.109 34.438 1 95 38 ILE B CA 1
ATOM 4748 C C . ILE B 1 38 ? -15.969 26.469 35.562 1 95 38 ILE B C 1
ATOM 4750 O O . ILE B 1 38 ? -15.781 27.641 35.875 1 95 38 ILE B O 1
ATOM 4754 N N . GLN B 1 39 ? -15.438 25.406 36.156 1 96.69 39 GLN B N 1
ATOM 4755 C CA . GLN B 1 39 ? -14.43 25.578 37.188 1 96.69 39 GLN B CA 1
ATOM 4756 C C . GLN B 1 39 ? -13.031 25.25 36.656 1 96.69 39 GLN B C 1
ATOM 4758 O O . GLN B 1 39 ? -12.805 24.172 36.125 1 96.69 39 GLN B O 1
ATOM 4763 N N . GLY B 1 40 ? -12.164 26.297 36.781 1 97.62 40 GLY B N 1
ATOM 4764 C CA . GLY B 1 40 ? -10.773 26.062 36.438 1 97.62 40 GLY B CA 1
ATOM 4765 C C . GLY B 1 40 ? -9.898 25.797 37.656 1 97.62 40 GLY B C 1
ATOM 4766 O O . GLY B 1 40 ? -10.398 25.453 38.719 1 97.62 40 GLY B O 1
ATOM 4767 N N . ASP B 1 41 ? -8.609 25.734 37.438 1 97.25 41 ASP B N 1
ATOM 4768 C CA . ASP B 1 41 ? -7.625 25.625 38.531 1 97.25 41 ASP B CA 1
ATOM 4769 C C . ASP B 1 41 ? -6.496 26.641 38.312 1 97.25 41 ASP B C 1
ATOM 4771 O O . ASP B 1 41 ? -6.668 27.641 37.625 1 97.25 41 ASP B O 1
ATOM 4775 N N . THR B 1 42 ? -5.434 26.469 39.094 1 96.75 42 THR B N 1
ATOM 4776 C CA . THR B 1 42 ? -4.344 27.438 39.031 1 96.75 42 THR B CA 1
ATOM 4777 C C . THR B 1 42 ? -3.045 26.75 38.594 1 96.75 42 THR B C 1
ATOM 4779 O O . THR B 1 42 ? -2.834 25.578 38.875 1 96.75 42 THR B O 1
ATOM 4782 N N . MET B 1 43 ? -2.27 27.5 37.844 1 96.88 43 MET B N 1
ATOM 4783 C CA . MET B 1 43 ? -0.905 27.156 37.438 1 96.88 43 MET B CA 1
ATOM 4784 C C . MET B 1 43 ? 0.045 28.328 37.719 1 96.88 43 MET B C 1
ATOM 4786 O O . MET B 1 43 ? -0.378 29.391 38.188 1 96.88 43 MET B O 1
ATOM 4790 N N . GLN B 1 44 ? 1.322 28.031 37.469 1 97.06 44 GLN B N 1
ATOM 4791 C CA . GLN B 1 44 ? 2.322 29.078 37.625 1 97.06 44 GLN B CA 1
ATOM 4792 C C . GLN B 1 44 ? 3.037 29.344 36.312 1 97.06 44 GLN B C 1
ATOM 4794 O O . GLN B 1 44 ? 3.338 28.422 35.562 1 97.06 44 GLN B O 1
ATOM 4799 N N . SER B 1 45 ? 3.23 30.625 36.094 1 97.94 45 SER B N 1
ATOM 4800 C CA . SER B 1 45 ? 4.023 31 34.938 1 97.94 45 SER B CA 1
ATOM 4801 C C . SER B 1 45 ? 5.512 30.781 35.188 1 97.94 45 SER B C 1
ATOM 4803 O O . SER B 1 45 ? 5.906 30.328 36.25 1 97.94 45 SER B O 1
ATOM 4805 N N . PHE B 1 46 ? 6.289 31.031 34.125 1 97.88 46 PHE B N 1
ATOM 4806 C CA . PHE B 1 46 ? 7.734 30.875 34.219 1 97.88 46 PHE B CA 1
ATOM 4807 C C . PHE B 1 46 ? 8.305 31.75 35.312 1 97.88 46 PHE B C 1
ATOM 4809 O O . PHE B 1 46 ? 9.203 31.328 36.031 1 97.88 46 PHE B O 1
ATOM 4816 N N . ARG B 1 47 ? 7.77 32.969 35.5 1 97.12 47 ARG B N 1
ATOM 4817 C CA . ARG B 1 47 ? 8.219 33.906 36.531 1 97.12 47 ARG B CA 1
ATOM 4818 C C . ARG B 1 47 ? 7.293 33.875 37.75 1 97.12 47 ARG B C 1
ATOM 4820 O O . ARG B 1 47 ? 7.113 34.875 38.438 1 97.12 47 ARG B O 1
ATOM 4827 N N . ASN B 1 48 ? 6.555 32.844 37.906 1 96.12 48 ASN B N 1
ATOM 4828 C CA . ASN B 1 48 ? 5.801 32.469 39.125 1 96.12 48 ASN B CA 1
ATOM 4829 C C . ASN B 1 48 ? 4.566 33.375 39.281 1 96.12 48 ASN B C 1
ATOM 4831 O O . ASN B 1 48 ? 4.16 33.656 40.406 1 96.12 48 ASN B O 1
ATOM 4835 N N . LYS B 1 49 ? 4.105 33.844 38.219 1 96.69 49 LYS B N 1
ATOM 4836 C CA . LYS B 1 49 ? 2.795 34.469 38.25 1 96.69 49 LYS B CA 1
ATOM 4837 C C . LYS B 1 49 ? 1.675 33.438 38.25 1 96.69 49 LYS B C 1
ATOM 4839 O O . LYS B 1 49 ? 1.824 32.344 37.688 1 96.69 49 LYS B O 1
ATOM 4844 N N . THR B 1 50 ? 0.587 33.812 38.938 1 96.81 50 THR B N 1
ATOM 4845 C CA . THR B 1 50 ? -0.561 32.906 38.969 1 96.81 50 THR B CA 1
ATOM 4846 C C . THR B 1 50 ? -1.27 32.906 37.625 1 96.81 50 THR B C 1
ATOM 4848 O O . THR B 1 50 ? -1.58 33.969 37.062 1 96.81 50 THR B O 1
ATOM 4851 N N . ILE B 1 51 ? -1.498 31.766 37.094 1 98.06 51 ILE B N 1
ATOM 4852 C CA . ILE B 1 51 ? -2.305 31.531 35.906 1 98.06 51 ILE B CA 1
ATOM 4853 C C . ILE B 1 51 ? -3.621 30.859 36.281 1 98.06 51 ILE B C 1
ATOM 4855 O O . ILE B 1 51 ? -3.627 29.828 36.969 1 98.06 51 ILE B O 1
ATOM 4859 N N . TYR B 1 52 ? -4.707 31.453 35.969 1 98.19 52 TYR B N 1
ATOM 4860 C CA . TYR B 1 52 ? -5.988 30.75 36 1 98.19 52 TYR B CA 1
ATOM 4861 C C . TYR B 1 52 ? -6.199 29.922 34.75 1 98.19 52 TYR B C 1
ATOM 4863 O O . TYR B 1 52 ? -6.27 30.453 33.656 1 98.19 52 TYR B O 1
ATOM 4871 N N . ALA B 1 53 ? -6.285 28.594 34.969 1 98.56 53 ALA B N 1
ATOM 4872 C CA . ALA B 1 53 ? -6.297 27.656 33.875 1 98.56 53 ALA B CA 1
ATOM 4873 C C . ALA B 1 53 ? -7.645 26.938 33.75 1 98.56 53 ALA B C 1
ATOM 4875 O O . ALA B 1 53 ? -8.141 26.391 34.75 1 98.56 53 ALA B O 1
ATOM 4876 N N . PHE B 1 54 ? -8.266 27 32.594 1 98.5 54 PHE B N 1
ATOM 4877 C CA . PHE B 1 54 ? -9.445 26.234 32.25 1 98.5 54 PHE B CA 1
ATOM 4878 C C . PHE B 1 54 ? -9.117 25.266 31.109 1 98.5 54 PHE B C 1
ATOM 4880 O O . PHE B 1 54 ? -8.883 25.688 29.969 1 98.5 54 PHE B O 1
ATOM 4887 N N . ARG B 1 55 ? -9.078 23.938 31.406 1 98.44 55 ARG B N 1
ATOM 4888 C CA . ARG B 1 55 ? -8.578 22.953 30.469 1 98.44 55 ARG B CA 1
ATOM 4889 C C . ARG B 1 55 ? -9.633 21.906 30.156 1 98.44 55 ARG B C 1
ATOM 4891 O O . ARG B 1 55 ? -10.43 21.547 31.031 1 98.44 55 ARG B O 1
ATOM 4898 N N . GLY B 1 56 ? -9.594 21.438 28.891 1 97 56 GLY B N 1
ATOM 4899 C CA . GLY B 1 56 ? -10.469 20.359 28.484 1 97 56 GLY B CA 1
ATOM 4900 C C . GLY B 1 56 ? -11.891 20.797 28.219 1 97 56 GLY B C 1
ATOM 4901 O O . GLY B 1 56 ? -12.828 20.016 28.344 1 97 56 GLY B O 1
ATOM 4902 N N . ILE B 1 57 ? -12.086 22.031 27.844 1 96.5 57 ILE B N 1
ATOM 4903 C CA . ILE B 1 57 ? -13.422 22.562 27.594 1 96.5 57 ILE B CA 1
ATOM 4904 C C . ILE B 1 57 ? -13.906 22.078 26.219 1 96.5 57 ILE B C 1
ATOM 4906 O O . ILE B 1 57 ? -13.219 22.266 25.219 1 96.5 57 ILE B O 1
ATOM 4910 N N . ARG B 1 58 ? -15.062 21.516 26.172 1 95.5 58 ARG B N 1
ATOM 4911 C CA . ARG B 1 58 ? -15.633 21.078 24.906 1 95.5 58 ARG B CA 1
ATOM 4912 C C . ARG B 1 58 ? -16.109 22.25 24.062 1 95.5 58 ARG B C 1
ATOM 4914 O O . ARG B 1 58 ? -17 23 24.484 1 95.5 58 ARG B O 1
ATOM 4921 N N . TYR B 1 59 ? -15.57 22.453 22.906 1 96.31 59 TYR B N 1
ATOM 4922 C CA . TYR B 1 59 ? -16.047 23.547 22.078 1 96.31 59 TYR B CA 1
ATOM 4923 C C . TYR B 1 59 ? -16.938 23.031 20.953 1 96.31 59 TYR B C 1
ATOM 4925 O O . TYR B 1 59 ? -17.609 23.812 20.266 1 96.31 59 TYR B O 1
ATOM 4933 N N . ALA B 1 60 ? -16.953 21.703 20.75 1 97.25 60 ALA B N 1
ATOM 4934 C CA . ALA B 1 60 ? -17.781 21.016 19.75 1 97.25 60 ALA B CA 1
ATOM 4935 C C . ALA B 1 60 ? -18.219 19.656 20.266 1 97.25 60 ALA B C 1
ATOM 4937 O O . ALA B 1 60 ? -17.609 19.094 21.172 1 97.25 60 ALA B O 1
ATOM 4938 N N . GLN B 1 61 ? -19.281 19.125 19.672 1 96.94 61 GLN B N 1
ATOM 4939 C CA . GLN B 1 61 ? -19.703 17.766 19.969 1 96.94 61 GLN B CA 1
ATOM 4940 C C . GLN B 1 61 ? -18.641 16.75 19.531 1 96.94 61 GLN B C 1
ATOM 4942 O O . GLN B 1 61 ? -17.875 17.016 18.609 1 96.94 61 GLN B O 1
ATOM 4947 N N . SER B 1 62 ? -18.672 15.602 20.281 1 96.81 62 SER B N 1
ATOM 4948 C CA . SER B 1 62 ? -17.703 14.555 19.938 1 96.81 62 SER B CA 1
ATOM 4949 C C . SER B 1 62 ? -17.906 14.078 18.5 1 96.81 62 SER B C 1
ATOM 4951 O O . SER B 1 62 ? -19.016 13.727 18.109 1 96.81 62 SER B O 1
ATOM 4953 N N . PRO B 1 63 ? -16.844 14.102 17.688 1 97.62 63 PRO B N 1
ATOM 4954 C CA . PRO B 1 63 ? -16.969 13.703 16.281 1 97.62 63 PRO B CA 1
ATOM 4955 C C . PRO B 1 63 ? -16.906 12.195 16.094 1 97.62 63 PRO B C 1
ATOM 4957 O O . PRO B 1 63 ? -16.047 11.688 15.375 1 97.62 63 PRO B O 1
ATOM 4960 N N . VAL B 1 64 ? -17.859 11.43 16.688 1 96.56 64 VAL B N 1
ATOM 4961 C CA . VAL B 1 64 ? -17.922 9.969 16.641 1 96.56 64 VAL B CA 1
ATOM 4962 C C . VAL B 1 64 ? -19.203 9.539 15.938 1 96.56 64 VAL B C 1
ATOM 4964 O O . VAL B 1 64 ? -20.109 10.344 15.734 1 96.56 64 VAL B O 1
ATOM 4967 N N . GLY B 1 65 ? -19.266 8.242 15.531 1 94.88 65 GLY B N 1
ATOM 4968 C CA . GLY B 1 65 ? -20.469 7.738 14.859 1 94.88 65 GLY B CA 1
ATOM 4969 C C . GLY B 1 65 ? -20.812 8.516 13.609 1 94.88 65 GLY B C 1
ATOM 4970 O O . GLY B 1 65 ? -19.969 8.711 12.734 1 94.88 65 GLY B O 1
ATOM 4971 N N . GLN B 1 66 ? -22 9.086 13.586 1 94.38 66 GLN B N 1
ATOM 4972 C CA . GLN B 1 66 ? -22.469 9.797 12.406 1 94.38 66 GLN B CA 1
ATOM 4973 C C . GLN B 1 66 ? -21.781 11.141 12.258 1 94.38 66 GLN B C 1
ATOM 4975 O O . GLN B 1 66 ? -21.828 11.766 11.188 1 94.38 66 GLN B O 1
ATOM 4980 N N . LEU B 1 67 ? -21.109 11.602 13.312 1 96.38 67 LEU B N 1
ATOM 4981 C CA . LEU B 1 67 ? -20.422 12.883 13.258 1 96.38 67 LEU B CA 1
ATOM 4982 C C . LEU B 1 67 ? -18.969 12.711 12.812 1 96.38 67 LEU B C 1
ATOM 4984 O O . LEU B 1 67 ? -18.266 13.688 12.609 1 96.38 67 LEU B O 1
ATOM 4988 N N . ARG B 1 68 ? -18.609 11.367 12.711 1 96.19 68 ARG B N 1
ATOM 4989 C CA . ARG B 1 68 ? -17.328 11.117 12.055 1 96.19 68 ARG B CA 1
ATOM 4990 C C . ARG B 1 68 ? -17.406 11.453 10.57 1 96.19 68 ARG B C 1
ATOM 4992 O O . ARG B 1 68 ? -18.391 11.133 9.906 1 96.19 68 ARG B O 1
ATOM 4999 N N . PHE B 1 69 ? -16.391 12.125 10.055 1 97.19 69 PHE B N 1
ATOM 5000 C CA . PHE B 1 69 ? -16.312 12.523 8.656 1 97.19 69 PHE B CA 1
ATOM 5001 C C . PHE B 1 69 ? -17.469 13.445 8.289 1 97.19 69 PHE B C 1
ATOM 5003 O O . PHE B 1 69 ? -18.094 13.273 7.242 1 97.19 69 PHE B O 1
ATOM 5010 N N . ALA B 1 70 ? -17.703 14.344 9.148 1 95.94 70 ALA B N 1
ATOM 5011 C CA . ALA B 1 70 ? -18.75 15.359 8.961 1 95.94 70 ALA B CA 1
ATOM 5012 C C . ALA B 1 70 ? -18.328 16.688 9.578 1 95.94 70 ALA B C 1
ATOM 5014 O O . ALA B 1 70 ? -17.359 16.75 10.336 1 95.94 70 ALA B O 1
ATOM 5015 N N . ASN B 1 71 ? -19.047 17.734 9.18 1 96.94 71 ASN B N 1
ATOM 5016 C CA . ASN B 1 71 ? -18.797 19.047 9.781 1 96.94 71 ASN B CA 1
ATOM 5017 C C . ASN B 1 71 ? -18.984 19.016 11.297 1 96.94 71 ASN B C 1
ATOM 5019 O O . ASN B 1 71 ? -19.844 18.281 11.805 1 96.94 71 ASN B O 1
ATOM 5023 N N . PRO B 1 72 ? -18.172 19.781 12.016 1 97.81 72 PRO B N 1
ATOM 5024 C CA . PRO B 1 72 ? -18.375 19.828 13.469 1 97.81 72 PRO B CA 1
ATOM 5025 C C . PRO B 1 72 ? -19.719 20.438 13.852 1 97.81 72 PRO B C 1
ATOM 5027 O O . PRO B 1 72 ? -20.281 21.25 13.094 1 97.81 72 PRO B O 1
ATOM 5030 N N . VAL B 1 73 ? -20.188 20.016 15 1 97.19 73 VAL B N 1
ATOM 5031 C CA . VAL B 1 73 ? -21.453 20.516 15.547 1 97.19 73 VAL B CA 1
ATOM 5032 C C . VAL B 1 73 ? -21.203 21.203 16.891 1 97.19 73 VAL B C 1
ATOM 5034 O O . VAL B 1 73 ? -20.484 20.672 17.734 1 97.19 73 VAL B O 1
ATOM 5037 N N . GLN B 1 74 ? -21.766 22.328 17.047 1 94.44 74 GLN B N 1
ATOM 5038 C CA . GLN B 1 74 ? -21.562 23.125 18.234 1 94.44 74 GLN B CA 1
ATOM 5039 C C . GLN B 1 74 ? -22.094 22.422 19.484 1 94.44 74 GLN B C 1
ATOM 5041 O O . GLN B 1 74 ? -23.156 21.781 19.438 1 94.44 74 GLN B O 1
ATOM 5046 N N . GLU B 1 75 ? -21.312 22.484 20.516 1 89.12 75 GLU B N 1
ATOM 5047 C CA . GLU B 1 75 ? -21.797 22.062 21.828 1 89.12 75 GLU B CA 1
ATOM 5048 C C . GLU B 1 75 ? -22.812 23.078 22.391 1 89.12 75 GLU B C 1
ATOM 5050 O O . GLU B 1 75 ? -22.562 24.281 22.359 1 89.12 75 GLU B O 1
ATOM 5055 N N . THR B 1 76 ? -23.953 22.609 22.922 1 85.12 76 THR B N 1
ATOM 5056 C CA . THR B 1 76 ? -25.016 23.547 23.281 1 85.12 76 THR B CA 1
ATOM 5057 C C . THR B 1 76 ? -25.109 23.719 24.781 1 85.12 76 THR B C 1
ATOM 5059 O O . THR B 1 76 ? -25.625 24.719 25.281 1 85.12 76 THR B O 1
ATOM 5062 N N . SER B 1 77 ? -24.719 22.75 25.578 1 87.38 77 SER B N 1
ATOM 5063 C CA . SER B 1 77 ? -24.797 22.891 27.031 1 87.38 77 SER B CA 1
ATOM 5064 C C . SER B 1 77 ? -23.969 21.828 27.734 1 87.38 77 SER B C 1
ATOM 5066 O O . SER B 1 77 ? -23.734 20.75 27.188 1 87.38 77 SER B O 1
ATOM 5068 N N . TRP B 1 78 ? -23.469 22.266 28.922 1 80.88 78 TRP B N 1
ATOM 5069 C CA . TRP B 1 78 ? -22.828 21.281 29.781 1 80.88 78 TRP B CA 1
ATOM 5070 C C . TRP B 1 78 ? -23.766 20.812 30.875 1 80.88 78 TRP B C 1
ATOM 5072 O O . TRP B 1 78 ? -23.375 20.062 31.766 1 80.88 78 TRP B O 1
ATOM 5082 N N . GLY B 1 79 ? -24.922 21.25 30.859 1 79.94 79 GLY B N 1
ATOM 5083 C CA . GLY B 1 79 ? -25.875 20.891 31.891 1 79.94 79 GLY B CA 1
ATOM 5084 C C . GLY B 1 79 ? -25.828 21.812 33.094 1 79.94 79 GLY B C 1
ATOM 5085 O O . GLY B 1 79 ? -25.234 22.891 33.031 1 79.94 79 GLY B O 1
ATOM 5086 N N . ASP B 1 80 ? -26.422 21.375 34.188 1 84.81 80 ASP B N 1
ATOM 5087 C CA . ASP B 1 80 ? -26.578 22.203 35.375 1 84.81 80 ASP B CA 1
ATOM 5088 C C . ASP B 1 80 ? -25.375 22.094 36.312 1 84.81 80 ASP B C 1
ATOM 5090 O O . ASP B 1 80 ? -25.125 23 37.125 1 84.81 80 ASP B O 1
ATOM 5094 N N . GLU B 1 81 ? -24.688 21.109 36.094 1 89.31 81 GLU B N 1
ATOM 5095 C CA . GLU B 1 81 ? -23.531 20.891 36.969 1 89.31 81 GLU B CA 1
ATOM 5096 C C . GLU B 1 81 ? -22.344 21.703 36.469 1 89.31 81 GLU B C 1
ATOM 5098 O O . GLU B 1 81 ? -22.234 22.062 35.312 1 89.31 81 GLU B O 1
ATOM 5103 N N . VAL B 1 82 ? -21.531 22.125 37.5 1 92.5 82 VAL B N 1
ATOM 5104 C CA . VAL B 1 82 ? -20.312 22.844 37.188 1 92.5 82 VAL B CA 1
ATOM 5105 C C . VAL B 1 82 ? -19.344 21.922 36.438 1 92.5 82 VAL B C 1
ATOM 5107 O O . VAL B 1 82 ? -18.984 20.844 36.938 1 92.5 82 VAL B O 1
ATOM 5110 N N . PHE B 1 83 ? -19.062 22.344 35.25 1 93.56 83 PHE B N 1
ATOM 5111 C CA . PHE B 1 83 ? -18.109 21.578 34.438 1 93.56 83 PHE B CA 1
ATOM 5112 C C . PHE B 1 83 ? -16.703 21.719 35.031 1 93.56 83 PHE B C 1
ATOM 5114 O O . PHE B 1 83 ? -16.188 22.828 35.156 1 93.56 83 PHE B O 1
ATOM 5121 N N . LYS B 1 84 ? -16.062 20.609 35.344 1 95.25 84 LYS B N 1
ATOM 5122 C CA . LYS B 1 84 ? -14.703 20.625 35.875 1 95.25 84 LYS B CA 1
ATOM 5123 C C . LYS B 1 84 ? -13.68 20.703 34.719 1 95.25 84 LYS B C 1
ATOM 5125 O O . LYS B 1 84 ? -13.344 19.688 34.125 1 95.25 84 LYS B O 1
ATOM 5130 N N . ALA B 1 85 ? -13.18 21.891 34.531 1 97.12 85 ALA B N 1
ATOM 5131 C CA . ALA B 1 85 ? -12.18 22.156 33.5 1 97.12 85 ALA B CA 1
ATOM 5132 C C . ALA B 1 85 ? -10.781 22.234 34.094 1 97.12 85 ALA B C 1
ATOM 5134 O O . ALA B 1 85 ? -10.039 23.188 33.844 1 97.12 85 ALA B O 1
ATOM 5135 N N . THR B 1 86 ? -10.367 21.156 34.812 1 97.25 86 THR B N 1
ATOM 5136 C CA . THR B 1 86 ? -9.148 21.219 35.594 1 97.25 86 THR B CA 1
ATOM 5137 C C . THR B 1 86 ? -8.07 20.328 35 1 97.25 86 THR B C 1
ATOM 5139 O O . THR B 1 86 ? -6.973 20.219 35.562 1 97.25 86 THR B O 1
ATOM 5142 N N . SER B 1 87 ? -8.383 19.672 33.938 1 96.94 87 SER B N 1
ATOM 5143 C CA . SER B 1 87 ? -7.406 18.812 33.281 1 96.94 87 SER B CA 1
ATOM 5144 C C . SER B 1 87 ? -7.516 18.906 31.781 1 96.94 87 SER B C 1
ATOM 5146 O O . SER B 1 87 ? -8.602 19.125 31.234 1 96.94 87 SER B O 1
ATOM 5148 N N . ASP B 1 88 ? -6.348 18.688 31.156 1 97.12 88 ASP B N 1
ATOM 5149 C CA . ASP B 1 88 ? -6.367 18.609 29.703 1 97.12 88 ASP B CA 1
ATOM 5150 C C . ASP B 1 88 ? -7.195 17.406 29.219 1 97.12 88 ASP B C 1
ATOM 5152 O O . ASP B 1 88 ? -7.266 16.391 29.906 1 97.12 88 ASP B O 1
ATOM 5156 N N . SER B 1 89 ? -7.754 17.578 28.062 1 96.19 89 SER B N 1
ATOM 5157 C CA . SER B 1 89 ? -8.391 16.438 27.406 1 96.19 89 SER B CA 1
ATOM 5158 C C . SER B 1 89 ? -7.348 15.508 26.781 1 96.19 89 SER B C 1
ATOM 5160 O O . SER B 1 89 ? -6.172 15.875 26.672 1 96.19 89 SER B O 1
ATOM 5162 N N . LEU B 1 90 ? -7.812 14.297 26.406 1 96.25 90 LEU B N 1
ATOM 5163 C CA . LEU B 1 90 ? -7.008 13.453 25.516 1 96.25 90 LEU B CA 1
ATOM 5164 C C . LEU B 1 90 ? -6.801 14.133 24.172 1 96.25 90 LEU B C 1
ATOM 5166 O O . LEU B 1 90 ? -7.566 15.016 23.781 1 96.25 90 LEU B O 1
ATOM 5170 N N . VAL B 1 91 ? -5.723 13.727 23.5 1 97.25 91 VAL B N 1
ATOM 5171 C CA . VAL B 1 91 ? -5.414 14.312 22.203 1 97.25 91 VAL B CA 1
ATOM 5172 C C . VAL B 1 91 ? -6.156 13.562 21.109 1 97.25 91 VAL B C 1
ATOM 5174 O O . VAL B 1 91 ? -6.648 12.453 21.328 1 97.25 91 VAL B O 1
ATOM 5177 N N . CYS B 1 92 ? -6.277 14.164 19.922 1 98.38 92 CYS B N 1
ATOM 5178 C CA . CYS B 1 92 ? -6.938 13.5 18.812 1 98.38 92 CYS B CA 1
ATOM 5179 C C . CYS B 1 92 ? -6.109 12.32 18.312 1 98.38 92 CYS B C 1
ATOM 5181 O O . CYS B 1 92 ? -4.883 12.32 18.438 1 98.38 92 CYS B O 1
ATOM 5183 N N . PRO B 1 93 ? -6.777 11.32 17.719 1 98.12 93 PRO B N 1
ATOM 5184 C CA . PRO B 1 93 ? -6.062 10.164 17.188 1 98.12 93 PRO B CA 1
ATOM 5185 C C . PRO B 1 93 ? -4.941 10.555 16.219 1 98.12 93 PRO B C 1
ATOM 5187 O O . PRO B 1 93 ? -5.164 11.336 15.297 1 98.12 93 PRO B O 1
ATOM 5190 N N . GLN B 1 94 ? -3.799 10.039 16.453 1 96.62 94 GLN B N 1
ATOM 5191 C CA . GLN B 1 94 ? -2.568 10.273 15.703 1 96.62 94 GLN B CA 1
ATOM 5192 C C . GLN B 1 94 ? -1.558 9.156 15.938 1 96.62 94 GLN B C 1
ATOM 5194 O O . GLN B 1 94 ? -1.755 8.305 16.812 1 96.62 94 GLN B O 1
ATOM 5199 N N . PRO B 1 95 ? -0.574 9 15.125 1 92.62 95 PRO B N 1
ATOM 5200 C CA . PRO B 1 95 ? 0.419 7.953 15.383 1 92.62 95 PRO B CA 1
ATOM 5201 C C . PRO B 1 95 ? 1.066 8.086 16.766 1 92.62 95 PRO B C 1
ATOM 5203 O O . PRO B 1 95 ? 1.336 9.195 17.219 1 92.62 95 PRO B O 1
ATOM 5206 N N . GLY B 1 96 ? 1.241 7.051 17.438 1 88.31 96 GLY B N 1
ATOM 5207 C CA . GLY B 1 96 ? 1.834 7.09 18.766 1 88.31 96 GLY B CA 1
ATOM 5208 C C . GLY B 1 96 ? 1.094 6.23 19.781 1 88.31 96 GLY B C 1
ATOM 5209 O O . GLY B 1 96 ? 0.533 5.191 19.422 1 88.31 96 GLY B O 1
ATOM 5210 N N . VAL B 1 97 ? 1.086 6.66 21.031 1 79.81 97 VAL B N 1
ATOM 5211 C CA . VAL B 1 97 ? 0.53 5.875 22.125 1 79.81 97 VAL B CA 1
ATOM 5212 C C . VAL B 1 97 ? -0.987 6.039 22.172 1 79.81 97 VAL B C 1
ATOM 5214 O O . VAL B 1 97 ? -1.495 7.098 22.531 1 79.81 97 VAL B O 1
ATOM 5217 N N . VAL B 1 98 ? -1.616 5.039 22.031 1 81.25 98 VAL B N 1
ATOM 5218 C CA . VAL B 1 98 ? -3.061 5.016 21.844 1 81.25 98 VAL B CA 1
ATOM 5219 C C . VAL B 1 98 ? -3.77 5.434 23.125 1 81.25 98 VAL B C 1
ATOM 5221 O O . VAL B 1 98 ? -4.801 6.109 23.078 1 81.25 98 VAL B O 1
ATOM 5224 N N . SER B 1 99 ? -3.197 5.125 24.266 1 81.69 99 SER B N 1
ATOM 5225 C CA . SER B 1 99 ? -3.869 5.359 25.531 1 81.69 99 SER B CA 1
ATOM 5226 C C . SER B 1 99 ? -4.043 6.852 25.797 1 81.69 99 SER B C 1
ATOM 5228 O O . SER B 1 99 ? -4.848 7.246 26.656 1 81.69 99 SER B O 1
ATOM 5230 N N . PHE B 1 100 ? -3.52 7.73 25.062 1 89.56 100 PHE B N 1
ATOM 5231 C CA . PHE B 1 100 ? -3.582 9.18 25.25 1 89.56 100 PHE B CA 1
ATOM 5232 C C . PHE B 1 100 ? -4.465 9.82 24.188 1 89.56 100 PHE B C 1
ATOM 5234 O O . PHE B 1 100 ? -4.469 11.047 24.031 1 89.56 100 PHE B O 1
ATOM 5241 N N . MET B 1 101 ? -5.223 8.945 23.578 1 96.62 101 MET B N 1
ATOM 5242 C CA . MET B 1 101 ? -5.938 9.453 22.422 1 96.62 101 MET B CA 1
ATOM 5243 C C . MET B 1 101 ? -7.426 9.117 22.5 1 96.62 101 MET B C 1
ATOM 5245 O O . MET B 1 101 ? -7.809 8.133 23.141 1 96.62 101 MET B O 1
ATOM 5249 N N . SER B 1 102 ? -8.18 9.961 21.953 1 97.56 102 SER B N 1
ATOM 5250 C CA . SER B 1 102 ? -9.617 9.742 21.828 1 97.56 102 SER B CA 1
ATOM 5251 C C . SER B 1 102 ? -10.195 10.5 20.641 1 97.56 102 SER B C 1
ATOM 5253 O O . SER B 1 102 ? -9.734 11.602 20.312 1 97.56 102 SER B O 1
ATOM 5255 N N . GLU B 1 103 ? -11.211 9.953 20.031 1 97.31 103 GLU B N 1
ATOM 5256 C CA . GLU B 1 103 ? -11.922 10.727 19.016 1 97.31 103 GLU B CA 1
ATOM 5257 C C . GLU B 1 103 ? -12.719 11.867 19.641 1 97.31 103 GLU B C 1
ATOM 5259 O O . GLU B 1 103 ? -13.023 12.852 18.969 1 97.31 103 GLU B O 1
ATOM 5264 N N . ASP B 1 104 ? -13.047 11.656 20.891 1 97.31 104 ASP B N 1
ATOM 5265 C CA . ASP B 1 104 ? -13.664 12.766 21.625 1 97.31 104 ASP B CA 1
ATOM 5266 C C . ASP B 1 104 ? -12.609 13.758 22.094 1 97.31 104 ASP B C 1
ATOM 5268 O O . ASP B 1 104 ? -12.359 13.883 23.297 1 97.31 104 ASP B O 1
ATOM 5272 N N . CYS B 1 105 ? -12.078 14.516 21.172 1 97.88 105 CYS B N 1
ATOM 5273 C CA . CYS B 1 105 ? -10.883 15.297 21.484 1 97.88 105 CYS B CA 1
ATOM 5274 C C . CYS B 1 105 ? -11.094 16.766 21.156 1 97.88 105 CYS B C 1
ATOM 5276 O O . CYS B 1 105 ? -10.18 17.578 21.297 1 97.88 105 CYS B O 1
ATOM 5278 N N . LEU B 1 106 ? -12.258 17.203 20.688 1 98.25 106 LEU B N 1
ATOM 5279 C CA . LEU B 1 106 ? -12.484 18.594 20.297 1 98.25 106 LEU B CA 1
ATOM 5280 C C . LEU B 1 106 ? -12.664 19.469 21.531 1 98.25 106 LEU B C 1
ATOM 5282 O O . LEU B 1 106 ? -13.781 19.875 21.844 1 98.25 106 LEU B O 1
ATOM 5286 N N . LYS B 1 107 ? -11.523 19.797 22.109 1 97.44 107 LYS B N 1
ATOM 5287 C CA . LYS B 1 107 ? -11.469 20.531 23.375 1 97.44 107 LYS B CA 1
ATOM 5288 C C . LYS B 1 107 ? -10.555 21.75 23.266 1 97.44 107 LYS B C 1
ATOM 5290 O O . LYS B 1 107 ? -9.656 21.781 22.422 1 97.44 107 LYS B O 1
ATOM 5295 N N . ILE B 1 108 ? -10.844 22.766 24.062 1 98.06 108 ILE B N 1
ATOM 5296 C CA . ILE B 1 108 ? -10.117 24.031 24.078 1 98.06 108 ILE B CA 1
ATOM 5297 C C . ILE B 1 108 ? -9.656 24.359 25.484 1 98.06 108 ILE B C 1
ATOM 5299 O O . ILE B 1 108 ? -10.32 23.984 26.469 1 98.06 108 ILE B O 1
ATOM 5303 N N . ASN B 1 109 ? -8.477 24.891 25.641 1 98.81 109 ASN B N 1
ATOM 5304 C CA . ASN B 1 109 ? -7.918 25.406 26.875 1 98.81 109 ASN B CA 1
ATOM 5305 C C . ASN B 1 109 ? -7.836 26.938 26.859 1 98.81 109 ASN B C 1
ATOM 5307 O O . ASN B 1 109 ? -7.516 27.531 25.844 1 98.81 109 ASN B O 1
ATOM 5311 N N . VAL B 1 110 ? -8.102 27.5 28.031 1 98.81 110 VAL B N 1
ATOM 5312 C CA . VAL B 1 110 ? -7.988 28.953 28.203 1 98.81 110 VAL B CA 1
ATOM 5313 C C . VAL B 1 110 ? -7.145 29.25 29.438 1 98.81 110 VAL B C 1
ATOM 5315 O O . VAL B 1 110 ? -7.383 28.703 30.516 1 98.81 110 VAL B O 1
ATOM 5318 N N . PHE B 1 111 ? -6.234 30.125 29.281 1 98.81 111 PHE B N 1
ATOM 5319 C CA . PHE B 1 111 ? -5.352 30.562 30.359 1 98.81 111 PHE B CA 1
ATOM 5320 C C . PHE B 1 111 ? -5.367 32.094 30.484 1 98.81 111 PHE B C 1
ATOM 5322 O O . PHE B 1 111 ? -5.234 32.781 29.484 1 98.81 111 PHE B O 1
ATOM 5329 N N . THR B 1 112 ? -5.516 32.562 31.641 1 98.12 112 THR B N 1
ATOM 5330 C CA . THR B 1 112 ? -5.547 34 31.891 1 98.12 112 THR B CA 1
ATOM 5331 C C . THR B 1 112 ? -4.922 34.344 33.25 1 98.12 112 THR B C 1
ATOM 5333 O O . THR B 1 112 ? -4.641 33.438 34.031 1 98.12 112 THR B O 1
ATOM 5336 N N . LYS B 1 113 ? -4.648 35.625 33.438 1 95.25 113 LYS B N 1
ATOM 5337 C CA . LYS B 1 113 ? -4.078 36.062 34.719 1 95.25 113 LYS B CA 1
ATOM 5338 C C . LYS B 1 113 ? -5.047 36.969 35.469 1 95.25 113 LYS B C 1
ATOM 5340 O O . LYS B 1 113 ? -4.875 37.188 36.688 1 95.25 113 LYS B O 1
ATOM 5345 N N . SER B 1 114 ? -6.016 37.406 34.719 1 93.81 114 SER B N 1
ATOM 5346 C CA . SER B 1 114 ? -6.977 38.312 35.344 1 93.81 114 SER B CA 1
ATOM 5347 C C . SER B 1 114 ? -8.32 38.25 34.625 1 93.81 114 SER B C 1
ATOM 5349 O O . SER B 1 114 ? -8.383 37.938 33.438 1 93.81 114 SER B O 1
ATOM 5351 N N . PHE B 1 115 ? -9.367 38.531 35.406 1 94.06 115 PHE B N 1
ATOM 5352 C CA . PHE B 1 115 ? -10.711 38.562 34.844 1 94.06 115 PHE B CA 1
ATOM 5353 C C . PHE B 1 115 ? -11.219 40 34.75 1 94.06 115 PHE B C 1
ATOM 5355 O O . PHE B 1 115 ? -12.297 40.25 34.188 1 94.06 115 PHE B O 1
ATOM 5362 N N . GLU B 1 116 ? -10.492 40.938 35.25 1 88.44 116 GLU B N 1
ATOM 5363 C CA . GLU B 1 116 ? -10.938 42.312 35.375 1 88.44 116 GLU B CA 1
ATOM 5364 C C . GLU B 1 116 ? -10.492 43.156 34.156 1 88.44 116 GLU B C 1
ATOM 5366 O O . GLU B 1 116 ? -11.172 44.094 33.75 1 88.44 116 GLU B O 1
ATOM 5371 N N . GLU B 1 117 ? -9.414 42.781 33.625 1 85.81 117 GLU B N 1
ATOM 5372 C CA . GLU B 1 117 ? -8.867 43.469 32.438 1 85.81 117 GLU B CA 1
ATOM 5373 C C . GLU B 1 117 ? -9.18 42.719 31.156 1 85.81 117 GLU B C 1
ATOM 5375 O O . GLU B 1 117 ? -9.367 41.5 31.172 1 85.81 117 GLU B O 1
ATOM 5380 N N . LYS B 1 118 ? -9.344 43.531 30.141 1 94.38 118 LYS B N 1
ATOM 5381 C CA . LYS B 1 118 ? -9.484 42.906 28.812 1 94.38 118 LYS B CA 1
ATOM 5382 C C . LYS B 1 118 ? -8.141 42.812 28.109 1 94.38 118 LYS B C 1
ATOM 5384 O O . LYS B 1 118 ? -7.688 43.781 27.484 1 94.38 118 LYS B O 1
ATOM 5389 N N . PHE B 1 119 ? -7.582 41.656 28.156 1 97.62 119 PHE B N 1
ATOM 5390 C CA . PHE B 1 119 ? -6.273 41.406 27.562 1 97.62 119 PHE B CA 1
ATOM 5391 C C . PHE B 1 119 ? -6.422 41 26.109 1 97.62 119 PHE B C 1
ATOM 5393 O O . PHE B 1 119 ? -7.453 40.438 25.719 1 97.62 119 PHE B O 1
ATOM 5400 N N . PRO B 1 120 ? -5.391 41.312 25.25 1 98.5 120 PRO B N 1
ATOM 5401 C CA . PRO B 1 120 ? -5.367 40.688 23.938 1 98.5 120 PRO B CA 1
ATOM 5402 C C . PRO B 1 120 ? -5.375 39.156 24.031 1 98.5 120 PRO B C 1
ATOM 5404 O O . PRO B 1 120 ? -4.809 38.594 24.969 1 98.5 120 PRO B O 1
ATOM 5407 N N . VAL B 1 121 ? -6.035 38.531 23.078 1 98.88 121 VAL B N 1
ATOM 5408 C CA . VAL B 1 121 ? -6.176 37.062 23.062 1 98.88 121 VAL B CA 1
ATOM 5409 C C . VAL B 1 121 ? -5.238 36.469 22 1 98.88 121 VAL B C 1
ATOM 5411 O O . VAL B 1 121 ? -5.191 36.938 20.875 1 98.88 121 VAL B O 1
ATOM 5414 N N . MET B 1 122 ? -4.438 35.5 22.391 1 98.88 122 MET B N 1
ATOM 5415 C CA . MET B 1 122 ? -3.605 34.75 21.453 1 98.88 122 MET B CA 1
ATOM 5416 C C . MET B 1 122 ? -4.102 33.312 21.344 1 98.88 122 MET B C 1
ATOM 5418 O O . MET B 1 122 ? -4.188 32.594 22.344 1 98.88 122 MET B O 1
ATOM 5422 N N . VAL B 1 123 ? -4.449 32.906 20.141 1 98.94 123 VAL B N 1
ATOM 5423 C CA . VAL B 1 123 ? -4.988 31.562 19.891 1 98.94 123 VAL B CA 1
ATOM 5424 C C . VAL B 1 123 ? -3.988 30.75 19.078 1 98.94 123 VAL B C 1
ATOM 5426 O O . VAL B 1 123 ? -3.68 31.094 17.938 1 98.94 123 VAL B O 1
ATOM 5429 N N . TYR B 1 124 ? -3.562 29.625 19.625 1 98.81 124 TYR B N 1
ATOM 5430 C CA . TYR B 1 124 ? -2.564 28.766 18.984 1 98.81 124 TYR B CA 1
ATOM 5431 C C . TYR B 1 124 ? -3.23 27.672 18.156 1 98.81 124 TYR B C 1
ATOM 5433 O O . TYR B 1 124 ? -4.094 26.953 18.641 1 98.81 124 TYR B O 1
ATOM 5441 N N . ILE B 1 125 ? -2.857 27.609 16.922 1 98.81 125 ILE B N 1
ATOM 5442 C CA . ILE B 1 125 ? -3.221 26.516 16.031 1 98.81 125 ILE B CA 1
ATOM 5443 C C . ILE B 1 125 ? -2.012 25.625 15.797 1 98.81 125 ILE B C 1
ATOM 5445 O O . ILE B 1 125 ? -1.057 26.016 15.117 1 98.81 125 ILE B O 1
ATOM 5449 N N . HIS B 1 126 ? -2.104 24.406 16.359 1 97.88 126 HIS B N 1
ATOM 5450 C CA . HIS B 1 126 ? -0.92 23.562 16.375 1 97.88 126 HIS B CA 1
ATOM 5451 C C . HIS B 1 126 ? -0.616 23.016 14.984 1 97.88 126 HIS B C 1
ATOM 5453 O O . HIS B 1 126 ? -1.509 22.938 14.133 1 97.88 126 HIS B O 1
ATOM 5459 N N . GLY B 1 127 ? 0.65 22.703 14.781 1 96.5 127 GLY B N 1
ATOM 5460 C CA . GLY B 1 127 ? 1.105 22.109 13.539 1 96.5 127 GLY B CA 1
ATOM 5461 C C . GLY B 1 127 ? 1.09 20.594 13.57 1 96.5 127 GLY B C 1
ATOM 5462 O O . GLY B 1 127 ? 0.21 19.984 14.188 1 96.5 127 GLY B O 1
ATOM 5463 N N . GLY B 1 128 ? 1.945 20.016 12.766 1 95.06 128 GLY B N 1
ATOM 5464 C CA . GLY B 1 128 ? 2.068 18.562 12.742 1 95.06 128 GLY B CA 1
ATOM 5465 C C . GLY B 1 128 ? 1.632 17.953 11.422 1 95.06 128 GLY B C 1
ATOM 5466 O O . GLY B 1 128 ? 1.085 16.844 11.391 1 95.06 128 GLY B O 1
ATOM 5467 N N . ALA B 1 129 ? 1.787 18.656 10.375 1 95.19 129 ALA B N 1
ATOM 5468 C CA . ALA B 1 129 ? 1.545 18.172 9.016 1 95.19 129 ALA B CA 1
ATOM 5469 C C . ALA B 1 129 ? 0.136 17.609 8.883 1 95.19 129 ALA B C 1
ATOM 5471 O O . ALA B 1 129 ? -0.084 16.656 8.133 1 95.19 129 ALA B O 1
ATOM 5472 N N . ASN B 1 130 ? -0.731 18.031 9.695 1 96.44 130 ASN B N 1
ATOM 5473 C CA . ASN B 1 130 ? -2.141 17.641 9.719 1 96.44 130 ASN B CA 1
ATOM 5474 C C . ASN B 1 130 ? -2.328 16.203 10.188 1 96.44 130 ASN B C 1
ATOM 5476 O O . ASN B 1 130 ? -3.4 15.625 10.016 1 96.44 130 ASN B O 1
ATOM 5480 N N . VAL B 1 131 ? -1.302 15.586 10.758 1 95.94 131 VAL B N 1
ATOM 5481 C CA . VAL B 1 131 ? -1.457 14.211 11.203 1 95.94 131 VAL B CA 1
ATOM 5482 C C . VAL B 1 131 ? -1.045 14.094 12.672 1 95.94 131 VAL B C 1
ATOM 5484 O O . VAL B 1 131 ? -1.31 13.078 13.32 1 95.94 131 VAL B O 1
ATOM 5487 N N . LEU B 1 132 ? -0.44 15.141 13.211 1 94.38 132 LEU B N 1
ATOM 5488 C CA . LEU B 1 132 ? -0.009 15.125 14.609 1 94.38 132 LEU B CA 1
ATOM 5489 C C . LEU B 1 132 ? -0.188 16.5 15.242 1 94.38 132 LEU B C 1
ATOM 5491 O O . LEU B 1 132 ? -0.442 17.484 14.539 1 94.38 132 LEU B O 1
ATOM 5495 N N . GLY B 1 133 ? -0.078 16.484 16.531 1 96 133 GLY B N 1
ATOM 5496 C CA . GLY B 1 133 ? -0.121 17.734 17.281 1 96 133 GLY B CA 1
ATOM 5497 C C . GLY B 1 133 ? -1.309 17.828 18.219 1 96 133 GLY B C 1
ATOM 5498 O O . GLY B 1 133 ? -2.178 16.953 18.219 1 96 133 GLY B O 1
ATOM 5499 N N . SER B 1 134 ? -1.265 18.906 19.016 1 97.31 134 SER B N 1
ATOM 5500 C CA . SER B 1 134 ? -2.328 19.078 20 1 97.31 134 SER B CA 1
ATOM 5501 C C . SER B 1 134 ? -2.225 20.438 20.688 1 97.31 134 SER B C 1
ATOM 5503 O O . SER B 1 134 ? -1.14 21.016 20.766 1 97.31 134 SER B O 1
ATOM 5505 N N . GLY B 1 135 ? -3.359 20.875 21.156 1 97.5 135 GLY B N 1
ATOM 5506 C CA . GLY B 1 135 ? -3.398 22.031 22.031 1 97.5 135 GLY B CA 1
ATOM 5507 C C . GLY B 1 135 ? -3.18 21.672 23.5 1 97.5 135 GLY B C 1
ATOM 5508 O O . GLY B 1 135 ? -3.289 22.531 24.375 1 97.5 135 GLY B O 1
ATOM 5509 N N . HIS B 1 136 ? -2.82 20.484 23.781 1 96.94 136 HIS B N 1
ATOM 5510 C CA . HIS B 1 136 ? -2.562 20 25.141 1 96.94 136 HIS B CA 1
ATOM 5511 C C . HIS B 1 136 ? -1.435 20.781 25.797 1 96.94 136 HIS B C 1
ATOM 5513 O O . HIS B 1 136 ? -0.371 20.969 25.203 1 96.94 136 HIS B O 1
ATOM 5519 N N . SER B 1 137 ? -1.639 21.156 27.047 1 97.19 137 SER B N 1
ATOM 5520 C CA . SER B 1 137 ? -0.777 22.125 27.703 1 97.19 137 SER B CA 1
ATOM 5521 C C . SER B 1 137 ? 0.586 21.516 28.031 1 97.19 137 SER B C 1
ATOM 5523 O O . SER B 1 137 ? 1.587 22.234 28.094 1 97.19 137 SER B O 1
ATOM 5525 N N . SER B 1 138 ? 0.653 20.219 28.266 1 94.44 138 SER B N 1
ATOM 5526 C CA . SER B 1 138 ? 1.928 19.578 28.562 1 94.44 138 SER B CA 1
ATOM 5527 C C . SER B 1 138 ? 2.564 18.984 27.312 1 94.44 138 SER B C 1
ATOM 5529 O O . SER B 1 138 ? 3.791 18.922 27.203 1 94.44 138 SER B O 1
ATOM 5531 N N . TYR B 1 139 ? 1.701 18.672 26.438 1 92.94 139 TYR B N 1
ATOM 5532 C CA . TYR B 1 139 ? 2.174 18.016 25.219 1 92.94 139 TYR B CA 1
ATOM 5533 C C . TYR B 1 139 ? 2.842 19.016 24.297 1 92.94 139 TYR B C 1
ATOM 5535 O O . TYR B 1 139 ? 3.943 18.766 23.797 1 92.94 139 TYR B O 1
ATOM 5543 N N . GLU B 1 140 ? 2.178 20.172 24.141 1 94.94 140 GLU B N 1
ATOM 5544 C CA . GLU B 1 140 ? 2.689 21.078 23.109 1 94.94 140 GLU B CA 1
ATOM 5545 C C . GLU B 1 140 ? 2.459 22.531 23.516 1 94.94 140 GLU B C 1
ATOM 5547 O O . GLU B 1 140 ? 3.35 23.375 23.359 1 94.94 140 GLU B O 1
ATOM 5552 N N . ALA B 1 141 ? 1.38 22.875 24.094 1 97.62 141 ALA B N 1
ATOM 5553 C CA . ALA B 1 141 ? 0.955 24.266 24.234 1 97.62 141 ALA B CA 1
ATOM 5554 C C . ALA B 1 141 ? 1.008 24.719 25.688 1 97.62 141 ALA B C 1
ATOM 5556 O O . ALA B 1 141 ? -0.009 25.125 26.25 1 97.62 141 ALA B O 1
ATOM 5557 N N . GLY B 1 142 ? 2.186 24.734 26.219 1 98.19 142 GLY B N 1
ATOM 5558 C CA . GLY B 1 142 ? 2.344 25.219 27.594 1 98.19 142 GLY B CA 1
ATOM 5559 C C . GLY B 1 142 ? 2.184 26.719 27.719 1 98.19 142 GLY B C 1
ATOM 5560 O O . GLY B 1 142 ? 2.787 27.484 26.953 1 98.19 142 GLY B O 1
ATOM 5561 N N . PRO B 1 143 ? 1.401 27.156 28.719 1 98.44 143 PRO B N 1
ATOM 5562 C CA . PRO B 1 143 ? 1.112 28.594 28.844 1 98.44 143 PRO B CA 1
ATOM 5563 C C . PRO B 1 143 ? 2.193 29.344 29.609 1 98.44 143 PRO B C 1
ATOM 5565 O O . PRO B 1 143 ? 2.174 30.578 29.656 1 98.44 143 PRO B O 1
ATOM 5568 N N . GLN B 1 144 ? 3.158 28.703 30.141 1 98.38 144 GLN B N 1
ATOM 5569 C CA . GLN B 1 144 ? 4.02 29.234 31.188 1 98.38 144 GLN B CA 1
ATOM 5570 C C . GLN B 1 144 ? 4.793 30.453 30.688 1 98.38 144 GLN B C 1
ATOM 5572 O O . GLN B 1 144 ? 4.953 31.438 31.422 1 98.38 144 GLN B O 1
ATOM 5577 N N . TYR B 1 145 ? 5.27 30.438 29.484 1 98.5 145 TYR B N 1
ATOM 5578 C CA . TYR B 1 145 ? 6.074 31.531 28.969 1 98.5 145 TYR B CA 1
ATOM 5579 C C . TYR B 1 145 ? 5.191 32.719 28.578 1 98.5 145 TYR B C 1
ATOM 5581 O O . TYR B 1 145 ? 5.414 33.844 29.016 1 98.5 145 TYR B O 1
ATOM 5589 N N . LEU B 1 146 ? 4.172 32.5 27.828 1 98.31 146 LEU B N 1
ATOM 5590 C CA . LEU B 1 146 ? 3.32 33.562 27.281 1 98.31 146 LEU B CA 1
ATOM 5591 C C . LEU B 1 146 ? 2.607 34.312 28.391 1 98.31 146 LEU B C 1
ATOM 5593 O O . LEU B 1 146 ? 2.402 35.531 28.297 1 98.31 146 LEU B O 1
ATOM 5597 N N . LEU B 1 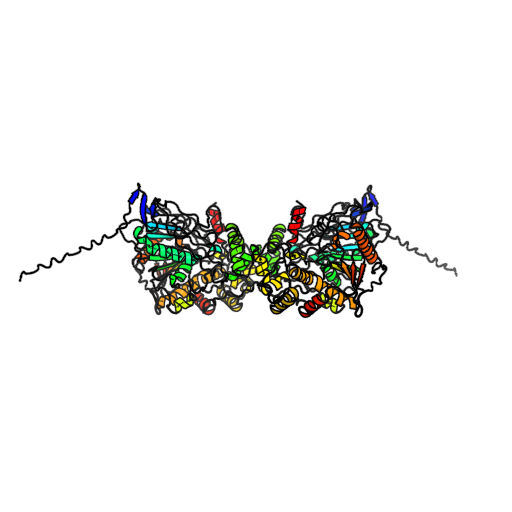147 ? 2.25 33.625 29.453 1 98.44 147 LEU B N 1
ATOM 5598 C CA . LEU B 1 147 ? 1.422 34.219 30.5 1 98.44 147 LEU B CA 1
ATOM 5599 C C . LEU B 1 147 ? 2.277 35.031 31.469 1 98.44 147 LEU B C 1
ATOM 5601 O O . LEU B 1 147 ? 1.756 35.594 32.438 1 98.44 147 LEU B O 1
ATOM 5605 N N . ASP B 1 148 ? 3.547 35.094 31.219 1 98 148 ASP B N 1
ATOM 5606 C CA . ASP B 1 148 ? 4.328 36.125 31.859 1 98 148 ASP B CA 1
ATOM 5607 C C . ASP B 1 148 ? 4 37.5 31.266 1 98 148 ASP B C 1
ATOM 5609 O O . ASP B 1 148 ? 4.32 38.531 31.875 1 98 148 ASP B O 1
ATOM 5613 N N . GLN B 1 149 ? 3.391 37.5 30.125 1 97.5 149 GLN B N 1
ATOM 5614 C CA . GLN B 1 149 ? 2.881 38.688 29.469 1 97.5 149 GLN B CA 1
ATOM 5615 C C . GLN B 1 149 ? 1.393 38.875 29.75 1 97.5 149 GLN B C 1
ATOM 5617 O O . GLN B 1 149 ? 0.745 38 30.312 1 97.5 149 GLN B O 1
ATOM 5622 N N . ASP B 1 150 ? 0.856 40.094 29.375 1 97.38 150 ASP B N 1
ATOM 5623 C CA . ASP B 1 150 ? -0.55 40.406 29.625 1 97.38 150 ASP B CA 1
ATOM 5624 C C . ASP B 1 150 ? -1.413 40 28.422 1 97.38 150 ASP B C 1
ATOM 5626 O O . ASP B 1 150 ? -1.901 40.844 27.688 1 97.38 150 ASP B O 1
ATOM 5630 N N . VAL B 1 151 ? -1.587 38.688 28.344 1 98.38 151 VAL B N 1
ATOM 5631 C CA . VAL B 1 151 ? -2.41 38.125 27.297 1 98.38 151 VAL B CA 1
ATOM 5632 C C . VAL B 1 151 ? -3.285 37 27.859 1 98.38 151 VAL B C 1
ATOM 5634 O O . VAL B 1 151 ? -3.016 36.5 28.938 1 98.38 151 VAL B O 1
ATOM 5637 N N . VAL B 1 152 ? -4.406 36.719 27.188 1 98.75 152 VAL B N 1
ATOM 5638 C CA . VAL B 1 152 ? -5.129 35.469 27.344 1 98.75 152 VAL B CA 1
ATOM 5639 C C . VAL B 1 152 ? -4.652 34.469 26.281 1 98.75 152 VAL B C 1
ATOM 5641 O O . VAL B 1 152 ? -4.539 34.812 25.109 1 98.75 152 VAL B O 1
ATOM 5644 N N . PHE B 1 153 ? -4.277 33.281 26.734 1 98.81 153 PHE B N 1
ATOM 5645 C CA . PHE B 1 153 ? -3.777 32.281 25.828 1 98.81 153 PHE B CA 1
ATOM 5646 C C . PHE B 1 153 ? -4.801 31.156 25.641 1 98.81 153 PHE B C 1
ATOM 5648 O O . PHE B 1 153 ? -5.367 30.656 26.625 1 98.81 153 PHE B O 1
ATOM 5655 N N . VAL B 1 154 ? -5.09 30.828 24.375 1 98.94 154 VAL B N 1
ATOM 5656 C CA . VAL B 1 154 ? -6.031 29.781 24.016 1 98.94 154 VAL B CA 1
ATOM 5657 C C . VAL B 1 154 ? -5.348 28.75 23.109 1 98.94 154 VAL B C 1
ATOM 5659 O O . VAL B 1 154 ? -4.602 29.125 22.203 1 98.94 154 VAL B O 1
ATOM 5662 N N . ALA B 1 155 ? -5.508 27.484 23.359 1 98.75 155 ALA B N 1
ATOM 5663 C CA . ALA B 1 155 ? -5.078 26.391 22.5 1 98.75 155 ALA B CA 1
ATOM 5664 C C . ALA B 1 155 ? -6.148 25.312 22.406 1 98.75 155 ALA B C 1
ATOM 5666 O O . ALA B 1 155 ? -6.93 25.125 23.344 1 98.75 155 ALA B O 1
ATOM 5667 N N . PHE B 1 156 ? -6.184 24.578 21.297 1 98.69 156 PHE B N 1
ATOM 5668 C CA . PHE B 1 156 ? -7.25 23.594 21.125 1 98.69 156 PHE B CA 1
ATOM 5669 C C . PHE B 1 156 ? -6.789 22.438 20.25 1 98.69 156 PHE B C 1
ATOM 5671 O O . PHE B 1 156 ? -5.742 22.516 19.594 1 98.69 156 PHE B O 1
ATOM 5678 N N . ASN B 1 157 ? -7.555 21.328 20.359 1 98.56 157 ASN B N 1
ATOM 5679 C CA . ASN B 1 157 ? -7.402 20.188 19.469 1 98.56 157 ASN B CA 1
ATOM 5680 C C . ASN B 1 157 ? -8.32 20.312 18.25 1 98.56 157 ASN B C 1
ATOM 5682 O O . ASN B 1 157 ? -9.367 20.969 18.328 1 98.56 157 ASN B O 1
ATOM 5686 N N . TYR B 1 158 ? -7.906 19.75 17.188 1 98.75 158 TYR B N 1
ATO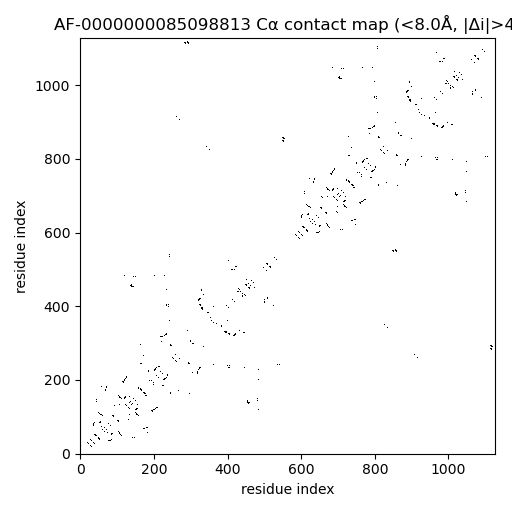M 5687 C CA . TYR B 1 158 ? -8.758 19.547 16.016 1 98.75 158 TYR B CA 1
ATOM 5688 C C . TYR B 1 158 ? -8.469 18.188 15.375 1 98.75 158 TYR B C 1
ATOM 5690 O O . TYR B 1 158 ? -7.438 17.562 15.648 1 98.75 158 TYR B O 1
ATOM 5698 N N . ARG B 1 159 ? -9.414 17.688 14.656 1 98.12 159 ARG B N 1
ATOM 5699 C CA . ARG B 1 159 ? -9.266 16.359 14.07 1 98.12 159 ARG B CA 1
ATOM 5700 C C . ARG B 1 159 ? -8.078 16.312 13.117 1 98.12 159 ARG B C 1
ATOM 5702 O O . ARG B 1 159 ? -7.812 17.266 12.391 1 98.12 159 ARG B O 1
ATOM 5709 N N . LEU B 1 160 ? -7.445 15.109 13 1 98.19 160 LEU B N 1
ATOM 5710 C CA . LEU B 1 160 ? -6.191 1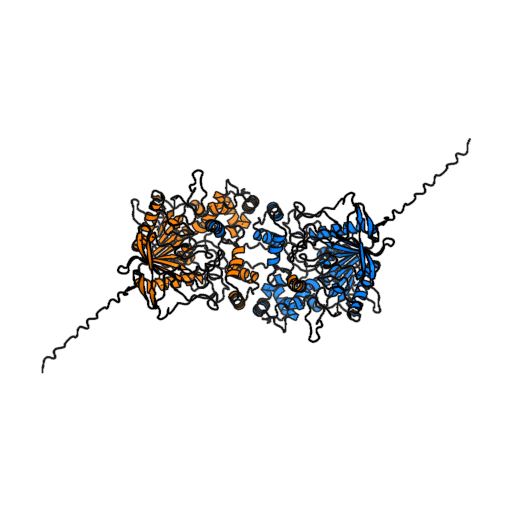4.938 12.266 1 98.19 160 LEU B CA 1
ATOM 5711 C C . LEU B 1 160 ? -6.305 13.805 11.258 1 98.19 160 LEU B C 1
ATOM 5713 O O . LEU B 1 160 ? -7.215 12.977 11.344 1 98.19 160 LEU B O 1
ATOM 5717 N N . GLY B 1 161 ? -5.34 13.797 10.344 1 97.62 161 GLY B N 1
ATOM 5718 C CA . GLY B 1 161 ? -5.246 12.703 9.398 1 97.62 161 GLY B CA 1
ATOM 5719 C C . GLY B 1 161 ? -6.527 12.484 8.609 1 97.62 161 GLY B C 1
ATOM 5720 O O . GLY B 1 161 ? -7.223 13.438 8.266 1 97.62 161 GLY B O 1
ATOM 5721 N N . ALA B 1 162 ? -6.734 11.266 8.367 1 97.94 162 ALA B N 1
ATOM 5722 C CA . ALA B 1 162 ? -7.934 10.914 7.613 1 97.94 162 ALA B CA 1
ATOM 5723 C C . ALA B 1 162 ? -9.195 11.398 8.328 1 97.94 162 ALA B C 1
ATOM 5725 O O . ALA B 1 162 ? -10.156 11.82 7.688 1 97.94 162 ALA B O 1
ATOM 5726 N N . LEU B 1 163 ? -9.172 11.391 9.617 1 98.31 163 LEU B N 1
ATOM 5727 C CA . LEU B 1 163 ? -10.344 11.758 10.398 1 98.31 163 LEU B CA 1
ATOM 5728 C C . LEU B 1 163 ? -10.664 13.242 10.234 1 98.31 163 LEU B C 1
ATOM 5730 O O . LEU B 1 163 ? -11.828 13.648 10.352 1 98.31 163 LEU B O 1
ATOM 5734 N N . GLY B 1 164 ? -9.656 14 9.867 1 98.19 164 GLY B N 1
ATOM 5735 C CA . GLY B 1 164 ? -9.867 15.438 9.75 1 98.19 164 GLY B CA 1
ATOM 5736 C C . GLY B 1 164 ? -9.953 15.906 8.312 1 98.19 164 GLY B C 1
ATOM 5737 O O . GLY B 1 164 ? -10.422 17.016 8.039 1 98.19 164 GLY B O 1
ATOM 5738 N N . PHE B 1 165 ? -9.516 15.008 7.355 1 97.75 165 PHE B N 1
ATOM 5739 C CA . PHE B 1 165 ? -9.273 15.656 6.074 1 97.75 165 PHE B CA 1
ATOM 5740 C C . PHE B 1 165 ? -9.672 14.75 4.922 1 97.75 165 PHE B C 1
ATOM 5742 O O . PHE B 1 165 ? -9.641 15.156 3.76 1 97.75 165 PHE B O 1
ATOM 5749 N N . LEU B 1 166 ? -10.039 13.469 5.156 1 97.31 166 LEU B N 1
ATOM 5750 C CA . LEU B 1 166 ? -10.445 12.617 4.047 1 97.31 166 LEU B CA 1
ATOM 5751 C C . LEU B 1 166 ? -11.609 13.242 3.281 1 97.31 166 LEU B C 1
ATOM 5753 O O . LEU B 1 166 ? -12.43 13.961 3.863 1 97.31 166 LEU B O 1
ATOM 5757 N N . SER B 1 167 ? -11.633 12.984 1.945 1 96.44 167 SER B N 1
ATOM 5758 C CA . SER B 1 167 ? -12.68 13.523 1.082 1 96.44 167 SER B CA 1
ATOM 5759 C C . SER B 1 167 ? -13.117 12.492 0.046 1 96.44 167 SER B C 1
ATOM 5761 O O . SER B 1 167 ? -12.297 11.766 -0.511 1 96.44 167 SER B O 1
ATOM 5763 N N . THR B 1 168 ? -14.383 12.344 -0.101 1 94.44 168 THR B N 1
ATOM 5764 C CA . THR B 1 168 ? -14.922 11.586 -1.221 1 94.44 168 THR B CA 1
ATOM 5765 C C . THR B 1 168 ? -15.438 12.523 -2.311 1 94.44 168 THR B C 1
ATOM 5767 O O . THR B 1 168 ? -16.031 12.07 -3.289 1 94.44 168 THR B O 1
ATOM 5770 N N . ASN B 1 169 ? -15.266 13.781 -2.094 1 86 169 ASN B N 1
ATOM 5771 C CA . ASN B 1 169 ? -15.703 14.859 -2.977 1 86 169 ASN B CA 1
ATOM 5772 C C . ASN B 1 169 ? -17.219 14.844 -3.156 1 86 169 ASN B C 1
ATOM 5774 O O . ASN B 1 169 ? -17.734 15.398 -4.129 1 86 169 ASN B O 1
ATOM 5778 N N . SER B 1 170 ? -17.875 14.156 -2.299 1 89.38 170 SER B N 1
ATOM 5779 C CA . SER B 1 170 ? -19.328 14.242 -2.258 1 89.38 170 SER B CA 1
ATOM 5780 C C . SER B 1 170 ? -19.797 15.43 -1.43 1 89.38 170 SER B C 1
ATOM 5782 O O . SER B 1 170 ? -19 16.031 -0.695 1 89.38 170 SER B O 1
ATOM 5784 N N . SER B 1 171 ? -21.047 15.766 -1.577 1 84.75 171 SER B N 1
ATOM 5785 C CA . SER B 1 171 ? -21.609 16.891 -0.844 1 84.75 171 SER B CA 1
ATOM 5786 C C . SER B 1 171 ? -21.578 16.656 0.661 1 84.75 171 SER B C 1
ATOM 5788 O O . SER B 1 171 ? -21.453 17.594 1.446 1 84.75 171 SER B O 1
ATOM 5790 N N . GLU B 1 172 ? -21.578 15.445 1.049 1 84.5 172 GLU B N 1
ATOM 5791 C CA . GLU B 1 172 ? -21.656 15.109 2.469 1 84.5 172 GLU B CA 1
ATOM 5792 C C . GLU B 1 172 ? -20.266 14.992 3.08 1 84.5 172 GLU B C 1
ATOM 5794 O O . GLU B 1 172 ? -20.094 15.133 4.293 1 84.5 172 GLU B O 1
ATOM 5799 N N . THR B 1 173 ? -19.359 14.68 2.309 1 91.31 173 THR B N 1
ATOM 5800 C CA . THR B 1 173 ? -18 14.453 2.791 1 91.31 173 THR B CA 1
ATOM 5801 C C . THR B 1 173 ? -16.984 15.195 1.915 1 91.31 173 THR B C 1
ATOM 5803 O O . THR B 1 173 ? -16.203 14.562 1.199 1 91.31 173 THR B O 1
ATOM 5806 N N . LYS B 1 174 ? -16.922 16.484 2.086 1 90.19 174 LYS B N 1
ATOM 5807 C CA . LYS B 1 174 ? -16.109 17.344 1.227 1 90.19 174 LYS B CA 1
ATOM 5808 C C . LYS B 1 174 ? -14.688 17.469 1.749 1 90.19 174 LYS B C 1
ATOM 5810 O O . LYS B 1 174 ? -13.797 17.953 1.041 1 90.19 174 LYS B O 1
ATOM 5815 N N . GLY B 1 175 ? -14.508 17.031 2.984 1 94.75 175 GLY B N 1
ATOM 5816 C CA . GLY B 1 175 ? -13.203 17.25 3.6 1 94.75 175 GLY B CA 1
ATOM 5817 C C . GLY B 1 175 ? -13.156 18.5 4.461 1 94.75 175 GLY B C 1
ATOM 5818 O O . GLY B 1 175 ? -14.188 18.984 4.918 1 94.75 175 GLY B O 1
ATOM 5819 N N . ASN B 1 176 ? -11.992 18.969 4.832 1 97.75 176 ASN B N 1
ATOM 5820 C CA . ASN B 1 176 ? -11.703 20.188 5.566 1 97.75 176 ASN B CA 1
ATOM 5821 C C . ASN B 1 176 ? -12.273 20.141 6.98 1 97.75 176 ASN B C 1
ATOM 5823 O O . ASN B 1 176 ? -12.43 21.172 7.629 1 97.75 176 ASN B O 1
ATOM 5827 N N . PHE B 1 177 ? -12.625 18.969 7.477 1 98.12 177 PHE B N 1
ATOM 5828 C CA . PHE B 1 177 ? -13.242 18.875 8.789 1 98.12 177 PHE B CA 1
ATOM 5829 C C . PHE B 1 177 ? -12.328 19.453 9.867 1 98.12 177 PHE B C 1
ATOM 5831 O O . PHE B 1 177 ? -12.789 20.141 10.781 1 98.12 177 PHE B O 1
ATOM 5838 N N . GLY B 1 178 ? -11.031 19.172 9.734 1 98.56 178 GLY B N 1
ATOM 5839 C CA . GLY B 1 178 ? -10.078 19.734 10.672 1 98.56 178 GLY B CA 1
ATOM 5840 C C . GLY B 1 178 ? -10.062 21.25 10.664 1 98.56 178 GLY B C 1
ATOM 5841 O O . GLY B 1 178 ? -9.969 21.891 11.727 1 98.56 178 GLY B O 1
ATOM 5842 N N . PHE B 1 179 ? -10.195 21.891 9.523 1 98.75 179 PHE B N 1
ATOM 5843 C CA . PHE B 1 179 ? -10.211 23.344 9.422 1 98.75 179 PHE B CA 1
ATOM 5844 C C . PHE B 1 179 ? -11.547 23.891 9.906 1 98.75 179 PHE B C 1
ATOM 5846 O O . PHE B 1 179 ? -11.602 24.984 10.492 1 98.75 179 PHE B O 1
ATOM 5853 N N . LEU B 1 180 ? -12.594 23.156 9.656 1 98.69 180 LEU B N 1
ATOM 5854 C CA . LEU B 1 180 ? -13.898 23.578 10.156 1 98.69 180 LEU B CA 1
ATOM 5855 C C . LEU B 1 180 ? -13.961 23.453 11.672 1 98.69 180 LEU B C 1
ATOM 5857 O O . LEU B 1 180 ? -14.633 24.25 12.336 1 98.69 180 LEU B O 1
ATOM 5861 N N . ASP B 1 181 ? -13.273 22.422 12.219 1 98.88 181 ASP B N 1
ATOM 5862 C CA . ASP B 1 181 ? -13.094 22.391 13.664 1 98.88 181 ASP B CA 1
ATOM 5863 C C . ASP B 1 181 ? -12.453 23.688 14.172 1 98.88 181 ASP B C 1
ATOM 5865 O O . ASP B 1 181 ? -12.875 24.234 15.18 1 98.88 181 ASP B O 1
ATOM 5869 N N . GLN B 1 182 ? -11.477 24.188 13.484 1 98.88 182 GLN B N 1
ATOM 5870 C CA . GLN B 1 182 ? -10.766 25.391 13.867 1 98.88 182 GLN B CA 1
ATOM 5871 C C . GLN B 1 182 ? -11.68 26.625 13.797 1 98.88 182 GLN B C 1
ATOM 5873 O O . GLN B 1 182 ? -11.641 27.469 14.688 1 98.88 182 GLN B O 1
ATOM 5878 N N . VAL B 1 183 ? -12.484 26.672 12.758 1 98.88 183 VAL B N 1
ATOM 5879 C CA . VAL B 1 183 ? -13.453 27.766 12.648 1 98.88 183 VAL B CA 1
ATOM 5880 C C . VAL B 1 183 ? -14.359 27.766 13.883 1 98.88 183 VAL B C 1
ATOM 5882 O O . VAL B 1 183 ? -14.578 28.812 14.492 1 98.88 183 VAL B O 1
ATOM 5885 N N . MET B 1 184 ? -14.781 26.641 14.211 1 98.69 184 MET B N 1
ATOM 5886 C CA . MET B 1 184 ? -15.695 26.531 15.344 1 98.69 184 MET B CA 1
ATOM 5887 C C . MET B 1 184 ? -15 26.922 16.641 1 98.69 184 MET B C 1
ATOM 5889 O O . MET B 1 184 ? -15.609 27.547 17.516 1 98.69 184 MET B O 1
ATOM 5893 N N . ALA B 1 185 ? -13.789 26.516 16.812 1 98.81 185 ALA B N 1
ATOM 5894 C CA . ALA B 1 185 ? -13.023 26.938 17.969 1 98.81 185 ALA B CA 1
ATOM 5895 C C . ALA B 1 185 ? -12.891 28.453 18.031 1 98.81 185 ALA B C 1
ATOM 5897 O O . ALA B 1 185 ? -13.016 29.062 19.094 1 98.81 185 ALA B O 1
ATOM 5898 N N . LEU B 1 186 ? -12.641 29.094 16.891 1 98.88 186 LEU B N 1
ATOM 5899 C CA . LEU B 1 186 ? -12.508 30.547 16.828 1 98.88 186 LEU B CA 1
ATOM 5900 C C . LEU B 1 186 ? -13.836 31.234 17.109 1 98.88 186 LEU B C 1
ATOM 5902 O O . LEU B 1 186 ? -13.875 32.312 17.719 1 98.88 186 LEU B O 1
ATOM 5906 N N . GLU B 1 187 ? -14.906 30.609 16.656 1 98.62 187 GLU B N 1
ATOM 5907 C CA . GLU B 1 187 ? -16.234 31.109 17 1 98.62 187 GLU B CA 1
ATOM 5908 C C . GLU B 1 187 ? -16.484 31.031 18.5 1 98.62 187 GLU B C 1
ATOM 5910 O O . GLU B 1 187 ? -17.047 31.953 19.094 1 98.62 187 GLU B O 1
ATOM 5915 N N . TRP B 1 188 ? -16.062 29.953 19.078 1 97.88 188 TRP B N 1
ATOM 5916 C CA . TRP B 1 188 ? -16.172 29.812 20.531 1 97.88 188 TRP B CA 1
ATOM 5917 C C . TRP B 1 188 ? -15.422 30.938 21.234 1 97.88 188 TRP B C 1
ATOM 5919 O O . TRP B 1 188 ? -15.922 31.5 22.219 1 97.88 188 TRP B O 1
ATOM 5929 N N . VAL B 1 189 ? -14.25 31.281 20.766 1 98.69 189 VAL B N 1
ATOM 5930 C CA . VAL B 1 189 ? -13.453 32.375 21.328 1 98.69 189 VAL B CA 1
ATOM 5931 C C . VAL B 1 189 ? -14.219 33.688 21.219 1 98.69 189 VAL B C 1
ATOM 5933 O O . VAL B 1 189 ? -14.344 34.406 22.203 1 98.69 189 VAL B O 1
ATOM 5936 N N . ARG B 1 190 ? -14.711 33.969 20.078 1 98.19 190 ARG B N 1
ATOM 5937 C CA . ARG B 1 190 ? -15.5 35.188 19.875 1 98.19 190 ARG B CA 1
ATOM 5938 C C . ARG B 1 190 ? -16.641 35.25 20.891 1 98.19 190 ARG B C 1
ATOM 5940 O O . ARG B 1 190 ? -16.844 36.312 21.5 1 98.19 190 ARG B O 1
ATOM 5947 N N . ASP B 1 191 ? -17.266 34.219 21.156 1 96.94 191 ASP B N 1
ATOM 5948 C CA . ASP B 1 191 ? -18.516 34.188 21.906 1 96.94 191 ASP B CA 1
ATOM 5949 C C . ASP B 1 191 ? -18.266 34.188 23.406 1 96.94 191 ASP B C 1
ATOM 5951 O O . ASP B 1 191 ? -19.094 34.656 24.188 1 96.94 191 ASP B O 1
ATOM 5955 N N . HIS B 1 192 ? -17.047 33.719 23.797 1 96.5 192 HIS B N 1
ATOM 5956 C CA . HIS B 1 192 ? -16.969 33.375 25.219 1 96.5 192 HIS B CA 1
ATOM 5957 C C . HIS B 1 192 ? -15.727 34 25.859 1 96.5 192 HIS B C 1
ATOM 5959 O O . HIS B 1 192 ? -15.625 34.062 27.094 1 96.5 192 HIS B O 1
ATOM 5965 N N . ILE B 1 193 ? -14.797 34.5 25.141 1 97.81 193 ILE B N 1
ATOM 5966 C CA . ILE B 1 193 ? -13.469 34.781 25.688 1 97.81 193 ILE B CA 1
ATOM 5967 C C . ILE B 1 193 ? -13.539 35.938 26.656 1 97.81 193 ILE B C 1
ATOM 5969 O O . ILE B 1 193 ? -12.672 36.094 27.516 1 97.81 193 ILE B O 1
ATOM 5973 N N . SER B 1 194 ? -14.531 36.781 26.484 1 97 194 SER B N 1
ATOM 5974 C CA . SER B 1 194 ? -14.672 37.938 27.375 1 97 194 SER B CA 1
ATOM 5975 C C . SER B 1 194 ? -14.883 37.5 28.812 1 97 194 SER B C 1
ATOM 5977 O O . SER B 1 194 ? -14.508 38.219 29.75 1 97 194 SER B O 1
ATOM 5979 N N . HIS B 1 195 ? -15.438 36.344 29.047 1 96.06 195 HIS B N 1
ATOM 5980 C CA . HIS B 1 195 ? -15.68 35.844 30.391 1 96.06 195 HIS B CA 1
ATOM 5981 C C . HIS B 1 195 ? -14.375 35.406 31.047 1 96.06 195 HIS B C 1
ATOM 5983 O O . HIS B 1 195 ? -14.344 35.188 32.25 1 96.06 195 HIS B O 1
ATOM 5989 N N . PHE B 1 196 ? -13.336 35.344 30.328 1 97.19 196 PHE B N 1
ATOM 5990 C CA . PHE B 1 196 ? -12.039 34.875 30.812 1 97.19 196 PHE B CA 1
ATOM 5991 C C . PHE B 1 196 ? -11.031 36.031 30.844 1 97.19 196 PHE B C 1
ATOM 5993 O O . PHE B 1 196 ? -9.828 35.781 30.938 1 97.19 196 PHE B O 1
ATOM 6000 N N . GLY B 1 197 ? -11.523 37.219 30.625 1 96.88 197 GLY B N 1
ATOM 6001 C CA . GLY B 1 197 ? -10.648 38.375 30.656 1 96.88 197 GLY B CA 1
ATOM 6002 C C . GLY B 1 197 ? -10.031 38.688 29.297 1 96.88 197 GLY B C 1
ATOM 6003 O O . GLY B 1 197 ? -9.102 39.5 29.219 1 96.88 197 GLY B O 1
ATOM 6004 N N . GLY B 1 198 ? -10.492 38.062 28.297 1 98.06 198 GLY B N 1
ATOM 6005 C CA . GLY B 1 198 ? -10 38.312 26.953 1 98.06 198 GLY B CA 1
ATOM 6006 C C . GLY B 1 198 ? -10.844 39.312 26.188 1 98.06 198 GLY B C 1
ATOM 6007 O O . GLY B 1 198 ? -12.062 39.406 26.375 1 98.06 198 GLY B O 1
ATOM 6008 N N . ASP B 1 199 ? -10.242 40.094 25.297 1 98.12 199 ASP B N 1
ATOM 6009 C CA . ASP B 1 199 ? -10.945 41 24.406 1 98.12 199 ASP B CA 1
ATOM 6010 C C . ASP B 1 199 ? -11.273 40.312 23.078 1 98.12 199 ASP B C 1
ATOM 6012 O O . ASP B 1 199 ? -10.375 40.031 22.281 1 98.12 199 ASP B O 1
ATOM 6016 N N . PRO B 1 200 ? -12.523 40.062 22.781 1 97.75 200 PRO B N 1
ATOM 6017 C CA . PRO B 1 200 ? -12.867 39.375 21.531 1 97.75 200 PRO B CA 1
ATOM 6018 C C . PRO B 1 200 ? -12.547 40.188 20.281 1 97.75 200 PRO B C 1
ATOM 6020 O O . PRO B 1 200 ? -12.586 39.688 19.172 1 97.75 200 PRO B O 1
ATOM 6023 N N . GLU B 1 201 ? -12.211 41.5 20.438 1 97.94 201 GLU B N 1
ATOM 6024 C CA . GLU B 1 201 ? -11.891 42.375 19.312 1 97.94 201 GLU B CA 1
ATOM 6025 C C . GLU B 1 201 ? -10.383 42.5 19.141 1 97.94 201 GLU B C 1
ATOM 6027 O O . GLU B 1 201 ? -9.914 43.312 18.312 1 97.94 201 GLU B O 1
ATOM 6032 N N . LEU B 1 202 ? -9.625 41.812 19.938 1 98.38 202 LEU B N 1
ATOM 6033 C CA . LEU B 1 202 ? -8.164 41.781 19.859 1 98.38 202 LEU B CA 1
ATOM 6034 C C . LEU B 1 202 ? -7.629 40.375 19.875 1 98.38 202 LEU B C 1
ATOM 6036 O O . LEU B 1 202 ? -6.789 40.031 20.703 1 98.38 202 LEU B O 1
ATOM 6040 N N . VAL B 1 203 ? -8.078 39.625 18.891 1 98.94 203 VAL B N 1
ATOM 6041 C CA . VAL B 1 203 ? -7.707 38.219 18.797 1 98.94 203 VAL B CA 1
ATOM 6042 C C . VAL B 1 203 ? -6.598 38.031 17.766 1 98.94 203 VAL B C 1
ATOM 6044 O O . VAL B 1 203 ? -6.742 38.469 16.609 1 98.94 203 VAL B O 1
ATOM 6047 N N . THR B 1 204 ? -5.445 37.469 18.172 1 98.88 204 THR B N 1
ATOM 6048 C CA . THR B 1 204 ? -4.348 37.094 17.297 1 98.88 204 THR B CA 1
ATOM 6049 C C . THR B 1 204 ? -4.262 35.562 17.188 1 98.88 204 THR B C 1
ATOM 6051 O O . THR B 1 204 ? -4.094 34.875 18.188 1 98.88 204 THR B O 1
ATOM 6054 N N . ILE B 1 205 ? -4.402 35.062 15.969 1 98.94 205 ILE B N 1
ATOM 6055 C CA . ILE B 1 205 ? -4.148 33.656 15.766 1 98.94 205 ILE B CA 1
ATOM 6056 C C . ILE B 1 205 ? -2.691 33.438 15.367 1 98.94 205 ILE B C 1
ATOM 6058 O O . ILE B 1 205 ? -2.107 34.25 14.664 1 98.94 205 ILE B O 1
ATOM 6062 N N . PHE B 1 206 ? -2.078 32.375 15.859 1 98.81 206 PHE B N 1
ATOM 6063 C CA . PHE B 1 206 ? -0.715 32.062 15.461 1 98.81 206 PHE B CA 1
ATOM 6064 C C . PHE B 1 206 ? -0.517 30.547 15.367 1 98.81 206 PHE B C 1
ATOM 6066 O O . PHE B 1 206 ? -1.243 29.781 16 1 98.81 206 PHE B O 1
ATOM 6073 N N . GLY B 1 207 ? 0.323 30.109 14.539 1 98.56 207 GLY B N 1
ATOM 6074 C CA . GLY B 1 207 ? 0.59 28.688 14.328 1 98.56 207 GLY B CA 1
ATOM 6075 C C . GLY B 1 207 ? 1.958 28.422 13.727 1 98.56 207 GLY B C 1
ATOM 6076 O O . GLY B 1 207 ? 2.609 29.344 13.219 1 98.56 207 GLY B O 1
ATOM 6077 N N . MET B 1 208 ? 2.391 27.219 13.859 1 97.44 208 MET B N 1
ATOM 6078 C CA . MET B 1 208 ? 3.682 26.734 13.367 1 97.44 208 MET B CA 1
ATOM 6079 C C . MET B 1 208 ? 3.498 25.594 12.383 1 97.44 208 MET B C 1
ATOM 6081 O O . MET B 1 208 ? 2.662 24.703 12.594 1 97.44 208 MET B O 1
ATOM 6085 N N . SER B 1 209 ? 4.289 25.641 11.297 1 97.19 209 SER B N 1
ATOM 6086 C CA . SER B 1 209 ? 4.262 24.562 10.32 1 97.19 209 SER B CA 1
ATOM 6087 C C . SER B 1 209 ? 2.871 24.391 9.719 1 97.19 209 SER B C 1
ATOM 6089 O O . SER B 1 209 ? 2.301 25.359 9.188 1 97.19 209 SER B O 1
ATOM 6091 N N . ALA B 1 210 ? 2.221 23.219 9.898 1 97.19 210 ALA B N 1
ATOM 6092 C CA . ALA B 1 210 ? 0.856 23.031 9.414 1 97.19 210 ALA B CA 1
ATOM 6093 C C . ALA B 1 210 ? -0.107 24 10.102 1 97.19 210 ALA B C 1
ATOM 6095 O O . ALA B 1 210 ? -1.098 24.422 9.5 1 97.19 210 ALA B O 1
ATOM 6096 N N . GLY B 1 211 ? 0.202 24.375 11.312 1 98.38 211 GLY B N 1
ATOM 6097 C CA . GLY B 1 211 ? -0.582 25.391 11.992 1 98.38 211 GLY B CA 1
ATOM 6098 C C . GLY B 1 211 ? -0.479 26.75 11.328 1 98.38 211 GLY B C 1
ATOM 6099 O O . GLY B 1 211 ? -1.468 27.484 11.242 1 98.38 211 GLY B O 1
ATOM 6100 N N . SER B 1 212 ? 0.742 27.047 10.906 1 98.62 212 SER B N 1
ATOM 6101 C CA . SER B 1 212 ? 0.951 28.281 10.156 1 98.62 212 SER B CA 1
ATOM 6102 C C . SER B 1 212 ? 0.226 28.25 8.82 1 98.62 212 SER B C 1
ATOM 6104 O O . SER B 1 212 ? -0.35 29.25 8.391 1 98.62 212 SER B O 1
ATOM 6106 N N . MET B 1 213 ? 0.264 27.156 8.164 1 98.25 213 MET B N 1
ATOM 6107 C CA . MET B 1 213 ? -0.525 26.969 6.949 1 98.25 213 MET B CA 1
ATOM 6108 C C . MET B 1 213 ? -2.01 27.172 7.23 1 98.25 213 MET B C 1
ATOM 6110 O O . MET B 1 213 ? -2.707 27.828 6.461 1 98.25 213 MET B O 1
ATOM 6114 N N . ALA B 1 214 ? -2.455 26.641 8.32 1 98.75 214 ALA B N 1
ATOM 6115 C CA . ALA B 1 214 ? -3.85 26.812 8.711 1 98.75 214 ALA B CA 1
ATOM 6116 C C . ALA B 1 214 ? -4.176 28.297 8.93 1 98.75 214 ALA B C 1
ATOM 6118 O O . ALA B 1 214 ? -5.227 28.766 8.5 1 98.75 214 ALA B O 1
ATOM 6119 N N . VAL B 1 215 ? -3.309 29 9.555 1 98.94 215 VAL B N 1
ATOM 6120 C CA . VAL B 1 215 ? -3.504 30.438 9.75 1 98.94 215 VAL B CA 1
ATOM 6121 C C . VAL B 1 215 ? -3.695 31.125 8.398 1 98.94 215 VAL B C 1
ATOM 6123 O O . VAL B 1 215 ? -4.598 31.938 8.242 1 98.94 215 VAL B O 1
ATOM 6126 N N . SER B 1 216 ? -2.889 30.781 7.445 1 98.69 216 SER B N 1
ATOM 6127 C CA . SER B 1 216 ? -3.021 31.375 6.121 1 98.69 216 SER B CA 1
ATOM 6128 C C . SER B 1 216 ? -4.324 30.953 5.449 1 98.69 216 SER B C 1
ATOM 6130 O O . SER B 1 216 ? -4.914 31.734 4.688 1 98.69 216 SER B O 1
ATOM 6132 N N . LEU B 1 217 ? -4.77 29.781 5.727 1 98.75 217 LEU B N 1
ATOM 6133 C CA . LEU B 1 217 ? -6.066 29.344 5.215 1 98.75 217 LEU B CA 1
ATOM 6134 C C . LEU B 1 217 ? -7.195 30.156 5.848 1 98.75 217 LEU B C 1
ATOM 6136 O O . LEU B 1 217 ? -8.172 30.5 5.176 1 98.75 217 LEU B O 1
ATOM 6140 N N . HIS B 1 218 ? -7.078 30.438 7.109 1 98.88 218 HIS B N 1
ATOM 6141 C CA . HIS B 1 218 ? -8.07 31.266 7.781 1 98.88 218 HIS B CA 1
ATOM 6142 C C . HIS B 1 218 ? -8.047 32.688 7.25 1 98.88 218 HIS B C 1
ATOM 6144 O O . HIS B 1 218 ? -9.078 33.344 7.184 1 98.88 218 HIS B O 1
ATOM 6150 N N . LEU B 1 219 ? -6.879 33.219 6.855 1 98.81 219 LEU B N 1
ATOM 6151 C CA . LEU B 1 219 ? -6.844 34.469 6.121 1 98.81 219 LEU B CA 1
ATOM 6152 C C . LEU B 1 219 ? -7.719 34.406 4.875 1 98.81 219 LEU B C 1
ATOM 6154 O O . LEU B 1 219 ? -8.469 35.344 4.586 1 98.81 219 LEU B O 1
ATOM 6158 N N . ALA B 1 220 ? -7.707 33.281 4.23 1 98.44 220 ALA B N 1
ATOM 6159 C CA . ALA B 1 220 ? -8.328 33.156 2.918 1 98.44 220 ALA B CA 1
ATOM 6160 C C . ALA B 1 220 ? -9.805 32.781 3.049 1 98.44 220 ALA B C 1
ATOM 6162 O O . ALA B 1 220 ? -10.594 33 2.129 1 98.44 220 ALA B O 1
ATOM 6163 N N . SER B 1 221 ? -10.219 32.188 4.129 1 98.75 221 SER B N 1
ATOM 6164 C CA . SER B 1 221 ? -11.57 31.656 4.258 1 98.75 221 SER B CA 1
ATOM 6165 C C . SER B 1 221 ? -12.562 32.75 4.652 1 98.75 221 SER B C 1
ATOM 6167 O O . SER B 1 221 ? -12.367 33.438 5.656 1 98.75 221 SER B O 1
ATOM 6169 N N . PRO B 1 222 ? -13.656 32.781 3.951 1 98.56 222 PRO B N 1
ATOM 6170 C CA . PRO B 1 222 ? -14.688 33.75 4.363 1 98.56 222 PRO B CA 1
ATOM 6171 C C . PRO B 1 222 ? -15.367 33.344 5.672 1 98.56 222 PRO B C 1
ATOM 6173 O O . PRO B 1 222 ? -15.922 34.219 6.363 1 98.56 222 PRO B O 1
ATOM 6176 N N . LEU B 1 223 ? -15.281 32.094 5.992 1 98.62 223 LEU B N 1
ATOM 6177 C CA . LEU B 1 223 ? -15.906 31.609 7.219 1 98.62 223 LEU B CA 1
ATOM 6178 C C . LEU B 1 223 ? -15.188 32.156 8.445 1 98.62 223 LEU B C 1
ATOM 6180 O O . LEU B 1 223 ? -15.742 32.156 9.547 1 98.62 223 LEU B O 1
ATOM 6184 N N . SER B 1 224 ? -13.984 32.656 8.266 1 98.75 224 SER B N 1
ATOM 6185 C CA . SER B 1 224 ? -13.172 33.094 9.391 1 98.75 224 SER B CA 1
ATOM 6186 C C . SER B 1 224 ? -13.219 34.625 9.531 1 98.75 224 SER B C 1
ATOM 6188 O O . SER B 1 224 ? -12.547 35.188 10.391 1 98.75 224 SER B O 1
ATOM 6190 N N . ALA B 1 225 ? -13.977 35.281 8.695 1 98.62 225 ALA B N 1
ATOM 6191 C CA . ALA B 1 225 ? -14.07 36.719 8.719 1 98.62 225 ALA B CA 1
ATOM 6192 C C . ALA B 1 225 ? -14.531 37.219 10.086 1 98.62 225 ALA B C 1
ATOM 6194 O O . ALA B 1 225 ? -15.531 36.75 10.625 1 98.62 225 ALA B O 1
ATOM 6195 N N . GLY B 1 226 ? -13.75 38.094 10.594 1 98.5 226 GLY B N 1
ATOM 6196 C CA . GLY B 1 226 ? -14.109 38.75 11.836 1 98.5 226 GLY B CA 1
ATOM 6197 C C . GLY B 1 226 ? -13.742 37.938 13.07 1 98.5 226 GLY B C 1
ATOM 6198 O O . GLY B 1 226 ? -13.914 38.406 14.195 1 98.5 226 GLY B O 1
ATOM 6199 N N . LEU B 1 227 ? -13.156 36.781 12.883 1 98.88 227 LEU B N 1
ATOM 6200 C CA . LEU B 1 227 ? -12.891 35.906 14.023 1 98.88 227 LEU B CA 1
ATOM 6201 C C . LEU B 1 227 ? -11.523 36.219 14.625 1 98.88 227 LEU B C 1
ATOM 6203 O O . LEU B 1 227 ? -11.211 35.75 15.727 1 98.88 227 LEU B O 1
ATOM 6207 N N . PHE B 1 228 ? -10.703 36.938 13.969 1 98.88 228 PHE B N 1
ATOM 6208 C CA . PHE B 1 228 ? -9.391 37.375 14.453 1 98.88 228 PHE B CA 1
ATOM 6209 C C . PHE B 1 228 ? -9.008 38.719 13.875 1 98.88 228 PHE B C 1
ATOM 6211 O O . PHE B 1 228 ? -9.617 39.188 12.922 1 98.88 228 PHE B O 1
ATOM 6218 N N . HIS B 1 229 ? -7.922 39.281 14.422 1 98.75 229 HIS B N 1
ATOM 6219 C CA . HIS B 1 229 ? -7.605 40.688 14.109 1 98.75 229 HIS B CA 1
ATOM 6220 C C . HIS B 1 229 ? -6.125 40.844 13.773 1 98.75 229 HIS B C 1
ATOM 6222 O O . HIS B 1 229 ? -5.715 41.906 13.266 1 98.75 229 HIS B O 1
ATOM 6228 N N . ARG B 1 230 ? -5.363 39.906 14.086 1 98.69 230 ARG B N 1
ATOM 6229 C CA . ARG B 1 230 ? -3.953 39.781 13.734 1 98.69 230 ARG B CA 1
ATOM 6230 C C . ARG B 1 230 ? -3.545 38.312 13.555 1 98.69 230 ARG B C 1
ATOM 6232 O O . ARG B 1 230 ? -4.254 37.406 14 1 98.69 230 ARG B O 1
ATOM 6239 N N . ALA B 1 231 ? -2.379 38.125 12.859 1 98.88 231 ALA B N 1
ATOM 6240 C CA . ALA B 1 231 ? -1.957 36.75 12.656 1 98.88 231 ALA B CA 1
ATOM 6241 C C . ALA B 1 231 ? -0.436 36.625 12.672 1 98.88 231 ALA B C 1
ATOM 6243 O O . ALA B 1 231 ? 0.265 37.5 12.125 1 98.88 231 ALA B O 1
ATOM 6244 N N . ILE B 1 232 ? 0.079 35.656 13.328 1 98.81 232 ILE B N 1
ATOM 6245 C CA . ILE B 1 232 ? 1.493 35.281 13.352 1 98.81 232 ILE B CA 1
ATOM 6246 C C . ILE B 1 232 ? 1.69 33.938 12.68 1 98.81 232 ILE B C 1
ATOM 6248 O O . ILE B 1 232 ? 1.093 32.938 13.094 1 98.81 232 ILE B O 1
ATOM 6252 N N . LEU B 1 233 ? 2.434 33.906 11.633 1 98.81 233 LEU B N 1
ATOM 6253 C CA . LEU B 1 233 ? 2.699 32.688 10.867 1 98.81 233 LEU B CA 1
ATOM 6254 C C . LEU B 1 233 ? 4.148 32.25 11.031 1 98.81 233 LEU B C 1
ATOM 6256 O O . LEU B 1 233 ? 5.07 32.938 10.602 1 98.81 233 LEU B O 1
ATOM 6260 N N . MET B 1 234 ? 4.301 31.047 11.68 1 98.75 234 MET B N 1
ATOM 6261 C CA . MET B 1 234 ? 5.645 30.531 11.914 1 98.75 234 MET B CA 1
ATOM 6262 C C . MET B 1 234 ? 5.918 29.312 11.023 1 98.75 234 MET B C 1
ATOM 6264 O O . MET B 1 234 ? 5.418 28.219 11.281 1 98.75 234 MET B O 1
ATOM 6268 N N . SER B 1 235 ? 6.668 29.469 10.016 1 98.44 235 SER B N 1
ATOM 6269 C CA . SER B 1 235 ? 7.199 28.391 9.188 1 98.44 235 SER B CA 1
ATOM 6270 C C . SER B 1 235 ? 6.078 27.625 8.477 1 98.44 235 SER B C 1
ATOM 6272 O O . SER B 1 235 ? 5.992 26.406 8.57 1 98.44 235 SER B O 1
ATOM 6274 N N . GLY B 1 236 ? 5.289 28.297 7.641 1 97.62 236 GLY B N 1
ATOM 6275 C CA . GLY B 1 236 ? 4.27 27.625 6.852 1 97.62 236 GLY B CA 1
ATOM 6276 C C . GLY B 1 236 ? 3.338 28.594 6.137 1 97.62 236 GLY B C 1
ATOM 6277 O O . GLY B 1 236 ? 3.109 29.703 6.605 1 97.62 236 GLY B O 1
ATOM 6278 N N . SER B 1 237 ? 2.807 28.172 5.051 1 97.38 237 SER B N 1
ATOM 6279 C CA . SER B 1 237 ? 1.844 28.969 4.293 1 97.38 237 SER B CA 1
ATOM 6280 C C . SER B 1 237 ? 1.045 28.094 3.332 1 97.38 237 SER B C 1
ATOM 6282 O O . SER B 1 237 ? 1.556 27.094 2.818 1 97.38 237 SER B O 1
ATOM 6284 N N . ALA B 1 238 ? -0.176 28.516 3.064 1 96.81 238 ALA B N 1
ATOM 6285 C CA . ALA B 1 238 ? -1.028 27.797 2.115 1 96.81 238 ALA B CA 1
ATOM 6286 C C . ALA B 1 238 ? -0.752 28.25 0.685 1 96.81 238 ALA B C 1
ATOM 6288 O O . ALA B 1 238 ? -1.286 27.672 -0.268 1 96.81 238 ALA B O 1
ATOM 6289 N N . THR B 1 239 ? 0.115 29.203 0.512 1 97 239 THR B N 1
ATOM 6290 C CA . THR B 1 239 ? 0.468 29.672 -0.828 1 97 239 THR B CA 1
ATOM 6291 C C . THR B 1 239 ? 1.613 28.828 -1.397 1 97 239 THR B C 1
ATOM 6293 O O . THR B 1 239 ? 2.402 29.328 -2.207 1 97 239 THR B O 1
ATOM 6296 N N . ASN B 1 240 ? 1.743 27.656 -0.972 1 94.12 240 ASN B N 1
ATOM 6297 C CA . ASN B 1 240 ? 2.738 26.703 -1.457 1 94.12 240 ASN B CA 1
ATOM 6298 C C . ASN B 1 240 ? 2.297 26.047 -2.764 1 94.12 240 ASN B C 1
ATOM 6300 O O . ASN B 1 240 ? 1.205 26.328 -3.264 1 94.12 240 ASN B O 1
ATOM 6304 N N . HIS B 1 241 ? 3.141 25.172 -3.352 1 93.94 241 HIS B N 1
ATOM 6305 C CA . HIS B 1 241 ? 2.895 24.516 -4.633 1 93.94 241 HIS B CA 1
ATOM 6306 C C . HIS B 1 241 ? 2.365 23.109 -4.43 1 93.94 241 HIS B C 1
ATOM 6308 O O . HIS B 1 241 ? 2.24 22.344 -5.391 1 93.94 241 HIS B O 1
ATOM 6314 N N . PHE B 1 242 ? 2.006 22.734 -3.262 1 93.94 242 PHE B N 1
ATOM 6315 C CA . PHE B 1 242 ? 1.723 21.344 -2.928 1 93.94 242 PHE B CA 1
ATOM 6316 C C . PHE B 1 242 ? 0.66 20.766 -3.857 1 93.94 242 PHE B C 1
ATOM 6318 O O . PHE B 1 242 ? -0.358 21.406 -4.117 1 93.94 242 PHE B O 1
ATOM 6325 N N . ASP B 1 243 ? 0.931 19.641 -4.359 1 92.12 243 ASP B N 1
ATOM 6326 C CA . ASP B 1 243 ? -0.047 18.844 -5.09 1 92.12 243 ASP B CA 1
ATOM 6327 C C . ASP B 1 243 ? -0.43 17.594 -4.297 1 92.12 243 ASP B C 1
ATOM 6329 O O . ASP B 1 243 ? 0.166 16.531 -4.48 1 92.12 243 ASP B O 1
ATOM 6333 N N . ILE B 1 244 ? -1.403 17.672 -3.426 1 90.81 244 ILE B N 1
ATOM 6334 C CA . ILE B 1 244 ? -1.873 16.594 -2.555 1 90.81 244 ILE B CA 1
ATOM 6335 C C . ILE B 1 244 ? -3.326 16.266 -2.889 1 90.81 244 ILE B C 1
ATOM 6337 O O . ILE B 1 244 ? -4.168 17.156 -2.99 1 90.81 244 ILE B O 1
ATOM 6341 N N . ASP B 1 245 ? -3.586 14.984 -3.102 1 92 245 ASP B N 1
ATOM 6342 C CA . ASP B 1 245 ? -4.898 14.508 -3.531 1 92 245 ASP B CA 1
ATOM 6343 C C . ASP B 1 245 ? -5.59 13.719 -2.42 1 92 245 ASP B C 1
ATOM 6345 O O . ASP B 1 245 ? -5.41 12.508 -2.314 1 92 245 ASP B O 1
ATOM 6349 N N . ASN B 1 246 ? -6.445 14.398 -1.701 1 95.38 246 ASN B N 1
ATOM 6350 C CA . ASN B 1 246 ? -7.145 13.758 -0.594 1 95.38 246 ASN B CA 1
ATOM 6351 C C . ASN B 1 246 ? -8 12.586 -1.075 1 95.38 246 ASN B C 1
ATOM 6353 O O . ASN B 1 246 ? -8.172 11.602 -0.359 1 95.38 246 ASN B O 1
ATOM 6357 N N . ILE B 1 247 ? -8.57 12.711 -2.285 1 94.88 247 ILE B N 1
ATOM 6358 C CA . ILE B 1 247 ? -9.43 11.656 -2.82 1 94.88 247 ILE B CA 1
ATOM 6359 C C . ILE B 1 247 ? -8.602 10.391 -3.061 1 94.88 247 ILE B C 1
ATOM 6361 O O . ILE B 1 247 ? -9.031 9.289 -2.725 1 94.88 247 ILE B O 1
ATOM 6365 N N . PHE B 1 248 ? -7.469 10.562 -3.605 1 94.06 248 PHE B N 1
ATOM 6366 C CA . PHE B 1 248 ? -6.566 9.438 -3.811 1 94.06 248 PHE B CA 1
ATOM 6367 C C . PHE B 1 248 ? -6.262 8.742 -2.49 1 94.06 248 PHE B C 1
ATOM 6369 O O . PHE B 1 248 ? -6.359 7.516 -2.391 1 94.06 248 PHE B O 1
ATOM 6376 N N . TRP B 1 249 ? -5.828 9.484 -1.508 1 95.38 249 TRP B N 1
ATOM 6377 C CA . TRP B 1 249 ? -5.453 8.914 -0.217 1 95.38 249 TRP B CA 1
ATOM 6378 C C . TRP B 1 249 ? -6.66 8.289 0.473 1 95.38 249 TRP B C 1
ATOM 6380 O O . TRP B 1 249 ? -6.527 7.289 1.184 1 95.38 249 TRP B O 1
ATOM 6390 N N . THR B 1 250 ? -7.836 8.883 0.266 1 97.5 250 THR B N 1
ATOM 6391 C CA . THR B 1 250 ? -9.062 8.289 0.792 1 97.5 250 THR B CA 1
ATOM 6392 C C . THR B 1 250 ? -9.305 6.914 0.181 1 97.5 250 THR B C 1
ATOM 6394 O O . THR B 1 250 ? -9.594 5.953 0.897 1 97.5 250 THR B O 1
ATOM 6397 N N . ARG B 1 251 ? -9.148 6.828 -1.08 1 95.69 251 ARG B N 1
ATOM 6398 C CA . ARG B 1 251 ? -9.352 5.559 -1.77 1 95.69 251 ARG B CA 1
ATOM 6399 C C . ARG B 1 251 ? -8.305 4.531 -1.354 1 95.69 251 ARG B C 1
ATOM 6401 O O . ARG B 1 251 ? -8.617 3.352 -1.185 1 95.69 251 ARG B O 1
ATOM 6408 N N . LYS B 1 252 ? -7.121 4.977 -1.216 1 94.31 252 LYS B N 1
ATOM 6409 C CA . LYS B 1 252 ? -6.074 4.07 -0.752 1 94.31 252 LYS B CA 1
ATOM 6410 C C . LYS B 1 252 ? -6.398 3.52 0.634 1 94.31 252 LYS B C 1
ATOM 6412 O O . LYS B 1 252 ? -6.238 2.324 0.885 1 94.31 252 LYS B O 1
ATOM 6417 N N . LEU B 1 253 ? -6.785 4.402 1.523 1 96.62 253 LEU B N 1
ATOM 6418 C CA . LEU B 1 253 ? -7.191 3.982 2.861 1 96.62 253 LEU B CA 1
ATOM 6419 C C . LEU B 1 253 ? -8.336 2.977 2.791 1 96.62 253 LEU B C 1
ATOM 6421 O O . LEU B 1 253 ? -8.281 1.927 3.436 1 96.62 253 LEU B O 1
ATOM 6425 N N . ALA B 1 254 ? -9.344 3.324 2.002 1 96.81 254 ALA B N 1
ATOM 6426 C CA . ALA B 1 254 ? -10.492 2.441 1.851 1 96.81 254 ALA B CA 1
ATOM 6427 C C . ALA B 1 254 ? -10.07 1.06 1.365 1 96.81 254 ALA B C 1
ATOM 6429 O O . ALA B 1 254 ? -10.453 0.043 1.947 1 96.81 254 ALA B O 1
ATOM 6430 N N . ARG B 1 255 ? -9.234 1.045 0.417 1 93.75 255 ARG B N 1
ATOM 6431 C CA . ARG B 1 255 ? -8.742 -0.209 -0.143 1 93.75 255 ARG B CA 1
ATOM 6432 C C . ARG B 1 255 ? -8.039 -1.044 0.921 1 93.75 255 ARG B C 1
ATOM 6434 O O . ARG B 1 255 ? -8.32 -2.234 1.07 1 93.75 255 ARG B O 1
ATOM 6441 N N . GLU B 1 256 ? -7.148 -0.437 1.556 1 92.44 256 GLU B N 1
ATOM 6442 C CA . GLU B 1 256 ? -6.305 -1.162 2.502 1 92.44 256 GLU B CA 1
ATOM 6443 C C . GLU B 1 256 ? -7.109 -1.629 3.711 1 92.44 256 GLU B C 1
ATOM 6445 O O . GLU B 1 256 ? -6.684 -2.529 4.438 1 92.44 256 GLU B O 1
ATOM 6450 N N . LEU B 1 257 ? -8.281 -1.057 3.904 1 94.56 257 LEU B N 1
ATOM 6451 C CA . LEU B 1 257 ? -9.156 -1.481 4.996 1 94.56 257 LEU B CA 1
ATOM 6452 C C . LEU B 1 257 ? -10.234 -2.426 4.488 1 94.56 257 LEU B C 1
ATOM 6454 O O . LEU B 1 257 ? -11.117 -2.83 5.25 1 94.56 257 LEU B O 1
ATOM 6458 N N . GLY B 1 258 ? -10.211 -2.758 3.217 1 91.88 258 GLY B N 1
ATOM 6459 C CA . GLY B 1 258 ? -11.188 -3.666 2.637 1 91.88 258 GLY B CA 1
ATOM 6460 C C . GLY B 1 258 ? -12.523 -3.006 2.355 1 91.88 258 GLY B C 1
ATOM 6461 O O . GLY B 1 258 ? -13.539 -3.688 2.191 1 91.88 258 GLY B O 1
ATOM 6462 N N . CYS B 1 259 ? -12.555 -1.667 2.316 1 95.31 259 CYS B N 1
ATOM 6463 C CA . CYS B 1 259 ? -13.758 -0.89 2.037 1 95.31 259 CYS B CA 1
ATOM 6464 C C . CYS B 1 259 ? -13.883 -0.607 0.545 1 95.31 259 CYS B C 1
ATOM 6466 O O . CYS B 1 259 ? -12.906 -0.708 -0.199 1 95.31 259 CYS B O 1
ATOM 6468 N N . PRO B 1 260 ? -15.172 -0.261 0.127 1 95.38 260 PRO B N 1
ATOM 6469 C CA . PRO B 1 260 ? -15.336 0.24 -1.239 1 95.38 260 PRO B CA 1
ATOM 6470 C C . PRO B 1 260 ? -14.516 1.502 -1.507 1 95.38 260 PRO B C 1
ATOM 6472 O O . PRO B 1 260 ? -14.25 2.275 -0.584 1 95.38 260 PRO B O 1
ATOM 6475 N N . MET B 1 261 ? -14.234 1.751 -2.756 1 95.31 261 MET B N 1
ATOM 6476 C CA . MET B 1 261 ? -13.266 2.803 -3.049 1 95.31 261 MET B CA 1
ATOM 6477 C C . MET B 1 261 ? -13.938 3.979 -3.752 1 95.31 261 MET B C 1
ATOM 6479 O O . MET B 1 261 ? -13.398 5.09 -3.764 1 95.31 261 MET B O 1
ATOM 6483 N N . TYR B 1 262 ? -15.102 3.766 -4.367 1 94.5 262 TYR B N 1
ATOM 6484 C CA . TYR B 1 262 ? -15.477 4.773 -5.355 1 94.5 262 TYR B CA 1
ATOM 6485 C C . TYR B 1 262 ? -16.797 5.43 -4.988 1 94.5 262 TYR B C 1
ATOM 6487 O O . TYR B 1 262 ? -16.922 6.656 -5.02 1 94.5 262 TYR B O 1
ATOM 6495 N N . ASP B 1 263 ? -17.781 4.617 -4.633 1 95.44 263 ASP B N 1
ATOM 6496 C CA . ASP B 1 263 ? -19.047 5.238 -4.246 1 95.44 263 ASP B CA 1
ATOM 6497 C C . ASP B 1 263 ? -18.906 5.988 -2.924 1 95.44 263 ASP B C 1
ATOM 6499 O O . ASP B 1 263 ? -18.609 5.387 -1.891 1 95.44 263 ASP B O 1
ATOM 6503 N N . PRO B 1 264 ? -19.156 7.262 -2.932 1 95.88 264 PRO B N 1
ATOM 6504 C CA . PRO B 1 264 ? -18.891 8.062 -1.732 1 95.88 264 PRO B CA 1
ATOM 6505 C C . PRO B 1 264 ? -19.672 7.574 -0.514 1 95.88 264 PRO B C 1
ATOM 6507 O O . PRO B 1 264 ? -19.141 7.539 0.596 1 95.88 264 PRO B O 1
ATOM 6510 N N . THR B 1 265 ? -20.906 7.258 -0.72 1 95.06 265 THR B N 1
ATOM 6511 C CA . THR B 1 265 ? -21.75 6.82 0.395 1 95.06 265 THR B CA 1
ATOM 6512 C C . THR B 1 265 ? -21.234 5.5 0.964 1 95.06 265 THR B C 1
ATOM 6514 O O . THR B 1 265 ? -21.125 5.344 2.182 1 95.06 265 THR B O 1
ATOM 6517 N N . ASP B 1 266 ? -20.859 4.559 0.073 1 95.62 266 ASP B N 1
ATOM 6518 C CA . ASP B 1 266 ? -20.359 3.254 0.498 1 95.62 266 ASP B CA 1
ATOM 6519 C C . ASP B 1 266 ? -19.016 3.389 1.216 1 95.62 266 ASP B C 1
ATOM 6521 O O . ASP B 1 266 ? -18.781 2.73 2.232 1 95.62 266 ASP B O 1
ATOM 6525 N N . VAL B 1 267 ? -18.203 4.227 0.687 1 97 267 VAL B N 1
ATOM 6526 C CA . VAL B 1 267 ? -16.891 4.465 1.279 1 97 267 VAL B CA 1
ATOM 6527 C C . VAL B 1 267 ? -17.047 4.965 2.713 1 97 267 VAL B C 1
ATOM 6529 O O . VAL B 1 267 ? -16.484 4.398 3.645 1 97 267 VAL B O 1
ATOM 6532 N N . VAL B 1 268 ? -17.828 5.992 2.91 1 96.88 268 VAL B N 1
ATOM 6533 C CA . VAL B 1 268 ? -17.953 6.664 4.199 1 96.88 268 VAL B CA 1
ATOM 6534 C C . VAL B 1 268 ? -18.625 5.73 5.203 1 96.88 268 VAL B C 1
ATOM 6536 O O . VAL B 1 268 ? -18.203 5.641 6.359 1 96.88 268 VAL B O 1
ATOM 6539 N N . LYS B 1 269 ? -19.688 5.008 4.797 1 95.75 269 LYS B N 1
ATOM 6540 C CA . LYS B 1 269 ? -20.375 4.086 5.699 1 95.75 269 LYS B CA 1
ATOM 6541 C C . LYS B 1 269 ? -19.438 2.988 6.184 1 95.75 269 LYS B C 1
ATOM 6543 O O . LYS B 1 269 ? -19.422 2.654 7.371 1 95.75 269 LYS B O 1
ATOM 6548 N N . CYS B 1 270 ? -18.656 2.475 5.254 1 95.81 270 CYS B N 1
ATOM 6549 C CA . CYS B 1 270 ? -17.703 1.443 5.625 1 95.81 270 CYS B CA 1
ATOM 6550 C C . CYS B 1 270 ? -16.641 1.996 6.574 1 95.81 270 CYS B C 1
ATOM 6552 O O . CYS B 1 270 ? -16.375 1.4 7.617 1 95.81 270 CYS B O 1
ATOM 6554 N N . LEU B 1 271 ? -16.094 3.137 6.273 1 97.12 271 LEU B N 1
ATOM 6555 C CA . LEU B 1 271 ? -15.016 3.727 7.066 1 97.12 271 LEU B CA 1
ATOM 6556 C C . LEU B 1 271 ? -15.523 4.137 8.445 1 97.12 271 LEU B C 1
ATOM 6558 O O . LEU B 1 271 ? -14.781 4.094 9.422 1 97.12 271 LEU B O 1
ATOM 6562 N N . ARG B 1 272 ? -16.766 4.578 8.562 1 97 272 ARG B N 1
ATOM 6563 C CA . ARG B 1 272 ? -17.359 4.934 9.852 1 97 272 ARG B CA 1
ATOM 6564 C C . ARG B 1 272 ? -17.391 3.727 10.781 1 97 272 ARG B C 1
ATOM 6566 O O . ARG B 1 272 ? -17.422 3.881 12.008 1 97 272 ARG B O 1
ATOM 6573 N N . ASN B 1 273 ? -17.375 2.564 10.188 1 95.5 273 ASN B N 1
ATOM 6574 C CA . ASN B 1 273 ? -17.453 1.354 11 1 95.5 273 ASN B CA 1
ATOM 6575 C C . ASN B 1 273 ? -16.078 0.837 11.391 1 95.5 273 ASN B C 1
ATOM 6577 O O . ASN B 1 273 ? -15.953 -0.13 12.141 1 95.5 273 ASN B O 1
ATOM 6581 N N . GLU B 1 274 ? -15.047 1.437 10.898 1 96.69 274 GLU B N 1
ATOM 6582 C CA . GLU B 1 274 ? -13.688 1.064 11.273 1 96.69 274 GLU B CA 1
ATOM 6583 C C . GLU B 1 274 ? -13.266 1.753 12.562 1 96.69 274 GLU B C 1
ATOM 6585 O O . GLU B 1 274 ? -13.758 2.834 12.891 1 96.69 274 GLU B O 1
ATOM 6590 N N . THR B 1 275 ? -12.367 1.159 13.352 1 97.31 275 THR B N 1
ATOM 6591 C CA . THR B 1 275 ? -11.828 1.835 14.523 1 97.31 275 THR B CA 1
ATOM 6592 C C . THR B 1 275 ? -10.828 2.914 14.117 1 97.31 275 THR B C 1
ATOM 6594 O O . THR B 1 275 ? -10.141 2.777 13.102 1 97.31 275 THR B O 1
ATOM 6597 N N . TRP B 1 276 ? -10.758 3.953 14.891 1 97.44 276 TRP B N 1
ATOM 6598 C CA . TRP B 1 276 ? -9.812 5.012 14.562 1 97.44 276 TRP B CA 1
ATOM 6599 C C . TRP B 1 276 ? -8.375 4.5 14.656 1 97.44 276 TRP B C 1
ATOM 6601 O O . TRP B 1 276 ? -7.504 4.949 13.906 1 97.44 276 TRP B O 1
ATOM 6611 N N . ALA B 1 277 ? -8.102 3.625 15.562 1 97.25 277 ALA B N 1
ATOM 6612 C CA . ALA B 1 277 ? -6.758 3.076 15.719 1 97.25 277 ALA B CA 1
ATOM 6613 C C . ALA B 1 277 ? -6.293 2.387 14.438 1 97.25 277 ALA B C 1
ATOM 6615 O O . ALA B 1 277 ? -5.152 2.566 14.016 1 97.25 277 ALA B O 1
ATOM 6616 N N . ARG B 1 278 ? -7.172 1.637 13.797 1 96.25 278 ARG B N 1
ATOM 6617 C CA . ARG B 1 278 ? -6.84 0.969 12.539 1 96.25 278 ARG B CA 1
ATOM 6618 C C . ARG B 1 278 ? -6.605 1.981 11.422 1 96.25 278 ARG B C 1
ATOM 6620 O O . ARG B 1 278 ? -5.691 1.822 10.617 1 96.25 278 ARG B O 1
ATOM 6627 N N . ILE B 1 279 ? -7.414 2.975 11.375 1 97.69 279 ILE B N 1
ATOM 6628 C CA . ILE B 1 279 ? -7.27 4.031 10.383 1 97.69 279 ILE B CA 1
ATOM 6629 C C . ILE B 1 279 ? -5.895 4.688 10.523 1 97.69 279 ILE B C 1
ATOM 6631 O O . ILE B 1 279 ? -5.164 4.832 9.547 1 97.69 279 ILE B O 1
ATOM 6635 N N . VAL B 1 280 ? -5.496 5.008 11.742 1 96.75 280 VAL B N 1
ATOM 6636 C CA . VAL B 1 280 ? -4.23 5.68 12.008 1 96.75 280 VAL B CA 1
ATOM 6637 C C . VAL B 1 280 ? -3.068 4.75 11.656 1 96.75 280 VAL B C 1
ATOM 6639 O O . VAL B 1 280 ? -2.084 5.18 11.047 1 96.75 280 VAL B O 1
ATOM 6642 N N . GLU B 1 281 ? -3.197 3.529 12 1 93.94 281 GLU B N 1
ATOM 6643 C CA . GLU B 1 281 ? -2.127 2.564 11.766 1 93.94 281 GLU B CA 1
ATOM 6644 C C . GLU B 1 281 ? -1.882 2.357 10.273 1 93.94 281 GLU B C 1
ATOM 6646 O O . GLU B 1 281 ? -0.733 2.32 9.828 1 93.94 281 GLU B O 1
ATOM 6651 N N . VAL B 1 282 ? -2.932 2.197 9.523 1 93.5 282 VAL B N 1
ATOM 6652 C CA . VAL B 1 282 ? -2.811 2.01 8.078 1 93.5 282 VAL B CA 1
ATOM 6653 C C . VAL B 1 282 ? -2.145 3.232 7.453 1 93.5 282 VAL B C 1
ATOM 6655 O O . VAL B 1 282 ? -1.229 3.1 6.637 1 93.5 282 VAL B O 1
ATOM 6658 N N . CYS B 1 283 ? -2.557 4.391 7.859 1 94.69 283 CYS B N 1
ATOM 6659 C CA . CYS B 1 283 ? -2.004 5.613 7.289 1 94.69 283 CYS B CA 1
ATOM 6660 C C . CYS B 1 283 ? -0.545 5.789 7.691 1 94.69 283 CYS B C 1
ATOM 6662 O O . CYS B 1 283 ? 0.264 6.281 6.902 1 94.69 283 CYS B O 1
ATOM 6664 N N . LYS B 1 284 ? -0.227 5.414 8.93 1 91.56 284 LYS B N 1
ATOM 6665 C CA . LYS B 1 284 ? 1.144 5.516 9.422 1 91.56 284 LYS B CA 1
ATOM 6666 C C . LYS B 1 284 ? 2.104 4.723 8.539 1 91.56 284 LYS B C 1
ATOM 6668 O O . LYS B 1 284 ? 3.232 5.156 8.297 1 91.56 284 LYS B O 1
ATOM 6673 N N . ALA B 1 285 ? 1.653 3.697 7.965 1 86.62 285 ALA B N 1
ATOM 6674 C CA . ALA B 1 285 ? 2.488 2.787 7.184 1 86.62 285 ALA B CA 1
ATOM 6675 C C . ALA B 1 285 ? 2.826 3.385 5.824 1 86.62 285 ALA B C 1
ATOM 6677 O O . ALA B 1 285 ? 3.709 2.887 5.121 1 86.62 285 ALA B O 1
ATOM 6678 N N . TRP B 1 286 ? 2.18 4.441 5.422 1 88.69 286 TRP B N 1
ATOM 6679 C CA . TRP B 1 286 ? 2.42 5.055 4.121 1 88.69 286 TRP B CA 1
ATOM 6680 C C . TRP B 1 286 ? 3.707 5.871 4.133 1 88.69 286 TRP B C 1
ATOM 6682 O O . TRP B 1 286 ? 4.223 6.246 3.074 1 88.69 286 TRP B O 1
ATOM 6692 N N . GLU B 1 287 ? 4.27 6.18 5.258 1 81 287 GLU B N 1
ATOM 6693 C CA . GLU B 1 287 ? 5.469 6.996 5.395 1 81 287 GLU B CA 1
ATOM 6694 C C . GLU B 1 287 ? 6.723 6.129 5.449 1 81 287 GLU B C 1
ATOM 6696 O O . GLU B 1 287 ? 7.348 5.996 6.504 1 81 287 GLU B O 1
ATOM 6701 N N . THR B 1 288 ? 7.242 5.664 4.352 1 74.19 288 THR B N 1
ATOM 6702 C CA . THR B 1 288 ? 8.234 4.59 4.344 1 74.19 288 THR B CA 1
ATOM 6703 C C . THR B 1 288 ? 9.633 5.145 4.562 1 74.19 288 THR B C 1
ATOM 6705 O O . THR B 1 288 ? 10.477 4.492 5.18 1 74.19 288 THR B O 1
ATOM 6708 N N . TYR B 1 289 ? 10.016 6.359 4.109 1 80.44 289 TYR B N 1
ATOM 6709 C CA . TYR B 1 289 ? 11.406 6.801 4.191 1 80.44 289 TYR B CA 1
ATOM 6710 C C . TYR B 1 289 ? 11.609 7.73 5.383 1 80.44 289 TYR B C 1
ATOM 6712 O O . TYR B 1 289 ? 12.656 8.367 5.512 1 80.44 289 TYR B O 1
ATOM 6720 N N . GLN B 1 290 ? 10.719 7.844 6.242 1 75.94 290 GLN B N 1
ATOM 6721 C CA . GLN B 1 290 ? 10.852 8.633 7.465 1 75.94 290 GLN B CA 1
ATOM 6722 C C . GLN B 1 290 ? 11.164 10.094 7.145 1 75.94 290 GLN B C 1
ATOM 6724 O O . GLN B 1 290 ? 11.961 10.727 7.844 1 75.94 290 GLN B O 1
ATOM 6729 N N . LEU B 1 291 ? 10.773 10.508 5.98 1 82.25 291 LEU B N 1
ATOM 6730 C CA . LEU B 1 291 ? 10.859 11.914 5.613 1 82.25 291 LEU B CA 1
ATOM 6731 C C . LEU B 1 291 ? 9.531 12.617 5.859 1 82.25 291 LEU B C 1
ATOM 6733 O O . LEU B 1 291 ? 8.469 12 5.766 1 82.25 291 LEU B O 1
ATOM 6737 N N . VAL B 1 292 ? 9.664 13.758 6.316 1 74.88 292 VAL B N 1
ATOM 6738 C CA . VAL B 1 292 ? 8.445 14.531 6.52 1 74.88 292 VAL B CA 1
ATOM 6739 C C . VAL B 1 292 ? 7.664 14.617 5.211 1 74.88 292 VAL B C 1
ATOM 6741 O O . VAL B 1 292 ? 8.242 14.867 4.152 1 74.88 292 VAL B O 1
ATOM 6744 N N . ASN B 1 293 ? 6.43 14.164 5.312 1 77.5 293 ASN B N 1
ATOM 6745 C CA . ASN B 1 293 ? 5.57 14.266 4.141 1 77.5 293 ASN B CA 1
ATOM 6746 C C . ASN B 1 293 ? 4.121 14.555 4.531 1 77.5 293 ASN B C 1
ATOM 6748 O O . ASN B 1 293 ? 3.723 14.312 5.672 1 77.5 293 ASN B O 1
ATOM 6752 N N . MET B 1 294 ? 3.484 15.273 3.758 1 89.62 294 MET B N 1
ATOM 6753 C CA . MET B 1 294 ? 2.08 15.609 3.959 1 89.62 294 MET B CA 1
ATOM 6754 C C . MET B 1 294 ? 1.19 14.852 2.98 1 89.62 294 MET B C 1
ATOM 6756 O O . MET B 1 294 ? 1.445 14.852 1.775 1 89.62 294 MET B O 1
ATOM 6760 N N . LYS B 1 295 ? 0.197 14.133 3.576 1 91.06 295 LYS B N 1
ATOM 6761 C CA . LYS B 1 295 ? -0.698 13.359 2.725 1 91.06 295 LYS B CA 1
ATOM 6762 C C . LYS B 1 295 ? -2.102 13.953 2.713 1 91.06 295 LYS B C 1
ATOM 6764 O O . LYS B 1 295 ? -2.871 13.727 1.776 1 91.06 295 LYS B O 1
ATOM 6769 N N . TRP B 1 296 ? -2.4 14.68 3.719 1 94.94 296 TRP B N 1
ATOM 6770 C CA . TRP B 1 296 ? -3.713 15.297 3.863 1 94.94 296 TRP B CA 1
ATOM 6771 C C . TRP B 1 296 ? -3.605 16.812 3.828 1 94.94 296 TRP B C 1
ATOM 6773 O O . TRP B 1 296 ? -2.742 17.406 4.488 1 94.94 296 TRP B O 1
ATOM 6783 N N . ASN B 1 297 ? -4.418 17.422 2.979 1 93.62 297 ASN B N 1
ATOM 6784 C CA . ASN B 1 297 ? -4.395 18.875 2.84 1 93.62 297 ASN B CA 1
ATOM 6785 C C . ASN B 1 297 ? -5.797 19.438 2.662 1 93.62 297 ASN B C 1
ATOM 6787 O O . ASN B 1 297 ? -6.789 18.766 2.953 1 93.62 297 ASN B O 1
ATOM 6791 N N . TYR B 1 298 ? -5.898 20.703 2.404 1 95.88 298 TYR B N 1
ATOM 6792 C CA . TYR B 1 298 ? -7.188 21.375 2.262 1 95.88 298 TYR B CA 1
ATOM 6793 C C . TYR B 1 298 ? -7.82 21.062 0.914 1 95.88 298 TYR B C 1
ATOM 6795 O O . TYR B 1 298 ? -7.133 20.641 -0.024 1 95.88 298 TYR B O 1
ATOM 6803 N N . GLU B 1 299 ? -9.148 21.219 0.845 1 94.88 299 GLU B N 1
ATOM 6804 C CA . GLU B 1 299 ? -9.945 21.094 -0.372 1 94.88 299 GLU B CA 1
ATOM 6805 C C . GLU B 1 299 ? -10.562 22.438 -0.763 1 94.88 299 GLU B C 1
ATOM 6807 O O . GLU B 1 299 ? -10.953 23.234 0.102 1 94.88 299 GLU B O 1
ATOM 6812 N N . ILE B 1 300 ? -10.523 22.703 -2.08 1 94.38 300 ILE B N 1
ATOM 6813 C CA . ILE B 1 300 ? -11.367 23.797 -2.568 1 94.38 300 ILE B CA 1
ATOM 6814 C C . ILE B 1 300 ? -12.82 23.344 -2.627 1 94.38 300 ILE B C 1
ATOM 6816 O O . ILE B 1 300 ? -13.312 22.938 -3.684 1 94.38 300 ILE B O 1
ATOM 6820 N N . ASP B 1 301 ? -13.508 23.453 -1.516 1 93.38 301 ASP B N 1
ATOM 6821 C CA . ASP B 1 301 ? -14.797 22.797 -1.33 1 93.38 301 ASP B CA 1
ATOM 6822 C C . ASP B 1 301 ? -15.953 23.766 -1.606 1 93.38 301 ASP B C 1
ATOM 6824 O O . ASP B 1 301 ? -17.125 23.359 -1.569 1 93.38 301 ASP B O 1
ATOM 6828 N N . GLY B 1 302 ? -15.641 25.031 -1.843 1 93.44 302 GLY B N 1
ATOM 6829 C CA . GLY B 1 302 ? -16.656 26.031 -2.094 1 93.44 302 GLY B CA 1
ATOM 6830 C C . GLY B 1 302 ? -17.328 26.547 -0.827 1 93.44 302 GLY B C 1
ATOM 6831 O O . GLY B 1 302 ? -18.172 27.438 -0.879 1 93.44 302 GLY B O 1
ATOM 6832 N N . HIS B 1 303 ? -16.984 25.984 0.306 1 94.19 303 HIS B N 1
ATOM 6833 C CA . HIS B 1 303 ? -17.547 26.359 1.599 1 94.19 303 HIS B CA 1
ATOM 6834 C C . HIS B 1 303 ? -16.484 26.969 2.5 1 94.19 303 HIS B C 1
ATOM 6836 O O . HIS B 1 303 ? -16.375 28.188 2.617 1 94.19 303 HIS B O 1
ATOM 6842 N N . PHE B 1 304 ? -15.562 26.219 2.893 1 96.81 304 PHE B N 1
ATOM 6843 C CA . PHE B 1 304 ? -14.438 26.75 3.65 1 96.81 304 PHE B CA 1
ATOM 6844 C C . PHE B 1 304 ? -13.531 27.594 2.758 1 96.81 304 PHE B C 1
ATOM 6846 O O . PHE B 1 304 ? -13.125 28.688 3.139 1 96.81 304 PHE B O 1
ATOM 6853 N N . LEU B 1 305 ? -13.242 27.031 1.631 1 96.81 305 LEU B N 1
ATOM 6854 C CA . LEU B 1 305 ? -12.438 27.75 0.638 1 96.81 305 LEU B CA 1
ATOM 6855 C C . LEU B 1 305 ? -13.195 27.875 -0.679 1 96.81 305 LEU B C 1
ATOM 6857 O O . LEU B 1 305 ? -13.414 26.891 -1.378 1 96.81 305 LEU B O 1
ATOM 6861 N N . PRO B 1 306 ? -13.508 29.031 -1.131 1 96 306 PRO B N 1
ATOM 6862 C CA . PRO B 1 306 ? -14.203 29.203 -2.408 1 96 306 PRO B CA 1
ATOM 6863 C C . PRO B 1 306 ? -13.273 29.031 -3.611 1 96 306 PRO B C 1
ATOM 6865 O O . PRO B 1 306 ? -13.742 28.766 -4.719 1 96 306 PRO B O 1
ATOM 6868 N N . ASN B 1 307 ? -12.023 29.25 -3.443 1 95.31 307 ASN B N 1
ATOM 6869 C CA . ASN B 1 307 ? -10.969 29.125 -4.449 1 95.31 307 ASN B CA 1
ATOM 6870 C C . ASN B 1 307 ? -9.617 28.828 -3.812 1 95.31 307 ASN B C 1
ATOM 6872 O O . ASN B 1 307 ? -9.508 28.75 -2.588 1 95.31 307 ASN B O 1
ATOM 6876 N N . HIS B 1 308 ? -8.641 28.625 -4.684 1 95.25 308 HIS B N 1
ATOM 6877 C CA . HIS B 1 308 ? -7.309 28.359 -4.16 1 95.25 308 HIS B CA 1
ATOM 6878 C C . HIS B 1 308 ? -6.789 29.516 -3.328 1 95.25 308 HIS B C 1
ATOM 6880 O O . HIS B 1 308 ? -6.938 30.688 -3.719 1 95.25 308 HIS B O 1
ATOM 6886 N N . PRO B 1 309 ? -6.16 29.281 -2.184 1 96.69 309 PRO B N 1
ATOM 6887 C CA . PRO B 1 309 ? -5.738 30.375 -1.293 1 96.69 309 PRO B CA 1
ATOM 6888 C C . PRO B 1 309 ? -4.766 31.328 -1.962 1 96.69 309 PRO B C 1
ATOM 6890 O O . PRO B 1 309 ? -4.816 32.531 -1.709 1 96.69 309 PRO B O 1
ATOM 6893 N N . THR B 1 310 ? -3.9 30.812 -2.83 1 96.62 310 THR B N 1
ATOM 6894 C CA . THR B 1 310 ? -2.969 31.672 -3.539 1 96.62 310 THR B CA 1
ATOM 6895 C C . THR B 1 310 ? -3.719 32.719 -4.379 1 96.62 310 THR B C 1
ATOM 6897 O O . THR B 1 310 ? -3.365 33.875 -4.383 1 96.62 310 THR B O 1
ATOM 6900 N N . GLU B 1 311 ? -4.746 32.281 -5.039 1 96.06 311 GLU B N 1
ATOM 6901 C CA . GLU B 1 311 ? -5.539 33.156 -5.875 1 96.06 311 GLU B CA 1
ATOM 6902 C C . GLU B 1 311 ? -6.32 34.156 -5.027 1 96.06 311 GLU B C 1
ATOM 6904 O O . GLU B 1 311 ? -6.41 35.344 -5.371 1 96.06 311 GLU B O 1
ATOM 6909 N N . LEU B 1 312 ? -6.875 33.719 -3.969 1 97.38 312 LEU B N 1
ATOM 6910 C CA . LEU B 1 312 ? -7.656 34.562 -3.092 1 97.38 312 LEU B CA 1
ATOM 6911 C C . LEU B 1 312 ? -6.797 35.688 -2.525 1 97.38 312 LEU B C 1
ATOM 6913 O O . LEU B 1 312 ? -7.207 36.844 -2.525 1 97.38 312 LEU B O 1
ATOM 6917 N N . ILE B 1 313 ? -5.621 35.406 -2.109 1 97.5 313 ILE B N 1
ATOM 6918 C CA . ILE B 1 313 ? -4.738 36.375 -1.505 1 97.5 313 ILE B CA 1
ATOM 6919 C C . ILE B 1 313 ? -4.195 37.312 -2.586 1 97.5 313 ILE B C 1
ATOM 6921 O O . ILE B 1 313 ? -4.109 38.531 -2.381 1 97.5 313 ILE B O 1
ATOM 6925 N N . LYS B 1 314 ? -3.881 36.781 -3.703 1 96.19 314 LYS B N 1
ATOM 6926 C CA . LYS B 1 314 ? -3.389 37.562 -4.828 1 96.19 314 LYS B CA 1
ATOM 6927 C C . LYS B 1 314 ? -4.398 38.625 -5.23 1 96.19 314 LYS B C 1
ATOM 6929 O O . LYS B 1 314 ? -4.02 39.75 -5.559 1 96.19 314 LYS B O 1
ATOM 6934 N N . GLU B 1 315 ? -5.652 38.281 -5.164 1 96.5 315 GLU B N 1
ATOM 6935 C CA . GLU B 1 315 ? -6.715 39.188 -5.609 1 96.5 315 GLU B CA 1
ATOM 6936 C C . GLU B 1 315 ? -7.168 40.094 -4.48 1 96.5 315 GLU B C 1
ATOM 6938 O O . GLU B 1 315 ? -7.988 41 -4.695 1 96.5 315 GLU B O 1
ATOM 6943 N N . GLY B 1 316 ? -6.68 39.875 -3.346 1 97.44 316 GLY B N 1
ATOM 6944 C CA . GLY B 1 316 ? -7.059 40.688 -2.205 1 97.44 316 GLY B CA 1
ATOM 6945 C C . GLY B 1 316 ? -8.352 40.25 -1.556 1 97.44 316 GLY B C 1
ATOM 6946 O O . GLY B 1 316 ? -8.961 41 -0.787 1 97.44 316 GLY B O 1
ATOM 6947 N N . ASN B 1 317 ? -8.82 39.062 -1.929 1 97.62 317 ASN B N 1
ATOM 6948 C CA . ASN B 1 317 ? -10.055 38.5 -1.365 1 97.62 317 ASN B CA 1
ATOM 6949 C C . ASN B 1 317 ? -9.766 37.625 -0.146 1 97.62 317 ASN B C 1
ATOM 6951 O O . ASN B 1 317 ? -10.039 36.438 -0.161 1 97.62 317 ASN B O 1
ATOM 6955 N N . PHE B 1 318 ? -9.25 38.188 0.898 1 98.31 318 PHE B N 1
ATOM 6956 C CA . PHE B 1 318 ? -8.922 37.5 2.139 1 98.31 318 PHE B CA 1
ATOM 6957 C C . PHE B 1 318 ? -9.109 38.438 3.338 1 98.31 318 PHE B C 1
ATOM 6959 O O . PHE B 1 318 ? -9.422 39.594 3.18 1 98.31 318 PHE B O 1
ATOM 6966 N N . ASN B 1 319 ? -9.062 37.906 4.562 1 98.75 319 ASN B N 1
ATOM 6967 C CA . ASN B 1 319 ? -9.141 38.688 5.793 1 98.75 319 ASN B CA 1
ATOM 6968 C C . ASN B 1 319 ? -7.848 39.469 6.047 1 98.75 319 ASN B C 1
ATOM 6970 O O . ASN B 1 319 ? -6.863 38.906 6.527 1 98.75 319 ASN B O 1
ATOM 6974 N N . LYS B 1 320 ? -7.922 40.812 5.777 1 98.44 320 LYS B N 1
ATOM 6975 C CA . LYS B 1 320 ? -6.73 41.656 5.758 1 98.44 320 LYS B CA 1
ATOM 6976 C C . LYS B 1 320 ? -6.414 42.188 7.152 1 98.44 320 LYS B C 1
ATOM 6978 O O . LYS B 1 320 ? -6.906 43.25 7.543 1 98.44 320 LYS B O 1
ATOM 6983 N N . VAL B 1 321 ? -5.605 41.438 7.848 1 98.5 321 VAL B N 1
ATOM 6984 C CA . VAL B 1 321 ? -5.133 41.844 9.172 1 98.5 321 VAL B CA 1
ATOM 6985 C C . VAL B 1 321 ? -3.611 41.938 9.164 1 98.5 321 VAL B C 1
ATOM 6987 O O . VAL B 1 321 ? -2.945 41.438 8.273 1 98.5 321 VAL B O 1
ATOM 6990 N N . PRO B 1 322 ? -3.012 42.688 10.164 1 97.94 322 PRO B N 1
ATOM 6991 C CA . PRO B 1 322 ? -1.551 42.719 10.25 1 97.94 322 PRO B CA 1
ATOM 6992 C C . PRO B 1 322 ? -0.955 41.312 10.43 1 97.94 322 PRO B C 1
ATOM 6994 O O . PRO B 1 322 ? -1.508 40.5 11.156 1 97.94 322 PRO B O 1
ATOM 6997 N N . LEU B 1 323 ? 0.199 41.125 9.703 1 98.38 323 LEU B N 1
ATOM 6998 C CA . LEU B 1 323 ? 0.824 39.812 9.719 1 98.38 323 LEU B CA 1
ATOM 6999 C C . LEU B 1 323 ? 2.26 39.906 10.227 1 98.38 323 LEU B C 1
ATOM 7001 O O . LEU B 1 323 ? 2.986 40.844 9.891 1 98.38 323 LEU B O 1
ATOM 7005 N N . LEU B 1 324 ? 2.625 39.031 11.094 1 97.88 324 LEU B N 1
ATOM 7006 C CA . LEU B 1 324 ? 4.008 38.688 11.43 1 97.88 324 LEU B CA 1
ATOM 7007 C C . LEU B 1 324 ? 4.375 37.312 10.914 1 97.88 324 LEU B C 1
ATOM 7009 O O . LEU B 1 324 ? 3.855 36.281 11.414 1 97.88 324 LEU B O 1
ATOM 7013 N N . ILE B 1 325 ? 5.234 37.281 9.898 1 98.38 325 ILE B N 1
ATOM 7014 C CA . ILE B 1 325 ? 5.559 36.031 9.219 1 98.38 325 ILE B CA 1
ATOM 7015 C C . ILE B 1 325 ? 7.035 35.688 9.422 1 98.38 325 ILE B C 1
ATOM 7017 O O . ILE B 1 325 ? 7.902 36.562 9.227 1 98.38 325 ILE B O 1
ATOM 7021 N N . SER B 1 326 ? 7.273 34.438 9.82 1 97.88 326 SER B N 1
ATOM 7022 C CA . SER B 1 326 ? 8.664 34.062 10.078 1 97.88 326 SER B CA 1
ATOM 7023 C C . SER B 1 326 ? 8.945 32.656 9.617 1 97.88 326 SER B C 1
ATOM 7025 O O . SER B 1 326 ? 8.023 31.875 9.344 1 97.88 326 SER B O 1
ATOM 7027 N N . TYR B 1 327 ? 10.188 32.344 9.391 1 98.44 327 TYR B N 1
ATOM 7028 C CA . TYR B 1 327 ? 10.719 30.969 9.281 1 98.44 327 TYR B CA 1
ATOM 7029 C C . TYR B 1 327 ? 12.102 30.875 9.922 1 98.44 327 TYR B C 1
ATOM 7031 O O . TYR B 1 327 ? 12.656 31.891 10.375 1 98.44 327 TYR B O 1
ATOM 7039 N N . THR B 1 328 ? 12.617 29.656 10.109 1 98.56 328 THR B N 1
ATOM 7040 C CA . THR B 1 328 ? 13.93 29.469 10.719 1 98.56 328 THR B CA 1
ATOM 7041 C C . THR B 1 328 ? 15.016 29.406 9.641 1 98.56 328 THR B C 1
ATOM 7043 O O . THR B 1 328 ? 14.727 29.109 8.484 1 98.56 328 THR B O 1
ATOM 7046 N N . ALA B 1 329 ? 16.156 29.594 10.031 1 98.25 329 ALA B N 1
ATOM 7047 C CA . ALA B 1 329 ? 17.266 29.75 9.086 1 98.25 329 ALA B CA 1
ATOM 7048 C C . ALA B 1 329 ? 17.469 28.484 8.273 1 98.25 329 ALA B C 1
ATOM 7050 O O . ALA B 1 329 ? 17.797 28.547 7.082 1 98.25 329 ALA B O 1
ATOM 7051 N N . ASN B 1 330 ? 17.266 27.328 8.891 1 98.31 330 ASN B N 1
ATOM 7052 C CA . ASN B 1 330 ? 17.641 26.078 8.211 1 98.31 330 ASN B CA 1
ATOM 7053 C C . ASN B 1 330 ? 16.422 25.203 7.941 1 98.31 330 ASN B C 1
ATOM 7055 O O . ASN B 1 330 ? 16.453 24.344 7.07 1 98.31 330 ASN B O 1
ATOM 7059 N N . GLU B 1 331 ? 15.406 25.406 8.648 1 97.81 331 GLU B N 1
ATOM 7060 C CA . GLU B 1 331 ? 14.18 24.641 8.469 1 97.81 331 GLU B CA 1
ATOM 7061 C C . GLU B 1 331 ? 14.484 23.156 8.289 1 97.81 331 GLU B C 1
ATOM 7063 O O . GLU B 1 331 ? 15.055 22.516 9.18 1 97.81 331 GLU B O 1
ATOM 7068 N N . PHE B 1 332 ? 14.242 22.594 7.176 1 97.19 332 PHE B N 1
ATOM 7069 C CA . PHE B 1 332 ? 14.336 21.156 6.949 1 97.19 332 PHE B CA 1
ATOM 7070 C C . PHE B 1 332 ? 15.672 20.797 6.316 1 97.19 332 PHE B C 1
ATOM 7072 O O . PHE B 1 332 ? 15.812 19.734 5.715 1 97.19 332 PHE B O 1
ATOM 7079 N N . ASP B 1 333 ? 16.672 21.609 6.465 1 97.31 333 ASP B N 1
ATOM 7080 C CA . ASP B 1 333 ? 17.984 21.359 5.895 1 97.31 333 ASP B CA 1
ATOM 7081 C C . ASP B 1 333 ? 18.516 20 6.336 1 97.31 333 ASP B C 1
ATOM 7083 O O . ASP B 1 333 ? 19.312 19.375 5.629 1 97.31 333 ASP B O 1
ATOM 7087 N N . TYR B 1 334 ? 18.078 19.562 7.48 1 95.44 334 TYR B N 1
ATOM 7088 C CA . TYR B 1 334 ? 18.672 18.375 8.094 1 95.44 334 TYR B CA 1
ATOM 7089 C C . TYR B 1 334 ? 17.75 17.172 8 1 95.44 334 TYR B C 1
ATOM 7091 O O . TYR B 1 334 ? 18.016 16.141 8.609 1 95.44 334 TYR B O 1
ATOM 7099 N N . ASN B 1 335 ? 16.688 17.281 7.25 1 92.81 335 ASN B N 1
ATOM 7100 C CA . ASN B 1 335 ? 15.656 16.266 7.148 1 92.81 335 ASN B CA 1
ATOM 7101 C C . ASN B 1 335 ? 16.219 14.93 6.66 1 92.81 335 ASN B C 1
ATOM 7103 O O . ASN B 1 335 ? 15.836 13.867 7.156 1 92.81 335 ASN B O 1
ATOM 7107 N N . ALA B 1 336 ? 17.172 14.922 5.754 1 93.12 336 ALA B N 1
ATOM 7108 C CA . ALA B 1 336 ? 17.672 13.703 5.113 1 93.12 336 ALA B CA 1
ATOM 7109 C C . ALA B 1 336 ? 18.812 13.094 5.922 1 93.12 336 ALA B C 1
ATOM 7111 O O . ALA B 1 336 ? 19.281 12 5.602 1 93.12 336 ALA B O 1
ATOM 7112 N N . ASN B 1 337 ? 19.219 13.758 7.004 1 93 337 ASN B N 1
ATOM 7113 C CA . ASN B 1 337 ? 20.375 13.297 7.77 1 93 337 ASN B CA 1
ATOM 7114 C C . ASN B 1 337 ? 20.109 11.945 8.422 1 93 337 ASN B C 1
ATOM 7116 O O . ASN B 1 337 ? 21.047 11.227 8.773 1 93 337 ASN B O 1
ATOM 7120 N N . VAL B 1 338 ? 18.859 11.609 8.57 1 89 338 VAL B N 1
ATOM 7121 C CA . VAL B 1 338 ? 18.484 10.328 9.172 1 89 338 VAL B CA 1
ATOM 7122 C C . VAL B 1 338 ? 18.969 9.188 8.289 1 89 338 VAL B C 1
ATOM 7124 O O . VAL B 1 338 ? 19.109 8.047 8.75 1 89 338 VAL B O 1
ATOM 7127 N N . HIS B 1 339 ? 19.328 9.469 7.051 1 92.31 339 HIS B N 1
ATOM 7128 C CA . HIS B 1 339 ? 19.688 8.43 6.098 1 92.31 339 HIS B CA 1
ATOM 7129 C C . HIS B 1 339 ? 21.172 8.477 5.773 1 92.31 339 HIS B C 1
ATOM 7131 O O . HIS B 1 339 ? 21.625 7.859 4.805 1 92.31 339 HIS B O 1
ATOM 7137 N N . LEU B 1 340 ? 21.938 9.219 6.527 1 93.12 340 LEU B N 1
ATOM 7138 C CA . LEU B 1 340 ? 23.359 9.367 6.258 1 93.12 340 LEU B CA 1
ATOM 7139 C C . LEU B 1 340 ? 24.047 8.008 6.184 1 93.12 340 LEU B C 1
ATOM 7141 O O . LEU B 1 340 ? 25 7.828 5.43 1 93.12 340 LEU B O 1
ATOM 7145 N N . GLU B 1 341 ? 23.531 7.02 6.93 1 91.62 341 GLU B N 1
ATOM 7146 C CA . GLU B 1 341 ? 24.156 5.699 6.934 1 91.62 341 GLU B CA 1
ATOM 7147 C C . GLU B 1 341 ? 23.469 4.762 5.945 1 91.62 341 GLU B C 1
ATOM 7149 O O . GLU B 1 341 ? 23.812 3.586 5.844 1 91.62 341 GLU B O 1
ATOM 7154 N N . ASN B 1 342 ? 22.5 5.168 5.27 1 92.69 342 ASN B N 1
ATOM 7155 C CA . ASN B 1 342 ? 21.781 4.383 4.27 1 92.69 342 ASN B CA 1
ATOM 7156 C C . ASN B 1 342 ? 22.281 4.684 2.859 1 92.69 342 ASN B C 1
ATOM 7158 O O . ASN B 1 342 ? 21.562 5.289 2.061 1 92.69 342 ASN B O 1
ATOM 7162 N N . GLN B 1 343 ? 23.406 4.152 2.551 1 92.56 343 GLN B N 1
ATOM 7163 C CA . GLN B 1 343 ? 24.125 4.508 1.334 1 92.56 343 GLN B CA 1
ATOM 7164 C C . GLN B 1 343 ? 23.328 4.121 0.089 1 92.56 343 GLN B C 1
ATOM 7166 O O . GLN B 1 343 ? 23.328 4.855 -0.902 1 92.56 343 GLN B O 1
ATOM 7171 N N . HIS B 1 344 ? 22.625 3.043 0.121 1 93.44 344 HIS B N 1
ATOM 7172 C CA . HIS B 1 344 ? 21.859 2.598 -1.044 1 93.44 344 HIS B CA 1
ATOM 7173 C C . HIS B 1 344 ? 20.703 3.549 -1.349 1 93.44 344 HIS B C 1
ATOM 7175 O O . HIS B 1 344 ? 20.469 3.891 -2.51 1 93.44 344 HIS B O 1
ATOM 7181 N N . LEU B 1 345 ? 20.047 3.924 -0.335 1 94.44 345 LEU B N 1
ATOM 7182 C CA . LEU B 1 345 ? 18.922 4.832 -0.523 1 94.44 345 LEU B CA 1
ATOM 7183 C C . LEU B 1 345 ? 19.391 6.195 -1.016 1 94.44 345 LEU B C 1
ATOM 7185 O O . LEU B 1 345 ? 18.828 6.758 -1.951 1 94.44 345 LEU B O 1
ATOM 7189 N N . LEU B 1 346 ? 20.469 6.68 -0.414 1 96.12 346 LEU B N 1
ATOM 7190 C CA . LEU B 1 346 ? 20.984 7.988 -0.798 1 96.12 346 LEU B CA 1
ATOM 7191 C C . LEU B 1 346 ? 21.531 7.961 -2.227 1 96.12 346 LEU B C 1
ATOM 7193 O O . LEU B 1 346 ? 21.375 8.93 -2.971 1 96.12 346 LEU B O 1
ATOM 7197 N N . HIS B 1 347 ? 22.203 6.859 -2.535 1 96.25 347 HIS B N 1
ATOM 7198 C CA . HIS B 1 347 ? 22.656 6.703 -3.914 1 96.25 347 HIS B CA 1
ATOM 7199 C C . HIS B 1 347 ? 21.469 6.73 -4.883 1 96.25 347 HIS B C 1
ATOM 7201 O O . HIS B 1 347 ? 21.531 7.414 -5.91 1 96.25 347 HIS B O 1
ATOM 7207 N N . ASP B 1 348 ? 20.422 6.051 -4.562 1 96.06 348 ASP B N 1
ATOM 7208 C CA . ASP B 1 348 ? 19.234 6.004 -5.426 1 96.06 348 ASP B CA 1
ATOM 7209 C C . ASP B 1 348 ? 18.562 7.371 -5.504 1 96.06 348 ASP B C 1
ATOM 7211 O O . ASP B 1 348 ? 18.125 7.789 -6.578 1 96.06 348 ASP B O 1
ATOM 7215 N N . PHE B 1 349 ? 18.484 8.078 -4.395 1 95.56 349 PHE B N 1
ATOM 7216 C CA . PHE B 1 349 ? 17.938 9.43 -4.395 1 95.56 349 PHE B CA 1
ATOM 7217 C C . PHE B 1 349 ? 18.703 10.32 -5.371 1 95.56 349 PHE B C 1
ATOM 7219 O O . PHE B 1 349 ? 18.094 11.164 -6.047 1 95.56 349 PHE B O 1
ATOM 7226 N N . GLY B 1 350 ? 20 10.125 -5.355 1 96.06 350 GLY B N 1
ATOM 7227 C CA . GLY B 1 350 ? 20.812 10.93 -6.246 1 96.06 350 GLY B CA 1
ATOM 7228 C C . GLY B 1 350 ? 20.703 10.516 -7.699 1 96.06 350 GLY B C 1
ATOM 7229 O O . GLY B 1 350 ? 20.5 11.352 -8.578 1 96.06 350 GLY B O 1
ATOM 7230 N N . SER B 1 351 ? 20.781 9.211 -7.957 1 95.56 351 SER B N 1
ATOM 7231 C CA . SER B 1 351 ? 20.828 8.68 -9.32 1 95.56 351 SER B CA 1
ATOM 7232 C C . SER B 1 351 ? 19.469 8.766 -10 1 95.56 351 SER B C 1
ATOM 7234 O O . SER B 1 351 ? 19.391 8.906 -11.219 1 95.56 351 SER B O 1
ATOM 7236 N N . ASN B 1 352 ? 18.406 8.711 -9.234 1 95.94 352 ASN B N 1
ATOM 7237 C CA . ASN B 1 352 ? 17.047 8.766 -9.742 1 95.94 352 ASN B CA 1
ATOM 7238 C C . ASN B 1 352 ? 16.266 9.93 -9.125 1 95.94 352 ASN B C 1
ATOM 7240 O O . ASN B 1 352 ? 15.086 9.781 -8.805 1 95.94 352 ASN B O 1
ATOM 7244 N N . PHE B 1 353 ? 16.906 11.023 -8.969 1 96.81 353 PHE B N 1
ATOM 7245 C CA . PHE B 1 353 ? 16.359 12.203 -8.305 1 96.81 353 PHE B CA 1
ATOM 7246 C C . PHE B 1 353 ? 15.055 12.641 -8.961 1 96.81 353 PHE B C 1
ATOM 7248 O O . PHE B 1 353 ? 14.07 12.906 -8.266 1 96.81 353 PHE B O 1
ATOM 7255 N N . VAL B 1 354 ? 15.023 12.672 -10.273 1 96.69 354 VAL B N 1
ATOM 7256 C CA . VAL B 1 354 ? 13.898 13.211 -11.023 1 96.69 354 VAL B CA 1
ATOM 7257 C C . VAL B 1 354 ? 12.648 12.367 -10.758 1 96.69 354 VAL B C 1
ATOM 7259 O O . VAL B 1 354 ? 11.539 12.898 -10.68 1 96.69 354 VAL B O 1
ATOM 7262 N N . ASP B 1 355 ? 12.852 11.078 -10.492 1 94.62 355 ASP B N 1
ATOM 7263 C CA . ASP B 1 355 ? 11.742 10.172 -10.234 1 94.62 355 ASP B CA 1
ATOM 7264 C C . ASP B 1 355 ? 11.203 10.336 -8.812 1 94.62 355 ASP B C 1
ATOM 7266 O O . ASP B 1 355 ? 10.008 10.18 -8.578 1 94.62 355 ASP B O 1
ATOM 7270 N N . TYR B 1 356 ? 12.078 10.664 -7.859 1 94.69 356 TYR B N 1
ATOM 7271 C CA . TYR B 1 356 ? 11.695 10.797 -6.457 1 94.69 356 TYR B CA 1
ATOM 7272 C C . TYR B 1 356 ? 11.117 12.172 -6.168 1 94.69 356 TYR B C 1
ATOM 7274 O O . TYR B 1 356 ? 10.305 12.336 -5.262 1 94.69 356 TYR B O 1
ATOM 7282 N N . ALA B 1 357 ? 11.477 13.164 -6.914 1 96.12 357 ALA B N 1
ATOM 7283 C CA . ALA B 1 357 ? 11.344 14.57 -6.555 1 96.12 357 ALA B CA 1
ATOM 7284 C C . ALA B 1 357 ? 9.875 14.961 -6.387 1 96.12 357 ALA B C 1
ATOM 7286 O O . ALA B 1 357 ? 9.516 15.641 -5.418 1 96.12 357 ALA B O 1
ATOM 7287 N N . PRO B 1 358 ? 9 14.578 -7.305 1 94.44 358 PRO B N 1
ATOM 7288 C CA . PRO B 1 358 ? 7.617 15.031 -7.145 1 94.44 358 PRO B CA 1
ATOM 7289 C C . PRO B 1 358 ? 7.02 14.625 -5.801 1 94.44 358 PRO B C 1
ATOM 7291 O O . PRO B 1 358 ? 6.328 15.422 -5.164 1 94.44 358 PRO B O 1
ATOM 7294 N N . GLU B 1 359 ? 7.344 13.469 -5.34 1 91.25 359 GLU B N 1
ATOM 7295 C CA . GLU B 1 359 ? 6.812 13.016 -4.055 1 91.25 359 GLU B CA 1
ATOM 7296 C C . GLU B 1 359 ? 7.543 13.688 -2.893 1 91.25 359 GLU B C 1
ATOM 7298 O O . GLU B 1 359 ? 6.91 14.117 -1.926 1 91.25 359 GLU B O 1
ATOM 7303 N N . LEU B 1 360 ? 8.828 13.734 -2.988 1 93.94 360 LEU B N 1
ATOM 7304 C CA . LEU B 1 360 ? 9.625 14.281 -1.896 1 93.94 360 LEU B CA 1
ATOM 7305 C C . LEU B 1 360 ? 9.305 15.758 -1.679 1 93.94 360 LEU B C 1
ATOM 7307 O O . LEU B 1 360 ? 9.305 16.234 -0.542 1 93.94 360 LEU B O 1
ATOM 7311 N N . PHE B 1 361 ? 9.031 16.422 -2.762 1 95.69 361 PHE B N 1
ATOM 7312 C CA . PHE B 1 361 ? 8.906 17.875 -2.65 1 95.69 361 PHE B CA 1
ATOM 7313 C C . PHE B 1 361 ? 7.488 18.328 -2.98 1 95.69 361 PHE B C 1
ATOM 7315 O O . PHE B 1 361 ? 7.25 19.516 -3.221 1 95.69 361 PHE B O 1
ATOM 7322 N N . LEU B 1 362 ? 6.562 17.391 -3.092 1 93.69 362 LEU B N 1
ATOM 7323 C CA . LEU B 1 362 ? 5.117 17.562 -3.047 1 93.69 362 LEU B CA 1
ATOM 7324 C C . LEU B 1 362 ? 4.625 18.359 -4.254 1 93.69 362 LEU B C 1
ATOM 7326 O O . LEU B 1 362 ? 3.779 19.25 -4.117 1 93.69 362 LEU B O 1
ATOM 7330 N N . TYR B 1 363 ? 5.152 18.078 -5.43 1 93.81 363 TYR B N 1
ATOM 7331 C CA . TYR B 1 363 ? 4.648 18.719 -6.637 1 93.81 363 TYR B CA 1
ATOM 7332 C C . TYR B 1 363 ? 4.191 17.688 -7.66 1 93.81 363 TYR B C 1
ATOM 7334 O O . TYR B 1 363 ? 4.445 16.484 -7.5 1 93.81 363 TYR B O 1
ATOM 7342 N N . ARG B 1 364 ? 3.445 18.125 -8.617 1 91.31 364 ARG B N 1
ATOM 7343 C CA . ARG B 1 364 ? 2.979 17.234 -9.688 1 91.31 364 ARG B CA 1
ATOM 7344 C C . ARG B 1 364 ? 4.145 16.734 -10.523 1 91.31 364 ARG B C 1
ATOM 7346 O O . ARG B 1 364 ? 5.062 17.484 -10.844 1 91.31 364 ARG B O 1
ATOM 7353 N N . GLN B 1 365 ? 4.027 15.523 -10.914 1 91 365 GLN B N 1
ATOM 7354 C CA . GLN B 1 365 ? 5.105 14.906 -11.68 1 91 365 GLN B CA 1
ATOM 7355 C C . GLN B 1 365 ? 5.418 15.703 -12.938 1 91 365 GLN B C 1
ATOM 7357 O O . GLN B 1 365 ? 4.543 15.93 -13.773 1 91 365 GLN B O 1
ATOM 7362 N N . ASP B 1 366 ? 6.598 16.078 -13.008 1 93.88 366 ASP B N 1
ATOM 7363 C CA . ASP B 1 366 ? 7.168 16.828 -14.117 1 93.88 366 ASP B CA 1
ATOM 7364 C C . ASP B 1 366 ? 8.688 16.672 -14.172 1 93.88 366 ASP B C 1
ATOM 7366 O O . ASP B 1 366 ? 9.406 17.188 -13.32 1 93.88 366 ASP B O 1
ATOM 7370 N N . ALA B 1 367 ? 9.125 15.977 -15.117 1 95.12 367 ALA B N 1
ATOM 7371 C CA . ALA B 1 367 ? 10.547 15.648 -15.203 1 95.12 367 ALA B CA 1
ATOM 7372 C C . ALA B 1 367 ? 11.398 16.906 -15.344 1 95.12 367 ALA B C 1
ATOM 7374 O O . ALA B 1 367 ? 12.516 16.969 -14.82 1 95.12 367 ALA B O 1
ATOM 7375 N N . GLN B 1 368 ? 10.906 17.906 -16.031 1 96.25 368 GLN B N 1
ATOM 7376 C CA . GLN B 1 368 ? 11.664 19.125 -16.25 1 96.25 368 GLN B CA 1
ATOM 7377 C C . GLN B 1 368 ? 11.891 19.875 -14.945 1 96.25 368 GLN B C 1
ATOM 7379 O O . GLN B 1 368 ? 12.977 20.406 -14.703 1 96.25 368 GLN B O 1
ATOM 7384 N N . ILE B 1 369 ? 10.891 19.938 -14.094 1 97 369 ILE B N 1
ATOM 7385 C CA . ILE B 1 369 ? 11.023 20.578 -12.789 1 97 369 ILE B CA 1
ATOM 7386 C C . ILE B 1 369 ? 12.07 19.844 -11.961 1 97 369 ILE B C 1
ATOM 7388 O O . ILE B 1 369 ? 12.938 20.469 -11.344 1 97 369 ILE B O 1
ATOM 7392 N N . GLY B 1 370 ? 11.984 18.516 -12.008 1 97.19 370 GLY B N 1
ATOM 7393 C CA . GLY B 1 370 ? 12.961 17.719 -11.273 1 97.19 370 GLY B CA 1
ATOM 7394 C C . GLY B 1 370 ? 14.383 17.953 -11.742 1 97.19 370 GLY B C 1
ATOM 7395 O O . GLY B 1 370 ? 15.297 18.078 -10.922 1 97.19 370 GLY B O 1
ATOM 7396 N N . GLU B 1 371 ? 14.555 18.016 -13.023 1 97.44 371 GLU B N 1
ATOM 7397 C CA . GLU B 1 371 ? 15.883 18.234 -13.594 1 97.44 371 GLU B CA 1
ATOM 7398 C C . GLU B 1 371 ? 16.438 19.594 -13.203 1 97.44 371 GLU B C 1
ATOM 7400 O O . GLU B 1 371 ? 17.609 19.719 -12.844 1 97.44 371 GLU B O 1
ATOM 7405 N N . LYS B 1 372 ? 15.609 20.594 -13.219 1 97.62 372 LYS B N 1
ATOM 7406 C CA . LYS B 1 372 ? 16.047 21.953 -12.891 1 97.62 372 LYS B CA 1
ATOM 7407 C C . LYS B 1 372 ? 16.391 22.078 -11.406 1 97.62 372 LYS B C 1
ATOM 7409 O O . LYS B 1 372 ? 17.359 22.734 -11.047 1 97.62 372 LYS B O 1
ATOM 7414 N N . LEU B 1 373 ? 15.586 21.469 -10.547 1 98.06 373 LEU B N 1
ATOM 7415 C CA . LEU B 1 373 ? 15.891 21.469 -9.125 1 98.06 373 LEU B CA 1
ATOM 7416 C C . LEU B 1 373 ? 17.203 20.75 -8.844 1 98.06 373 LEU B C 1
ATOM 7418 O O . LEU B 1 373 ? 18.031 21.25 -8.086 1 98.06 373 LEU B O 1
ATOM 7422 N N . LYS B 1 374 ? 17.344 19.594 -9.477 1 97.88 374 LYS B N 1
ATOM 7423 C CA . LYS B 1 374 ? 18.578 18.844 -9.305 1 97.88 374 LYS B CA 1
ATOM 7424 C C . LYS B 1 374 ? 19.781 19.688 -9.727 1 97.88 374 LYS B C 1
ATOM 7426 O O . LYS B 1 374 ? 20.766 19.781 -8.992 1 97.88 374 LYS B O 1
ATOM 7431 N N . ASP B 1 375 ? 19.703 20.266 -10.875 1 97.44 375 ASP B N 1
ATOM 7432 C CA . ASP B 1 375 ? 20.797 21.062 -11.422 1 97.44 375 ASP B CA 1
ATOM 7433 C C . ASP B 1 375 ? 21.141 22.234 -10.5 1 97.44 375 ASP B C 1
ATOM 7435 O O . ASP B 1 375 ? 22.312 22.469 -10.195 1 97.44 375 ASP B O 1
ATOM 7439 N N . PHE B 1 376 ? 20.172 22.891 -9.992 1 97.94 376 PHE B N 1
ATOM 7440 C CA . PHE B 1 376 ? 20.375 24.109 -9.203 1 97.94 376 PHE B CA 1
ATOM 7441 C C . PHE B 1 376 ? 20.984 23.781 -7.852 1 97.94 376 PHE B C 1
ATOM 7443 O O . PHE B 1 376 ? 21.922 24.453 -7.414 1 97.94 376 PHE B O 1
ATOM 7450 N N . TYR B 1 377 ? 20.531 22.719 -7.215 1 98.12 377 TYR B N 1
ATOM 7451 C CA . TYR B 1 377 ? 20.922 22.484 -5.828 1 98.12 377 TYR B CA 1
ATOM 7452 C C . TYR B 1 377 ? 22.094 21.516 -5.75 1 98.12 377 TYR B C 1
ATOM 7454 O O . TYR B 1 377 ? 22.922 21.609 -4.832 1 98.12 377 TYR B O 1
ATOM 7462 N N . LEU B 1 378 ? 22.125 20.547 -6.664 1 97.06 378 LEU B N 1
ATOM 7463 C CA . LEU B 1 378 ? 23.078 19.438 -6.523 1 97.06 378 LEU B CA 1
ATOM 7464 C C . LEU B 1 378 ? 24.062 19.422 -7.688 1 97.06 378 LEU B C 1
ATOM 7466 O O . LEU B 1 378 ? 25.172 18.906 -7.555 1 97.06 378 LEU B O 1
ATOM 7470 N N . GLY B 1 379 ? 23.688 19.938 -8.758 1 95.44 379 GLY B N 1
ATOM 7471 C CA . GLY B 1 379 ? 24.438 19.797 -9.992 1 95.44 379 GLY B CA 1
ATOM 7472 C C . GLY B 1 379 ? 23.938 18.688 -10.883 1 95.44 379 GLY B C 1
ATOM 7473 O O . GLY B 1 379 ? 23.625 17.594 -10.406 1 95.44 379 GLY B O 1
ATOM 7474 N N . ASP B 1 380 ? 23.828 18.875 -12.141 1 85.69 380 ASP B N 1
ATOM 7475 C CA . ASP B 1 380 ? 23.203 17.969 -13.102 1 85.69 380 ASP B CA 1
ATOM 7476 C C . ASP B 1 380 ? 23.891 16.609 -13.125 1 85.69 380 ASP B C 1
ATOM 7478 O O . ASP B 1 380 ? 23.25 15.594 -13.406 1 85.69 380 ASP B O 1
ATOM 7482 N N . ASN B 1 381 ? 25.109 16.547 -12.805 1 87.06 381 ASN B N 1
ATOM 7483 C CA . ASN B 1 381 ? 25.859 15.305 -12.922 1 87.06 381 ASN B CA 1
ATOM 7484 C C . ASN B 1 381 ? 25.891 14.539 -11.609 1 87.06 381 ASN B C 1
ATOM 7486 O O . ASN B 1 381 ? 26.562 13.508 -11.5 1 87.06 381 ASN B O 1
ATOM 7490 N N . THR B 1 382 ? 25.188 15.031 -10.656 1 89.94 382 THR B N 1
ATOM 7491 C CA . THR B 1 382 ? 25.172 14.352 -9.359 1 89.94 382 THR B CA 1
ATOM 7492 C C . THR B 1 382 ? 24.5 12.984 -9.477 1 89.94 382 THR B C 1
ATOM 7494 O O . THR B 1 382 ? 23.391 12.875 -9.969 1 89.94 382 THR B O 1
ATOM 7497 N N . THR B 1 383 ? 25.219 11.969 -9.016 1 88.38 383 THR B N 1
ATOM 7498 C CA . THR B 1 383 ? 24.656 10.625 -9.094 1 88.38 383 THR B CA 1
ATOM 7499 C C . THR B 1 383 ? 24.547 10.008 -7.699 1 88.38 383 THR B C 1
ATOM 7501 O O . THR B 1 383 ? 24.078 8.875 -7.551 1 88.38 383 THR B O 1
ATOM 7504 N N . GLU B 1 384 ? 24.969 10.789 -6.73 1 90.88 384 GLU B N 1
ATOM 7505 C CA . GLU B 1 384 ? 24.922 10.266 -5.367 1 90.88 384 GLU B CA 1
ATOM 7506 C C . GLU B 1 384 ? 24.75 11.391 -4.352 1 90.88 384 GLU B C 1
ATOM 7508 O O . GLU B 1 384 ? 25.344 12.461 -4.496 1 90.88 384 GLU B O 1
ATOM 7513 N N . ILE B 1 385 ? 23.922 11.18 -3.438 1 95.88 385 ILE B N 1
ATOM 7514 C CA . ILE B 1 385 ? 23.859 12.008 -2.238 1 95.88 385 ILE B CA 1
ATOM 7515 C C . ILE B 1 385 ? 24.703 11.375 -1.128 1 95.88 385 ILE B C 1
ATOM 7517 O O . ILE B 1 385 ? 24.609 10.172 -0.887 1 95.88 385 ILE B O 1
ATOM 7521 N N . ASN B 1 386 ? 25.516 12.062 -0.538 1 94.31 386 ASN B N 1
ATOM 7522 C CA . ASN B 1 386 ? 26.375 11.617 0.55 1 94.31 386 ASN B CA 1
ATOM 7523 C C . ASN B 1 386 ? 26.609 12.727 1.566 1 94.31 386 ASN B C 1
ATOM 7525 O O . ASN B 1 386 ? 25.906 13.734 1.573 1 94.31 386 ASN B O 1
ATOM 7529 N N . SER B 1 387 ? 27.594 12.531 2.438 1 93 387 SER B N 1
ATOM 7530 C CA . SER B 1 387 ? 27.828 13.469 3.529 1 93 387 SER B CA 1
ATOM 7531 C C . SER B 1 387 ? 28.266 14.828 3.002 1 93 387 SER B C 1
ATOM 7533 O O . SER B 1 387 ? 28.078 15.852 3.664 1 93 387 SER B O 1
ATOM 7535 N N . GLU B 1 388 ? 28.75 14.914 1.776 1 93.56 388 GLU B N 1
ATOM 7536 C CA . GLU B 1 388 ? 29.297 16.156 1.234 1 93.56 388 GLU B CA 1
ATOM 7537 C C . GLU B 1 388 ? 28.203 17.047 0.666 1 93.56 388 GLU B C 1
ATOM 7539 O O . GLU B 1 388 ? 28.359 18.281 0.63 1 93.56 388 GLU B O 1
ATOM 7544 N N . ASN B 1 389 ? 27.156 16.422 0.2 1 96 389 ASN B N 1
ATOM 7545 C CA . ASN B 1 389 ? 26.156 17.234 -0.476 1 96 389 ASN B CA 1
ATOM 7546 C C . ASN B 1 389 ? 24.766 17.047 0.14 1 96 389 ASN B C 1
ATOM 7548 O O . ASN B 1 389 ? 23.781 17.562 -0.377 1 96 389 ASN B O 1
ATOM 7552 N N . ILE B 1 390 ? 24.625 16.359 1.255 1 96.12 390 ILE B N 1
ATOM 7553 C CA . ILE B 1 390 ? 23.328 16.047 1.868 1 96.12 390 ILE B CA 1
ATOM 7554 C C . ILE B 1 390 ? 22.672 17.344 2.361 1 96.12 390 ILE B C 1
ATOM 7556 O O . ILE B 1 390 ? 21.453 17.453 2.371 1 96.12 390 ILE B O 1
ATOM 7560 N N . GLN B 1 391 ? 23.453 18.312 2.734 1 94.69 391 GLN B N 1
ATOM 7561 C CA . GLN B 1 391 ? 22.891 19.578 3.17 1 94.69 391 GLN B CA 1
ATOM 7562 C C . GLN B 1 391 ? 22.203 20.312 2.008 1 94.69 391 GLN B C 1
ATOM 7564 O O . GLN B 1 391 ? 21.156 20.938 2.186 1 94.69 391 GLN B O 1
ATOM 7569 N N . ASN B 1 392 ? 22.859 20.234 0.838 1 97 392 ASN B N 1
ATOM 7570 C CA . ASN B 1 392 ? 22.219 20.797 -0.348 1 97 392 ASN B CA 1
ATOM 7571 C C . ASN B 1 392 ? 20.891 20.094 -0.649 1 97 392 ASN B C 1
ATOM 7573 O O . ASN B 1 392 ? 19.906 20.734 -1.009 1 97 392 ASN B O 1
ATOM 7577 N N . PHE B 1 393 ? 20.969 18.75 -0.515 1 97.44 393 PHE B N 1
ATOM 7578 C CA . PHE B 1 393 ? 19.75 17.969 -0.675 1 97.44 393 PHE B CA 1
ATOM 7579 C C . PHE B 1 393 ? 18.703 18.406 0.342 1 97.44 393 PHE B C 1
ATOM 7581 O O . PHE B 1 393 ? 17.531 18.547 0.001 1 97.44 393 PHE B O 1
ATOM 7588 N N . GLY B 1 394 ? 19.094 18.703 1.549 1 97.44 394 GLY B N 1
ATOM 7589 C CA . GLY B 1 394 ? 18.203 19.156 2.611 1 97.44 394 GLY B CA 1
ATOM 7590 C C . GLY B 1 394 ? 17.594 20.516 2.336 1 97.44 394 GLY B C 1
ATOM 7591 O O . GLY B 1 394 ? 16.438 20.766 2.684 1 97.44 394 GLY B O 1
ATOM 7592 N N . GLN B 1 395 ? 18.266 21.391 1.675 1 98.19 395 GLN B N 1
ATOM 7593 C CA . GLN B 1 395 ? 17.781 22.734 1.369 1 98.19 395 GLN B CA 1
ATOM 7594 C C . GLN B 1 395 ? 16.578 22.688 0.442 1 98.19 395 GLN B C 1
ATOM 7596 O O . GLN B 1 395 ? 15.727 23.578 0.479 1 98.19 395 GLN B O 1
ATOM 7601 N N . ILE B 1 396 ? 16.516 21.625 -0.347 1 98.12 396 ILE B N 1
ATOM 7602 C CA . ILE B 1 396 ? 15.359 21.5 -1.229 1 98.12 396 ILE B CA 1
ATOM 7603 C C . ILE B 1 396 ? 14.102 21.266 -0.397 1 98.12 396 ILE B C 1
ATOM 7605 O O . ILE B 1 396 ? 13.055 21.859 -0.675 1 98.12 396 ILE B O 1
ATOM 7609 N N . PHE B 1 397 ? 14.266 20.453 0.615 1 97.31 397 PHE B N 1
ATOM 7610 C CA . PHE B 1 397 ? 13.141 20.219 1.517 1 97.31 397 PHE B CA 1
ATOM 7611 C C . PHE B 1 397 ? 12.711 21.531 2.178 1 97.31 397 PHE B C 1
ATOM 7613 O O . PHE B 1 397 ? 11.516 21.828 2.24 1 97.31 397 PHE B O 1
ATOM 7620 N N . SER B 1 398 ? 13.641 22.312 2.652 1 98.06 398 SER B N 1
ATOM 7621 C CA . SER B 1 398 ? 13.359 23.578 3.318 1 98.06 398 SER B CA 1
ATOM 7622 C C . SER B 1 398 ? 12.586 24.531 2.4 1 98.06 398 SER B C 1
ATOM 7624 O O . SER B 1 398 ? 11.602 25.141 2.814 1 98.06 398 SER B O 1
ATOM 7626 N N . ASP B 1 399 ? 13.062 24.641 1.187 1 98.31 399 ASP B N 1
ATOM 7627 C CA . ASP B 1 399 ? 12.461 25.578 0.252 1 98.31 399 ASP B CA 1
ATOM 7628 C C . ASP B 1 399 ? 11.109 25.062 -0.243 1 98.31 399 ASP B C 1
ATOM 7630 O O . ASP B 1 399 ? 10.172 25.844 -0.427 1 98.31 399 ASP B O 1
ATOM 7634 N N . ALA B 1 400 ? 11.008 23.766 -0.375 1 97.12 400 ALA B N 1
ATOM 7635 C CA . ALA B 1 400 ? 9.773 23.156 -0.866 1 97.12 400 ALA B CA 1
ATOM 7636 C C . ALA B 1 400 ? 8.672 23.234 0.189 1 97.12 400 ALA B C 1
ATOM 7638 O O . ALA B 1 400 ? 7.543 23.641 -0.108 1 97.12 400 ALA B O 1
ATOM 7639 N N . TYR B 1 401 ? 9.023 22.906 1.38 1 96.88 401 TYR B N 1
ATOM 7640 C CA . TYR B 1 401 ? 8 22.734 2.408 1 96.88 401 TYR B CA 1
ATOM 7641 C C . TYR B 1 401 ? 7.598 24.078 3.002 1 96.88 401 TYR B C 1
ATOM 7643 O O . TYR B 1 401 ? 6.449 24.266 3.408 1 96.88 401 TYR B O 1
ATOM 7651 N N . ILE B 1 402 ? 8.594 24.969 3.115 1 97.88 402 ILE B N 1
ATOM 7652 C CA . ILE B 1 402 ? 8.336 26.156 3.912 1 97.88 402 ILE B CA 1
ATOM 7653 C C . ILE B 1 402 ? 8.672 27.406 3.096 1 97.88 402 ILE B C 1
ATOM 7655 O O . ILE B 1 402 ? 7.801 28.234 2.828 1 97.88 402 ILE B O 1
ATOM 7659 N N . GLY B 1 403 ? 9.891 27.5 2.664 1 97.62 403 GLY B N 1
ATOM 7660 C CA . GLY B 1 403 ? 10.5 28.75 2.217 1 97.62 403 GLY B CA 1
ATOM 7661 C C . GLY B 1 403 ? 9.734 29.406 1.088 1 97.62 403 GLY B C 1
ATOM 7662 O O . GLY B 1 403 ? 9.367 30.578 1.19 1 97.62 403 GLY B O 1
ATOM 7663 N N . HIS B 1 404 ? 9.492 28.688 0.04 1 97.19 404 HIS B N 1
ATOM 7664 C CA . HIS B 1 404 ? 8.875 29.281 -1.142 1 97.19 404 HIS B CA 1
ATOM 7665 C C . HIS B 1 404 ? 7.457 29.75 -0.843 1 97.19 404 HIS B C 1
ATOM 7667 O O . HIS B 1 404 ? 7.066 30.859 -1.246 1 97.19 404 HIS B O 1
ATOM 7673 N N . GLY B 1 405 ? 6.68 28.891 -0.149 1 97.12 405 GLY B N 1
ATOM 7674 C CA . GLY B 1 405 ? 5.324 29.281 0.198 1 97.12 405 GLY B CA 1
ATOM 7675 C C . GLY B 1 405 ? 5.258 30.531 1.05 1 97.12 405 GLY B C 1
ATOM 7676 O O . GLY B 1 405 ? 4.406 31.391 0.828 1 97.12 405 GLY B O 1
ATOM 7677 N N . VAL B 1 406 ? 6.133 30.625 1.995 1 98 406 VAL B N 1
ATOM 7678 C CA . VAL B 1 406 ? 6.188 31.797 2.871 1 98 406 VAL B CA 1
ATOM 7679 C C . VAL B 1 406 ? 6.598 33.031 2.068 1 98 406 VAL B C 1
ATOM 7681 O O . VAL B 1 406 ? 5.992 34.094 2.203 1 98 406 VAL B O 1
ATOM 7684 N N . HIS B 1 407 ? 7.602 32.844 1.243 1 96.56 407 HIS B N 1
ATOM 7685 C CA . HIS B 1 407 ? 8.047 33.906 0.361 1 96.56 407 HIS B CA 1
ATOM 7686 C C . HIS B 1 407 ? 6.898 34.438 -0.485 1 96.56 407 HIS B C 1
ATOM 7688 O O . HIS B 1 407 ? 6.695 35.656 -0.571 1 96.56 407 HIS B O 1
ATOM 7694 N N . ARG B 1 408 ? 6.16 33.562 -1.032 1 96.5 408 ARG B N 1
ATOM 7695 C CA . ARG B 1 408 ? 5.043 33.969 -1.887 1 96.5 408 ARG B CA 1
ATOM 7696 C C . ARG B 1 408 ? 3.955 34.656 -1.081 1 96.5 408 ARG B C 1
ATOM 7698 O O . ARG B 1 408 ? 3.379 35.656 -1.539 1 96.5 408 ARG B O 1
ATOM 7705 N N . LEU B 1 409 ? 3.676 34.156 0.069 1 97.56 409 LEU B N 1
ATOM 7706 C CA . LEU B 1 409 ? 2.674 34.812 0.919 1 97.56 409 LEU B CA 1
ATOM 7707 C C . LEU B 1 409 ? 3.049 36.25 1.216 1 97.56 409 LEU B C 1
ATOM 7709 O O . LEU B 1 409 ? 2.209 37.156 1.117 1 97.56 409 LEU B O 1
ATOM 7713 N N . VAL B 1 410 ? 4.285 36.469 1.626 1 97.31 410 VAL B N 1
ATOM 7714 C CA . VAL B 1 410 ? 4.754 37.812 1.948 1 97.31 410 VAL B CA 1
ATOM 7715 C C . VAL B 1 410 ? 4.598 38.719 0.73 1 97.31 410 VAL B C 1
ATOM 7717 O O . VAL B 1 410 ? 4.078 39.844 0.841 1 97.31 410 VAL B O 1
ATOM 7720 N N . GLN B 1 411 ? 4.945 38.25 -0.427 1 94.69 411 GLN B N 1
ATOM 7721 C CA . GLN B 1 411 ? 4.875 39.031 -1.656 1 94.69 411 GLN B CA 1
ATOM 7722 C C . GLN B 1 411 ? 3.434 39.406 -1.99 1 94.69 411 GLN B C 1
ATOM 7724 O O . GLN B 1 411 ? 3.152 40.531 -2.387 1 94.69 411 GLN B O 1
ATOM 7729 N N . LEU B 1 412 ? 2.578 38.469 -1.781 1 95.56 412 LEU B N 1
ATOM 7730 C CA . LEU B 1 412 ? 1.191 38.688 -2.182 1 95.56 412 LEU B CA 1
ATOM 7731 C C . LEU B 1 412 ? 0.453 39.531 -1.151 1 95.56 412 LEU B C 1
ATOM 7733 O O . LEU B 1 412 ? -0.199 40.531 -1.505 1 95.56 412 LEU B O 1
ATOM 7737 N N . ALA B 1 413 ? 0.571 39.219 0.066 1 97.31 413 ALA B N 1
ATOM 7738 C CA . ALA B 1 413 ? -0.223 39.844 1.124 1 97.31 413 ALA B CA 1
ATOM 7739 C C . ALA B 1 413 ? 0.236 41.281 1.385 1 97.31 413 ALA B C 1
ATOM 7741 O O . ALA B 1 413 ? -0.562 42.125 1.78 1 97.31 413 ALA B O 1
ATOM 7742 N N . SER B 1 414 ? 1.494 41.562 1.148 1 96.75 414 SER B N 1
ATOM 7743 C CA . SER B 1 414 ? 2.064 42.844 1.494 1 96.75 414 SER B CA 1
ATOM 7744 C C . SER B 1 414 ? 1.463 43.969 0.643 1 96.75 414 SER B C 1
ATOM 7746 O O . SER B 1 414 ? 1.585 45.156 0.979 1 96.75 414 SER B O 1
ATOM 7748 N N . HIS B 1 415 ? 0.766 43.656 -0.392 1 95.19 415 HIS B N 1
ATOM 7749 C CA . HIS B 1 415 ? 0.077 44.625 -1.218 1 95.19 415 HIS B CA 1
ATOM 7750 C C . HIS B 1 415 ? -1.193 45.125 -0.537 1 95.19 415 HIS B C 1
ATOM 7752 O O . HIS B 1 415 ? -1.739 46.156 -0.917 1 95.19 415 HIS B O 1
ATOM 7758 N N . PHE B 1 416 ? -1.589 44.406 0.44 1 96.56 416 PHE B N 1
ATOM 7759 C CA . PHE B 1 416 ? -2.945 44.656 0.906 1 96.56 416 PHE B CA 1
ATOM 7760 C C . PHE B 1 416 ? -2.957 44.969 2.402 1 96.56 416 PHE B C 1
ATOM 7762 O O . PHE B 1 416 ? -3.9 45.562 2.916 1 96.56 416 PHE B O 1
ATOM 7769 N N . THR B 1 417 ? -1.951 44.469 3.158 1 96.88 417 THR B N 1
ATOM 7770 C CA . THR B 1 417 ? -1.916 44.625 4.605 1 96.88 417 THR B CA 1
ATOM 7771 C C . THR B 1 417 ? -0.477 44.719 5.105 1 96.88 417 THR B C 1
ATOM 7773 O O . THR B 1 417 ? 0.456 44.344 4.398 1 96.88 417 THR B O 1
ATOM 7776 N N . PRO B 1 418 ? -0.229 45.312 6.332 1 95.81 418 PRO B N 1
ATOM 7777 C CA . PRO B 1 418 ? 1.132 45.312 6.875 1 95.81 418 PRO B CA 1
ATOM 7778 C C . PRO B 1 418 ? 1.648 43.906 7.145 1 95.81 418 PRO B C 1
ATOM 7780 O O . PRO B 1 418 ? 0.979 43.125 7.82 1 95.81 418 PRO B O 1
ATOM 7783 N N . VAL B 1 419 ? 2.803 43.625 6.562 1 97.44 419 VAL B N 1
ATOM 7784 C CA . VAL B 1 419 ? 3.469 42.344 6.762 1 97.44 419 VAL B CA 1
ATOM 7785 C C . VAL B 1 419 ? 4.867 42.562 7.328 1 97.44 419 VAL B C 1
ATOM 7787 O O . VAL B 1 419 ? 5.688 43.25 6.715 1 97.44 419 VAL B O 1
ATOM 7790 N N . TYR B 1 420 ? 5.086 42.031 8.469 1 96.56 420 TYR B N 1
ATOM 7791 C CA . TYR B 1 420 ? 6.418 42.031 9.062 1 96.56 420 TYR B CA 1
ATOM 7792 C C . TYR B 1 420 ? 7.098 40.688 8.867 1 96.56 420 TYR B C 1
ATOM 7794 O O . TYR B 1 420 ? 6.578 39.656 9.305 1 96.56 420 TYR B O 1
ATOM 7802 N N . TYR B 1 421 ? 8.234 40.719 8.227 1 96.62 421 TYR B N 1
ATOM 7803 C CA . TYR B 1 421 ? 8.961 39.531 7.785 1 96.62 421 TYR B CA 1
ATOM 7804 C C . TYR B 1 421 ? 10.188 39.281 8.656 1 96.62 421 TYR B C 1
ATOM 7806 O O . TYR B 1 421 ? 11.008 40.188 8.859 1 96.62 421 TYR B O 1
ATOM 7814 N N . MET B 1 422 ? 10.289 38.062 9.188 1 96.5 422 MET B N 1
ATOM 7815 C CA . MET B 1 422 ? 11.359 37.75 10.141 1 96.5 422 MET B CA 1
ATOM 7816 C C . MET B 1 422 ? 11.953 36.375 9.883 1 96.5 422 MET B C 1
ATOM 7818 O O . MET B 1 422 ? 11.258 35.469 9.406 1 96.5 422 MET B O 1
ATOM 7822 N N . ARG B 1 423 ? 13.203 36.188 10.125 1 97.69 423 ARG B N 1
ATOM 7823 C CA . ARG B 1 423 ? 13.859 34.906 10.164 1 97.69 423 ARG B CA 1
ATOM 7824 C C . ARG B 1 423 ? 14.523 34.656 11.516 1 97.69 423 ARG B C 1
ATOM 7826 O O . ARG B 1 423 ? 15.133 35.562 12.086 1 97.69 423 ARG B O 1
ATOM 7833 N N . MET B 1 424 ? 14.297 33.5 12.062 1 98 424 MET B N 1
ATOM 7834 C CA . MET B 1 424 ? 14.969 33.094 13.297 1 98 424 MET B CA 1
ATOM 7835 C C . MET B 1 424 ? 16.391 32.625 13.008 1 98 424 MET B C 1
ATOM 7837 O O . MET B 1 424 ? 16.578 31.594 12.359 1 98 424 MET B O 1
ATOM 7841 N N . ASP B 1 425 ? 17.359 33.344 13.555 1 97.69 425 ASP B N 1
ATOM 7842 C CA . ASP B 1 425 ? 18.766 33.031 13.281 1 97.69 425 ASP B CA 1
ATOM 7843 C C . ASP B 1 425 ? 19.484 32.594 14.547 1 97.69 425 ASP B C 1
ATOM 7845 O O . ASP B 1 425 ? 20.625 32.094 14.492 1 97.69 425 ASP B O 1
ATOM 7849 N N . TYR B 1 426 ? 18.891 32.75 15.664 1 97.44 426 TYR B N 1
ATOM 7850 C CA . TYR B 1 426 ? 19.531 32.406 16.922 1 97.44 426 TYR B CA 1
ATOM 7851 C C . TYR B 1 426 ? 19.688 30.891 17.078 1 97.44 426 TYR B C 1
ATOM 7853 O O . TYR B 1 426 ? 18.703 30.156 17.078 1 97.44 426 TYR B O 1
ATOM 7861 N N . VAL B 1 427 ? 20.906 30.484 17.219 1 97.62 427 VAL B N 1
ATOM 7862 C CA . VAL B 1 427 ? 21.203 29.078 17.531 1 97.62 427 VAL B CA 1
ATOM 7863 C C . VAL B 1 427 ? 21.234 28.859 19.031 1 97.62 427 VAL B C 1
ATOM 7865 O O . VAL B 1 427 ? 22.188 29.281 19.703 1 97.62 427 VAL B O 1
ATOM 7868 N N . GLY B 1 428 ? 20.219 28.266 19.5 1 95.5 428 GLY B N 1
ATOM 7869 C CA . GLY B 1 428 ? 20.125 28 20.938 1 95.5 428 GLY B CA 1
ATOM 7870 C C . GLY B 1 428 ? 20.828 26.719 21.344 1 95.5 428 GLY B C 1
ATOM 7871 O O . GLY B 1 428 ? 21.594 26.141 20.562 1 95.5 428 GLY B O 1
ATOM 7872 N N . ASP B 1 429 ? 20.547 26.312 22.562 1 92.75 429 ASP B N 1
ATOM 7873 C CA . ASP B 1 429 ? 21.219 25.141 23.141 1 92.75 429 ASP B CA 1
ATOM 7874 C C . ASP B 1 429 ? 20.531 23.844 22.703 1 92.75 429 ASP B C 1
ATOM 7876 O O . ASP B 1 429 ? 21.109 22.766 22.828 1 92.75 429 ASP B O 1
ATOM 7880 N N . GLN B 1 430 ? 19.359 24.031 22.25 1 90.12 430 GLN B N 1
ATOM 7881 C CA . GLN B 1 430 ? 18.609 22.844 21.844 1 90.12 430 GLN B CA 1
ATOM 7882 C C . GLN B 1 430 ? 18.031 23.016 20.438 1 90.12 430 GLN B C 1
ATOM 7884 O O . GLN B 1 430 ? 17.766 24.141 20 1 90.12 430 GLN B O 1
ATOM 7889 N N . SER B 1 431 ? 18 21.906 19.734 1 93.81 431 SER B N 1
ATOM 7890 C CA . SER B 1 431 ? 17.344 21.859 18.438 1 93.81 431 SER B CA 1
ATOM 7891 C C . SER B 1 431 ? 16.609 20.531 18.25 1 93.81 431 SER B C 1
ATOM 7893 O O . SER B 1 431 ? 17.016 19.5 18.781 1 93.81 431 SER B O 1
ATOM 7895 N N . LEU B 1 432 ? 15.516 20.594 17.484 1 90.88 432 LEU B N 1
ATOM 7896 C CA . LEU B 1 432 ? 14.734 19.406 17.203 1 90.88 432 LEU B CA 1
ATOM 7897 C C . LEU B 1 432 ? 15.406 18.562 16.109 1 90.88 432 LEU B C 1
ATOM 7899 O O . LEU B 1 432 ? 15.203 17.359 16.031 1 90.88 432 LEU B O 1
ATOM 7903 N N . SER B 1 433 ? 16.234 19.219 15.312 1 91.62 433 SER B N 1
ATOM 7904 C CA . SER B 1 433 ? 16.656 18.469 14.125 1 91.62 433 SER B CA 1
ATOM 7905 C C . SER B 1 433 ? 18.125 18.734 13.797 1 91.62 433 SER B C 1
ATOM 7907 O O . SER B 1 433 ? 18.781 17.906 13.156 1 91.62 433 SER B O 1
ATOM 7909 N N . ALA B 1 434 ? 18.641 19.875 14.156 1 94.94 434 ALA B N 1
ATOM 7910 C CA . ALA B 1 434 ? 20 20.219 13.773 1 94.94 434 ALA B CA 1
ATOM 7911 C C . ALA B 1 434 ? 21.016 19.297 14.461 1 94.94 434 ALA B C 1
ATOM 7913 O O . ALA B 1 434 ? 20.906 19.031 15.664 1 94.94 434 ALA B O 1
ATOM 7914 N N . PRO B 1 435 ? 21.984 18.828 13.688 1 94.88 435 PRO B N 1
ATOM 7915 C CA . PRO B 1 435 ? 23.047 18.047 14.328 1 94.88 435 PRO B CA 1
ATOM 7916 C C . PRO B 1 435 ? 23.891 18.875 15.289 1 94.88 435 PRO B C 1
ATOM 7918 O O . PRO B 1 435 ? 23.875 20.109 15.219 1 94.88 435 PRO B O 1
ATOM 7921 N N . LEU B 1 436 ? 24.547 18.141 16.141 1 94.62 436 LEU B N 1
ATOM 7922 C CA . LEU B 1 436 ? 25.422 18.781 17.125 1 94.62 436 LEU B CA 1
ATOM 7923 C C . LEU B 1 436 ? 26.859 18.828 16.625 1 94.62 436 LEU B C 1
ATOM 7925 O O . LEU B 1 436 ? 27.328 17.875 15.984 1 94.62 436 LEU B O 1
ATOM 7929 N N . ASN B 1 437 ? 27.438 19.906 16.938 1 93.62 437 ASN B N 1
ATOM 7930 C CA . ASN B 1 437 ? 28.859 20 16.641 1 93.62 437 ASN B CA 1
ATOM 7931 C C . ASN B 1 437 ? 29.703 19.359 17.734 1 93.62 437 ASN B C 1
ATOM 7933 O O . ASN B 1 437 ? 29.172 18.703 18.625 1 93.62 437 ASN B O 1
ATOM 7937 N N . GLY B 1 438 ? 31.047 19.5 17.594 1 91.31 438 GLY B N 1
ATOM 7938 C CA . GLY B 1 438 ? 31.969 18.906 18.547 1 91.31 438 GLY B CA 1
ATOM 7939 C C . GLY B 1 438 ? 31.781 19.422 19.969 1 91.31 438 GLY B C 1
ATOM 7940 O O . GLY B 1 438 ? 32.156 18.75 20.938 1 91.31 438 GLY B O 1
ATOM 7941 N N . GLU B 1 439 ? 31.188 20.516 20.141 1 92.75 439 GLU B N 1
ATOM 7942 C CA . GLU B 1 439 ? 30.953 21.125 21.453 1 92.75 439 GLU B CA 1
ATOM 7943 C C . GLU B 1 439 ? 29.531 20.844 21.938 1 92.75 439 GLU B C 1
ATOM 7945 O O . GLU B 1 439 ? 29.031 21.5 22.859 1 92.75 439 GLU B O 1
ATOM 7950 N N . ASN B 1 440 ? 28.812 20.031 21.266 1 93 440 ASN B N 1
ATOM 7951 C CA . ASN B 1 440 ? 27.453 19.609 21.594 1 93 440 ASN B CA 1
ATOM 7952 C C . ASN B 1 440 ? 26.453 20.734 21.438 1 93 440 ASN B C 1
ATOM 7954 O O . ASN B 1 440 ? 25.516 20.875 22.234 1 93 440 ASN B O 1
ATOM 7958 N N . LYS B 1 441 ? 26.688 21.609 20.5 1 94.31 441 LYS B N 1
ATOM 7959 C CA . LYS B 1 441 ? 25.766 22.672 20.141 1 94.31 441 LYS B CA 1
ATOM 7960 C C . LYS B 1 441 ? 25.172 22.453 18.766 1 94.31 441 LYS B C 1
ATOM 7962 O O . LYS B 1 441 ? 25.859 22 17.844 1 94.31 441 LYS B O 1
ATOM 7967 N N . PRO B 1 442 ? 23.938 22.828 18.688 1 96.75 442 PRO B N 1
ATOM 7968 C CA . PRO B 1 442 ? 23.375 22.703 17.344 1 96.75 442 PRO B CA 1
ATOM 7969 C C . PRO B 1 442 ? 24.141 23.516 16.312 1 96.75 442 PRO B C 1
ATOM 7971 O O . PRO B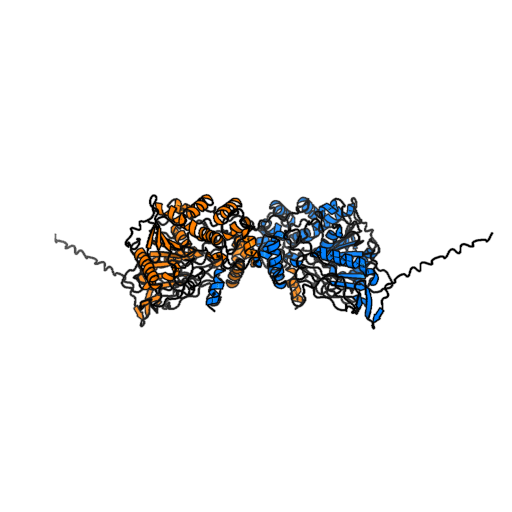 1 442 ? 24.625 24.609 16.609 1 96.75 442 PRO B O 1
ATOM 7974 N N . VAL B 1 443 ? 24.156 23 15.062 1 96.38 443 VAL B N 1
ATOM 7975 C CA . VAL B 1 443 ? 24.938 23.656 14.023 1 96.38 443 VAL B CA 1
ATOM 7976 C C . VAL B 1 443 ? 24.078 24.703 13.305 1 96.38 443 VAL B C 1
ATOM 7978 O O . VAL B 1 443 ? 24.578 25.484 12.492 1 96.38 443 VAL B O 1
ATOM 7981 N N . GLY B 1 444 ? 22.797 24.734 13.555 1 97.56 444 GLY B N 1
ATOM 7982 C CA . GLY B 1 444 ? 21.875 25.656 12.914 1 97.56 444 GLY B CA 1
ATOM 7983 C C . GLY B 1 444 ? 20.516 25.688 13.578 1 97.56 444 GLY B C 1
ATOM 7984 O O . GLY B 1 444 ? 20.344 25.203 14.695 1 97.56 444 GLY B O 1
ATOM 7985 N N . VAL B 1 445 ? 19.609 26.391 12.914 1 98.12 445 VAL B N 1
ATOM 7986 C CA . VAL B 1 445 ? 18.25 26.562 13.43 1 98.12 445 VAL B CA 1
ATOM 7987 C C . VAL B 1 445 ? 17.281 25.734 12.609 1 98.12 445 VAL B C 1
ATOM 7989 O O . VAL B 1 445 ? 16.875 26.141 11.516 1 98.12 445 VAL B O 1
ATOM 7992 N N . GLY B 1 446 ? 16.828 24.672 13.195 1 96.88 446 GLY B N 1
ATOM 7993 C CA . GLY B 1 446 ? 15.961 23.75 12.484 1 96.88 446 GLY B CA 1
ATOM 7994 C C . GLY B 1 446 ? 14.5 24.125 12.562 1 96.88 446 GLY B C 1
ATOM 7995 O O . GLY B 1 446 ? 14.141 25.109 13.227 1 96.88 446 GLY B O 1
ATOM 7996 N N . HIS B 1 447 ? 13.742 23.328 11.812 1 96.44 447 HIS B N 1
ATOM 7997 C CA . HIS B 1 447 ? 12.297 23.531 11.773 1 96.44 447 HIS B CA 1
ATOM 7998 C C . HIS B 1 447 ? 11.695 23.5 13.18 1 96.44 447 HIS B C 1
ATOM 8000 O O . HIS B 1 447 ? 11.953 22.562 13.945 1 96.44 447 HIS B O 1
ATOM 8006 N N . ALA B 1 448 ? 10.969 24.531 13.539 1 96.12 448 ALA B N 1
ATOM 8007 C CA . ALA B 1 448 ? 10.195 24.641 14.766 1 96.12 448 ALA B CA 1
ATOM 8008 C C . ALA B 1 448 ? 11.094 24.953 15.961 1 96.12 448 ALA B C 1
ATOM 8010 O O . ALA B 1 448 ? 10.633 24.984 17.109 1 96.12 448 ALA B O 1
ATOM 8011 N N . ASP B 1 449 ? 12.375 25.172 15.75 1 96.5 449 ASP B N 1
ATOM 8012 C CA . ASP B 1 449 ? 13.273 25.5 16.859 1 96.5 449 ASP B CA 1
ATOM 8013 C C . ASP B 1 449 ? 12.836 26.781 17.562 1 96.5 449 ASP B C 1
ATOM 8015 O O . ASP B 1 449 ? 13.172 27 18.734 1 96.5 449 ASP B O 1
ATOM 8019 N N . ASP B 1 450 ? 12.148 27.625 16.906 1 96.81 450 ASP B N 1
ATOM 8020 C CA . ASP B 1 450 ? 11.734 28.922 17.469 1 96.81 450 ASP B CA 1
ATOM 8021 C C . ASP B 1 450 ? 10.492 28.766 18.344 1 96.81 450 ASP B C 1
ATOM 8023 O O . ASP B 1 450 ? 10.234 29.594 19.203 1 96.81 450 ASP B O 1
ATOM 8027 N N . LEU B 1 451 ? 9.703 27.734 18.156 1 96.56 451 LEU B N 1
ATOM 8028 C CA . LEU B 1 451 ? 8.461 27.562 18.891 1 96.56 451 LEU B CA 1
ATOM 8029 C C . LEU B 1 451 ? 8.742 27.344 20.375 1 96.56 451 LEU B C 1
ATOM 8031 O O . LEU B 1 451 ? 7.969 27.781 21.234 1 96.56 451 LEU B O 1
ATOM 8035 N N . HIS B 1 452 ? 9.852 26.719 20.688 1 94.12 452 HIS B N 1
ATOM 8036 C CA . HIS B 1 452 ? 10.172 26.391 22.078 1 94.12 452 HIS B CA 1
ATOM 8037 C C . HIS B 1 452 ? 10.414 27.656 22.891 1 94.12 452 HIS B C 1
ATOM 8039 O O . HIS B 1 452 ? 10.367 27.641 24.125 1 94.12 452 HIS B O 1
ATOM 8045 N N . TYR B 1 453 ? 10.609 28.781 22.234 1 97 453 TYR B N 1
ATOM 8046 C CA . TYR B 1 453 ? 10.812 30.047 22.938 1 97 453 TYR B CA 1
ATOM 8047 C C . TYR B 1 453 ? 9.477 30.734 23.203 1 97 453 TYR B C 1
ATOM 8049 O O . TYR B 1 453 ? 9.43 31.734 23.922 1 97 453 TYR B O 1
ATOM 8057 N N . VAL B 1 454 ? 8.438 30.219 22.656 1 97.31 454 VAL B N 1
ATOM 8058 C CA . VAL B 1 454 ? 7.121 30.828 22.844 1 97.31 454 VAL B CA 1
ATOM 8059 C C . VAL B 1 454 ? 6.305 30 23.828 1 97.31 454 VAL B C 1
ATOM 8061 O O . VAL B 1 454 ? 5.594 30.547 24.672 1 97.31 454 VAL B O 1
ATOM 8064 N N . MET B 1 455 ? 6.363 28.703 23.672 1 96.31 455 MET B N 1
ATOM 8065 C CA . MET B 1 455 ? 5.633 27.797 24.562 1 96.31 455 MET B CA 1
ATOM 8066 C C . MET B 1 455 ? 6.445 26.547 24.844 1 96.31 455 MET B C 1
ATOM 8068 O O . MET B 1 455 ? 7.008 25.938 23.922 1 96.31 455 MET B O 1
ATOM 8072 N N . PRO B 1 456 ? 6.477 26.125 26.078 1 96.5 456 PRO B N 1
ATOM 8073 C CA . PRO B 1 456 ? 7.117 24.844 26.406 1 96.5 456 PRO B CA 1
ATOM 8074 C C . PRO B 1 456 ? 6.195 23.656 26.203 1 96.5 456 PRO B C 1
ATOM 8076 O O . PRO B 1 456 ? 4.969 23.797 26.203 1 96.5 456 PRO B O 1
ATOM 8079 N N . GLY B 1 457 ? 6.688 22.531 26 1 93.62 457 GLY B N 1
ATOM 8080 C CA . GLY B 1 457 ? 5.984 21.266 25.859 1 93.62 457 GLY B CA 1
ATOM 8081 C C . GLY B 1 457 ? 6.918 20.078 25.719 1 93.62 457 GLY B C 1
ATOM 8082 O O . GLY B 1 457 ? 8.125 20.25 25.516 1 93.62 457 GLY B O 1
ATOM 8083 N N . TYR B 1 458 ? 6.355 18.922 25.734 1 89.38 458 TYR B N 1
ATOM 8084 C CA . TYR B 1 458 ? 7.145 17.703 25.609 1 89.38 458 TYR B CA 1
ATOM 8085 C C . TYR B 1 458 ? 7.656 17.516 24.188 1 89.38 458 TYR B C 1
ATOM 8087 O O . TYR B 1 458 ? 8.719 16.938 23.984 1 89.38 458 TYR B O 1
ATOM 8095 N N . TRP B 1 459 ? 6.984 18.047 23.281 1 84.38 459 TRP B N 1
ATOM 8096 C CA . TRP B 1 459 ? 7.277 17.766 21.875 1 84.38 459 TRP B CA 1
ATOM 8097 C C . TRP B 1 459 ? 8.375 18.688 21.359 1 84.38 459 TRP B C 1
ATOM 8099 O O . TRP B 1 459 ? 9.352 18.234 20.766 1 84.38 459 TRP B O 1
ATOM 8109 N N . TYR B 1 460 ? 8.258 19.969 21.547 1 85.81 460 TYR B N 1
ATOM 8110 C CA . TYR B 1 460 ? 9.141 20.922 20.891 1 85.81 460 TYR B CA 1
ATOM 8111 C C . TYR B 1 460 ? 10.219 21.422 21.844 1 85.81 460 TYR B C 1
ATOM 8113 O O . TYR B 1 460 ? 11.211 22.016 21.422 1 85.81 460 TYR B O 1
ATOM 8121 N N . GLY B 1 461 ? 10.047 21.234 23.156 1 89.38 461 GLY B N 1
ATOM 8122 C CA . GLY B 1 461 ? 11.008 21.625 24.172 1 89.38 461 GLY B CA 1
ATOM 8123 C C . GLY B 1 461 ? 10.391 21.797 25.547 1 89.38 461 GLY B C 1
ATOM 8124 O O . GLY B 1 461 ? 9.406 22.531 25.703 1 89.38 461 GLY B O 1
ATOM 8125 N N . ALA B 1 462 ? 11.016 21.234 26.484 1 91.75 462 ALA B N 1
ATOM 8126 C CA . ALA B 1 462 ? 10.516 21.297 27.844 1 91.75 462 ALA B CA 1
ATOM 8127 C C . ALA B 1 462 ? 10.75 22.672 28.469 1 91.75 462 ALA B C 1
ATOM 8129 O O . ALA B 1 462 ? 11.508 23.469 27.922 1 91.75 462 ALA B O 1
ATOM 8130 N N . LEU B 1 463 ? 10.023 22.891 29.531 1 95.5 463 LEU B N 1
ATOM 8131 C CA . LEU B 1 463 ? 10.172 24.141 30.297 1 95.5 463 LEU B CA 1
ATOM 8132 C C . LEU B 1 463 ? 11.633 24.375 30.656 1 95.5 463 LEU B C 1
ATOM 8134 O O . LEU B 1 463 ? 12.281 23.5 31.234 1 95.5 463 LEU B O 1
ATOM 8138 N N . MET B 1 464 ? 12.094 25.578 30.359 1 95.38 464 MET B N 1
ATOM 8139 C CA . MET B 1 464 ? 13.484 25.922 30.625 1 95.38 464 MET B CA 1
ATOM 8140 C C . MET B 1 464 ? 13.695 26.234 32.094 1 95.38 464 MET B C 1
ATOM 8142 O O . MET B 1 464 ? 12.758 26.656 32.781 1 95.38 464 MET B O 1
ATOM 8146 N N . SER B 1 465 ? 15.016 26.016 32.5 1 94.69 465 SER B N 1
ATOM 8147 C CA . SER B 1 465 ? 15.391 26.516 33.844 1 94.69 465 SER B CA 1
ATOM 8148 C C . SER B 1 465 ? 15.594 28.016 33.812 1 94.69 465 SER B C 1
ATOM 8150 O O . SER B 1 465 ? 15.867 28.609 32.75 1 94.69 465 SER B O 1
ATOM 8152 N N . ALA B 1 466 ? 15.461 28.609 35 1 93.94 466 ALA B N 1
ATOM 8153 C CA . ALA B 1 466 ? 15.578 30.047 35.094 1 93.94 466 ALA B CA 1
ATOM 8154 C C . ALA B 1 466 ? 16.969 30.516 34.656 1 93.94 466 ALA B C 1
ATOM 8156 O O . ALA B 1 466 ? 17.125 31.656 34.188 1 93.94 466 ALA B O 1
ATOM 8157 N N . ASN B 1 467 ? 17.969 29.625 34.75 1 94.25 467 ASN B N 1
ATOM 8158 C CA . ASN B 1 467 ? 19.344 30 34.438 1 94.25 467 ASN B CA 1
ATOM 8159 C C . ASN B 1 467 ? 19.766 29.531 33.062 1 94.25 467 ASN B C 1
ATOM 8161 O O . ASN B 1 467 ? 20.938 29.625 32.688 1 94.25 467 ASN B O 1
ATOM 8165 N N . ASP B 1 468 ? 18.812 29.062 32.344 1 95.12 468 ASP B N 1
ATOM 8166 C CA . ASP B 1 468 ? 19.109 28.625 30.984 1 95.12 468 ASP B CA 1
ATOM 8167 C C . ASP B 1 468 ? 19.594 29.797 30.125 1 95.12 468 ASP B C 1
ATOM 8169 O O . ASP B 1 468 ? 19.078 30.922 30.25 1 95.12 468 ASP B O 1
ATOM 8173 N N . SER B 1 469 ? 20.562 29.547 29.219 1 95 469 SER B N 1
ATOM 8174 C CA . SER B 1 469 ? 21.156 30.594 28.391 1 95 469 SER B CA 1
ATOM 8175 C C . SER B 1 469 ? 20.156 31.094 27.344 1 95 469 SER B C 1
ATOM 8177 O O . SER B 1 469 ? 20.312 32.188 26.828 1 95 469 SER B O 1
ATOM 8179 N N . ASP B 1 470 ? 19.125 30.359 27.109 1 96.69 470 ASP B N 1
ATOM 8180 C CA . ASP B 1 470 ? 18.172 30.703 26.062 1 96.69 470 ASP B CA 1
ATOM 8181 C C . ASP B 1 470 ? 17.031 31.562 26.594 1 96.69 470 ASP B C 1
ATOM 8183 O O . ASP B 1 470 ? 16.172 32 25.844 1 96.69 470 ASP B O 1
ATOM 8187 N N . VAL B 1 471 ? 17 31.844 27.859 1 97.75 471 VAL B N 1
ATOM 8188 C CA . VAL B 1 471 ? 15.898 32.531 28.516 1 97.75 471 VAL B CA 1
ATOM 8189 C C . VAL B 1 471 ? 15.695 33.906 27.859 1 97.75 471 VAL B C 1
ATOM 8191 O O . VAL B 1 471 ? 14.562 34.344 27.688 1 97.75 471 VAL B O 1
ATOM 8194 N N . PHE B 1 472 ? 16.766 34.562 27.469 1 97 472 PHE B N 1
ATOM 8195 C CA . PHE B 1 472 ? 16.641 35.906 26.891 1 97 472 PHE B CA 1
ATOM 8196 C C . PHE B 1 472 ? 15.836 35.844 25.594 1 97 472 PHE B C 1
ATOM 8198 O O . PHE B 1 472 ? 15.07 36.781 25.297 1 97 472 PHE B O 1
ATOM 8205 N N . MET B 1 473 ? 16.047 34.844 24.859 1 97.19 473 MET B N 1
ATOM 8206 C CA . MET B 1 473 ? 15.328 34.719 23.594 1 97.19 473 MET B CA 1
ATOM 8207 C C . MET B 1 473 ? 13.859 34.406 23.844 1 97.19 473 MET B C 1
ATOM 8209 O O . MET B 1 473 ? 12.992 34.938 23.125 1 97.19 473 MET B O 1
ATOM 8213 N N . MET B 1 474 ? 13.602 33.562 24.844 1 97.5 474 MET B N 1
ATOM 8214 C CA . MET B 1 474 ? 12.227 33.312 25.25 1 97.5 474 MET B CA 1
ATOM 8215 C C . MET B 1 474 ? 11.523 34.594 25.672 1 97.5 474 MET B C 1
ATOM 8217 O O . MET B 1 474 ? 10.414 34.875 25.219 1 97.5 474 MET B O 1
ATOM 8221 N N . GLU B 1 475 ? 12.148 35.375 26.438 1 97.12 475 GLU B N 1
ATOM 8222 C CA . GLU B 1 475 ? 11.586 36.625 26.906 1 97.12 475 GLU B CA 1
ATOM 8223 C C . GLU B 1 475 ? 11.391 37.625 25.734 1 97.12 475 GLU B C 1
ATOM 8225 O O . GLU B 1 475 ? 10.367 38.312 25.672 1 97.12 475 GLU B O 1
ATOM 8230 N N . ARG B 1 476 ? 12.297 37.625 24.859 1 95.88 476 ARG B N 1
ATOM 8231 C CA . ARG B 1 476 ? 12.195 38.5 23.703 1 95.88 476 ARG B CA 1
ATOM 8232 C C . ARG B 1 476 ? 11 38.125 22.828 1 95.88 476 ARG B C 1
ATOM 8234 O O . ARG B 1 476 ? 10.156 38.969 22.516 1 95.88 476 ARG B O 1
ATOM 8241 N N . LEU B 1 477 ? 10.945 36.875 22.469 1 96.88 477 LEU B N 1
ATOM 8242 C CA . LEU B 1 477 ? 9.906 36.438 21.531 1 96.88 477 LEU B CA 1
ATOM 8243 C C . LEU B 1 477 ? 8.523 36.562 22.156 1 96.88 477 LEU B C 1
ATOM 8245 O O . LEU B 1 477 ? 7.578 37 21.5 1 96.88 477 LEU B O 1
ATOM 8249 N N . THR B 1 478 ? 8.367 36.219 23.438 1 97.69 478 THR B N 1
ATOM 8250 C CA . THR B 1 478 ? 7.059 36.344 24.078 1 97.69 478 THR B CA 1
ATOM 8251 C C . THR B 1 478 ? 6.66 37.812 24.219 1 97.69 478 THR B C 1
ATOM 8253 O O . THR B 1 478 ? 5.484 38.156 24.094 1 97.69 478 THR B O 1
ATOM 8256 N N . SER B 1 479 ? 7.641 38.562 24.469 1 96.25 479 SER B N 1
ATOM 8257 C CA . SER B 1 479 ? 7.371 40 24.531 1 96.25 479 SER B CA 1
ATOM 8258 C C . SER B 1 479 ? 6.949 40.531 23.156 1 96.25 479 SER B C 1
ATOM 8260 O O . SER B 1 479 ? 6.004 41.344 23.062 1 96.25 479 SER B O 1
ATOM 8262 N N . TRP B 1 480 ? 7.676 40.156 22.156 1 95.75 480 TRP B N 1
ATOM 8263 C CA . TRP B 1 480 ? 7.355 40.594 20.797 1 95.75 480 TRP B CA 1
ATOM 8264 C C . TRP B 1 480 ? 5.961 40.125 20.391 1 95.75 480 TRP B C 1
ATOM 8266 O O . TRP B 1 480 ? 5.18 40.906 19.828 1 95.75 480 TRP B O 1
ATOM 8276 N N . PHE B 1 481 ? 5.621 38.906 20.672 1 97.81 481 PHE B N 1
ATOM 8277 C CA . PHE B 1 481 ? 4.324 38.344 20.312 1 97.81 481 PHE B CA 1
ATOM 8278 C C . PHE B 1 481 ? 3.203 39.062 21.047 1 97.81 481 PHE B C 1
ATOM 8280 O O . PHE B 1 481 ? 2.186 39.438 20.453 1 97.81 481 PHE B O 1
ATOM 8287 N N . SER B 1 482 ? 3.438 39.281 22.328 1 97.5 482 SER B N 1
ATOM 8288 C CA . SER B 1 482 ? 2.434 39.969 23.141 1 97.5 482 SER B CA 1
ATOM 8289 C C . SER B 1 482 ? 2.227 41.406 22.656 1 97.5 482 SER B C 1
ATOM 8291 O O . SER B 1 482 ? 1.092 41.875 22.594 1 97.5 482 SER B O 1
ATOM 8293 N N . HIS B 1 483 ? 3.277 42.094 22.375 1 96.69 483 HIS B N 1
ATOM 8294 C CA . HIS B 1 483 ? 3.178 43.438 21.875 1 96.69 483 HIS B CA 1
ATOM 8295 C C . HIS B 1 483 ? 2.445 43.5 20.547 1 96.69 483 HIS B C 1
ATOM 8297 O O . HIS B 1 483 ? 1.605 44.375 20.312 1 96.69 483 HIS B O 1
ATOM 8303 N N . PHE B 1 484 ? 2.801 42.594 19.672 1 97.06 484 PHE B N 1
ATOM 8304 C CA . PHE B 1 484 ? 2.129 42.5 18.375 1 97.06 484 PHE B CA 1
ATOM 8305 C C . PHE B 1 484 ? 0.643 42.219 18.562 1 97.06 484 PHE B C 1
ATOM 8307 O O . PHE B 1 484 ? -0.195 42.781 17.844 1 97.06 484 PHE B O 1
ATOM 8314 N N . ALA B 1 485 ? 0.307 41.344 19.469 1 98.25 485 ALA B N 1
ATOM 8315 C CA . ALA B 1 485 ? -1.086 41 19.75 1 98.25 485 ALA B CA 1
ATOM 8316 C C . ALA B 1 485 ? -1.855 42.25 20.234 1 98.25 485 ALA B C 1
ATOM 8318 O O . ALA B 1 485 ? -3.051 42.375 19.953 1 98.25 485 ALA B O 1
ATOM 8319 N N . LYS B 1 486 ? -1.181 43.062 20.906 1 97.12 486 LYS B N 1
ATOM 8320 C CA . LYS B 1 486 ? -1.809 44.25 21.469 1 97.12 486 LYS B CA 1
ATOM 8321 C C . LYS B 1 486 ? -1.922 45.344 20.438 1 97.12 486 LYS B C 1
ATOM 8323 O O . LYS B 1 486 ? -2.938 46.031 20.375 1 97.12 486 LYS B O 1
ATOM 8328 N N . THR B 1 487 ? -0.887 45.5 19.547 1 95.88 487 THR B N 1
ATOM 8329 C CA . THR B 1 487 ? -0.8 46.75 18.797 1 95.88 487 THR B CA 1
ATOM 8330 C C . THR B 1 487 ? -0.866 46.469 17.297 1 95.88 487 THR B C 1
ATOM 8332 O O . THR B 1 487 ? -1.143 47.375 16.516 1 95.88 487 THR B O 1
ATOM 8335 N N . GLY B 1 488 ? -0.475 45.281 16.906 1 95.56 488 GLY B N 1
ATOM 8336 C CA . GLY B 1 488 ? -0.389 44.969 15.492 1 95.56 488 GLY B CA 1
ATOM 8337 C C . GLY B 1 488 ? 0.915 45.406 14.859 1 95.56 488 GLY B C 1
ATOM 8338 O O . GLY B 1 488 ? 1.085 45.312 13.641 1 95.56 488 GLY B O 1
ATOM 8339 N N . THR B 1 489 ? 1.824 45.844 15.703 1 92.81 489 THR B N 1
ATOM 8340 C CA . THR B 1 489 ? 3.129 46.312 15.227 1 92.81 489 THR B CA 1
ATOM 8341 C C . THR B 1 489 ? 4.25 45.656 16.047 1 92.81 489 THR B C 1
ATOM 8343 O O . THR B 1 489 ? 4.039 45.281 17.203 1 92.81 489 THR B O 1
ATOM 8346 N N . PRO B 1 490 ? 5.398 45.469 15.445 1 88.81 490 PRO B N 1
ATOM 8347 C CA . PRO B 1 490 ? 6.5 44.906 16.234 1 88.81 490 PRO B CA 1
ATOM 8348 C C . PRO B 1 490 ? 7.094 45.906 17.219 1 88.81 490 PRO B C 1
ATOM 8350 O O . PRO B 1 490 ? 6.801 47.094 17.141 1 88.81 490 PRO B O 1
ATOM 8353 N N . VAL B 1 491 ? 7.805 45.281 18.203 1 82.81 491 VAL B N 1
ATOM 8354 C CA . VAL B 1 491 ? 8.516 46.125 19.156 1 82.81 491 VAL B CA 1
ATOM 8355 C C . VAL B 1 491 ? 9.633 46.906 18.453 1 82.81 491 VAL B C 1
ATOM 8357 O O . VAL B 1 491 ? 10.344 46.312 17.609 1 82.81 491 VAL B O 1
ATOM 8360 N N . ASN B 1 492 ? 9.492 48.156 18.234 1 63.75 492 ASN B N 1
ATOM 8361 C CA . ASN B 1 492 ? 10.445 49.031 17.531 1 63.75 492 ASN B CA 1
ATOM 8362 C C . ASN B 1 492 ? 11.742 49.156 18.328 1 63.75 492 ASN B C 1
ATOM 8364 O O . ASN B 1 492 ? 11.773 49.844 19.359 1 63.75 492 ASN B O 1
ATOM 8368 N N . SER B 1 493 ? 12.445 48.156 18.297 1 58.12 493 SER B N 1
ATOM 8369 C CA . SER B 1 493 ? 13.742 48.5 18.859 1 58.12 493 SER B CA 1
ATOM 8370 C C . SER B 1 493 ? 14.523 49.406 17.906 1 58.12 493 SER B C 1
ATOM 8372 O O . SER B 1 493 ? 14.039 49.75 16.828 1 58.12 493 SER B O 1
ATOM 8374 N N . THR B 1 494 ? 15.938 49.375 18 1 53.09 494 THR B N 1
ATOM 8375 C CA . THR B 1 494 ? 16.891 50.344 17.5 1 53.09 494 THR B CA 1
ATOM 8376 C C . THR B 1 494 ? 16.703 50.594 16 1 53.09 494 THR B C 1
ATOM 8378 O O . THR B 1 494 ? 16.75 51.719 15.523 1 53.09 494 THR B O 1
ATOM 8381 N N . ASP B 1 495 ? 16.609 49.469 15.18 1 63.69 495 ASP B N 1
ATOM 8382 C CA . ASP B 1 495 ? 16.594 49.656 13.734 1 63.69 495 ASP B CA 1
ATOM 8383 C C . ASP B 1 495 ? 15.156 49.656 13.195 1 63.69 495 ASP B C 1
ATOM 8385 O O . ASP B 1 495 ? 14.305 48.906 13.711 1 63.69 495 ASP B O 1
ATOM 8389 N N . ILE B 1 496 ? 14.805 50.531 12.469 1 77.62 496 ILE B N 1
ATOM 8390 C CA . ILE B 1 496 ? 13.492 50.688 11.844 1 77.62 496 ILE B CA 1
ATOM 8391 C C . ILE B 1 496 ? 13.164 49.406 11.07 1 77.62 496 ILE B C 1
ATOM 8393 O O . ILE B 1 496 ? 13.93 49 10.195 1 77.62 496 ILE B O 1
ATOM 8397 N N . TRP B 1 497 ? 12.297 48.531 11.539 1 89.5 497 TRP B N 1
ATOM 8398 C CA . TRP B 1 497 ? 11.734 47.375 10.875 1 89.5 497 TRP B CA 1
ATOM 8399 C C . TRP B 1 497 ? 10.359 47.688 10.297 1 89.5 497 TRP B C 1
ATOM 8401 O O . TRP B 1 497 ? 9.336 47.406 10.922 1 89.5 497 TRP B O 1
ATOM 8411 N N . PRO B 1 498 ? 10.367 48.312 9.047 1 88.31 498 PRO B N 1
ATOM 8412 C CA . PRO B 1 498 ? 9.086 48.688 8.445 1 88.31 498 PRO B CA 1
ATOM 8413 C C . PRO B 1 498 ? 8.305 47.5 7.91 1 88.31 498 PRO B C 1
ATOM 8415 O O . PRO B 1 498 ? 8.898 46.438 7.594 1 88.31 498 PRO B O 1
ATOM 8418 N N . PRO B 1 499 ? 7.031 47.625 7.836 1 92.88 499 PRO B N 1
ATOM 8419 C CA . PRO B 1 499 ? 6.289 46.562 7.156 1 92.88 499 PRO B CA 1
ATOM 8420 C C . PRO B 1 499 ? 6.656 46.438 5.68 1 92.88 499 PRO B C 1
ATOM 8422 O O . PRO B 1 499 ? 6.945 47.438 5.023 1 92.88 499 PRO B O 1
ATOM 8425 N N . CYS B 1 500 ? 6.547 45.219 5.223 1 93.75 500 CYS B N 1
ATOM 8426 C CA . CYS B 1 500 ? 6.785 44.969 3.807 1 93.75 500 CYS B CA 1
ATOM 8427 C C . CYS B 1 500 ? 5.668 45.562 2.951 1 93.75 500 CYS B C 1
ATOM 8429 O O . CYS B 1 500 ? 4.508 45.562 3.357 1 93.75 500 CYS B O 1
ATOM 8431 N N . ASN B 1 501 ? 6.016 46.094 1.815 1 86.31 501 ASN B N 1
ATOM 8432 C CA . ASN B 1 501 ? 5.086 46.562 0.789 1 86.31 501 ASN B CA 1
ATOM 8433 C C . ASN B 1 501 ? 5.664 46.375 -0.612 1 86.31 501 ASN B C 1
ATOM 8435 O O . ASN B 1 501 ? 6.598 45.594 -0.81 1 86.31 501 ASN B O 1
ATOM 8439 N N . SER B 1 502 ? 4.988 47.031 -1.603 1 78.31 502 SER B N 1
ATOM 8440 C CA . SER B 1 502 ? 5.367 46.812 -2.996 1 78.31 502 SER B CA 1
ATOM 8441 C C . SER B 1 502 ? 6.773 47.344 -3.273 1 78.31 502 SER B C 1
ATOM 8443 O O . SER B 1 502 ? 7.434 46.906 -4.215 1 78.31 502 SER B O 1
ATOM 8445 N N . THR B 1 503 ? 7.266 48.156 -2.451 1 83.25 503 THR B N 1
ATOM 8446 C CA . THR B 1 503 ? 8.547 48.781 -2.764 1 83.25 503 THR B CA 1
ATOM 8447 C C . THR B 1 503 ? 9.602 48.438 -1.724 1 83.25 503 THR B C 1
ATOM 8449 O O . THR B 1 503 ? 10.797 48.531 -1.979 1 83.25 503 THR B O 1
ATOM 8452 N N . VAL B 1 504 ? 9.188 48.094 -0.604 1 87.19 504 VAL B N 1
ATOM 8453 C CA . VAL B 1 504 ? 10.094 47.781 0.498 1 87.19 504 VAL B CA 1
ATOM 8454 C C . VAL B 1 504 ? 9.883 46.344 0.964 1 87.19 504 VAL B C 1
ATOM 8456 O O . VAL B 1 504 ? 8.789 45.969 1.408 1 87.19 504 VAL B O 1
ATOM 8459 N N . LEU B 1 505 ? 10.906 45.594 0.761 1 91.31 505 LEU B N 1
ATOM 8460 C CA . LEU B 1 505 ? 10.922 44.25 1.285 1 91.31 505 LEU B CA 1
ATOM 8461 C C . LEU B 1 505 ? 12.125 44.031 2.195 1 91.31 505 LEU B C 1
ATOM 8463 O O . LEU B 1 505 ? 13.219 43.688 1.72 1 91.31 505 LEU B O 1
ATOM 8467 N N . LYS B 1 506 ? 11.859 44.156 3.549 1 92.94 506 LYS B N 1
ATOM 8468 C CA . LYS B 1 506 ? 12.922 43.969 4.539 1 92.94 506 LYS B CA 1
ATOM 8469 C C . LYS B 1 506 ? 12.578 42.812 5.5 1 92.94 506 LYS B C 1
ATOM 8471 O O . LYS B 1 506 ? 11.406 42.562 5.77 1 92.94 506 LYS B O 1
ATOM 8476 N N . MET B 1 507 ? 13.602 42.188 5.949 1 95.38 507 MET B N 1
ATOM 8477 C CA . MET B 1 507 ? 13.484 41.094 6.883 1 95.38 507 MET B CA 1
ATOM 8478 C C . MET B 1 507 ? 14.312 41.344 8.141 1 95.38 507 MET B C 1
ATOM 8480 O O . MET B 1 507 ? 15.43 41.844 8.062 1 95.38 507 MET B O 1
ATOM 8484 N N . LEU B 1 508 ? 13.703 41.094 9.242 1 95.62 508 LEU B N 1
ATOM 8485 C CA . LEU B 1 508 ? 14.469 41.094 10.484 1 95.62 508 LEU B CA 1
ATOM 8486 C C . LEU B 1 508 ? 15.117 39.75 10.742 1 95.62 508 LEU B C 1
ATOM 8488 O O . LEU B 1 508 ? 14.43 38.719 10.758 1 95.62 508 LEU B O 1
ATOM 8492 N N . TYR B 1 509 ? 16.391 39.719 10.914 1 96.38 509 TYR B N 1
ATOM 8493 C CA . TYR B 1 509 ? 17.156 38.531 11.328 1 96.38 509 TYR B CA 1
ATOM 8494 C C . TYR B 1 509 ? 17.312 38.5 12.844 1 96.38 509 TYR B C 1
ATOM 8496 O O . TYR B 1 509 ? 18.016 39.344 13.414 1 96.38 509 TYR B O 1
ATOM 8504 N N . ASN B 1 510 ? 16.672 37.562 13.453 1 96 510 ASN B N 1
ATOM 8505 C CA . ASN B 1 510 ? 16.609 37.469 14.906 1 96 510 ASN B CA 1
ATOM 8506 C C . ASN B 1 510 ? 17.688 36.531 15.453 1 96 510 ASN B C 1
ATOM 8508 O O . ASN B 1 510 ? 17.422 35.375 15.734 1 96 510 ASN B O 1
ATOM 8512 N N . GLY B 1 511 ? 18.875 37.031 15.617 1 95.81 511 GLY B N 1
ATOM 8513 C CA . GLY B 1 511 ? 19.969 36.344 16.281 1 95.81 511 GLY B CA 1
ATOM 8514 C C . GLY B 1 511 ? 20.172 36.781 17.719 1 95.81 511 GLY B C 1
ATOM 8515 O O . GLY B 1 511 ? 19.219 37.188 18.391 1 95.81 511 GLY B O 1
ATOM 8516 N N . VAL B 1 512 ? 21.453 36.562 18.188 1 95.25 512 VAL B N 1
ATOM 8517 C CA . VAL B 1 512 ? 21.75 37.125 19.5 1 95.25 512 VAL B CA 1
ATOM 8518 C C . VAL B 1 512 ? 21.453 38.625 19.5 1 95.25 512 VAL B C 1
ATOM 8520 O O . VAL B 1 512 ? 20.797 39.125 20.406 1 95.25 512 VAL B O 1
ATOM 8523 N N . VAL B 1 513 ? 21.922 39.156 18.422 1 92.94 513 VAL B N 1
ATOM 8524 C CA . VAL B 1 513 ? 21.531 40.5 18.109 1 92.94 513 VAL B CA 1
ATOM 8525 C C . VAL B 1 513 ? 20.609 40.531 16.891 1 92.94 513 VAL B C 1
ATOM 8527 O O . VAL B 1 513 ? 20.656 39.625 16.062 1 92.94 513 VAL B O 1
ATOM 8530 N N . THR B 1 514 ? 19.734 41.5 16.797 1 93.88 514 THR B N 1
ATOM 8531 C CA . THR B 1 514 ? 18.844 41.625 15.656 1 93.88 514 THR B CA 1
ATOM 8532 C C . THR B 1 514 ? 19.469 42.469 14.555 1 93.88 514 THR B C 1
ATOM 8534 O O . THR B 1 514 ? 20.234 43.375 14.836 1 93.88 514 THR B O 1
ATOM 8537 N N . GLN B 1 515 ? 19.125 42.094 13.32 1 92.31 515 GLN B N 1
ATOM 8538 C CA . GLN B 1 515 ? 19.531 42.875 12.148 1 92.31 515 GLN B CA 1
ATOM 8539 C C . GLN B 1 515 ? 18.422 42.906 11.109 1 92.31 515 GLN B C 1
ATOM 8541 O O . GLN B 1 515 ? 17.672 41.938 10.945 1 92.31 515 GLN B O 1
ATOM 8546 N N . VAL B 1 516 ? 18.266 44.062 10.5 1 93.88 516 VAL B N 1
ATOM 8547 C CA . VAL B 1 516 ? 17.297 44.188 9.414 1 93.88 516 VAL B CA 1
ATOM 8548 C C . VAL B 1 516 ? 18.031 44.25 8.078 1 93.88 516 VAL B C 1
ATOM 8550 O O . VAL B 1 516 ? 19.047 44.938 7.945 1 93.88 516 VAL B O 1
ATOM 8553 N N . GLY B 1 517 ? 17.594 43.5 7.113 1 92.81 517 GLY B N 1
ATOM 8554 C CA . GLY B 1 517 ? 18.234 43.469 5.809 1 92.81 517 GLY B CA 1
ATOM 8555 C C . GLY B 1 517 ? 17.328 42.906 4.719 1 92.81 517 GLY B C 1
ATOM 8556 O O . GLY B 1 517 ? 16.109 42.875 4.875 1 92.81 517 GLY B O 1
ATOM 8557 N N . SER B 1 518 ? 17.969 42.656 3.572 1 93.75 518 SER B N 1
ATOM 8558 C CA . SER B 1 518 ? 17.25 42.062 2.455 1 93.75 518 SER B CA 1
ATOM 8559 C C . SER B 1 518 ? 16.781 40.656 2.787 1 93.75 518 SER B C 1
ATOM 8561 O O . SER B 1 518 ? 17.406 39.938 3.588 1 93.75 518 SER B O 1
ATOM 8563 N N . PRO B 1 519 ? 15.68 40.25 2.184 1 95.25 519 PRO B N 1
ATOM 8564 C CA . PRO B 1 519 ? 15.172 38.906 2.475 1 95.25 519 PRO B CA 1
ATOM 8565 C C . PRO B 1 519 ? 16.188 37.812 2.166 1 95.25 519 PRO B C 1
ATOM 8567 O O . PRO B 1 519 ? 16.938 37.938 1.193 1 95.25 519 PRO B O 1
ATOM 8570 N N . GLY B 1 520 ? 16.141 36.812 2.988 1 94.5 520 GLY B N 1
ATOM 8571 C CA . GLY B 1 520 ? 17.047 35.688 2.842 1 94.5 520 GLY B CA 1
ATOM 8572 C C . GLY B 1 520 ? 16.688 34.781 1.672 1 94.5 520 GLY B C 1
ATOM 8573 O O . GLY B 1 520 ? 15.531 34.719 1.257 1 94.5 520 GLY B O 1
ATOM 8574 N N . TYR B 1 521 ? 17.672 34.156 1.034 1 96.44 521 TYR B N 1
ATOM 8575 C CA . TYR B 1 521 ? 17.594 33.062 0.058 1 96.44 521 TYR B CA 1
ATOM 8576 C C . TYR B 1 521 ? 16.875 33.531 -1.203 1 96.44 521 TYR B C 1
ATOM 8578 O O . TYR B 1 521 ? 16.141 32.75 -1.822 1 96.44 521 TYR B O 1
ATOM 8586 N N . SER B 1 522 ? 16.953 34.75 -1.564 1 93.81 522 SER B N 1
ATOM 8587 C CA . SER B 1 522 ? 16.234 35.344 -2.691 1 93.81 522 SER B CA 1
ATOM 8588 C C . SER B 1 522 ? 16.547 34.594 -3.99 1 93.81 522 SER B C 1
ATOM 8590 O O . SER B 1 522 ? 15.664 34.406 -4.824 1 93.81 522 SER B O 1
ATOM 8592 N N . ASN B 1 523 ? 17.766 34.156 -4.164 1 95.44 523 ASN B N 1
ATOM 8593 C CA . ASN B 1 523 ? 18.156 33.438 -5.375 1 95.44 523 ASN B CA 1
ATOM 8594 C C . ASN B 1 523 ? 17.453 32.094 -5.473 1 95.44 523 ASN B C 1
ATOM 8596 O O . ASN B 1 523 ? 17.047 31.672 -6.559 1 95.44 523 ASN B O 1
ATOM 8600 N N . ARG B 1 524 ? 17.359 31.469 -4.375 1 97.75 524 ARG B N 1
ATOM 8601 C CA . ARG B 1 524 ? 16.688 30.172 -4.355 1 97.75 524 ARG B CA 1
ATOM 8602 C C . ARG B 1 524 ? 15.195 30.312 -4.645 1 97.75 524 ARG B C 1
ATOM 8604 O O . ARG B 1 524 ? 14.641 29.578 -5.465 1 97.75 524 ARG B O 1
ATOM 8611 N N . TYR B 1 525 ? 14.547 31.297 -4.074 1 97 525 TYR B N 1
ATOM 8612 C CA . TYR B 1 525 ? 13.102 31.453 -4.234 1 97 525 TYR B CA 1
ATOM 8613 C C . TYR B 1 525 ? 12.766 31.953 -5.637 1 97 525 TYR B C 1
ATOM 8615 O O . TYR B 1 525 ? 11.68 31.672 -6.156 1 97 525 TYR B O 1
ATOM 8623 N N . ALA B 1 526 ? 13.719 32.625 -6.277 1 96.06 526 ALA B N 1
ATOM 8624 C CA . ALA B 1 526 ? 13.516 33 -7.672 1 96.06 526 ALA B CA 1
ATOM 8625 C C . ALA B 1 526 ? 13.398 31.781 -8.57 1 96.06 526 ALA B C 1
ATOM 8627 O O . ALA B 1 526 ? 12.578 31.75 -9.492 1 96.06 526 ALA B O 1
ATOM 8628 N N . VAL B 1 527 ? 14.18 30.797 -8.312 1 97.12 527 VAL B N 1
ATOM 8629 C CA . VAL B 1 527 ? 14.109 29.547 -9.062 1 97.12 527 VAL B CA 1
ATOM 8630 C C . VAL B 1 527 ? 12.75 28.875 -8.836 1 97.12 527 VAL B C 1
ATOM 8632 O O . VAL B 1 527 ? 12.109 28.422 -9.781 1 97.12 527 VAL B O 1
ATOM 8635 N N . TRP B 1 528 ? 12.32 28.844 -7.625 1 97.69 528 TRP B N 1
ATOM 8636 C CA . TRP B 1 528 ? 11.047 28.219 -7.305 1 97.69 528 TRP B CA 1
ATOM 8637 C C . TRP B 1 528 ? 9.883 29 -7.918 1 97.69 528 TRP B C 1
ATOM 8639 O O . TRP B 1 528 ? 8.891 28.406 -8.352 1 97.69 528 TRP B O 1
ATOM 8649 N N . ASP B 1 529 ? 10 30.312 -7.969 1 96.19 529 ASP B N 1
ATOM 8650 C CA . ASP B 1 529 ? 8.984 31.125 -8.633 1 96.19 529 ASP B CA 1
ATOM 8651 C C . ASP B 1 529 ? 8.867 30.766 -10.109 1 96.19 529 ASP B C 1
ATOM 8653 O O . ASP B 1 529 ? 7.766 30.75 -10.664 1 96.19 529 ASP B O 1
ATOM 8657 N N . GLU B 1 530 ? 9.93 30.5 -10.672 1 95.69 530 GLU B N 1
ATOM 8658 C CA . GLU B 1 530 ? 9.945 30.125 -12.086 1 95.69 530 GLU B CA 1
ATOM 8659 C C . GLU B 1 530 ? 9.328 28.734 -12.289 1 95.69 530 GLU B C 1
ATOM 8661 O O . GLU B 1 530 ? 8.57 28.531 -13.234 1 95.69 530 GLU B O 1
ATOM 8666 N N . LEU B 1 531 ? 9.664 27.859 -11.438 1 96.31 531 LEU B N 1
ATOM 8667 C CA . LEU B 1 531 ? 9.234 26.469 -11.578 1 96.31 531 LEU B CA 1
ATOM 8668 C C . LEU B 1 531 ? 7.773 26.312 -11.188 1 96.31 531 LEU B C 1
ATOM 8670 O O . LEU B 1 531 ? 7.082 25.422 -11.703 1 96.31 531 LEU B O 1
ATOM 8674 N N . PHE B 1 532 ? 7.379 27.141 -10.258 1 95.25 532 PHE B N 1
ATOM 8675 C CA . PHE B 1 532 ? 6.023 27.047 -9.734 1 95.25 532 PHE B CA 1
ATOM 8676 C C . PHE B 1 532 ? 5.336 28.406 -9.75 1 95.25 532 PHE B C 1
ATOM 8678 O O . PHE B 1 532 ? 4.992 28.953 -8.703 1 95.25 532 PHE B O 1
ATOM 8685 N N . PRO B 1 533 ? 5.035 28.906 -10.914 1 86.38 533 PRO B N 1
ATOM 8686 C CA . PRO B 1 533 ? 4.484 30.266 -11.031 1 86.38 533 PRO B CA 1
ATOM 8687 C C . PRO B 1 533 ? 3.059 30.375 -10.5 1 86.38 533 PRO B C 1
ATOM 8689 O O . PRO B 1 533 ? 2.615 31.453 -10.117 1 86.38 533 PRO B O 1
ATOM 8692 N N . THR B 1 534 ? 2.379 29.266 -10.641 1 73.44 534 THR B N 1
ATOM 8693 C CA . THR B 1 534 ? 1 29.25 -10.172 1 73.44 534 THR B CA 1
ATOM 8694 C C . THR B 1 534 ? 0.799 28.141 -9.14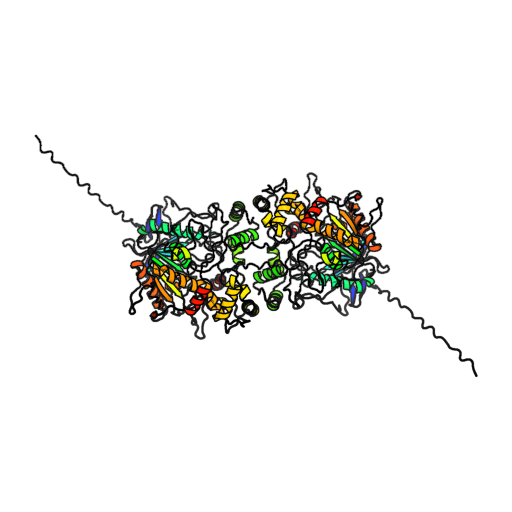1 1 73.44 534 THR B C 1
ATOM 8696 O O . THR B 1 534 ? 1.722 27.375 -8.859 1 73.44 534 THR B O 1
ATOM 8699 N N . HIS B 1 535 ? -0.307 28.328 -8.477 1 64.25 535 HIS B N 1
ATOM 8700 C CA . HIS B 1 535 ? -0.676 27.25 -7.566 1 64.25 535 HIS B CA 1
ATOM 8701 C C . HIS B 1 535 ? -0.962 25.953 -8.32 1 64.25 535 HIS B C 1
ATOM 8703 O O . HIS B 1 535 ? -1.196 25.984 -9.531 1 64.25 535 HIS B O 1
ATOM 8709 N N . ALA B 1 536 ? -0.651 24.922 -7.543 1 59.97 536 ALA B N 1
ATOM 8710 C CA . ALA B 1 536 ? -1.01 23.656 -8.164 1 59.97 536 ALA B CA 1
ATOM 8711 C C . ALA B 1 536 ? -2.49 23.625 -8.531 1 59.97 536 ALA B C 1
ATOM 8713 O O . ALA B 1 536 ? -3.32 24.219 -7.84 1 59.97 536 ALA B O 1
ATOM 8714 N N . ARG B 1 537 ? -2.805 23.5 -9.711 1 48.38 537 ARG B N 1
ATOM 8715 C CA . ARG B 1 537 ? -4.199 23.375 -10.117 1 48.38 537 ARG B CA 1
ATOM 8716 C C . ARG B 1 537 ? -4.949 22.375 -9.242 1 48.38 537 ARG B C 1
ATOM 8718 O O . ARG B 1 537 ? -4.375 21.375 -8.805 1 48.38 537 ARG B O 1
ATOM 8725 N N . GLY B 1 538 ? -5.715 23 -8.32 1 41.66 538 GLY B N 1
ATOM 8726 C CA . GLY B 1 538 ? -6.719 22.172 -7.672 1 41.66 538 GLY B CA 1
ATOM 8727 C C . GLY B 1 538 ? -7.273 21.078 -8.578 1 41.66 538 GLY B C 1
ATOM 8728 O O . GLY B 1 538 ? -7.191 21.188 -9.805 1 41.66 538 GLY B O 1
ATOM 8729 N N . GLY B 1 539 ? -7.172 19.734 -8.375 1 37.47 539 GLY B N 1
ATOM 8730 C CA . GLY B 1 539 ? -7.664 18.516 -9.016 1 37.47 539 GLY B CA 1
ATOM 8731 C C . GLY B 1 539 ? -6.656 17.391 -9.008 1 37.47 539 GLY B C 1
ATOM 8732 O O . GLY B 1 539 ? -5.512 17.562 -9.43 1 37.47 539 GLY B O 1
ATOM 8733 N N . GLY B 1 540 ? -6.594 17.016 -7.855 1 33.88 540 GLY B N 1
ATOM 8734 C CA . GLY B 1 540 ? -5.781 15.828 -7.625 1 33.88 540 GLY B CA 1
ATOM 8735 C C . GLY B 1 540 ? -5.293 15.18 -8.906 1 33.88 540 GLY B C 1
ATOM 8736 O O . GLY B 1 540 ? -5.992 15.188 -9.922 1 33.88 540 GLY B O 1
ATOM 8737 N N . ALA B 1 541 ? -4.113 15.367 -9.117 1 31.89 541 ALA B N 1
ATOM 8738 C CA . ALA B 1 541 ? -3.615 14.5 -10.188 1 31.89 541 ALA B CA 1
ATOM 8739 C C . ALA B 1 541 ? -4.457 13.234 -10.297 1 31.89 541 ALA B C 1
ATOM 8741 O O . ALA B 1 541 ? -4.688 12.539 -9.305 1 31.89 541 ALA B O 1
ATOM 8742 N N . ALA B 1 542 ? -5.461 13.297 -11.07 1 31.97 542 ALA B N 1
ATOM 8743 C CA . ALA B 1 542 ? -6.133 12.016 -11.312 1 31.97 542 ALA B CA 1
ATOM 8744 C C . ALA B 1 542 ? -5.145 10.859 -11.258 1 31.97 542 ALA B C 1
ATOM 8746 O O . ALA B 1 542 ? -4.371 10.641 -12.195 1 31.97 542 ALA B O 1
ATOM 8747 N N . TRP B 1 543 ? -4.426 10.867 -10.195 1 31.97 543 TRP B N 1
ATOM 8748 C CA . TRP B 1 543 ? -3.742 9.586 -10.102 1 31.97 543 TRP B CA 1
ATOM 8749 C C . TRP B 1 543 ? -4.715 8.43 -10.32 1 31.97 543 TRP B C 1
ATOM 8751 O O . TRP B 1 543 ? -5.68 8.273 -9.562 1 31.97 543 TRP B O 1
ATOM 8761 N N . LYS B 1 544 ? -5.234 8.383 -11.375 1 33.09 544 LYS B N 1
ATOM 8762 C CA . LYS B 1 544 ? -5.926 7.098 -11.477 1 33.09 544 LYS B CA 1
ATOM 8763 C C . LYS B 1 544 ? -5.105 5.984 -10.828 1 33.09 544 LYS B C 1
ATOM 8765 O O . LYS B 1 544 ? -3.922 5.82 -11.133 1 33.09 544 LYS B O 1
ATOM 8770 N N . LEU B 1 545 ? -5.309 5.895 -9.5 1 30.47 545 LEU B N 1
ATOM 8771 C CA . LEU B 1 545 ? -4.797 4.633 -8.977 1 30.47 545 LEU B CA 1
ATOM 8772 C C . LEU B 1 545 ? -4.613 3.615 -10.094 1 30.47 545 LEU B C 1
ATOM 8774 O O . LEU B 1 545 ? -5.59 3.166 -10.695 1 30.47 545 LEU B O 1
ATOM 8778 N N . SER B 1 546 ? -3.816 4.004 -10.898 1 27.12 546 SER B N 1
ATOM 8779 C CA . SER B 1 546 ? -3.576 2.811 -11.703 1 27.12 546 SER B CA 1
ATOM 8780 C C . SER B 1 546 ? -3.557 1.557 -10.836 1 27.12 546 SER B C 1
ATOM 8782 O O . SER B 1 546 ? -2.83 1.494 -9.836 1 27.12 546 SER B O 1
ATOM 8784 N N . PHE B 1 547 ? -4.699 1.18 -10.703 1 28.33 547 PHE B N 1
ATOM 8785 C CA . PHE B 1 547 ? -4.98 -0.065 -9.992 1 28.33 547 PHE B CA 1
ATOM 8786 C C . PHE B 1 547 ? -3.943 -1.127 -10.336 1 28.33 547 PHE B C 1
ATOM 8788 O O . PHE B 1 547 ? -3.908 -1.629 -11.461 1 28.33 547 PHE B O 1
ATOM 8795 N N . ALA B 1 548 ? -2.805 -0.839 -9.859 1 26.97 548 ALA B N 1
ATOM 8796 C CA . ALA B 1 548 ? -2.104 -2.121 -9.898 1 26.97 548 ALA B CA 1
ATOM 8797 C C . ALA B 1 548 ? -2.928 -3.217 -9.227 1 26.97 548 ALA B C 1
ATOM 8799 O O . ALA B 1 548 ? -3.443 -3.029 -8.125 1 26.97 548 ALA B O 1
ATOM 8800 N N . VAL B 1 549 ? -3.467 -3.926 -9.898 1 24.19 549 VAL B N 1
ATOM 8801 C CA . VAL B 1 549 ? -4.359 -5.035 -9.57 1 24.19 549 VAL B CA 1
ATOM 8802 C C . VAL B 1 549 ? -3.686 -5.961 -8.562 1 24.19 549 VAL B C 1
ATOM 8804 O O . VAL B 1 549 ? -2.654 -6.566 -8.859 1 24.19 549 VAL B O 1
ATOM 8807 N N . ALA B 1 550 ? -3.627 -5.652 -7.359 1 26.36 550 ALA B N 1
ATOM 8808 C CA . ALA B 1 550 ? -3.162 -6.574 -6.328 1 26.36 550 ALA B CA 1
ATOM 8809 C C . ALA B 1 550 ? -4.156 -7.715 -6.121 1 26.36 550 ALA B C 1
ATOM 8811 O O . ALA B 1 550 ? -5.316 -7.48 -5.785 1 26.36 550 ALA B O 1
ATOM 8812 N N . VAL B 1 551 ? -4.309 -8.633 -6.848 1 24.98 551 VAL B N 1
ATOM 8813 C CA . VAL B 1 551 ? -5.203 -9.75 -6.574 1 24.98 551 VAL B CA 1
ATOM 8814 C C . VAL B 1 551 ? -4.574 -10.672 -5.539 1 24.98 551 VAL B C 1
ATOM 8816 O O . VAL B 1 551 ? -3.551 -11.312 -5.812 1 24.98 551 VAL B O 1
ATOM 8819 N N . ALA B 1 552 ? -4.301 -10.266 -4.281 1 28.81 552 ALA B N 1
ATOM 8820 C CA . ALA B 1 552 ? -3.738 -11.297 -3.408 1 28.81 552 ALA B CA 1
ATOM 8821 C C . ALA B 1 552 ? -4.758 -12.391 -3.129 1 28.81 552 ALA B C 1
ATOM 8823 O O . ALA B 1 552 ? -5.969 -12.172 -3.234 1 28.81 552 ALA B O 1
ATOM 8824 N N . THR B 1 553 ? -4.27 -13.555 -2.633 1 29.7 553 THR B N 1
ATOM 8825 C CA . THR B 1 553 ? -4.707 -14.93 -2.424 1 29.7 553 THR B CA 1
ATOM 8826 C C . THR B 1 553 ? -5.633 -15.023 -1.216 1 29.7 553 THR B C 1
ATOM 8828 O O . THR B 1 553 ? -5.184 -14.93 -0.072 1 29.7 553 THR B O 1
ATOM 8831 N N . GLY B 1 554 ? -6.695 -14.344 -1.157 1 29.08 554 GLY B N 1
ATOM 8832 C CA . GLY B 1 554 ? -7.645 -14.695 -0.113 1 29.08 554 GLY B CA 1
ATOM 8833 C C . GLY B 1 554 ? -7.945 -16.172 -0.047 1 29.08 554 GLY B C 1
ATOM 8834 O O . GLY B 1 554 ? -8.836 -16.609 0.692 1 29.08 554 GLY B O 1
ATOM 8835 N N . VAL B 1 555 ? -7.602 -16.797 -1.01 1 31.44 555 VAL B N 1
ATOM 8836 C CA . VAL B 1 555 ? -8.031 -18.188 -0.934 1 31.44 555 VAL B CA 1
ATOM 8837 C C . VAL B 1 555 ? -7.426 -18.859 0.298 1 31.44 555 VAL B C 1
ATOM 8839 O O . VAL B 1 555 ? -7.859 -19.938 0.705 1 31.44 555 VAL B O 1
ATOM 8842 N N . ALA B 1 556 ? -6.426 -18.328 0.866 1 32.56 556 ALA B N 1
ATOM 8843 C CA . ALA B 1 556 ? -5.762 -19.109 1.905 1 32.56 556 ALA B CA 1
ATOM 8844 C C . ALA B 1 556 ? -6.566 -19.094 3.201 1 32.56 556 ALA B C 1
ATOM 8846 O O . ALA B 1 556 ? -6.531 -20.062 3.969 1 32.56 556 ALA B O 1
ATOM 8847 N N . SER B 1 557 ? -7.203 -17.984 3.484 1 32.38 557 SER B N 1
ATOM 8848 C CA . SER B 1 557 ? -7.777 -17.953 4.824 1 32.38 557 SER B CA 1
ATOM 8849 C C . SER B 1 557 ? -8.922 -18.953 4.957 1 32.38 557 SER B C 1
ATOM 8851 O O . SER B 1 557 ? -9.297 -19.344 6.066 1 32.38 557 SER B O 1
ATOM 8853 N N . ARG B 1 558 ? -9.719 -19.016 3.965 1 33.88 558 ARG B N 1
ATOM 8854 C CA . ARG B 1 558 ? -10.75 -20.016 4.227 1 33.88 558 ARG B CA 1
ATOM 8855 C C . ARG B 1 558 ? -10.148 -21.406 4.375 1 33.88 558 ARG B C 1
ATOM 8857 O O . ARG B 1 558 ? -10.781 -22.312 4.93 1 33.88 558 ARG B O 1
ATOM 8864 N N . LEU B 1 559 ? -9.117 -21.578 3.686 1 28.7 559 LEU B N 1
ATOM 8865 C CA . LEU B 1 559 ? -8.547 -22.906 3.801 1 28.7 559 LEU B CA 1
ATOM 8866 C C . LEU B 1 559 ? -7.809 -23.078 5.125 1 28.7 559 LEU B C 1
ATOM 8868 O O . LEU B 1 559 ? -7.699 -24.188 5.648 1 28.7 559 LEU B O 1
ATOM 8872 N N . ILE B 1 560 ? -7.23 -21.969 5.578 1 32.62 560 ILE B N 1
ATOM 8873 C CA . ILE B 1 560 ? -6.586 -22.188 6.867 1 32.62 560 ILE B CA 1
ATOM 8874 C C . ILE B 1 560 ? -7.645 -22.391 7.945 1 32.62 560 ILE B C 1
ATOM 8876 O O . ILE B 1 560 ? -7.34 -22.891 9.039 1 32.62 560 ILE B O 1
ATOM 8880 N N . GLY B 1 561 ? -8.773 -21.922 7.793 1 29.22 561 GLY B N 1
ATOM 8881 C CA . GLY B 1 561 ? -9.68 -22.281 8.867 1 29.22 561 GLY B CA 1
ATOM 8882 C C . GLY B 1 561 ? -9.82 -23.781 9.055 1 29.22 561 GLY B C 1
ATOM 8883 O O . GLY B 1 561 ? -10.32 -24.234 10.086 1 29.22 561 GLY B O 1
ATOM 8884 N N . LYS B 1 562 ? -9.82 -24.531 7.945 1 30.89 562 LYS B N 1
ATOM 8885 C CA . LYS B 1 562 ? -10.008 -25.953 8.25 1 30.89 562 LYS B CA 1
ATOM 8886 C C . LYS B 1 562 ? -8.742 -26.547 8.859 1 30.89 562 LYS B C 1
ATOM 8888 O O . LYS B 1 562 ? -8.734 -27.719 9.258 1 30.89 562 LYS B O 1
ATOM 8893 N N . LEU B 1 563 ? -7.59 -25.984 8.648 1 28.75 563 LEU B N 1
ATOM 8894 C CA . LEU B 1 563 ? -6.477 -26.672 9.289 1 28.75 563 LEU B CA 1
ATOM 8895 C C . LEU B 1 563 ? -6.363 -26.281 10.758 1 28.75 563 LEU B C 1
ATOM 8897 O O . LEU B 1 563 ? -5.52 -26.812 11.484 1 28.75 563 LEU B O 1
ATOM 8901 N N . MET B 1 564 ? -6.922 -25.156 11.219 1 25.27 564 MET B N 1
ATOM 8902 C CA . MET B 1 564 ? -6.934 -25.219 12.68 1 25.27 564 MET B CA 1
ATOM 8903 C C . MET B 1 564 ? -8.094 -26.078 13.18 1 25.27 564 MET B C 1
ATOM 8905 O O . MET B 1 564 ? -9.203 -26 12.648 1 25.27 564 MET B O 1
#

pLDDT: mean 89.51, std 17.74, range [23.77, 98.94]

Radius of gyration: 37.16 Å; Cα contacts (8 Å, |Δi|>4): 2609; chains: 2; bounding box: 114×144×95 Å

Solvent-accessible surface area (backbone atoms only — not comparable to full-atom values): 57559 Å² total; per-residue (Å²): 135,87,83,80,78,79,79,78,80,78,78,75,76,71,74,72,72,77,65,68,65,70,47,63,61,83,86,20,42,30,34,67,51,96,41,32,38,36,29,27,29,73,48,61,21,76,83,66,41,68,28,45,33,33,20,40,38,66,54,32,47,61,47,51,67,85,36,38,67,33,72,72,44,77,56,74,61,66,54,92,51,72,40,79,15,68,46,68,55,47,35,38,58,42,82,75,70,64,91,52,41,30,68,67,16,42,25,34,31,43,35,20,72,48,68,85,49,72,21,28,22,40,37,45,37,53,24,43,51,48,37,41,67,38,24,35,45,61,51,38,44,19,60,29,54,42,54,69,44,86,37,21,44,33,28,31,37,48,49,24,35,67,66,9,22,37,20,63,74,36,94,74,30,46,34,36,27,23,58,47,35,47,47,43,47,37,50,46,40,56,75,46,31,54,59,50,9,18,30,56,86,28,22,19,41,31,17,36,35,41,8,4,18,47,51,45,43,44,30,35,13,72,78,38,59,80,51,52,51,31,37,36,26,34,36,23,31,55,41,32,50,60,54,62,35,29,49,58,52,35,28,50,51,23,35,72,69,52,35,30,59,71,43,46,69,38,27,50,58,47,56,59,72,49,57,69,69,58,55,38,52,58,55,53,62,49,22,44,78,45,36,76,28,56,48,51,56,82,48,75,60,60,64,62,21,74,52,58,51,48,58,28,37,64,71,62,55,41,57,78,38,33,34,42,39,34,36,42,68,36,26,35,26,49,56,60,59,83,41,70,84,38,59,47,44,29,28,28,48,27,61,43,34,46,77,48,34,27,32,72,51,31,33,70,85,44,60,67,57,27,48,51,51,40,33,74,56,68,36,75,82,46,50,55,44,45,93,89,46,38,55,43,59,9,42,51,44,20,37,47,70,23,46,40,10,38,53,45,41,53,65,38,43,17,73,74,28,52,26,37,40,36,33,40,55,47,60,49,78,65,50,80,54,34,58,62,45,100,83,65,33,34,74,44,26,14,55,64,43,68,48,37,38,44,26,22,10,68,73,69,29,61,76,76,57,92,82,42,86,54,46,64,55,24,53,47,49,31,47,37,51,50,44,25,40,66,69,61,43,73,73,78,56,95,64,87,79,63,57,22,38,91,83,41,68,46,21,36,38,40,35,95,61,76,46,75,42,70,57,78,64,55,71,60,42,52,53,47,43,67,74,48,74,55,64,44,69,85,60,46,72,76,58,61,71,64,60,71,34,46,15,22,71,34,64,51,60,68,55,46,57,70,71,101,138,88,84,81,82,79,79,78,79,77,79,75,75,73,75,71,70,77,64,69,66,69,44,63,62,83,85,21,41,30,35,65,50,95,41,32,38,35,30,27,30,73,47,60,21,74,82,66,40,69,27,44,33,33,20,40,37,67,54,31,46,62,46,50,68,86,36,39,65,32,72,70,44,75,56,75,63,68,54,92,53,72,39,78,16,68,45,68,55,47,35,35,59,43,81,76,72,64,92,51,40,29,68,68,16,43,24,34,30,42,34,21,71,48,68,86,50,73,21,29,23,40,37,46,36,51,25,44,50,47,36,41,66,38,23,35,44,61,51,37,44,20,59,30,52,43,53,69,43,85,38,20,45,32,26,32,37,49,50,25,34,65,68,7,22,39,20,63,76,36,94,72,29,47,36,35,27,23,58,46,35,46,46,44,48,36,49,48,40,56,74,48,30,54,60,50,9,16,29,54,86,28,21,20,40,32,17,36,35,42,8,4,17,46,51,46,44,43,30,36,14,72,78,37,58,80,52,53,52,31,37,38,26,34,38,22,32,52,42,32,50,59,53,62,33,28,49,57,52,35,28,51,52,23,35,73,69,53,35,29,60,71,44,45,69,38,26,50,59,46,56,59,71,50,56,67,68,58,55,39,52,59,55,54,62,48,21,43,78,46,36,76,29,55,49,49,54,83,48,74,62,60,62,62,22,77,51,57,51,48,59,27,38,64,71,63,55,40,57,79,39,33,34,42,40,33,36,44,69,36,26,34,27,48,58,60,59,84,42,71,85,38,58,49,43,29,28,28,48,27,60,42,34,47,77,48,34,28,33,69,51,32,32,68,84,46,61,68,57,26,48,51,51,40,34,72,56,67,35,76,81,46,50,55,44,44,92,88,45,38,54,44,59,8,43,50,45,20,38,48,71,23,46,41,10,38,52,46,42,54,65,39,43,18,72,74,28,52,25,36,39,36,33,40,56,47,62,48,81,66,52,80,53,33,57,63,45,98,83,65,32,35,75,46,26,14,55,62,43,67,49,38,36,43,24,21,10,69,72,68,29,61,76,77,58,91,81,41,87,53,46,64,54,23,54,47,49,31,48,36,52,50,43,24,39,67,69,60,44,73,74,77,55,97,64,87,78,62,56,23,38,93,84,41,65,47,22,38,36,41,36,95,61,74,45,74,40,69,58,79,66,54,73,61,42,52,53,48,45,68,73,48,73,56,64,44,70,87,62,43,72,76,56,60,71,65,61,68,33,47,16,18,68,31,65,51,59,69,54,47,55,70,73,100